Protein AF-A0A9D2D900-F1 (afdb_monomer_lite)

InterPro domains:
  IPR008928 Six-hairpin glycosidase superfamily [SSF48208] (5-429)
  IPR012341 Six-hairpin glycosidase-like superfamily [G3DSA:1.50.10.10] (3-357)
  IPR013780 Glycosyl hydrolase, all-beta [G3DSA:2.60.40.1180] (358-476)
  IPR054363 Glycosyl hydrolase family 95, catalytic domain [PF22124] (8-306)

Structure (mmCIF, N/CA/C/O backbone):
data_AF-A0A9D2D900-F1
#
_entry.id   AF-A0A9D2D900-F1
#
loop_
_atom_site.group_PDB
_atom_site.id
_atom_site.type_symbol
_atom_site.label_atom_id
_atom_site.label_alt_id
_atom_site.label_comp_id
_atom_site.label_asym_id
_atom_site.label_entity_id
_atom_site.label_seq_id
_atom_site.pdbx_PDB_ins_code
_atom_site.Cartn_x
_atom_site.Cartn_y
_atom_site.Cartn_z
_atom_site.occupancy
_atom_site.B_iso_or_equiv
_atom_site.auth_seq_id
_atom_site.auth_comp_id
_atom_site.auth_asym_id
_atom_site.auth_atom_id
_atom_site.pdbx_PDB_model_num
ATOM 1 N N . MET A 1 1 ? -2.590 21.779 -14.505 1.00 50.97 1 MET A N 1
ATOM 2 C CA . MET A 1 1 ? -3.085 20.646 -13.700 1.00 50.97 1 MET A CA 1
ATOM 3 C C . MET A 1 1 ? -4.489 20.231 -14.116 1.00 50.97 1 MET A C 1
ATOM 5 O O . MET A 1 1 ? -4.588 19.201 -14.757 1.00 50.97 1 MET A O 1
ATOM 9 N N . SER A 1 2 ? -5.545 21.044 -13.936 1.00 55.53 2 SER A N 1
ATOM 10 C CA . SER A 1 2 ? -6.909 20.687 -14.411 1.00 55.53 2 SER A CA 1
ATOM 11 C C . SER A 1 2 ? -6.995 20.332 -15.904 1.00 55.53 2 SER A C 1
ATOM 13 O O . SER A 1 2 ? -7.808 19.512 -16.313 1.00 55.53 2 SER A O 1
ATOM 15 N N . ARG A 1 3 ? -6.115 20.914 -16.729 1.00 77.56 3 ARG A N 1
ATOM 16 C CA . ARG A 1 3 ? -6.037 20.600 -18.160 1.00 77.56 3 ARG A CA 1
ATOM 17 C C . ARG A 1 3 ? -5.421 19.231 -18.456 1.00 77.56 3 ARG A C 1
ATOM 19 O O . ARG A 1 3 ? -5.837 18.629 -19.427 1.00 77.56 3 ARG A O 1
ATOM 26 N N . THR A 1 4 ? -4.504 18.721 -17.635 1.00 85.62 4 THR A N 1
ATOM 27 C CA . THR A 1 4 ? -3.904 17.387 -17.811 1.00 85.62 4 THR A CA 1
ATOM 28 C C . THR A 1 4 ? -4.962 16.292 -17.747 1.00 85.62 4 THR A C 1
ATOM 30 O O . THR A 1 4 ? -5.099 15.518 -18.686 1.00 85.62 4 THR A O 1
ATOM 33 N N . LEU A 1 5 ? -5.757 16.285 -16.673 1.00 89.56 5 LEU A N 1
ATOM 34 C CA . LEU A 1 5 ? -6.830 15.306 -16.493 1.00 89.56 5 LEU A CA 1
ATOM 35 C C . LEU A 1 5 ? -7.890 15.431 -17.595 1.00 89.56 5 LEU A C 1
ATOM 37 O O . LEU A 1 5 ? -8.428 14.432 -18.056 1.00 89.56 5 LEU A O 1
ATOM 41 N N . TYR A 1 6 ? -8.142 16.653 -18.076 1.00 89.56 6 TYR A N 1
ATOM 42 C CA . TYR A 1 6 ? -8.977 16.880 -19.255 1.00 89.56 6 TYR A CA 1
ATOM 43 C C . TYR A 1 6 ? -8.375 16.276 -20.534 1.00 89.56 6 TYR A C 1
ATOM 45 O O . TYR A 1 6 ? -9.103 15.639 -21.291 1.00 89.56 6 TYR A O 1
ATOM 53 N N . TYR A 1 7 ? -7.069 16.453 -20.773 1.00 87.31 7 TYR A N 1
ATOM 54 C CA . TYR A 1 7 ? -6.368 15.866 -21.918 1.00 87.31 7 TYR A CA 1
ATOM 55 C C . TYR A 1 7 ? -6.464 14.336 -21.880 1.00 87.31 7 TYR A C 1
ATOM 57 O O . TYR A 1 7 ? -6.939 13.746 -22.846 1.00 87.31 7 TYR A O 1
ATOM 65 N N . ILE A 1 8 ? -6.113 13.695 -20.761 1.00 90.50 8 ILE A N 1
ATOM 66 C CA . ILE A 1 8 ? -6.198 12.230 -20.662 1.00 90.50 8 ILE A CA 1
ATOM 67 C C . ILE A 1 8 ? -7.644 11.741 -20.752 1.00 90.50 8 ILE A C 1
ATOM 69 O O . ILE A 1 8 ? -7.915 10.857 -21.552 1.00 90.50 8 ILE A O 1
ATOM 73 N N . GLY A 1 9 ? -8.609 12.368 -20.072 1.00 90.62 9 GLY A N 1
ATOM 74 C CA . GLY A 1 9 ? -10.021 11.957 -20.157 1.00 90.62 9 GLY A CA 1
ATOM 75 C C . GLY A 1 9 ? -10.670 12.130 -21.544 1.00 90.62 9 GLY A C 1
ATOM 76 O O . GLY A 1 9 ? -11.750 11.587 -21.810 1.00 90.62 9 GLY A O 1
ATOM 77 N N . CYS A 1 10 ? -10.040 12.897 -22.442 1.00 90.75 10 CYS A N 1
ATOM 78 C CA . CYS A 1 10 ? -10.414 12.948 -23.857 1.00 90.75 10 CYS A CA 1
ATOM 79 C C . CYS A 1 10 ? -9.782 11.822 -24.685 1.00 90.75 10 CYS A C 1
ATOM 81 O O . CYS A 1 10 ? -10.347 11.475 -25.717 1.00 90.75 10 CYS A O 1
ATOM 83 N N . ALA A 1 11 ? -8.620 11.311 -24.278 1.00 91.12 11 ALA A N 1
ATOM 84 C CA . ALA A 1 11 ? -7.796 10.410 -25.077 1.00 91.12 11 ALA A CA 1
ATOM 85 C C . ALA A 1 11 ? -7.824 8.948 -24.598 1.00 91.12 11 ALA A C 1
ATOM 87 O O . ALA A 1 11 ? -7.556 8.074 -25.409 1.00 91.12 11 ALA A O 1
ATOM 88 N N . ALA A 1 12 ? -8.156 8.691 -23.331 1.00 92.69 12 ALA A N 1
ATOM 89 C CA . ALA A 1 12 ? -8.199 7.366 -22.718 1.00 92.69 12 ALA A CA 1
ATOM 90 C C . ALA A 1 12 ? -9.452 7.211 -21.842 1.00 92.69 12 ALA A C 1
ATOM 92 O O . ALA A 1 12 ? -9.817 8.131 -21.097 1.00 92.69 12 ALA A O 1
ATOM 93 N N . ARG A 1 13 ? -10.127 6.062 -21.955 1.00 91.88 13 ARG A N 1
ATOM 94 C CA . ARG A 1 13 ? -11.338 5.697 -21.205 1.00 91.88 13 ARG A CA 1
ATOM 95 C C . ARG A 1 13 ? -11.405 4.189 -21.031 1.00 91.88 13 ARG A C 1
ATOM 97 O O . ARG A 1 13 ? -10.969 3.466 -21.914 1.00 91.88 13 ARG A O 1
ATOM 104 N N . GLU A 1 14 ? -11.997 3.752 -19.929 1.00 92.56 14 GLU A N 1
ATOM 105 C CA . GLU A 1 14 ? -12.312 2.344 -19.686 1.00 92.56 14 GLU A CA 1
ATOM 106 C C . GLU A 1 14 ? -13.053 1.714 -20.878 1.00 92.56 14 GLU A C 1
ATOM 108 O O . GLU A 1 14 ? -13.964 2.331 -21.443 1.00 92.56 14 GLU A O 1
ATOM 113 N N . GLY A 1 15 ? -12.632 0.509 -21.273 1.00 88.81 15 GLY A N 1
ATOM 114 C CA . GLY A 1 15 ? -13.196 -0.242 -22.400 1.00 88.81 15 GLY A CA 1
ATOM 115 C C . GLY A 1 15 ? -12.862 0.306 -23.794 1.00 88.81 15 GLY A C 1
ATOM 116 O O . GLY A 1 15 ? -13.363 -0.216 -24.789 1.00 88.81 15 GLY A O 1
ATOM 117 N N . GLU A 1 16 ? -12.037 1.349 -23.888 1.00 91.50 16 GLU A N 1
ATOM 118 C CA . GLU A 1 16 ? -11.553 1.919 -25.146 1.00 91.50 16 GLU A CA 1
ATOM 119 C C . GLU A 1 16 ? -10.040 1.703 -25.285 1.00 91.50 16 GLU A C 1
ATOM 121 O O . GLU A 1 16 ? -9.327 1.465 -24.316 1.00 91.50 16 GLU A O 1
ATOM 126 N N . MET A 1 17 ? -9.521 1.832 -26.503 1.00 89.81 17 MET A N 1
ATOM 127 C CA . MET A 1 17 ? -8.088 1.704 -26.773 1.00 89.81 17 MET A CA 1
ATOM 128 C C . MET A 1 17 ? -7.299 2.911 -26.244 1.00 89.81 17 MET A C 1
ATOM 130 O O . MET A 1 17 ? -7.613 4.055 -26.588 1.00 89.81 17 MET A O 1
ATOM 134 N N . ALA A 1 18 ? -6.237 2.665 -25.468 1.00 92.19 18 ALA A N 1
ATOM 135 C CA . ALA A 1 18 ? -5.299 3.715 -25.078 1.00 92.19 18 ALA A CA 1
ATOM 136 C C . ALA A 1 18 ? -4.610 4.348 -26.302 1.00 92.19 18 ALA A C 1
ATOM 138 O O . ALA A 1 18 ? -4.308 3.669 -27.287 1.00 92.19 18 ALA A O 1
ATOM 139 N N . PRO A 1 19 ? -4.322 5.659 -26.263 1.00 90.81 19 PRO A N 1
ATOM 140 C CA . PRO A 1 19 ? -3.661 6.325 -27.367 1.00 90.81 19 PRO A CA 1
ATOM 141 C C . PRO A 1 19 ? -2.148 6.065 -27.345 1.00 90.81 19 PRO A C 1
ATOM 143 O O . PRO A 1 19 ? -1.542 5.967 -26.281 1.00 90.81 19 PRO A O 1
ATOM 146 N N . GLY A 1 20 ? -1.517 6.059 -28.520 1.00 91.44 20 GLY A N 1
ATOM 147 C CA . GLY A 1 20 ? -0.056 6.056 -28.624 1.00 91.44 20 GLY A CA 1
ATOM 148 C C . GLY A 1 20 ? 0.588 7.395 -28.249 1.00 91.44 20 GLY A C 1
ATOM 149 O O . GLY A 1 20 ? -0.061 8.305 -27.720 1.00 91.44 20 GLY A O 1
ATOM 150 N N . LEU A 1 21 ? 1.875 7.548 -28.576 1.00 90.81 21 LEU A N 1
ATOM 151 C CA . LEU A 1 21 ? 2.741 8.668 -28.156 1.00 90.81 21 LEU A CA 1
ATOM 152 C C . LEU A 1 21 ? 2.130 10.079 -28.255 1.00 90.81 21 LEU A C 1
ATOM 154 O O . LEU A 1 21 ? 2.454 10.951 -27.447 1.00 90.81 21 LEU A O 1
ATOM 158 N N . TYR A 1 22 ? 1.269 10.335 -29.242 1.00 90.00 22 TYR A N 1
ATOM 159 C CA . TYR A 1 22 ? 0.714 11.664 -29.534 1.00 90.00 22 TYR A CA 1
ATOM 160 C C . TYR A 1 22 ? -0.764 11.833 -29.169 1.00 90.00 22 TYR A C 1
ATOM 162 O O . TYR A 1 22 ? -1.408 12.796 -29.604 1.00 90.00 22 TYR A O 1
ATOM 170 N N . GLY A 1 23 ? -1.317 10.943 -28.345 1.00 89.38 23 GLY A N 1
ATOM 171 C CA . GLY A 1 23 ? -2.736 11.006 -28.021 1.00 89.38 23 GLY A CA 1
ATOM 172 C C . GLY A 1 23 ? -3.601 10.687 -29.247 1.00 89.38 23 GLY A C 1
ATOM 173 O O . GLY A 1 23 ? -3.177 10.029 -30.193 1.00 89.38 23 GLY A O 1
ATOM 174 N N . ILE A 1 24 ? -4.803 11.258 -29.271 1.00 89.00 24 ILE A N 1
ATOM 175 C CA . ILE A 1 24 ? -5.716 11.208 -30.425 1.00 89.00 24 ILE A CA 1
ATOM 176 C C . ILE A 1 24 ? -5.530 12.397 -31.392 1.00 89.00 24 ILE A C 1
ATOM 178 O O . ILE A 1 24 ? -6.358 12.626 -32.272 1.00 89.00 24 ILE A O 1
ATOM 182 N N . TRP A 1 25 ? -4.465 13.194 -31.225 1.00 87.19 25 TRP A N 1
ATOM 183 C CA . TRP A 1 25 ? -4.247 14.462 -31.942 1.00 87.19 25 TRP A CA 1
ATOM 184 C C . TRP A 1 25 ? -3.069 14.394 -32.916 1.00 87.19 25 TRP A C 1
ATOM 186 O O . TRP A 1 25 ? -2.145 15.207 -32.876 1.00 87.19 25 TRP A O 1
ATOM 196 N N . ILE A 1 26 ? -3.119 13.428 -33.828 1.00 85.62 26 ILE A N 1
ATOM 197 C CA . ILE A 1 26 ? -2.096 13.229 -34.856 1.00 85.62 26 ILE A CA 1
ATOM 198 C C . ILE A 1 26 ? -2.466 14.052 -36.098 1.00 85.62 26 ILE A C 1
ATOM 200 O O . ILE A 1 26 ? -3.552 13.909 -36.654 1.00 85.62 26 ILE A O 1
ATOM 204 N N . THR A 1 27 ? -1.569 14.942 -36.536 1.00 86.44 27 THR A N 1
ATOM 205 C CA . THR A 1 27 ? -1.783 15.832 -37.703 1.00 86.44 27 THR A CA 1
ATOM 206 C C . THR A 1 27 ? -0.830 15.547 -38.869 1.00 86.44 27 THR A C 1
ATOM 208 O O . THR A 1 27 ? -0.759 16.319 -39.824 1.00 86.44 27 THR A O 1
ATOM 211 N N . THR A 1 28 ? -0.091 14.439 -38.791 1.00 86.81 28 THR A N 1
ATOM 212 C CA . THR A 1 28 ? 0.903 13.999 -39.775 1.00 86.81 28 THR A CA 1
ATOM 213 C C . THR A 1 28 ? 0.739 12.508 -40.055 1.00 86.81 28 THR A C 1
ATOM 215 O O . THR A 1 28 ? 0.440 11.746 -39.142 1.00 86.81 28 THR A O 1
ATOM 218 N N . ASP A 1 29 ? 0.997 12.087 -41.294 1.00 89.25 29 ASP A N 1
ATOM 219 C CA . ASP A 1 29 ? 1.008 10.666 -41.678 1.00 89.25 29 ASP A CA 1
ATOM 220 C C . ASP A 1 29 ? 2.283 9.938 -41.213 1.00 89.25 29 ASP A C 1
ATOM 222 O O . ASP A 1 29 ? 2.368 8.718 -41.292 1.00 89.25 29 ASP A O 1
ATOM 226 N N . ASN A 1 30 ? 3.298 10.684 -40.760 1.00 89.06 30 ASN A N 1
ATOM 227 C CA . ASN A 1 30 ? 4.584 10.146 -40.312 1.00 89.06 30 ASN A CA 1
ATOM 228 C C . ASN A 1 30 ? 4.927 10.703 -38.921 1.00 89.06 30 ASN A C 1
ATOM 230 O O . ASN A 1 30 ? 5.813 11.559 -38.812 1.00 89.06 30 ASN A O 1
ATOM 234 N N . PRO A 1 31 ? 4.188 10.315 -37.867 1.00 89.31 31 PRO A N 1
ATOM 235 C CA . PRO A 1 31 ? 4.575 10.650 -36.500 1.00 89.31 31 PRO A CA 1
ATOM 236 C C . PRO A 1 31 ? 5.936 10.017 -36.168 1.00 89.31 31 PRO A C 1
ATOM 238 O O . PRO A 1 31 ? 6.263 8.937 -36.671 1.00 89.31 31 PRO A O 1
ATOM 241 N N . SER A 1 32 ? 6.742 10.675 -35.328 1.00 89.38 32 SER A N 1
ATOM 242 C CA . SER A 1 32 ? 8.001 10.079 -34.861 1.00 89.38 32 SER A CA 1
ATOM 243 C C . SER A 1 32 ? 7.708 8.775 -34.112 1.00 89.38 32 SER A C 1
ATOM 245 O O . SER A 1 32 ? 6.677 8.664 -33.448 1.00 89.38 32 SER A O 1
ATOM 247 N N . TRP A 1 33 ? 8.592 7.782 -34.264 1.00 9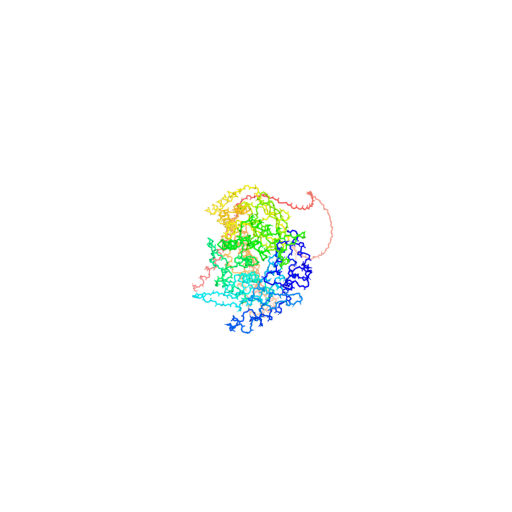0.19 33 TRP A N 1
ATOM 248 C CA . TRP A 1 33 ? 8.421 6.433 -33.697 1.00 90.19 33 TRP A CA 1
ATOM 249 C C . TRP A 1 33 ? 7.066 5.795 -34.022 1.00 90.19 33 TRP A C 1
ATOM 251 O O . TRP A 1 33 ? 6.466 5.123 -33.201 1.00 90.19 33 TRP A O 1
ATOM 261 N N . CYS A 1 34 ? 6.539 6.054 -35.221 1.00 90.62 34 CYS A N 1
ATOM 262 C CA . CYS A 1 34 ? 5.266 5.494 -35.684 1.00 90.62 34 CYS A CA 1
ATOM 263 C C . CYS A 1 34 ? 4.038 5.907 -34.844 1.00 90.62 34 CYS A C 1
ATOM 265 O O . CYS A 1 34 ? 2.943 5.424 -35.118 1.00 90.62 34 CYS A O 1
ATOM 267 N N . GLY A 1 35 ? 4.183 6.828 -33.880 1.00 91.12 35 GLY A N 1
ATOM 268 C CA . GLY A 1 35 ? 3.117 7.154 -32.929 1.00 91.12 35 GLY A CA 1
ATOM 269 C C . GLY A 1 35 ? 2.677 5.944 -32.101 1.00 91.12 35 GLY A C 1
ATOM 270 O O . GLY A 1 35 ? 1.500 5.848 -31.764 1.00 91.12 35 GLY A O 1
ATOM 271 N N . ASP A 1 36 ? 3.607 5.025 -31.852 1.00 93.69 36 ASP A N 1
ATOM 272 C CA . ASP A 1 36 ? 3.381 3.703 -31.283 1.00 93.69 36 ASP A CA 1
ATOM 273 C C . ASP A 1 36 ? 3.078 3.724 -29.771 1.00 93.69 36 ASP A C 1
ATOM 275 O O . ASP A 1 36 ? 2.941 4.779 -29.135 1.00 93.69 36 ASP A O 1
ATOM 279 N N . PHE A 1 37 ? 2.927 2.531 -29.203 1.00 95.25 37 PHE A N 1
ATOM 280 C CA . PHE A 1 37 ? 3.002 2.279 -27.771 1.00 95.25 37 PHE A CA 1
ATOM 281 C C . PHE A 1 37 ? 4.476 2.053 -27.423 1.00 95.25 37 PHE A C 1
ATOM 283 O O . PHE A 1 37 ? 4.971 0.926 -27.452 1.00 95.25 37 PHE A O 1
ATOM 290 N N . HIS A 1 38 ? 5.196 3.147 -27.165 1.00 94.81 38 HIS A N 1
ATOM 291 C CA . HIS A 1 38 ? 6.620 3.090 -26.843 1.00 94.81 38 HIS A CA 1
ATOM 292 C C . HIS A 1 38 ? 6.834 2.611 -25.399 1.00 94.81 38 HIS A C 1
ATOM 294 O O . HIS A 1 38 ? 6.501 3.310 -24.433 1.00 94.81 38 HIS A O 1
ATOM 300 N N . MET A 1 39 ? 7.358 1.396 -25.260 1.00 94.56 39 MET A N 1
ATOM 301 C CA . MET A 1 39 ? 7.247 0.569 -24.054 1.00 94.56 39 MET A CA 1
ATOM 302 C C . MET A 1 39 ? 8.282 0.854 -22.969 1.00 94.56 39 MET A C 1
ATOM 304 O O . MET A 1 39 ? 8.099 0.444 -21.827 1.00 94.56 39 MET A O 1
ATOM 308 N N . ASN A 1 40 ? 9.331 1.606 -23.283 1.00 90.44 40 ASN A N 1
ATOM 309 C CA . ASN A 1 40 ? 10.424 1.858 -22.346 1.00 90.44 40 ASN A CA 1
ATOM 310 C C . ASN A 1 40 ? 10.208 3.083 -21.432 1.00 90.44 40 ASN A C 1
ATOM 312 O O . ASN A 1 40 ? 11.130 3.479 -20.727 1.00 90.44 40 ASN A O 1
ATOM 316 N N . TYR A 1 41 ? 9.024 3.711 -21.489 1.00 92.50 41 TYR A N 1
ATOM 317 C CA . TYR A 1 41 ? 8.324 4.448 -20.415 1.00 92.50 41 TYR A CA 1
ATOM 318 C C . TYR A 1 41 ? 7.163 5.279 -20.987 1.00 92.50 41 TYR A C 1
ATOM 320 O O . TYR A 1 41 ? 6.196 5.568 -20.276 1.00 92.50 41 TYR A O 1
ATOM 328 N N . ASN A 1 42 ? 7.275 5.735 -22.243 1.00 93.06 42 ASN A N 1
ATOM 329 C CA . ASN A 1 42 ? 6.428 6.810 -22.769 1.00 93.06 42 ASN A CA 1
ATOM 330 C C . ASN A 1 42 ? 4.960 6.408 -22.899 1.00 93.06 42 ASN A C 1
ATOM 332 O O . ASN A 1 42 ? 4.102 7.284 -22.850 1.00 93.06 42 ASN A O 1
ATOM 336 N N . PHE A 1 43 ? 4.656 5.124 -23.097 1.00 94.62 43 PHE A N 1
ATOM 337 C CA . PHE A 1 43 ? 3.275 4.658 -23.171 1.00 94.62 43 PHE A CA 1
ATOM 338 C C . PHE A 1 43 ? 2.577 4.708 -21.803 1.00 94.62 43 PHE A C 1
ATOM 340 O O . PHE A 1 43 ? 1.419 5.109 -21.716 1.00 94.62 43 PHE A O 1
ATOM 347 N N . MET A 1 44 ? 3.307 4.414 -20.722 1.00 95.06 44 MET A N 1
ATOM 348 C CA . MET A 1 44 ? 2.806 4.459 -19.343 1.00 95.06 44 MET A CA 1
ATOM 349 C C . MET A 1 44 ? 2.774 5.888 -18.795 1.00 95.06 44 MET A C 1
ATOM 351 O O . MET A 1 44 ? 1.841 6.272 -18.092 1.00 95.06 44 MET A O 1
ATOM 355 N N . ALA A 1 45 ? 3.759 6.715 -19.156 1.00 94.12 45 ALA A N 1
ATOM 356 C CA . ALA A 1 45 ? 3.932 8.053 -18.598 1.00 94.12 45 ALA A CA 1
ATOM 357 C C . ALA A 1 45 ? 2.700 8.981 -18.631 1.00 94.12 45 ALA A C 1
ATOM 359 O O . ALA A 1 45 ? 2.469 9.663 -17.633 1.00 94.12 45 ALA A O 1
ATOM 360 N N . PRO A 1 46 ? 1.873 9.031 -19.694 1.00 93.19 46 PRO A N 1
ATOM 361 C CA . PRO A 1 46 ? 0.651 9.832 -19.723 1.00 93.19 46 PRO A CA 1
ATOM 362 C C . PRO A 1 46 ? -0.332 9.496 -18.599 1.00 93.19 46 PRO A C 1
ATOM 364 O O . PRO A 1 46 ? -1.100 10.363 -18.184 1.00 93.19 46 PRO A O 1
ATOM 367 N N . PHE A 1 47 ? -0.304 8.251 -18.127 1.00 94.50 47 PHE A N 1
ATOM 368 C CA . PHE A 1 47 ? -1.196 7.726 -17.104 1.00 94.50 47 PHE A CA 1
ATOM 369 C C . PHE A 1 47 ? -0.633 7.874 -15.688 1.00 94.50 47 PHE A C 1
ATOM 371 O O . PHE A 1 47 ? -1.345 7.587 -14.722 1.00 94.50 47 PHE A O 1
ATOM 378 N N . TYR A 1 48 ? 0.601 8.370 -15.533 1.00 93.50 48 TYR A N 1
ATOM 379 C CA . TYR A 1 48 ? 1.125 8.702 -14.212 1.00 93.50 48 TYR A CA 1
ATOM 380 C C . TYR A 1 48 ? 0.207 9.716 -13.531 1.00 93.50 48 TYR A C 1
ATOM 382 O O . TYR A 1 48 ? -0.115 10.781 -14.065 1.00 93.50 48 TYR A O 1
ATOM 390 N N . GLY A 1 49 ? -0.246 9.341 -12.341 1.00 92.06 49 GLY A N 1
ATOM 391 C CA . GLY A 1 49 ? -1.167 10.119 -11.530 1.00 92.06 49 GLY A CA 1
ATOM 392 C C . GLY A 1 49 ? -2.626 10.078 -11.942 1.00 92.06 49 GLY A C 1
ATOM 393 O O . GLY A 1 49 ? -3.422 10.818 -11.367 1.00 92.06 49 GLY A O 1
ATOM 394 N N . MET A 1 50 ? -3.022 9.192 -12.859 1.00 94.75 50 MET A N 1
ATOM 395 C CA . MET A 1 50 ? -4.440 8.862 -13.037 1.00 94.75 50 MET A CA 1
ATOM 396 C C . MET A 1 50 ? -5.001 8.157 -11.799 1.00 94.75 50 MET A C 1
ATOM 398 O O . MET A 1 50 ? -6.110 8.482 -11.382 1.00 94.75 50 MET A O 1
ATOM 402 N N . TYR A 1 51 ? -4.215 7.295 -11.145 1.00 95.38 51 TYR A N 1
ATOM 403 C CA . TYR A 1 51 ? -4.608 6.685 -9.873 1.00 95.38 51 TYR A CA 1
ATOM 404 C C . TYR A 1 51 ? -4.762 7.727 -8.775 1.00 95.38 51 TYR A C 1
ATOM 406 O O . TYR A 1 51 ? -5.867 7.913 -8.280 1.00 95.38 51 TYR A O 1
ATOM 414 N N . SER A 1 52 ? -3.693 8.468 -8.466 1.00 96.19 52 SER A N 1
ATOM 415 C CA . SER A 1 52 ? -3.668 9.457 -7.382 1.00 96.19 52 SER A CA 1
ATOM 416 C C . SER A 1 52 ? -4.666 10.606 -7.592 1.00 96.19 52 SER A C 1
ATOM 418 O O . SER A 1 52 ? -5.201 11.155 -6.633 1.00 96.19 52 SER A O 1
ATOM 420 N N . SER A 1 53 ? -5.017 10.918 -8.847 1.00 96.69 53 SER A N 1
ATOM 421 C CA . SER A 1 53 ? -6.089 11.870 -9.193 1.00 96.69 53 SER A CA 1
ATOM 422 C C . SER A 1 53 ? -7.505 11.280 -9.126 1.00 96.69 53 SER A C 1
ATOM 424 O O . SER A 1 53 ? -8.453 11.935 -9.570 1.00 96.69 53 SER A O 1
ATOM 426 N N . ASN A 1 54 ? -7.655 10.056 -8.617 1.00 96.25 54 ASN A N 1
ATOM 427 C CA . ASN A 1 54 ? -8.915 9.326 -8.508 1.00 96.25 54 ASN A CA 1
ATOM 428 C C . ASN A 1 54 ? -9.620 9.135 -9.867 1.00 96.25 54 ASN A C 1
ATOM 430 O O . ASN A 1 54 ? -10.781 9.502 -10.046 1.00 96.25 54 ASN A O 1
ATOM 434 N N . ARG A 1 55 ? -8.874 8.660 -10.870 1.00 95.12 55 ARG A N 1
ATOM 435 C CA . ARG A 1 55 ? -9.323 8.362 -12.247 1.00 95.12 55 ARG A CA 1
ATOM 436 C C . ARG A 1 55 ? -8.698 7.055 -12.757 1.00 95.12 55 ARG A C 1
ATOM 438 O O . ARG A 1 55 ? -8.291 6.968 -13.917 1.00 95.12 55 ARG A O 1
ATOM 445 N N . TYR A 1 56 ? -8.526 6.088 -11.860 1.00 94.31 56 TYR A N 1
ATOM 446 C CA . TYR A 1 56 ? -7.789 4.851 -12.115 1.00 94.31 56 TYR A CA 1
ATOM 447 C C . TYR A 1 56 ? -8.475 3.961 -13.159 1.00 94.31 56 TYR A C 1
ATOM 449 O O . TYR A 1 56 ? -7.789 3.243 -13.872 1.00 94.31 56 TYR A O 1
ATOM 457 N N . GLU A 1 57 ? -9.789 4.071 -13.341 1.00 93.62 57 GLU A N 1
ATOM 458 C CA . GLU A 1 57 ? -10.566 3.280 -14.300 1.00 93.62 57 GLU A CA 1
ATOM 459 C C . GLU A 1 57 ? -10.080 3.500 -15.738 1.00 93.62 57 GLU A C 1
ATOM 461 O O . GLU A 1 57 ? -10.028 2.573 -16.536 1.00 93.62 57 GLU A O 1
ATOM 466 N N . ALA A 1 58 ? -9.632 4.718 -16.073 1.00 93.06 58 ALA A N 1
ATOM 467 C CA . ALA A 1 58 ? -9.112 5.031 -17.405 1.00 93.06 58 ALA A CA 1
ATOM 468 C C . ALA A 1 58 ? -7.807 4.288 -17.739 1.00 93.06 58 ALA A C 1
ATOM 470 O O . ALA A 1 58 ? -7.453 4.189 -18.913 1.00 93.06 58 ALA A O 1
ATOM 471 N N . VAL A 1 59 ? -7.088 3.779 -16.737 1.00 95.56 59 VAL A N 1
ATOM 472 C CA . VAL A 1 59 ? -5.850 3.013 -16.930 1.00 95.56 59 VAL A CA 1
ATOM 473 C C . VAL A 1 59 ? -6.117 1.661 -17.578 1.00 95.56 59 VAL A C 1
ATOM 475 O O . VAL A 1 59 ? -5.244 1.180 -18.296 1.00 95.56 59 VAL A O 1
ATOM 478 N N . THR A 1 60 ? -7.308 1.084 -17.392 1.00 95.75 60 THR A N 1
ATOM 479 C CA . THR A 1 60 ? -7.671 -0.204 -18.011 1.00 95.75 60 THR A CA 1
ATOM 480 C C . THR A 1 60 ? -7.465 -0.179 -19.526 1.00 95.75 60 THR A C 1
ATOM 482 O O . THR A 1 60 ? -6.910 -1.110 -20.091 1.00 95.75 60 THR A O 1
ATOM 485 N N . SER A 1 61 ? -7.720 0.968 -20.170 1.00 94.75 61 SER A N 1
ATOM 486 C CA . SER A 1 61 ? -7.431 1.179 -21.597 1.00 94.75 61 SER A CA 1
ATOM 487 C C . SER A 1 61 ? -5.989 0.881 -22.014 1.00 94.75 61 SER A C 1
ATOM 489 O O . SER A 1 61 ? -5.753 0.557 -23.176 1.00 94.75 61 SER A O 1
ATOM 491 N N . LEU A 1 62 ? -5.019 1.029 -21.105 1.00 95.69 62 LEU A N 1
ATOM 492 C CA . LEU A 1 62 ? -3.612 0.699 -21.315 1.00 95.69 62 LEU A CA 1
ATOM 493 C C . LEU A 1 62 ? -3.336 -0.761 -20.957 1.00 95.69 62 LEU A C 1
ATOM 495 O O . LEU A 1 62 ? -2.677 -1.452 -21.735 1.00 95.69 62 LEU A O 1
ATOM 499 N N . THR A 1 63 ? -3.810 -1.237 -19.802 1.00 96.94 63 THR A N 1
ATOM 500 C CA . THR A 1 63 ? -3.552 -2.618 -19.361 1.00 96.94 63 THR A CA 1
ATOM 501 C C . THR A 1 63 ? -4.183 -3.628 -20.312 1.00 96.94 63 THR A C 1
ATOM 503 O O . THR A 1 63 ? -3.518 -4.596 -20.665 1.00 96.94 63 THR A O 1
ATOM 506 N N . ASP A 1 64 ? -5.366 -3.345 -20.856 1.00 95.56 64 ASP A N 1
ATOM 507 C CA . ASP A 1 64 ? -6.026 -4.156 -21.886 1.00 95.56 64 ASP A CA 1
ATOM 508 C C . ASP A 1 64 ? -5.138 -4.342 -23.121 1.00 95.56 64 ASP A C 1
ATOM 510 O O . ASP A 1 64 ? -5.043 -5.438 -23.671 1.00 95.56 64 ASP A O 1
ATOM 514 N N . GLN A 1 65 ? -4.429 -3.287 -23.544 1.00 94.31 65 GLN A N 1
ATOM 515 C CA . GLN A 1 65 ? -3.491 -3.374 -24.668 1.00 94.31 65 GLN A CA 1
ATOM 516 C C . GLN A 1 65 ? -2.290 -4.247 -24.314 1.00 94.31 65 GLN A C 1
ATOM 518 O O . GLN A 1 65 ? -1.782 -4.969 -25.168 1.00 94.31 65 GLN A O 1
ATOM 523 N N . MET A 1 66 ? -1.831 -4.213 -23.064 1.00 95.94 66 MET A N 1
ATOM 524 C CA . MET A 1 66 ? -0.764 -5.103 -22.613 1.00 95.94 66 MET A CA 1
ATOM 525 C C . MET A 1 66 ? -1.240 -6.549 -22.573 1.00 95.94 66 MET A C 1
ATOM 527 O O . MET A 1 66 ? -0.497 -7.420 -23.006 1.00 95.94 66 MET A O 1
ATOM 531 N N . LEU A 1 67 ? -2.470 -6.814 -22.140 1.00 96.00 67 LEU A N 1
ATOM 532 C CA . LEU A 1 67 ? -3.046 -8.159 -22.150 1.00 96.00 67 LEU A CA 1
ATOM 533 C C . LEU A 1 67 ? -3.242 -8.689 -23.581 1.00 96.00 67 LEU A C 1
ATOM 535 O O . LEU A 1 67 ? -2.920 -9.845 -23.853 1.00 96.00 67 LEU A O 1
ATOM 539 N N . GLU A 1 68 ? -3.671 -7.844 -24.526 1.00 95.31 68 GLU A N 1
ATOM 540 C CA . GLU A 1 68 ? -3.839 -8.210 -25.946 1.00 95.31 68 GLU A CA 1
ATOM 541 C C . GLU A 1 68 ? -2.528 -8.705 -26.589 1.00 95.31 68 GLU A C 1
ATOM 543 O O . GLU A 1 68 ? -2.549 -9.576 -27.459 1.00 95.31 68 GLU A O 1
ATOM 548 N N . HIS A 1 69 ? -1.377 -8.202 -26.135 1.00 96.62 69 HIS A N 1
ATOM 549 C CA . HIS A 1 69 ? -0.062 -8.591 -26.652 1.00 96.62 69 HIS A CA 1
ATOM 550 C C . HIS A 1 69 ? 0.578 -9.775 -25.915 1.00 96.62 69 HIS A C 1
ATOM 552 O O . HIS A 1 69 ? 1.674 -10.191 -26.304 1.00 96.62 69 HIS A O 1
ATOM 558 N N . MET A 1 70 ? -0.069 -10.347 -24.891 1.00 96.62 70 MET A N 1
ATOM 559 C CA . MET A 1 70 ? 0.551 -11.385 -24.056 1.00 96.62 70 MET A CA 1
ATOM 560 C C . MET A 1 70 ? 0.996 -12.606 -24.855 1.00 96.62 70 MET A C 1
ATOM 562 O O . MET A 1 70 ? 2.143 -13.021 -24.716 1.00 96.62 70 MET A O 1
ATOM 566 N N . GLU A 1 71 ? 0.152 -13.132 -25.748 1.00 96.38 71 GLU A N 1
ATOM 567 C CA . GLU A 1 71 ? 0.502 -14.302 -26.568 1.00 96.38 71 GLU A CA 1
ATOM 568 C C . GLU A 1 71 ? 1.754 -14.035 -27.424 1.00 96.38 71 GLU A C 1
ATOM 570 O O . GLU A 1 71 ? 2.663 -14.865 -27.505 1.00 96.38 71 GLU A O 1
ATOM 575 N N . GLN A 1 72 ? 1.851 -12.838 -28.011 1.00 96.62 72 GLN A N 1
ATOM 576 C CA . GLN A 1 72 ? 3.027 -12.429 -28.778 1.00 96.62 72 GLN A CA 1
ATOM 577 C C . GLN A 1 72 ? 4.255 -12.243 -27.877 1.00 96.62 72 GLN A C 1
ATOM 579 O O . GLN A 1 72 ? 5.366 -12.598 -28.274 1.00 96.62 72 GLN A O 1
ATOM 584 N N . GLY A 1 73 ? 4.082 -11.708 -26.668 1.00 97.69 73 GLY A N 1
ATOM 585 C CA . GLY A 1 73 ? 5.153 -11.567 -25.684 1.00 97.69 73 GLY A CA 1
ATOM 586 C C . GLY A 1 73 ? 5.697 -12.902 -25.184 1.00 97.69 73 GLY A C 1
ATOM 587 O O . GLY A 1 73 ? 6.908 -13.040 -25.014 1.00 97.69 73 GLY A O 1
ATOM 588 N N . GLU A 1 74 ? 4.835 -13.898 -25.006 1.00 98.50 74 GLU A N 1
ATOM 589 C CA . GLU A 1 74 ? 5.233 -15.270 -24.680 1.00 98.50 74 GLU A CA 1
ATOM 590 C C . GLU A 1 74 ? 5.998 -15.910 -25.831 1.00 98.50 74 GLU A C 1
ATOM 592 O O . GLU A 1 74 ? 7.080 -16.476 -25.646 1.00 98.50 74 GLU A O 1
ATOM 597 N N . TRP A 1 75 ? 5.486 -15.752 -27.053 1.00 97.75 75 TRP A N 1
ATOM 598 C CA . TRP A 1 75 ? 6.193 -16.211 -28.239 1.00 97.75 75 TRP A CA 1
ATOM 599 C C . TRP A 1 75 ? 7.573 -15.551 -28.354 1.00 97.75 75 TRP A C 1
ATOM 601 O O . TRP A 1 75 ? 8.556 -16.222 -28.669 1.00 97.75 75 TRP A O 1
ATOM 611 N N . ASN A 1 76 ? 7.684 -14.260 -28.046 1.00 97.94 76 ASN A N 1
ATOM 612 C CA . ASN A 1 76 ? 8.952 -13.541 -28.041 1.00 97.94 76 ASN A CA 1
ATOM 613 C C . ASN A 1 76 ? 9.919 -14.054 -26.965 1.00 97.94 76 ASN A C 1
ATOM 615 O O . ASN A 1 76 ? 11.098 -14.235 -27.263 1.00 97.94 76 ASN A O 1
ATOM 619 N N . ALA A 1 77 ? 9.455 -14.320 -25.742 1.00 98.50 77 ALA A N 1
ATOM 620 C CA . ALA A 1 77 ? 10.301 -14.884 -24.686 1.00 98.50 77 ALA A CA 1
ATOM 621 C C . ALA A 1 77 ? 10.859 -16.257 -25.091 1.00 98.50 77 ALA A C 1
ATOM 623 O O . ALA A 1 77 ? 12.021 -16.574 -24.827 1.00 98.50 77 ALA A O 1
ATOM 624 N N . LYS A 1 78 ? 10.062 -17.037 -25.828 1.00 98.31 78 LYS A N 1
ATOM 625 C CA . LYS A 1 78 ? 10.477 -18.337 -26.353 1.00 98.31 78 LYS A CA 1
ATOM 626 C C . LYS A 1 78 ? 11.413 -18.250 -27.564 1.00 98.31 78 LYS A C 1
ATOM 628 O O . LYS A 1 78 ? 12.273 -19.106 -27.722 1.00 98.31 78 LYS A O 1
ATOM 633 N N . ASN A 1 79 ? 11.257 -17.257 -28.441 1.00 97.38 79 ASN A N 1
ATOM 634 C CA . ASN A 1 79 ? 11.892 -17.287 -29.770 1.00 97.38 79 ASN A CA 1
ATOM 635 C C . ASN A 1 79 ? 12.871 -16.135 -30.053 1.00 97.38 79 ASN A C 1
ATOM 637 O O . ASN A 1 79 ? 13.695 -16.255 -30.959 1.00 97.38 79 ASN A O 1
ATOM 641 N N . ASN A 1 80 ? 12.814 -15.031 -29.304 1.00 96.69 80 ASN A N 1
ATOM 642 C CA . ASN A 1 80 ? 13.477 -13.771 -29.660 1.00 96.69 80 ASN A CA 1
ATOM 643 C C . ASN A 1 80 ? 14.548 -13.293 -28.669 1.00 96.69 80 ASN A C 1
ATOM 645 O O . ASN A 1 80 ? 15.075 -12.194 -28.847 1.00 96.69 80 ASN A O 1
ATOM 649 N N . LEU A 1 81 ? 14.960 -14.101 -27.685 1.00 97.69 81 LEU A N 1
ATOM 650 C CA . LEU A 1 81 ? 16.013 -13.703 -26.734 1.00 97.69 81 LEU A CA 1
ATOM 651 C C . LEU A 1 81 ? 17.296 -13.234 -27.445 1.00 97.69 81 LEU A C 1
ATOM 653 O O . LEU A 1 81 ? 17.886 -12.214 -27.090 1.00 97.69 81 LEU A O 1
ATOM 657 N N . SER A 1 82 ? 17.717 -13.924 -28.513 1.00 96.19 82 SER A N 1
ATOM 658 C CA . SER A 1 82 ? 18.919 -13.546 -29.271 1.00 96.19 82 SER A CA 1
ATOM 659 C C . SER A 1 82 ? 18.787 -12.215 -30.023 1.00 96.19 82 SER A C 1
ATOM 661 O O . SER A 1 82 ? 19.800 -11.642 -30.424 1.00 96.19 82 SER A O 1
ATOM 663 N N . VAL A 1 83 ? 17.560 -11.725 -30.239 1.00 95.69 83 VAL A N 1
ATOM 664 C CA . VAL A 1 83 ? 17.291 -10.405 -30.834 1.00 95.69 83 VAL A CA 1
ATOM 665 C C . VAL A 1 83 ? 17.544 -9.293 -29.813 1.00 95.69 83 VAL A C 1
ATOM 667 O O . VAL A 1 83 ? 17.959 -8.204 -30.208 1.00 95.69 83 VAL A O 1
ATOM 670 N N . VAL A 1 84 ? 17.365 -9.574 -28.516 1.00 96.38 84 VAL A N 1
ATOM 671 C CA . VAL A 1 84 ? 17.758 -8.669 -27.424 1.00 96.38 84 VAL A CA 1
ATOM 672 C C . VAL A 1 84 ? 19.275 -8.515 -27.412 1.00 96.38 84 VAL A C 1
ATOM 674 O O . VAL A 1 84 ? 19.785 -7.412 -27.596 1.00 96.38 84 VAL A O 1
ATOM 677 N N . LYS A 1 85 ? 20.007 -9.624 -27.234 1.00 96.31 85 LYS A N 1
ATOM 678 C CA . LYS A 1 85 ? 21.473 -9.607 -27.132 1.00 96.31 85 LYS A CA 1
ATOM 679 C C . LYS A 1 85 ? 22.097 -10.937 -27.568 1.00 96.31 85 LYS A C 1
ATOM 681 O O . LYS A 1 85 ? 22.339 -11.832 -26.763 1.00 96.31 85 LYS A O 1
ATOM 686 N N . SER A 1 86 ? 22.378 -11.061 -28.865 1.00 95.94 86 SER A N 1
ATOM 687 C CA . SER A 1 86 ? 22.821 -12.325 -29.485 1.00 95.94 86 SER A CA 1
ATOM 688 C C . SER A 1 86 ? 24.055 -12.982 -28.850 1.00 95.94 86 SER A C 1
ATOM 690 O O . SER A 1 86 ? 24.080 -14.195 -28.686 1.00 95.94 86 SER A O 1
ATOM 692 N N . ASP A 1 87 ? 25.071 -12.205 -28.484 1.00 96.50 87 ASP A N 1
ATOM 693 C CA . ASP A 1 87 ? 26.319 -12.667 -27.870 1.00 96.50 87 ASP A CA 1
ATOM 694 C C . ASP A 1 87 ? 26.138 -13.095 -26.413 1.00 96.50 87 ASP A C 1
ATOM 696 O O . ASP A 1 87 ? 26.767 -14.062 -25.993 1.00 96.50 87 ASP A O 1
ATOM 700 N N . TYR A 1 88 ? 25.262 -12.418 -25.667 1.00 96.31 88 TYR A N 1
ATOM 701 C CA . TYR A 1 88 ? 24.913 -12.826 -24.307 1.00 96.31 88 TYR A CA 1
ATOM 702 C C . TYR A 1 88 ? 24.163 -14.157 -24.318 1.00 96.31 88 TYR A C 1
ATOM 704 O O . TYR A 1 88 ? 24.587 -15.114 -23.675 1.00 96.31 88 TYR A O 1
ATOM 712 N N . VAL A 1 89 ? 23.116 -14.252 -25.142 1.00 97.31 89 VAL A N 1
ATOM 713 C CA . VAL A 1 89 ? 22.319 -15.478 -25.265 1.00 97.31 89 VAL A CA 1
ATOM 714 C C . VAL A 1 89 ? 23.163 -16.626 -25.805 1.00 97.31 89 VAL A C 1
ATOM 716 O O . VAL A 1 89 ? 23.085 -17.722 -25.274 1.00 97.31 89 VAL A O 1
ATOM 719 N N . ALA A 1 90 ? 24.045 -16.403 -26.785 1.00 97.31 90 ALA A N 1
ATOM 720 C CA . ALA A 1 90 ? 24.954 -17.445 -27.275 1.00 97.31 90 ALA A CA 1
ATOM 721 C C . ALA A 1 90 ? 25.913 -17.990 -26.196 1.00 97.31 90 ALA A C 1
ATOM 723 O O . ALA A 1 90 ? 26.413 -19.105 -26.338 1.00 97.31 90 ALA A O 1
ATOM 724 N N . GLY A 1 91 ? 26.187 -17.214 -25.141 1.00 96.56 91 GLY A N 1
ATOM 725 C CA . GLY A 1 91 ? 26.989 -17.634 -23.990 1.00 96.56 91 GLY A CA 1
ATOM 726 C C . GLY A 1 91 ? 26.208 -18.380 -22.901 1.00 96.56 91 GLY A C 1
ATOM 727 O O . GLY A 1 91 ? 26.834 -18.924 -21.995 1.00 96.56 91 GLY A O 1
ATOM 728 N N . ARG A 1 92 ? 24.873 -18.421 -22.985 1.00 96.44 92 ARG A N 1
ATOM 729 C CA . ARG A 1 92 ? 23.965 -18.986 -21.977 1.00 96.44 92 ARG A CA 1
ATOM 730 C C . ARG A 1 92 ? 23.309 -20.263 -22.500 1.00 96.44 92 ARG A C 1
ATOM 732 O O . ARG A 1 92 ? 22.337 -20.211 -23.253 1.00 96.44 92 ARG A O 1
ATOM 739 N N . GLU A 1 93 ? 23.870 -21.421 -22.144 1.00 95.94 93 GLU A N 1
ATOM 740 C CA . GLU A 1 93 ? 23.362 -22.734 -22.587 1.00 95.94 93 GLU A CA 1
ATOM 741 C C . GLU A 1 93 ? 21.908 -22.967 -22.147 1.00 95.94 93 GLU A C 1
ATOM 743 O O . GLU A 1 93 ? 21.100 -23.503 -22.900 1.00 95.94 93 GLU A O 1
ATOM 748 N N . ASP A 1 94 ? 21.563 -22.485 -20.960 1.00 95.69 94 ASP A N 1
ATOM 749 C CA . ASP A 1 94 ? 20.238 -22.552 -20.353 1.00 95.69 94 ASP A CA 1
ATOM 750 C C . ASP A 1 94 ? 19.172 -21.701 -21.065 1.00 95.69 94 ASP A C 1
ATOM 752 O O . ASP A 1 94 ? 17.986 -21.950 -20.885 1.00 95.69 94 ASP A O 1
ATOM 756 N N . LEU A 1 95 ? 19.570 -20.756 -21.926 1.00 97.31 95 LEU A N 1
ATOM 757 C CA . LEU A 1 95 ? 18.651 -19.900 -22.689 1.00 97.31 95 LEU A CA 1
ATOM 758 C C . LEU A 1 95 ? 18.498 -20.311 -24.165 1.00 97.31 95 LEU A C 1
ATOM 760 O O . LEU A 1 95 ? 17.768 -19.649 -24.906 1.00 97.31 95 LEU A O 1
ATOM 764 N N . GLN A 1 96 ? 19.176 -21.372 -24.629 1.00 95.69 96 GLN A N 1
ATOM 765 C CA . GLN A 1 96 ? 19.185 -21.735 -26.060 1.00 95.69 96 GLN A CA 1
ATOM 766 C C . GLN A 1 96 ? 17.810 -22.142 -26.598 1.00 95.69 96 GLN A C 1
ATOM 768 O O . GLN A 1 96 ? 17.511 -21.884 -27.764 1.00 95.69 96 GLN A O 1
ATOM 773 N N . ASP A 1 97 ? 16.976 -22.744 -25.752 1.00 96.00 97 ASP A N 1
ATOM 774 C CA . ASP A 1 97 ? 15.613 -23.149 -26.103 1.00 96.00 97 ASP A CA 1
ATOM 775 C C . ASP A 1 97 ? 14.577 -22.047 -25.813 1.00 96.00 97 ASP A C 1
ATOM 777 O O . ASP A 1 97 ? 13.375 -22.292 -25.932 1.00 96.00 97 ASP A O 1
ATOM 781 N N . GLY A 1 98 ? 15.025 -20.843 -25.442 1.00 97.81 98 GLY A N 1
ATOM 782 C CA . GLY A 1 98 ? 14.170 -19.743 -25.003 1.00 97.81 98 GLY A CA 1
ATOM 783 C C . GLY A 1 98 ? 13.548 -19.963 -23.625 1.00 97.81 98 GLY A C 1
ATOM 784 O O . GLY A 1 98 ? 13.761 -20.990 -22.987 1.00 97.81 98 GLY A O 1
ATOM 785 N N . ILE A 1 99 ? 12.751 -18.993 -23.181 1.00 98.44 99 ILE A N 1
ATOM 786 C CA . ILE A 1 99 ? 12.085 -19.022 -21.874 1.00 98.44 99 ILE A CA 1
ATOM 787 C C . ILE A 1 99 ? 10.620 -19.416 -22.068 1.00 98.44 99 ILE A C 1
ATOM 789 O O . ILE A 1 99 ? 9.849 -18.701 -22.714 1.00 98.44 99 ILE A O 1
ATOM 793 N N . ASP A 1 100 ? 10.230 -20.557 -21.502 1.00 96.50 100 ASP A N 1
ATOM 794 C CA . ASP A 1 100 ? 8.838 -21.011 -21.489 1.00 96.50 100 ASP A CA 1
ATOM 795 C C . ASP A 1 100 ? 8.028 -20.272 -20.424 1.00 96.50 100 ASP A C 1
ATOM 797 O O . ASP A 1 100 ? 8.515 -20.049 -19.316 1.00 96.50 100 ASP A O 1
ATOM 801 N N . ASN A 1 101 ? 6.776 -19.927 -20.753 1.00 95.88 101 ASN A N 1
ATOM 802 C CA . ASN A 1 101 ? 5.845 -19.206 -19.874 1.00 95.88 101 ASN A CA 1
ATOM 803 C C . ASN A 1 101 ? 6.416 -17.875 -19.323 1.00 95.88 101 ASN A C 1
ATOM 805 O O . ASN A 1 101 ? 5.996 -17.405 -18.269 1.00 95.88 101 ASN A O 1
ATOM 809 N N . GLY A 1 102 ? 7.407 -17.291 -20.000 1.00 98.31 102 GLY A N 1
ATOM 810 C CA . GLY A 1 102 ? 7.905 -15.943 -19.735 1.00 98.31 102 GLY A CA 1
ATOM 811 C C . GLY A 1 102 ? 7.250 -14.927 -20.664 1.00 98.31 102 GLY A C 1
ATOM 812 O O . GLY A 1 102 ? 6.572 -15.309 -21.615 1.00 98.31 102 GLY A O 1
ATOM 813 N N . ILE A 1 103 ? 7.476 -13.634 -20.435 1.00 98.44 103 ILE A N 1
ATOM 814 C CA . ILE A 1 103 ? 6.975 -12.577 -21.320 1.00 98.44 103 ILE A CA 1
ATOM 815 C C . ILE A 1 103 ? 8.064 -11.570 -21.678 1.00 98.44 103 ILE A C 1
ATOM 817 O O . ILE A 1 103 ? 8.810 -11.110 -20.818 1.00 98.44 103 ILE A O 1
ATOM 821 N N . LEU A 1 104 ? 8.155 -11.238 -22.967 1.00 98.25 104 LEU A N 1
ATOM 822 C CA . LEU A 1 104 ? 9.155 -10.322 -23.507 1.00 98.25 104 LEU A CA 1
ATOM 823 C C . LEU A 1 104 ? 8.528 -9.398 -24.562 1.00 98.25 104 LEU A C 1
ATOM 825 O O . LEU A 1 104 ? 8.179 -9.822 -25.670 1.00 98.25 104 LEU A O 1
ATOM 829 N N . TYR A 1 105 ? 8.414 -8.111 -24.237 1.00 97.81 105 TYR A N 1
ATOM 830 C CA . TYR A 1 105 ? 7.894 -7.090 -25.149 1.00 97.81 105 TYR A CA 1
ATOM 831 C C . TYR A 1 105 ? 9.011 -6.330 -25.858 1.00 97.81 105 TYR A C 1
ATOM 833 O O . TYR A 1 105 ? 10.040 -6.072 -25.241 1.00 97.81 105 TYR A O 1
ATOM 841 N N . PRO A 1 106 ? 8.853 -6.034 -27.163 1.00 96.25 106 PRO A N 1
ATOM 842 C CA . PRO A 1 106 ? 9.754 -5.143 -27.870 1.00 96.25 106 PRO A CA 1
ATOM 843 C C . PRO A 1 106 ? 9.425 -3.680 -27.544 1.00 96.25 106 PRO A C 1
ATOM 845 O O . PRO A 1 106 ? 8.358 -3.363 -27.018 1.00 96.25 106 PRO A O 1
ATOM 848 N N . CYS A 1 107 ? 10.307 -2.779 -27.970 1.00 94.62 107 CYS A N 1
ATOM 849 C CA . CYS A 1 107 ? 10.248 -1.365 -27.616 1.00 94.62 107 CYS A CA 1
ATOM 850 C C . CYS A 1 107 ? 9.016 -0.630 -28.185 1.00 94.62 107 CYS A C 1
ATOM 852 O O . CYS A 1 107 ? 8.578 0.360 -27.605 1.00 94.62 107 CYS A O 1
ATOM 854 N N . GLY A 1 108 ? 8.438 -1.096 -29.301 1.00 95.00 108 GLY A N 1
ATOM 855 C CA . GLY A 1 108 ? 7.277 -0.454 -29.929 1.00 95.00 108 GLY A CA 1
ATOM 856 C C . GLY A 1 108 ? 6.145 -1.425 -30.237 1.00 95.00 108 GLY A C 1
ATOM 857 O O . GLY A 1 108 ? 6.190 -2.143 -31.243 1.00 95.00 108 GLY A O 1
ATOM 858 N N . LEU A 1 109 ? 5.106 -1.401 -29.406 1.00 95.94 109 LEU A N 1
ATOM 859 C CA . LEU A 1 109 ? 3.832 -2.078 -29.660 1.00 95.94 109 LEU A CA 1
ATOM 860 C C . LEU A 1 109 ? 2.861 -1.145 -30.393 1.00 95.94 109 LEU A C 1
ATOM 862 O O . LEU A 1 109 ? 3.097 0.053 -30.518 1.00 95.94 109 LEU A O 1
ATOM 866 N N . GLY A 1 110 ? 1.771 -1.677 -30.921 1.00 93.69 110 GLY A N 1
ATOM 867 C CA . GLY A 1 110 ? 0.790 -0.918 -31.681 1.00 93.69 110 GLY A CA 1
ATOM 868 C C . GLY A 1 110 ? -0.639 -1.361 -31.388 1.00 93.69 110 GLY A C 1
ATOM 869 O O . GLY A 1 110 ? -0.873 -2.355 -30.707 1.00 93.69 110 GLY A O 1
ATOM 870 N N . PRO A 1 111 ? -1.629 -0.627 -31.910 1.00 90.94 111 PRO A N 1
ATOM 871 C CA . PRO A 1 111 ? -3.033 -0.950 -31.696 1.00 90.94 111 PRO A CA 1
ATOM 872 C C . PRO A 1 111 ? -3.415 -2.289 -32.344 1.00 90.94 111 PRO A C 1
ATOM 874 O O . PRO A 1 111 ? -2.824 -2.683 -33.355 1.00 90.94 111 PRO A O 1
ATOM 877 N N . TRP A 1 112 ? -4.451 -2.944 -31.810 1.00 89.38 112 TRP A N 1
ATOM 878 C CA . TRP A 1 112 ? -5.042 -4.177 -32.358 1.00 89.38 112 TRP A CA 1
ATOM 879 C C . TRP A 1 112 ? -4.046 -5.346 -32.454 1.00 89.38 112 TRP A C 1
ATOM 881 O O . TRP A 1 112 ? -3.967 -6.020 -33.488 1.00 89.38 112 TRP A O 1
ATOM 891 N N . GLY A 1 113 ? -3.223 -5.524 -31.417 1.00 88.94 113 GLY A N 1
ATOM 892 C CA . GLY A 1 113 ? -2.220 -6.592 -31.344 1.00 88.94 113 GLY A CA 1
ATOM 893 C C . GLY A 1 113 ? -1.050 -6.444 -32.327 1.00 88.94 113 GLY A C 1
ATOM 894 O O . GLY A 1 113 ? -0.367 -7.425 -32.625 1.00 88.94 113 GLY A O 1
ATOM 895 N N . SER A 1 114 ? -0.841 -5.255 -32.905 1.00 91.94 114 SER A N 1
ATOM 896 C CA . SER A 1 114 ? 0.232 -5.026 -33.879 1.00 91.94 114 SER A CA 1
ATOM 897 C C . SER A 1 114 ? 1.566 -4.690 -33.212 1.00 91.94 114 SER A C 1
ATOM 899 O O . SER A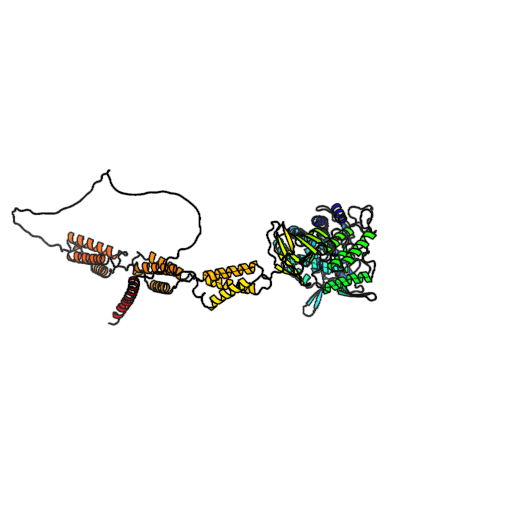 1 114 ? 1.621 -4.127 -32.129 1.00 91.94 114 SER A O 1
ATOM 901 N N . VAL A 1 115 ? 2.678 -4.989 -33.886 1.00 93.00 115 VAL A N 1
ATOM 902 C CA . VAL A 1 115 ? 4.021 -4.579 -33.447 1.00 93.00 115 VAL A CA 1
ATOM 903 C C . VAL A 1 115 ? 4.531 -3.498 -34.393 1.00 93.00 115 VAL A C 1
ATOM 905 O O . VAL A 1 115 ? 4.615 -3.713 -35.603 1.00 93.00 115 VAL A O 1
ATOM 908 N N . ALA A 1 116 ? 4.854 -2.324 -33.852 1.00 91.19 116 ALA A N 1
ATOM 909 C CA . ALA A 1 116 ? 5.337 -1.186 -34.632 1.00 91.19 116 ALA A CA 1
ATOM 910 C C . ALA A 1 116 ? 6.860 -1.224 -34.817 1.00 91.19 116 ALA A C 1
ATOM 912 O O . ALA A 1 116 ? 7.374 -0.875 -35.885 1.00 91.19 116 ALA A O 1
ATOM 913 N N . ILE A 1 117 ? 7.586 -1.654 -33.781 1.00 89.56 117 ILE A N 1
ATOM 914 C CA . ILE A 1 117 ? 9.046 -1.739 -33.758 1.00 89.56 117 ILE A CA 1
ATOM 915 C C . ILE A 1 117 ? 9.448 -3.078 -33.132 1.00 89.56 117 ILE A C 1
ATOM 917 O O . ILE A 1 117 ? 9.422 -3.235 -31.921 1.00 89.56 117 ILE A O 1
ATOM 921 N N . GLU A 1 118 ? 9.918 -4.024 -33.949 1.00 86.00 118 GLU A N 1
ATOM 922 C CA . GLU A 1 118 ? 10.382 -5.358 -33.508 1.00 86.00 118 GLU A CA 1
ATOM 923 C C . GLU A 1 118 ? 11.780 -5.349 -32.842 1.00 86.00 118 GLU A C 1
ATOM 925 O O . GLU A 1 118 ? 12.447 -6.378 -32.736 1.00 86.00 118 GLU A O 1
ATOM 930 N N . LYS A 1 119 ? 12.283 -4.180 -32.430 1.00 90.56 119 LYS A N 1
ATOM 931 C CA . LYS A 1 119 ? 13.599 -4.043 -31.790 1.00 90.56 119 LYS A CA 1
ATOM 932 C C . LYS A 1 119 ? 13.446 -3.973 -30.278 1.00 90.56 119 LYS A C 1
ATOM 934 O O . LYS A 1 119 ? 12.616 -3.225 -29.782 1.00 90.56 119 LYS A O 1
ATOM 939 N N . TYR A 1 120 ? 14.341 -4.660 -29.581 1.00 94.50 120 TYR A N 1
ATOM 940 C CA . TYR A 1 120 ? 14.443 -4.628 -28.120 1.00 94.50 120 TYR A CA 1
ATOM 941 C C . TYR A 1 120 ? 15.436 -3.590 -27.605 1.00 94.50 120 TYR A C 1
ATOM 943 O O . TYR A 1 120 ? 15.442 -3.278 -26.432 1.00 94.50 120 TYR A O 1
ATOM 951 N N . MET A 1 121 ? 16.325 -3.073 -28.461 1.00 93.38 121 MET A N 1
ATOM 952 C CA . MET A 1 121 ? 17.356 -2.097 -28.069 1.00 93.38 121 MET A CA 1
ATOM 953 C C . MET A 1 121 ? 18.241 -2.553 -26.890 1.00 93.38 121 MET A C 1
ATOM 955 O O . MET A 1 121 ? 18.707 -1.723 -26.114 1.00 93.38 121 MET A O 1
ATOM 959 N N . ASN A 1 122 ? 18.511 -3.863 -26.813 1.00 95.50 122 ASN A N 1
ATOM 960 C CA . ASN A 1 122 ? 19.169 -4.561 -25.702 1.00 95.50 122 ASN A CA 1
ATOM 961 C C . ASN A 1 122 ? 18.378 -4.583 -24.378 1.00 95.50 122 ASN A C 1
ATOM 963 O O . ASN A 1 122 ? 18.987 -4.814 -23.340 1.00 95.50 122 ASN A O 1
ATOM 967 N N . GLN A 1 123 ? 17.067 -4.341 -24.400 1.00 95.94 123 GLN A N 1
ATOM 968 C CA . GLN A 1 123 ? 16.232 -4.223 -23.206 1.00 95.94 123 GLN A CA 1
ATOM 969 C C . GLN A 1 123 ? 15.331 -5.453 -23.012 1.00 95.94 123 GLN A C 1
ATOM 971 O O . GLN A 1 123 ? 14.728 -5.954 -23.964 1.00 95.94 123 GLN A O 1
ATOM 976 N N . THR A 1 124 ? 15.210 -5.910 -21.768 1.00 97.12 124 THR A N 1
ATOM 977 C CA . THR A 1 124 ? 14.190 -6.858 -21.285 1.00 97.12 124 THR A CA 1
ATOM 978 C C . THR A 1 124 ? 13.200 -6.197 -20.321 1.00 97.12 124 THR A C 1
ATOM 980 O O . THR A 1 124 ? 12.253 -6.836 -19.858 1.00 97.12 124 THR A O 1
ATOM 983 N N . LEU A 1 125 ? 13.406 -4.915 -20.004 1.00 95.88 125 LEU A N 1
ATOM 984 C CA . LEU A 1 125 ? 12.628 -4.158 -19.021 1.00 95.88 125 LEU A CA 1
ATOM 985 C C . LEU A 1 125 ? 11.260 -3.666 -19.507 1.00 95.88 125 LEU A C 1
ATOM 987 O O . LEU A 1 125 ? 10.460 -3.267 -18.670 1.00 95.88 125 LEU A O 1
ATOM 991 N N . ASP A 1 126 ? 10.952 -3.723 -20.804 1.00 97.31 126 ASP A N 1
ATOM 992 C CA . ASP A 1 126 ? 9.711 -3.169 -21.374 1.00 97.31 126 ASP A CA 1
ATOM 993 C C . ASP A 1 126 ? 8.432 -3.767 -20.741 1.00 97.31 126 ASP A C 1
ATOM 995 O O . ASP A 1 126 ? 7.494 -3.042 -20.404 1.00 97.31 126 ASP A O 1
ATOM 999 N N . ALA A 1 127 ? 8.402 -5.085 -20.498 1.00 97.88 127 ALA A N 1
ATOM 1000 C CA . ALA A 1 127 ? 7.288 -5.737 -19.797 1.00 97.88 127 ALA A CA 1
ATOM 1001 C C . ALA A 1 127 ? 7.257 -5.418 -18.280 1.00 97.88 127 ALA A C 1
ATOM 1003 O O . ALA A 1 127 ? 6.195 -5.023 -17.788 1.00 97.88 127 ALA A O 1
ATOM 1004 N N . PRO A 1 128 ? 8.379 -5.493 -17.528 1.00 97.88 128 PRO A N 1
ATOM 1005 C CA . PRO A 1 128 ? 8.462 -4.958 -16.162 1.00 97.88 128 PRO A CA 1
ATOM 1006 C C . PRO A 1 128 ? 8.050 -3.492 -16.018 1.00 97.88 128 PRO A C 1
ATOM 1008 O O . PRO A 1 128 ? 7.514 -3.099 -14.990 1.00 97.88 128 PRO A O 1
ATOM 1011 N N . PHE A 1 129 ? 8.279 -2.663 -17.030 1.00 96.50 129 PHE A N 1
ATOM 1012 C CA . PHE A 1 129 ? 7.885 -1.262 -16.978 1.00 96.50 129 PHE A CA 1
ATOM 1013 C C . PHE A 1 129 ? 6.363 -1.128 -17.084 1.00 96.50 129 PHE A C 1
ATOM 1015 O O . PHE A 1 129 ? 5.743 -0.414 -16.292 1.00 96.50 129 PHE A O 1
ATOM 1022 N N . ALA A 1 130 ? 5.741 -1.872 -18.002 1.00 97.44 130 ALA A N 1
ATOM 1023 C CA . ALA A 1 130 ? 4.287 -1.934 -18.138 1.00 97.44 130 ALA A CA 1
ATOM 1024 C C . ALA A 1 130 ? 3.593 -2.490 -16.881 1.00 97.44 130 ALA A C 1
ATOM 1026 O O . ALA A 1 130 ? 2.487 -2.060 -16.547 1.00 97.44 130 ALA A O 1
ATOM 1027 N N . SER A 1 131 ? 4.246 -3.403 -16.151 1.00 98.25 131 SER A N 1
ATOM 1028 C CA . SER A 1 131 ? 3.691 -4.025 -14.939 1.00 98.25 131 SER A CA 1
ATOM 1029 C C . SER A 1 131 ? 3.383 -3.020 -13.833 1.00 98.25 131 SER A C 1
ATOM 1031 O O . SER A 1 131 ? 2.429 -3.219 -13.081 1.00 98.25 131 SER A O 1
ATOM 1033 N N . THR A 1 132 ? 4.110 -1.898 -13.788 1.00 97.50 132 THR A N 1
ATOM 1034 C CA . THR A 1 132 ? 3.845 -0.813 -12.834 1.00 97.50 132 THR A CA 1
ATOM 1035 C C . THR A 1 132 ? 2.405 -0.314 -12.926 1.00 97.50 132 THR A C 1
ATOM 1037 O O . THR A 1 132 ? 1.801 -0.010 -11.902 1.00 97.50 132 THR A O 1
ATOM 1040 N N . MET A 1 133 ? 1.802 -0.339 -14.119 1.00 97.44 133 MET A N 1
ATOM 1041 C CA . MET A 1 133 ? 0.418 0.083 -14.313 1.00 97.44 133 MET A CA 1
ATOM 1042 C C . MET A 1 133 ? -0.595 -0.918 -13.734 1.00 97.44 133 MET A C 1
ATOM 1044 O O . MET A 1 133 ? -1.615 -0.522 -13.169 1.00 97.44 133 MET A O 1
ATOM 1048 N N . PHE A 1 134 ? -0.305 -2.216 -13.811 1.00 98.50 134 PHE A N 1
ATOM 1049 C CA . PHE A 1 134 ? -1.132 -3.252 -13.186 1.00 98.50 134 PHE A CA 1
ATOM 1050 C C . PHE A 1 134 ? -1.026 -3.186 -11.661 1.00 98.50 134 PHE A C 1
ATOM 1052 O O . PHE A 1 134 ? -2.036 -3.160 -10.957 1.00 98.50 134 PHE A O 1
ATOM 1059 N N . ILE A 1 135 ? 0.205 -3.091 -11.155 1.00 98.44 135 ILE A N 1
ATOM 1060 C CA . ILE A 1 135 ? 0.495 -3.025 -9.720 1.00 98.44 135 ILE A CA 1
ATOM 1061 C C . ILE A 1 135 ? -0.151 -1.779 -9.105 1.00 98.44 135 ILE A C 1
ATOM 1063 O O . ILE A 1 135 ? -0.843 -1.872 -8.092 1.00 98.44 135 ILE A O 1
ATOM 1067 N N . SER A 1 136 ? 0.012 -0.607 -9.727 1.00 97.62 136 SER A N 1
ATOM 1068 C CA . SER A 1 136 ? -0.626 0.624 -9.257 1.00 97.62 136 SER A CA 1
ATOM 1069 C C . SER A 1 136 ? -2.150 0.564 -9.348 1.00 97.62 136 SER A C 1
ATOM 1071 O O . SER A 1 136 ? -2.806 1.059 -8.435 1.00 97.62 136 SER A O 1
ATOM 1073 N N . TYR A 1 137 ? -2.732 -0.060 -10.380 1.00 98.00 137 TYR A N 1
ATOM 1074 C CA . TYR A 1 137 ? -4.188 -0.213 -10.448 1.00 98.00 137 TYR A CA 1
ATOM 1075 C C . TYR A 1 137 ? -4.714 -0.954 -9.225 1.00 98.00 137 TYR A C 1
ATOM 1077 O O . TYR A 1 137 ? -5.567 -0.419 -8.515 1.00 98.00 137 TYR A O 1
ATOM 1085 N N . TYR A 1 138 ? -4.159 -2.130 -8.926 1.00 98.19 138 TYR A N 1
ATOM 1086 C CA . TYR A 1 138 ? -4.562 -2.900 -7.755 1.00 98.19 138 TYR A CA 1
ATOM 1087 C C . TYR A 1 138 ? -4.303 -2.133 -6.454 1.00 98.19 138 TYR A C 1
ATOM 1089 O O . TYR A 1 138 ? -5.224 -1.938 -5.665 1.00 98.19 138 TYR A O 1
ATOM 1097 N N . ASN A 1 139 ? -3.087 -1.618 -6.254 1.00 97.44 139 ASN A N 1
ATOM 1098 C CA . ASN A 1 139 ? -2.718 -0.968 -4.997 1.00 97.44 139 ASN A CA 1
ATOM 1099 C C . ASN A 1 139 ? -3.623 0.228 -4.660 1.00 97.44 139 ASN A C 1
ATOM 1101 O O . ASN A 1 139 ? -3.924 0.446 -3.490 1.00 97.44 139 ASN A O 1
ATOM 1105 N N . TYR A 1 140 ? -4.069 0.998 -5.658 1.00 98.12 140 TYR A N 1
ATOM 1106 C CA . TYR A 1 140 ? -4.935 2.164 -5.449 1.00 98.12 140 TYR A CA 1
ATOM 1107 C C . TYR A 1 140 ? -6.440 1.839 -5.437 1.00 98.12 140 TYR A C 1
ATOM 1109 O O . TYR A 1 140 ? -7.208 2.633 -4.893 1.00 98.12 140 TYR A O 1
ATOM 1117 N N . SER A 1 141 ? -6.884 0.727 -6.029 1.00 97.50 141 SER A N 1
ATOM 1118 C CA . SER A 1 141 ? -8.311 0.347 -6.103 1.00 97.50 141 SER A CA 1
ATOM 1119 C C . SER A 1 141 ? -8.730 -0.707 -5.073 1.00 97.50 141 SER A C 1
ATOM 1121 O O . SER A 1 141 ? -9.897 -0.761 -4.685 1.00 97.50 141 SER A O 1
ATOM 1123 N N . GLY A 1 142 ? -7.796 -1.559 -4.641 1.00 96.69 142 GLY A N 1
ATOM 1124 C CA . GLY A 1 142 ? -8.092 -2.777 -3.890 1.00 96.69 142 GLY A CA 1
ATOM 1125 C C . GLY A 1 142 ? -8.968 -3.768 -4.668 1.00 96.69 142 GLY A C 1
ATOM 1126 O O . GLY A 1 142 ? -9.716 -4.530 -4.058 1.00 96.69 142 GLY A O 1
ATOM 1127 N N . ASP A 1 143 ? -8.946 -3.718 -6.002 1.00 97.81 143 ASP A N 1
ATOM 1128 C CA . ASP A 1 143 ? -9.727 -4.601 -6.869 1.00 97.81 143 ASP A CA 1
ATOM 1129 C C . ASP A 1 143 ? -9.081 -5.992 -6.962 1.00 97.81 143 ASP A C 1
ATOM 1131 O O . ASP A 1 143 ? -8.145 -6.233 -7.731 1.00 97.81 143 ASP A O 1
ATOM 1135 N N . THR A 1 144 ? -9.573 -6.914 -6.135 1.00 97.88 144 THR A N 1
ATOM 1136 C CA . THR A 1 144 ? -9.074 -8.290 -6.084 1.00 97.88 144 THR A CA 1
ATOM 1137 C C . THR A 1 144 ? -9.435 -9.097 -7.329 1.00 97.88 144 THR A C 1
ATOM 1139 O O . THR A 1 144 ? -8.689 -10.008 -7.683 1.00 97.88 144 THR A O 1
ATOM 1142 N N . GLU A 1 145 ? -10.523 -8.761 -8.030 1.00 97.94 145 GLU A N 1
ATOM 1143 C CA . GLU A 1 145 ? -10.899 -9.437 -9.273 1.00 97.94 145 GLU A CA 1
ATOM 1144 C C . GLU A 1 145 ? -9.892 -9.097 -10.374 1.00 97.94 145 GLU A C 1
ATOM 1146 O O . GLU A 1 145 ? -9.347 -10.005 -11.009 1.00 97.94 145 GLU A O 1
ATOM 1151 N N . PHE A 1 146 ? -9.559 -7.812 -10.523 1.00 98.25 146 PHE A N 1
ATOM 1152 C CA . PHE A 1 146 ? -8.492 -7.364 -11.418 1.00 98.25 146 PHE A CA 1
ATOM 1153 C C . PHE A 1 146 ? -7.143 -7.997 -11.053 1.00 98.25 146 PHE A C 1
ATOM 1155 O O . PHE A 1 146 ? -6.433 -8.500 -11.926 1.00 98.25 146 PHE A O 1
ATOM 1162 N N . LEU A 1 147 ? -6.784 -8.026 -9.762 1.00 98.75 147 LEU A N 1
ATOM 1163 C CA . LEU A 1 147 ? -5.540 -8.655 -9.309 1.00 98.75 147 LEU A CA 1
ATOM 1164 C C . LEU A 1 147 ? -5.444 -10.116 -9.772 1.00 98.75 147 LEU A C 1
ATOM 1166 O O . LEU A 1 147 ? -4.420 -10.521 -10.321 1.00 98.75 147 LEU A O 1
ATOM 1170 N N . VAL A 1 148 ? -6.491 -10.906 -9.535 1.00 98.81 148 VAL A N 1
ATOM 1171 C CA . VAL A 1 148 ? -6.499 -12.358 -9.771 1.00 98.81 148 VAL A CA 1
ATOM 1172 C C . VAL A 1 148 ? -6.589 -12.700 -11.260 1.00 98.81 148 VAL A C 1
ATOM 1174 O O . VAL A 1 148 ? -5.925 -13.637 -11.726 1.00 98.81 148 VAL A O 1
ATOM 1177 N N . ASN A 1 149 ? -7.415 -11.968 -12.009 1.00 98.00 149 ASN A N 1
ATOM 1178 C CA . ASN A 1 149 ? -7.778 -12.330 -13.379 1.00 98.00 149 ASN A CA 1
ATOM 1179 C C . ASN A 1 149 ? -6.950 -11.612 -14.444 1.00 98.00 149 ASN A C 1
ATOM 1181 O O . ASN A 1 149 ? -6.767 -12.169 -15.526 1.00 98.00 149 ASN A O 1
ATOM 1185 N N . GLU A 1 150 ? -6.424 -10.424 -14.146 1.00 97.38 150 GLU A N 1
ATOM 1186 C CA . GLU A 1 150 ? -5.744 -9.576 -15.129 1.00 97.38 150 GLU A CA 1
ATOM 1187 C C . GLU A 1 150 ? -4.288 -9.305 -14.749 1.00 97.38 150 GLU A C 1
ATOM 1189 O O . GLU A 1 150 ? -3.382 -9.614 -15.526 1.00 97.38 150 GLU A O 1
ATOM 1194 N N . ALA A 1 151 ? -4.028 -8.795 -13.541 1.00 98.56 151 ALA A N 1
ATOM 1195 C CA . ALA A 1 151 ? -2.665 -8.481 -13.117 1.00 98.56 151 ALA A CA 1
ATOM 1196 C C . ALA A 1 151 ? -1.817 -9.745 -12.940 1.00 98.56 151 ALA A C 1
ATOM 1198 O O . ALA A 1 151 ? -0.737 -9.845 -13.521 1.00 98.56 151 ALA A O 1
ATOM 1199 N N . TYR A 1 152 ? -2.295 -10.728 -12.173 1.00 98.81 152 TYR A N 1
ATOM 1200 C CA . TYR A 1 152 ? -1.519 -11.922 -11.840 1.00 98.81 152 TYR A CA 1
ATOM 1201 C C . TYR A 1 152 ? -1.002 -12.686 -13.070 1.00 98.81 152 TYR A C 1
ATOM 1203 O O . TYR A 1 152 ? 0.202 -12.935 -13.113 1.00 98.81 152 TYR A O 1
ATOM 1211 N N . PRO A 1 153 ? -1.816 -13.011 -14.097 1.00 98.44 153 PRO A N 1
ATOM 1212 C CA . PRO A 1 153 ? -1.314 -13.713 -15.281 1.00 98.44 153 PRO A CA 1
ATOM 1213 C C . PRO A 1 153 ? -0.174 -12.987 -16.002 1.00 98.44 153 PRO A C 1
ATOM 1215 O O . PRO A 1 153 ? 0.699 -13.637 -16.578 1.00 98.44 153 PRO A O 1
ATOM 1218 N N . PHE A 1 154 ? -0.171 -11.653 -15.978 1.00 98.75 154 PHE A N 1
ATOM 1219 C CA . PHE A 1 154 ? 0.900 -10.847 -16.554 1.00 98.75 154 PHE A CA 1
ATOM 1220 C C . PHE A 1 154 ? 2.140 -10.825 -15.646 1.00 98.75 154 PHE A C 1
ATOM 1222 O O . PHE A 1 154 ? 3.252 -11.088 -16.107 1.00 98.75 154 PHE A O 1
ATOM 1229 N N . LEU A 1 155 ? 1.951 -10.584 -14.344 1.00 98.88 155 LEU A N 1
ATOM 1230 C CA . LEU A 1 155 ? 3.025 -10.537 -13.344 1.00 98.88 155 LEU A CA 1
ATOM 1231 C C . LEU A 1 155 ? 3.754 -11.881 -13.192 1.00 98.88 155 LEU A C 1
ATOM 1233 O O . LEU A 1 155 ? 4.981 -11.896 -13.126 1.00 98.88 155 LEU A O 1
ATOM 1237 N N . ASP A 1 156 ? 3.029 -13.002 -13.197 1.00 98.75 156 ASP A N 1
ATOM 1238 C CA . ASP A 1 156 ? 3.585 -14.361 -13.096 1.00 98.75 156 ASP A CA 1
ATOM 1239 C C . ASP A 1 156 ? 4.544 -14.670 -14.255 1.00 98.75 156 ASP A C 1
ATOM 1241 O O . ASP A 1 156 ? 5.616 -15.236 -14.049 1.00 98.75 156 ASP A O 1
ATOM 1245 N N . LYS A 1 157 ? 4.210 -14.230 -15.475 1.00 98.88 157 LYS A N 1
ATOM 1246 C CA . LYS A 1 157 ? 5.079 -14.414 -16.647 1.00 98.88 157 LYS A CA 1
ATOM 1247 C C . LYS A 1 157 ? 6.314 -13.522 -16.605 1.00 98.88 157 LYS A C 1
ATOM 1249 O O . LYS A 1 157 ? 7.366 -13.921 -17.104 1.00 98.88 157 LYS A O 1
ATOM 1254 N N . ILE A 1 158 ? 6.214 -12.329 -16.018 1.00 98.88 158 ILE A N 1
ATOM 1255 C CA . ILE A 1 158 ? 7.391 -11.483 -15.782 1.00 98.88 158 ILE A CA 1
ATOM 1256 C C . ILE A 1 158 ? 8.299 -12.148 -14.746 1.00 98.88 158 ILE A C 1
ATOM 1258 O O . ILE A 1 158 ? 9.490 -12.294 -15.007 1.00 98.88 158 ILE A O 1
ATOM 1262 N N . ALA A 1 159 ? 7.749 -12.596 -13.614 1.00 98.88 159 ALA A N 1
ATOM 1263 C CA . ALA A 1 159 ? 8.497 -13.313 -12.583 1.00 98.88 159 ALA A CA 1
ATOM 1264 C C . ALA A 1 159 ? 9.244 -14.518 -13.178 1.00 98.88 159 ALA A C 1
ATOM 1266 O O . ALA A 1 159 ? 10.471 -14.561 -13.153 1.00 98.88 159 ALA A O 1
ATOM 1267 N N . ASN A 1 160 ? 8.529 -15.412 -13.862 1.00 98.69 160 ASN A N 1
ATOM 1268 C CA . ASN A 1 160 ? 9.121 -16.596 -14.482 1.00 98.69 160 ASN A CA 1
ATOM 1269 C C . ASN A 1 160 ? 10.156 -16.266 -15.581 1.00 98.69 160 ASN A C 1
ATOM 1271 O O . ASN A 1 160 ? 11.123 -17.006 -15.765 1.00 98.69 160 ASN A O 1
ATOM 1275 N N . PHE A 1 161 ? 10.011 -15.141 -16.297 1.00 98.88 161 PHE A N 1
ATOM 1276 C CA . PHE A 1 161 ? 11.066 -14.682 -17.204 1.00 98.88 161 PHE A CA 1
ATOM 1277 C C . PHE A 1 161 ? 12.362 -14.386 -16.447 1.00 98.88 161 PHE A C 1
ATOM 1279 O O . PHE A 1 161 ? 13.425 -14.858 -16.848 1.00 98.88 161 PHE A O 1
ATOM 1286 N N . TYR A 1 162 ? 12.289 -13.639 -15.345 1.00 98.75 162 TYR A N 1
ATOM 1287 C CA . TYR A 1 162 ? 13.478 -13.253 -14.583 1.00 98.75 162 TYR A CA 1
ATOM 1288 C C . TYR A 1 162 ? 14.053 -14.386 -13.726 1.00 98.75 162 TYR A C 1
ATOM 1290 O O . TYR A 1 162 ? 15.262 -14.397 -13.514 1.00 98.75 162 TYR A O 1
ATOM 1298 N N . GLU A 1 163 ? 13.252 -15.367 -13.310 1.00 98.06 163 GLU A N 1
ATOM 1299 C CA . GLU A 1 163 ? 13.741 -16.616 -12.697 1.00 98.06 163 GLU A CA 1
ATOM 1300 C C . GLU A 1 163 ? 14.739 -17.355 -13.607 1.00 98.06 163 GLU A C 1
ATOM 1302 O O . GLU A 1 163 ? 15.718 -17.921 -13.125 1.00 98.06 163 GLU A O 1
ATOM 1307 N N . GLN A 1 164 ? 14.519 -17.319 -14.926 1.00 97.88 164 GLN A N 1
ATOM 1308 C CA . GLN A 1 164 ? 15.374 -17.984 -15.918 1.00 97.88 164 GLN A CA 1
ATOM 1309 C C . GLN A 1 164 ? 16.435 -17.045 -16.516 1.00 97.88 164 GLN A C 1
ATOM 1311 O O . GLN A 1 164 ? 17.547 -17.466 -16.837 1.00 97.88 164 GLN A O 1
ATOM 1316 N N . TRP A 1 165 ? 16.116 -15.760 -16.682 1.00 98.31 165 TRP A N 1
ATOM 1317 C CA . TRP A 1 165 ? 17.038 -14.777 -17.253 1.00 98.31 165 TRP A CA 1
ATOM 1318 C C . TRP A 1 165 ? 18.202 -14.453 -16.313 1.00 98.31 165 TRP A C 1
ATOM 1320 O O . TRP A 1 165 ? 19.349 -14.369 -16.765 1.00 98.31 165 TRP A O 1
ATOM 1330 N N . CYS A 1 166 ? 17.923 -14.294 -15.015 1.00 98.31 166 CYS A N 1
ATOM 1331 C CA . CYS A 1 166 ? 18.938 -13.987 -14.014 1.00 98.31 166 CYS A CA 1
ATOM 1332 C C . CYS A 1 166 ? 19.972 -15.112 -13.877 1.00 98.31 166 CYS A C 1
ATOM 1334 O O . CYS A 1 166 ? 19.684 -16.296 -14.032 1.00 98.31 166 CYS A O 1
ATOM 1336 N N . GLU A 1 167 ? 21.196 -14.731 -13.529 1.00 97.19 167 GLU A N 1
ATOM 1337 C CA . GLU A 1 167 ? 22.275 -15.649 -13.186 1.00 97.19 167 GLU A CA 1
ATOM 1338 C C . GLU A 1 167 ? 22.436 -15.695 -11.669 1.00 97.19 167 GLU A C 1
ATOM 1340 O O . GLU A 1 167 ? 22.407 -14.666 -10.993 1.00 97.19 167 GLU A O 1
ATOM 1345 N N . LYS A 1 168 ? 22.639 -16.892 -11.121 1.00 96.62 168 LYS A N 1
ATOM 1346 C CA . LYS A 1 168 ? 22.924 -17.074 -9.698 1.00 96.62 168 LYS A CA 1
ATOM 1347 C C . LYS A 1 168 ? 24.426 -16.919 -9.459 1.00 96.62 168 LYS A C 1
ATOM 1349 O O . LYS A 1 168 ? 25.208 -17.804 -9.803 1.00 96.62 168 LYS A O 1
ATOM 1354 N N . GLU A 1 169 ? 24.828 -15.793 -8.883 1.00 97.19 169 GLU A N 1
ATOM 1355 C CA . GLU A 1 169 ? 26.212 -15.504 -8.513 1.00 97.19 169 GLU A CA 1
ATOM 1356 C C . GLU A 1 169 ? 26.494 -16.012 -7.093 1.00 97.19 169 GLU A C 1
ATOM 1358 O O . GLU A 1 169 ? 25.873 -15.565 -6.130 1.00 97.19 169 GLU A O 1
ATOM 1363 N N . ASP A 1 170 ? 27.436 -16.950 -6.965 1.00 96.69 170 ASP A N 1
ATOM 1364 C CA . ASP A 1 170 ? 27.924 -17.452 -5.676 1.00 96.69 170 ASP A CA 1
ATOM 1365 C C . ASP A 1 170 ? 28.852 -16.414 -5.027 1.00 96.69 170 ASP A C 1
ATOM 1367 O O . ASP A 1 170 ? 29.883 -16.038 -5.592 1.00 96.69 170 ASP A O 1
ATOM 1371 N N . LEU A 1 171 ? 28.480 -15.951 -3.834 1.00 95.69 171 LEU A N 1
ATOM 1372 C CA . LEU A 1 171 ? 29.237 -14.977 -3.045 1.00 95.69 171 LEU A CA 1
ATOM 1373 C C . LEU A 1 171 ? 30.171 -15.654 -2.026 1.00 95.69 171 LEU A C 1
ATOM 1375 O O . LEU A 1 171 ? 30.909 -14.969 -1.315 1.00 95.69 171 LEU A O 1
ATOM 1379 N N . GLY A 1 172 ? 30.174 -16.987 -1.969 1.00 94.94 172 GLY A N 1
ATOM 1380 C CA . GLY A 1 172 ? 30.915 -17.783 -1.001 1.00 94.94 172 GLY A CA 1
ATOM 1381 C C . GLY A 1 172 ? 30.145 -18.015 0.300 1.00 94.94 172 GLY A C 1
ATOM 1382 O O . GLY A 1 172 ? 29.149 -17.362 0.604 1.00 94.94 172 GLY A O 1
ATOM 1383 N N . ASP A 1 173 ? 30.615 -18.990 1.083 1.00 91.06 173 ASP A N 1
ATOM 1384 C CA . ASP A 1 173 ? 30.063 -19.356 2.399 1.00 91.06 173 ASP A CA 1
ATOM 1385 C C . ASP A 1 173 ? 28.555 -19.692 2.403 1.00 91.06 173 ASP A C 1
ATOM 1387 O O . ASP A 1 173 ? 27.886 -19.596 3.430 1.00 91.06 173 ASP A O 1
ATOM 1391 N N . GLY A 1 174 ? 28.029 -20.142 1.258 1.00 89.75 174 GLY A N 1
ATOM 1392 C CA . GLY A 1 174 ? 26.617 -20.489 1.082 1.00 89.75 174 GLY A CA 1
ATOM 1393 C C . GLY A 1 174 ? 25.708 -19.304 0.743 1.00 89.75 174 GLY A C 1
ATOM 1394 O O . GLY A 1 174 ? 24.508 -19.515 0.588 1.00 89.75 174 GLY A O 1
ATOM 1395 N N . ASN A 1 175 ? 26.259 -18.096 0.593 1.00 94.62 175 ASN A N 1
ATOM 1396 C CA . ASN A 1 175 ? 25.524 -16.913 0.155 1.00 94.62 175 ASN A CA 1
ATOM 1397 C C . ASN A 1 175 ? 25.554 -16.785 -1.368 1.00 94.62 175 ASN A C 1
ATOM 1399 O O . ASN A 1 175 ? 26.547 -17.109 -2.019 1.00 94.62 175 ASN A O 1
ATOM 1403 N N . TYR A 1 176 ? 24.484 -16.251 -1.938 1.00 97.94 176 TYR A N 1
ATOM 1404 C CA . TYR A 1 176 ? 24.391 -15.953 -3.360 1.00 97.94 176 TYR A CA 1
ATOM 1405 C C . TYR A 1 176 ? 23.528 -14.723 -3.586 1.00 97.94 176 TYR A C 1
ATOM 1407 O O . TYR A 1 176 ? 22.809 -14.280 -2.691 1.00 97.94 176 TYR A O 1
ATOM 1415 N N . ARG A 1 177 ? 23.577 -14.214 -4.812 1.00 98.06 177 ARG A N 1
ATOM 1416 C CA . ARG A 1 177 ? 22.601 -13.253 -5.316 1.00 98.06 177 ARG A CA 1
ATOM 1417 C C . ARG A 1 177 ? 22.225 -13.560 -6.757 1.00 98.06 177 ARG A C 1
ATOM 1419 O O . ARG A 1 177 ? 23.010 -14.158 -7.493 1.00 98.06 177 ARG A O 1
ATOM 1426 N N . TYR A 1 178 ? 21.045 -13.126 -7.166 1.00 98.62 178 TYR A N 1
ATOM 1427 C CA . TYR A 1 178 ? 20.633 -13.101 -8.559 1.00 98.62 178 TYR A CA 1
ATOM 1428 C C . TYR A 1 178 ? 21.142 -11.817 -9.208 1.00 98.62 178 TYR A C 1
ATOM 1430 O O . TYR A 1 178 ? 20.858 -10.708 -8.747 1.00 98.62 178 TYR A O 1
ATOM 1438 N N . VAL A 1 179 ? 21.934 -11.968 -10.265 1.00 98.31 179 VAL A N 1
ATOM 1439 C CA . VAL A 1 179 ? 22.419 -10.867 -11.097 1.00 98.31 179 VAL A CA 1
ATOM 1440 C C . VAL A 1 179 ? 21.699 -10.915 -12.438 1.00 98.31 179 VAL A C 1
ATOM 1442 O O . VAL A 1 179 ? 21.407 -11.994 -12.947 1.00 98.31 179 VAL A O 1
ATOM 1445 N N . LEU A 1 180 ? 21.426 -9.762 -13.038 1.00 96.56 180 LEU A N 1
ATOM 1446 C CA . LEU A 1 180 ? 20.824 -9.692 -14.374 1.00 96.56 180 LEU A CA 1
ATOM 1447 C C . LEU A 1 180 ? 21.697 -8.874 -15.315 1.00 96.56 180 LEU A C 1
ATOM 1449 O O . LEU A 1 180 ? 22.405 -7.973 -14.874 1.00 96.56 180 LEU A O 1
ATOM 1453 N N . TYR A 1 181 ? 21.636 -9.152 -16.612 1.00 96.50 181 TYR A N 1
ATOM 1454 C CA . TYR A 1 181 ? 22.197 -8.267 -17.628 1.00 96.50 181 TYR A CA 1
ATOM 1455 C C . TYR A 1 181 ? 21.071 -7.694 -18.472 1.00 96.50 181 TYR A C 1
ATOM 1457 O O . TYR A 1 181 ? 20.214 -8.433 -18.955 1.00 96.50 181 TYR A O 1
ATOM 1465 N N . ASP A 1 182 ? 21.072 -6.373 -18.621 1.00 96.25 182 ASP A N 1
ATOM 1466 C CA . ASP A 1 182 ? 20.030 -5.664 -19.352 1.00 96.25 182 ASP A CA 1
ATOM 1467 C C . ASP A 1 182 ? 20.541 -4.307 -19.867 1.00 96.25 182 ASP A C 1
ATOM 1469 O O . ASP A 1 182 ? 21.619 -3.826 -19.487 1.00 96.25 182 ASP A O 1
ATOM 1473 N N . GLY A 1 183 ? 19.778 -3.693 -20.763 1.00 94.31 183 GLY A N 1
ATOM 1474 C CA . GLY A 1 183 ? 19.962 -2.334 -21.246 1.00 94.31 183 GLY A CA 1
ATOM 1475 C C . GLY A 1 183 ? 19.193 -1.330 -20.383 1.00 94.31 183 GLY A C 1
ATOM 1476 O O . GLY A 1 183 ? 18.018 -1.095 -20.659 1.00 94.31 183 GLY A O 1
ATOM 1477 N N . PRO A 1 184 ? 19.826 -0.635 -19.411 1.00 91.81 184 PRO A N 1
ATOM 1478 C CA . PRO A 1 184 ? 19.153 0.393 -18.592 1.00 91.81 184 PRO A CA 1
ATOM 1479 C C . PRO A 1 184 ? 18.659 1.603 -19.411 1.00 91.81 184 PRO A C 1
ATOM 1481 O O . PRO A 1 184 ? 18.002 2.499 -18.893 1.00 91.81 184 PRO A O 1
ATOM 1484 N N . HIS A 1 185 ? 19.051 1.669 -20.681 1.00 91.69 185 HIS A N 1
ATOM 1485 C CA . HIS A 1 185 ? 18.612 2.611 -21.697 1.00 91.69 185 HIS A CA 1
ATOM 1486 C C . HIS A 1 185 ? 18.823 1.957 -23.070 1.00 91.69 185 HIS A C 1
ATOM 1488 O O . HIS A 1 185 ? 19.658 1.057 -23.210 1.00 91.69 185 HIS A O 1
ATOM 1494 N N . GLU A 1 186 ? 18.139 2.453 -24.095 1.00 90.12 186 GLU A N 1
ATOM 1495 C CA . GLU A 1 186 ? 18.263 2.007 -25.478 1.00 90.12 186 GLU A CA 1
ATOM 1496 C C . GLU A 1 186 ? 19.729 1.946 -25.923 1.00 90.12 186 GLU A C 1
ATOM 1498 O O . GLU A 1 186 ? 20.459 2.935 -25.797 1.00 90.12 186 GLU A O 1
ATOM 1503 N N . GLU A 1 187 ? 20.130 0.795 -26.471 1.00 88.62 187 GLU A N 1
ATOM 1504 C CA . GLU A 1 187 ? 21.474 0.467 -26.979 1.00 88.62 187 GLU A CA 1
ATOM 1505 C C . GLU A 1 187 ? 22.563 0.296 -25.904 1.00 88.62 187 GLU A C 1
ATOM 1507 O O . GLU A 1 187 ? 23.722 0.030 -26.234 1.00 88.62 187 GLU A O 1
ATOM 1512 N N . TRP A 1 188 ? 22.214 0.389 -24.620 1.00 91.94 188 TRP A N 1
ATOM 1513 C CA . TRP A 1 188 ? 23.135 0.124 -23.513 1.00 91.94 188 TRP A CA 1
ATOM 1514 C C . TRP A 1 188 ? 23.105 -1.352 -23.129 1.00 91.94 188 TRP A C 1
ATOM 1516 O O . TRP A 1 188 ? 22.252 -2.109 -23.578 1.00 91.94 188 TRP A O 1
ATOM 1526 N N . TRP A 1 189 ? 24.085 -1.784 -22.342 1.00 93.94 189 TRP A N 1
ATOM 1527 C CA . TRP A 1 189 ? 24.146 -3.144 -21.822 1.00 93.94 189 TRP A CA 1
ATOM 1528 C C . TRP A 1 189 ? 25.068 -3.191 -20.612 1.00 93.94 189 TRP A C 1
ATOM 1530 O O . TRP A 1 189 ? 26.208 -2.720 -20.698 1.00 93.94 189 TRP A O 1
ATOM 1540 N N . GLY A 1 190 ? 24.620 -3.779 -19.510 1.00 95.06 190 GLY A N 1
ATOM 1541 C CA . GLY A 1 190 ? 25.503 -4.027 -18.378 1.00 95.06 190 GLY A CA 1
ATOM 1542 C C . GLY A 1 190 ? 24.869 -4.845 -17.267 1.00 95.06 190 GLY A C 1
ATOM 1543 O O . GLY A 1 190 ? 23.671 -5.119 -17.269 1.00 95.06 190 GLY A O 1
ATOM 1544 N N . LYS A 1 191 ? 25.728 -5.252 -16.331 1.00 96.81 191 LYS A N 1
ATOM 1545 C CA . LYS A 1 191 ? 25.351 -6.050 -15.168 1.00 96.81 191 LYS A CA 1
ATOM 1546 C C . LYS A 1 191 ? 24.536 -5.211 -14.190 1.00 96.81 191 LYS A C 1
ATOM 1548 O O . LYS A 1 191 ? 24.919 -4.081 -13.875 1.00 96.81 191 LYS A O 1
ATOM 1553 N N . ASN A 1 192 ? 23.473 -5.806 -13.669 1.00 97.25 192 ASN A N 1
ATOM 1554 C CA . ASN A 1 192 ? 22.600 -5.275 -12.638 1.00 97.25 192 ASN A CA 1
ATOM 1555 C C . ASN A 1 192 ? 22.058 -3.897 -13.011 1.00 97.25 192 ASN A C 1
ATOM 1557 O O . ASN A 1 192 ? 22.350 -2.907 -12.352 1.00 97.25 192 ASN A O 1
ATOM 1561 N N . ALA A 1 193 ? 21.299 -3.823 -14.107 1.00 96.50 193 ALA A N 1
ATOM 1562 C CA . ALA A 1 193 ? 20.608 -2.597 -14.486 1.00 96.50 193 ALA A CA 1
ATOM 1563 C C . ALA A 1 193 ? 19.634 -2.171 -13.370 1.00 96.50 193 ALA A C 1
ATOM 1565 O O . ALA A 1 193 ? 18.660 -2.872 -13.094 1.00 96.50 193 ALA A O 1
ATOM 1566 N N . GLY A 1 194 ? 19.896 -1.028 -12.724 1.00 95.25 194 GLY A N 1
ATOM 1567 C CA . GLY A 1 194 ? 19.179 -0.617 -11.507 1.00 95.25 194 GLY A CA 1
ATOM 1568 C C . GLY A 1 194 ? 17.676 -0.409 -11.712 1.00 95.25 194 GLY A C 1
ATOM 1569 O O . GLY A 1 194 ? 16.874 -0.806 -10.868 1.00 95.25 194 GLY A O 1
ATOM 1570 N N . VAL A 1 195 ? 17.288 0.149 -12.865 1.00 95.19 195 VAL A N 1
ATOM 1571 C CA . VAL A 1 195 ? 15.877 0.291 -13.261 1.00 95.19 195 VAL A CA 1
ATOM 1572 C C . VAL A 1 195 ? 15.180 -1.069 -13.340 1.00 95.19 195 VAL A C 1
ATOM 1574 O O . VAL A 1 195 ? 14.126 -1.250 -12.737 1.00 95.19 195 VAL A O 1
ATOM 1577 N N . THR A 1 196 ? 15.794 -2.046 -14.009 1.00 97.44 196 THR A N 1
ATOM 1578 C CA . THR A 1 196 ? 15.231 -3.387 -14.193 1.00 97.44 196 THR A CA 1
ATOM 1579 C C . THR A 1 196 ? 15.098 -4.114 -12.860 1.00 97.44 196 THR A C 1
ATOM 1581 O O . THR A 1 196 ? 14.034 -4.657 -12.575 1.00 97.44 196 THR A O 1
ATOM 1584 N N . ILE A 1 197 ? 16.129 -4.055 -12.007 1.00 98.00 197 ILE A N 1
ATOM 1585 C CA . ILE A 1 197 ? 16.092 -4.621 -10.649 1.00 98.00 197 ILE A CA 1
ATOM 1586 C C . ILE A 1 197 ? 14.895 -4.070 -9.873 1.00 98.00 197 ILE A C 1
ATOM 1588 O O . ILE A 1 197 ? 14.096 -4.844 -9.353 1.00 98.00 197 ILE A O 1
ATOM 1592 N N . GLY A 1 198 ? 14.733 -2.745 -9.835 1.00 97.44 198 GLY A N 1
ATOM 1593 C CA . GLY A 1 198 ? 13.649 -2.115 -9.086 1.00 97.44 198 GLY A CA 1
ATOM 1594 C C . GLY A 1 198 ? 12.255 -2.497 -9.587 1.00 97.44 198 GLY A C 1
ATOM 1595 O O . GLY A 1 198 ? 11.373 -2.791 -8.783 1.00 97.44 198 GLY A O 1
ATOM 1596 N N . LEU A 1 199 ? 12.056 -2.536 -10.908 1.00 98.19 199 LEU A N 1
ATOM 1597 C CA . LEU A 1 199 ? 10.778 -2.930 -11.511 1.00 98.19 199 LEU A CA 1
ATOM 1598 C C . LEU A 1 199 ? 10.449 -4.403 -11.235 1.00 98.19 199 LEU A C 1
ATOM 1600 O O . LEU A 1 199 ? 9.318 -4.729 -10.884 1.00 98.19 199 LEU A O 1
ATOM 1604 N N . VAL A 1 200 ? 11.436 -5.292 -11.346 1.00 98.56 200 VAL A N 1
ATOM 1605 C CA . VAL A 1 200 ? 11.261 -6.730 -11.095 1.00 98.56 200 VAL A CA 1
ATOM 1606 C C . VAL A 1 200 ? 11.043 -7.015 -9.605 1.00 98.56 200 VAL A C 1
ATOM 1608 O O . VAL A 1 200 ? 10.191 -7.830 -9.260 1.00 98.56 200 VAL A O 1
ATOM 1611 N N . GLN A 1 201 ? 11.732 -6.307 -8.706 1.00 98.19 201 GLN A N 1
ATOM 1612 C CA . GLN A 1 201 ? 11.457 -6.387 -7.268 1.00 98.19 201 GLN A CA 1
ATOM 1613 C C . GLN A 1 201 ? 10.016 -5.983 -6.940 1.00 98.19 201 GLN A C 1
ATOM 1615 O O . GLN A 1 201 ? 9.382 -6.653 -6.133 1.00 98.19 201 GLN A O 1
ATOM 1620 N N . ASN A 1 202 ? 9.479 -4.946 -7.593 1.00 98.06 202 ASN A N 1
ATOM 1621 C CA . ASN A 1 202 ? 8.085 -4.529 -7.409 1.00 98.06 202 ASN A CA 1
ATOM 1622 C C . ASN A 1 202 ? 7.088 -5.627 -7.847 1.00 98.06 202 ASN A C 1
ATOM 1624 O O . ASN A 1 202 ? 6.063 -5.843 -7.197 1.00 98.06 202 ASN A O 1
ATOM 1628 N N . VAL A 1 203 ? 7.410 -6.376 -8.912 1.00 98.88 203 VAL A N 1
ATOM 1629 C CA . VAL A 1 203 ? 6.626 -7.548 -9.344 1.00 98.88 203 VAL A CA 1
ATOM 1630 C C . VAL A 1 203 ? 6.625 -8.633 -8.265 1.00 98.88 203 VAL A C 1
ATOM 1632 O O . VAL A 1 203 ? 5.550 -9.056 -7.841 1.00 98.88 203 VAL A O 1
ATOM 1635 N N . TYR A 1 204 ? 7.799 -9.059 -7.787 1.00 98.81 204 TYR A N 1
ATOM 1636 C CA . TYR A 1 204 ? 7.881 -10.101 -6.758 1.00 98.81 204 TYR A CA 1
ATOM 1637 C C . TYR A 1 204 ? 7.227 -9.675 -5.444 1.00 98.81 204 TYR A C 1
ATOM 1639 O O . TYR A 1 204 ? 6.459 -10.447 -4.877 1.00 98.81 204 TYR A O 1
ATOM 1647 N N . GLU A 1 205 ? 7.459 -8.444 -4.986 1.00 98.38 205 GLU A N 1
ATOM 1648 C CA . GLU A 1 205 ? 6.827 -7.901 -3.779 1.00 98.38 205 GLU A CA 1
ATOM 1649 C C . GLU A 1 205 ? 5.299 -7.937 -3.886 1.00 98.38 205 GLU A C 1
ATOM 1651 O O . GLU A 1 205 ? 4.622 -8.370 -2.955 1.00 98.38 205 GLU A O 1
ATOM 1656 N N . THR A 1 206 ? 4.744 -7.567 -5.045 1.00 98.62 206 THR A N 1
ATOM 1657 C CA . THR A 1 206 ? 3.295 -7.627 -5.280 1.00 98.62 206 THR A CA 1
ATOM 1658 C C . THR A 1 206 ? 2.771 -9.062 -5.225 1.00 98.62 206 THR A C 1
ATOM 1660 O O . THR A 1 206 ? 1.745 -9.311 -4.589 1.00 98.62 206 THR A O 1
ATOM 1663 N N . LEU A 1 207 ? 3.462 -10.015 -5.857 1.00 98.88 207 LEU A N 1
ATOM 1664 C CA . LEU A 1 207 ? 3.076 -11.431 -5.840 1.00 98.88 207 LEU A CA 1
ATOM 1665 C C . LEU A 1 207 ? 3.148 -12.031 -4.426 1.00 98.88 207 LEU A C 1
ATOM 1667 O O . LEU A 1 207 ? 2.251 -12.770 -4.025 1.00 98.88 207 LEU A O 1
ATOM 1671 N N . ILE A 1 208 ? 4.180 -11.681 -3.654 1.00 98.88 208 ILE A N 1
ATOM 1672 C CA . ILE A 1 208 ? 4.380 -12.147 -2.275 1.00 98.88 208 ILE A CA 1
ATOM 1673 C C . ILE A 1 208 ? 3.311 -11.568 -1.347 1.00 98.88 208 ILE A C 1
ATOM 1675 O O . ILE A 1 208 ? 2.649 -12.325 -0.637 1.00 98.88 208 ILE A O 1
ATOM 1679 N N . ASN A 1 209 ? 3.115 -10.247 -1.370 1.00 98.00 209 ASN A N 1
ATOM 1680 C CA . ASN A 1 209 ? 2.194 -9.557 -0.462 1.00 98.00 209 ASN A CA 1
ATOM 1681 C C . ASN A 1 209 ? 0.731 -9.952 -0.686 1.00 98.00 209 ASN A C 1
ATOM 1683 O O . ASN A 1 209 ? -0.085 -9.810 0.218 1.00 98.00 209 ASN A O 1
ATOM 1687 N N . ASN A 1 210 ? 0.401 -10.464 -1.874 1.00 98.56 210 ASN A N 1
ATOM 1688 C CA . ASN A 1 210 ? -0.952 -10.882 -2.224 1.00 98.56 210 ASN A CA 1
ATOM 1689 C C . ASN A 1 210 ? -1.091 -12.397 -2.412 1.00 98.56 210 ASN A C 1
ATOM 1691 O O . ASN A 1 210 ? -2.108 -12.853 -2.938 1.00 98.56 210 ASN A O 1
ATOM 1695 N N . TYR A 1 211 ? -0.102 -13.186 -1.978 1.00 98.81 211 TYR A N 1
ATOM 1696 C CA . TYR A 1 211 ? -0.105 -14.638 -2.154 1.00 98.81 211 TYR A CA 1
ATOM 1697 C C . TYR A 1 211 ? -1.385 -15.291 -1.632 1.00 98.81 211 TYR A C 1
ATOM 1699 O O . TYR A 1 211 ? -1.947 -16.125 -2.330 1.00 98.81 211 TYR A O 1
ATOM 1707 N N . ASP A 1 212 ? -1.874 -14.903 -0.453 1.00 98.56 212 ASP A N 1
ATOM 1708 C CA . ASP A 1 212 ? -3.052 -15.540 0.147 1.00 98.56 212 ASP A CA 1
ATOM 1709 C C . ASP A 1 212 ? -4.327 -15.296 -0.676 1.00 98.56 212 ASP A C 1
ATOM 1711 O O . ASP A 1 212 ? -5.110 -16.224 -0.887 1.00 98.56 212 ASP A O 1
ATOM 1715 N N . ILE A 1 213 ? -4.500 -14.081 -1.213 1.00 98.31 213 ILE A N 1
ATOM 1716 C CA . ILE A 1 213 ? -5.615 -13.735 -2.112 1.00 98.31 213 ILE A CA 1
ATOM 1717 C C . ILE A 1 213 ? -5.514 -14.562 -3.396 1.00 98.31 213 ILE A C 1
ATOM 1719 O O . ILE A 1 213 ? -6.474 -15.204 -3.817 1.00 98.31 213 ILE A O 1
ATOM 1723 N N . LEU A 1 214 ? -4.325 -14.581 -4.000 1.00 98.75 214 LEU A N 1
ATOM 1724 C CA . LEU A 1 214 ? -4.067 -15.307 -5.238 1.00 98.75 214 LEU A CA 1
ATOM 1725 C C . LEU A 1 214 ? -4.267 -16.816 -5.053 1.00 98.75 214 LEU A C 1
ATOM 1727 O O . LEU A 1 214 ? -4.904 -17.463 -5.880 1.00 98.75 214 LEU A O 1
ATOM 1731 N N . LYS A 1 215 ? -3.767 -17.380 -3.952 1.00 98.44 215 LYS A N 1
ATOM 1732 C CA . LYS A 1 215 ? -3.829 -18.811 -3.652 1.00 98.44 215 LYS A CA 1
ATOM 1733 C C . LYS A 1 215 ? -5.251 -19.296 -3.386 1.00 98.44 215 LYS A C 1
ATOM 1735 O O . LYS A 1 215 ? -5.552 -20.449 -3.695 1.00 98.44 215 LYS A O 1
ATOM 1740 N N . ALA A 1 216 ? -6.100 -18.447 -2.809 1.00 98.25 216 ALA A N 1
ATOM 1741 C CA . ALA A 1 216 ? -7.498 -18.774 -2.552 1.00 98.25 216 ALA A CA 1
ATOM 1742 C C . ALA A 1 216 ? -8.303 -18.964 -3.849 1.00 98.25 216 ALA A C 1
ATOM 1744 O O . ALA A 1 216 ? -9.166 -19.838 -3.904 1.00 98.25 216 ALA A O 1
ATOM 1745 N N . GLU A 1 217 ? -7.987 -18.192 -4.890 1.00 98.31 217 GLU A N 1
ATOM 1746 C CA . GLU A 1 217 ? -8.755 -18.160 -6.143 1.00 98.31 217 GLU A CA 1
ATOM 1747 C C . GLU A 1 217 ? -8.085 -18.923 -7.300 1.00 98.31 217 GLU A C 1
ATOM 1749 O O . GLU A 1 217 ? -8.712 -19.160 -8.336 1.00 98.31 217 GLU A O 1
ATOM 1754 N N . ARG A 1 218 ? -6.809 -19.319 -7.159 1.00 97.12 218 ARG A N 1
ATOM 1755 C CA . ARG A 1 218 ? -6.016 -19.912 -8.245 1.00 97.12 218 ARG A CA 1
ATOM 1756 C C . ARG A 1 218 ? -5.207 -21.143 -7.838 1.00 97.12 218 ARG A C 1
ATOM 1758 O O . ARG A 1 218 ? -4.334 -21.099 -6.971 1.00 97.12 218 ARG A O 1
ATOM 1765 N N . ASP A 1 219 ? -5.421 -22.239 -8.564 1.00 96.69 219 ASP A N 1
ATOM 1766 C CA . ASP A 1 219 ? -4.701 -23.504 -8.360 1.00 96.69 219 ASP A CA 1
ATOM 1767 C C . ASP A 1 219 ? -3.245 -23.463 -8.857 1.00 96.69 219 ASP A C 1
ATOM 1769 O O . ASP A 1 219 ? -2.395 -24.190 -8.336 1.00 96.69 219 ASP A O 1
ATOM 1773 N N . ASP A 1 220 ? -2.946 -22.618 -9.850 1.00 96.62 220 ASP A N 1
ATOM 1774 C CA . ASP A 1 220 ? -1.610 -22.436 -10.436 1.00 96.62 220 ASP A CA 1
ATOM 1775 C C . ASP A 1 220 ? -0.672 -21.569 -9.578 1.00 96.62 220 ASP A C 1
ATOM 1777 O O . ASP A 1 220 ? 0.522 -21.469 -9.874 1.00 96.62 220 ASP A O 1
ATOM 1781 N N . VAL A 1 221 ? -1.184 -20.997 -8.486 1.00 98.38 221 VAL A N 1
ATOM 1782 C CA . VAL A 1 221 ? -0.401 -20.347 -7.430 1.00 98.38 221 VAL A CA 1
ATOM 1783 C C . VAL A 1 221 ? -0.044 -21.411 -6.395 1.00 98.38 221 VAL A C 1
ATOM 1785 O O . VAL A 1 221 ? -0.919 -22.029 -5.787 1.00 98.38 221 VAL A O 1
ATOM 1788 N N . THR A 1 222 ? 1.245 -21.680 -6.194 1.00 98.50 222 THR A N 1
ATOM 1789 C CA . THR A 1 222 ? 1.718 -22.781 -5.338 1.00 98.50 222 THR A CA 1
ATOM 1790 C C . THR A 1 222 ? 2.698 -22.289 -4.278 1.00 98.50 222 THR A C 1
ATOM 1792 O O . THR A 1 222 ? 3.316 -21.237 -4.426 1.00 98.50 222 THR A O 1
ATOM 1795 N N . GLU A 1 223 ? 2.882 -23.074 -3.215 1.00 98.44 223 GLU A N 1
ATOM 1796 C CA . GLU A 1 223 ? 3.913 -22.798 -2.203 1.00 98.44 223 GLU A CA 1
ATOM 1797 C C . GLU A 1 223 ? 5.329 -22.810 -2.804 1.00 98.44 223 GLU A C 1
ATOM 1799 O O . GLU A 1 223 ? 6.201 -22.086 -2.336 1.00 98.44 223 GLU A O 1
ATOM 1804 N N . GLU A 1 224 ? 5.551 -23.593 -3.866 1.00 98.50 224 GLU A N 1
ATOM 1805 C CA . GLU A 1 224 ? 6.811 -23.611 -4.619 1.00 98.50 224 GLU A CA 1
ATOM 1806 C C . GLU A 1 224 ? 7.047 -22.282 -5.344 1.00 98.50 224 GLU A C 1
ATOM 1808 O O . GLU A 1 224 ? 8.137 -21.722 -5.234 1.00 98.50 224 GLU A O 1
ATOM 1813 N N . LYS A 1 225 ? 6.015 -21.731 -6.002 1.00 98.44 225 LYS A N 1
ATOM 1814 C CA . LYS A 1 225 ? 6.089 -20.387 -6.589 1.00 98.44 225 LYS A CA 1
ATOM 1815 C C . LYS A 1 225 ? 6.363 -19.337 -5.520 1.00 98.44 225 LYS A C 1
ATOM 1817 O O . LYS A 1 225 ? 7.269 -18.536 -5.692 1.00 98.44 225 LYS A O 1
ATOM 1822 N N . LEU A 1 226 ? 5.658 -19.378 -4.387 1.00 98.81 226 LEU A N 1
ATOM 1823 C CA . LEU A 1 226 ? 5.916 -18.445 -3.286 1.00 98.81 226 LEU A CA 1
ATOM 1824 C C . LEU A 1 226 ? 7.358 -18.539 -2.775 1.00 98.81 226 LEU A C 1
ATOM 1826 O O . LEU A 1 226 ? 7.977 -17.511 -2.505 1.00 98.81 226 LEU A O 1
ATOM 1830 N N . ALA A 1 227 ? 7.888 -19.754 -2.624 1.00 98.81 227 ALA A N 1
ATOM 1831 C CA . ALA A 1 227 ? 9.265 -19.967 -2.200 1.00 98.81 227 ALA A CA 1
ATOM 1832 C C . ALA A 1 227 ? 10.258 -19.387 -3.215 1.00 98.81 227 ALA A C 1
ATOM 1834 O O . ALA A 1 227 ? 11.202 -18.718 -2.806 1.00 98.81 227 ALA A O 1
ATOM 1835 N N . MET A 1 228 ? 10.016 -19.583 -4.514 1.00 98.69 228 MET A N 1
ATOM 1836 C CA . MET A 1 228 ? 10.836 -18.997 -5.574 1.00 98.69 228 MET A CA 1
ATOM 1837 C C . MET A 1 228 ? 10.732 -17.469 -5.603 1.00 98.69 228 MET A C 1
ATOM 1839 O O . MET A 1 228 ? 11.754 -16.796 -5.637 1.00 98.69 228 MET A O 1
ATOM 1843 N N . TRP A 1 229 ? 9.529 -16.898 -5.511 1.00 98.81 229 TRP A N 1
ATOM 1844 C CA . TRP A 1 229 ? 9.335 -15.446 -5.485 1.00 98.81 229 TRP A CA 1
ATOM 1845 C C . TRP A 1 229 ? 10.065 -14.798 -4.312 1.00 98.81 229 TRP A C 1
ATOM 1847 O O . TRP A 1 229 ? 10.735 -13.785 -4.498 1.00 98.81 229 TRP A O 1
ATOM 1857 N N . LYS A 1 230 ? 9.978 -15.397 -3.117 1.00 98.88 230 LYS A N 1
ATOM 1858 C CA . LYS A 1 230 ? 10.729 -14.946 -1.937 1.00 98.88 230 LYS A CA 1
ATOM 1859 C C . LYS A 1 230 ? 12.232 -15.081 -2.147 1.00 98.88 230 LYS A C 1
ATOM 1861 O O . LYS A 1 230 ? 12.952 -14.126 -1.895 1.00 98.88 230 LYS A O 1
ATOM 1866 N N . ASP A 1 231 ? 12.697 -16.217 -2.669 1.00 98.69 231 ASP A N 1
ATOM 1867 C CA . ASP A 1 231 ? 14.120 -16.428 -2.945 1.00 98.69 231 ASP A CA 1
ATOM 1868 C C . ASP A 1 231 ? 14.676 -15.395 -3.932 1.00 98.69 231 ASP A C 1
ATOM 1870 O O . ASP A 1 231 ? 15.741 -14.824 -3.694 1.00 98.69 231 ASP A O 1
ATOM 1874 N N . MET A 1 232 ? 13.933 -15.125 -5.007 1.00 98.69 232 MET A N 1
ATOM 1875 C CA . MET A 1 232 ? 14.266 -14.111 -6.000 1.00 98.69 232 MET A CA 1
ATOM 1876 C C . MET A 1 232 ? 14.251 -12.708 -5.401 1.00 98.69 232 MET A C 1
ATOM 1878 O O . MET A 1 232 ? 15.169 -11.947 -5.678 1.00 98.69 232 MET A O 1
ATOM 1882 N N . TYR A 1 233 ? 13.248 -12.352 -4.592 1.00 98.56 233 TYR A N 1
ATOM 1883 C CA . TYR A 1 233 ? 13.152 -11.032 -3.963 1.00 98.56 233 TYR A CA 1
ATOM 1884 C C . TYR A 1 233 ? 14.283 -10.791 -2.954 1.00 98.56 233 TYR A C 1
ATOM 1886 O O . TYR A 1 233 ? 14.973 -9.775 -3.050 1.00 98.56 233 TYR A O 1
ATOM 1894 N N . ASP A 1 234 ? 14.504 -11.741 -2.042 1.00 98.19 234 ASP A N 1
ATOM 1895 C CA . ASP A 1 234 ? 15.463 -11.631 -0.936 1.00 98.19 234 ASP A CA 1
ATOM 1896 C C . ASP A 1 234 ? 16.922 -11.680 -1.414 1.00 98.19 234 ASP A C 1
ATOM 1898 O O . ASP A 1 234 ? 17.794 -11.069 -0.797 1.00 98.19 234 ASP A O 1
ATOM 1902 N N . HIS A 1 235 ? 17.198 -12.391 -2.514 1.00 98.12 235 HIS A N 1
ATOM 1903 C CA . HIS A 1 235 ? 18.547 -12.530 -3.069 1.00 98.12 235 HIS A CA 1
ATOM 1904 C C . HIS A 1 235 ? 18.754 -11.759 -4.379 1.00 98.12 235 HIS A C 1
ATOM 1906 O O . HIS A 1 235 ? 19.797 -11.929 -5.011 1.00 98.12 235 HIS A O 1
ATOM 1912 N N . MET A 1 236 ? 17.811 -10.929 -4.838 1.00 98.12 236 MET A N 1
ATOM 1913 C CA . MET A 1 236 ? 18.063 -10.048 -5.985 1.00 98.12 236 MET A CA 1
ATOM 1914 C C . MET A 1 236 ? 19.223 -9.106 -5.657 1.00 98.12 236 MET A C 1
ATOM 1916 O O . MET A 1 236 ? 19.308 -8.582 -4.550 1.00 98.12 236 MET A O 1
ATOM 1920 N N . SER A 1 237 ? 20.111 -8.860 -6.621 1.00 97.75 237 SER A N 1
ATOM 1921 C CA . SER A 1 237 ? 21.150 -7.841 -6.453 1.00 97.75 237 SER A CA 1
ATOM 1922 C C . SER A 1 237 ? 20.560 -6.489 -6.057 1.00 97.75 237 SER A C 1
ATOM 1924 O O . SER A 1 237 ? 19.520 -6.078 -6.570 1.00 97.75 237 SER A O 1
ATOM 1926 N N . ASP A 1 238 ? 21.283 -5.773 -5.202 1.00 96.25 238 ASP A N 1
ATOM 1927 C CA . ASP A 1 238 ? 20.946 -4.400 -4.854 1.00 96.25 238 ASP A CA 1
ATOM 1928 C C . ASP A 1 238 ? 20.960 -3.485 -6.081 1.00 96.25 238 ASP A C 1
ATOM 1930 O O . ASP A 1 238 ? 21.678 -3.702 -7.066 1.00 96.25 238 ASP A O 1
ATOM 1934 N N . ILE A 1 239 ? 20.202 -2.396 -5.982 1.00 97.12 239 ILE A N 1
ATOM 1935 C CA . ILE A 1 239 ? 20.279 -1.299 -6.942 1.00 97.12 239 ILE A CA 1
ATOM 1936 C C . ILE A 1 239 ? 21.700 -0.717 -6.883 1.00 97.12 239 ILE A C 1
ATOM 1938 O O . ILE A 1 239 ? 22.143 -0.316 -5.804 1.00 97.12 239 ILE A O 1
ATOM 1942 N N . PRO A 1 240 ? 22.430 -0.639 -8.010 1.00 97.06 240 PRO A N 1
ATOM 1943 C CA . PRO A 1 240 ? 23.828 -0.237 -7.995 1.00 97.06 240 PRO A CA 1
ATOM 1944 C C . PRO A 1 240 ? 24.064 1.142 -7.384 1.00 97.06 240 PRO A C 1
ATOM 1946 O O . PRO A 1 240 ? 23.483 2.137 -7.821 1.00 97.06 240 PRO A O 1
ATOM 1949 N N . VAL A 1 241 ? 25.016 1.217 -6.456 1.00 97.75 241 VAL A N 1
ATOM 1950 C CA . VAL A 1 241 ? 25.543 2.470 -5.906 1.00 97.75 241 VAL A CA 1
ATOM 1951 C C . VAL A 1 241 ? 27.012 2.593 -6.279 1.00 97.75 241 VAL A C 1
ATOM 1953 O O . VAL A 1 241 ? 27.804 1.669 -6.086 1.00 97.75 241 VAL A O 1
ATOM 1956 N N . ARG A 1 242 ? 27.393 3.732 -6.862 1.00 97.25 242 ARG A N 1
ATOM 1957 C CA . ARG A 1 242 ? 28.779 4.011 -7.267 1.00 97.25 242 ARG A CA 1
ATOM 1958 C C . ARG A 1 242 ? 29.119 5.473 -7.006 1.00 97.25 242 ARG A C 1
ATOM 1960 O O . ARG A 1 242 ? 28.259 6.346 -7.058 1.00 97.25 242 ARG A O 1
ATOM 1967 N N . THR A 1 243 ? 30.396 5.770 -6.778 1.00 97.00 243 THR A N 1
ATOM 1968 C CA . THR A 1 243 ? 30.864 7.159 -6.687 1.00 97.00 243 THR A CA 1
ATOM 1969 C C . THR A 1 243 ? 30.848 7.828 -8.063 1.00 97.00 243 THR A C 1
ATOM 1971 O O . THR A 1 243 ? 31.449 7.318 -9.013 1.00 97.00 243 THR A O 1
ATOM 1974 N N . TYR A 1 244 ? 30.219 9.000 -8.162 1.00 95.75 244 TYR A N 1
ATOM 1975 C CA . TYR A 1 244 ? 30.280 9.869 -9.337 1.00 95.75 244 TYR A CA 1
ATOM 1976 C C . TYR A 1 244 ? 31.075 11.135 -9.033 1.00 95.75 244 TYR A C 1
ATOM 1978 O O . TYR A 1 244 ? 30.848 11.788 -8.014 1.00 95.75 244 TYR A O 1
ATOM 1986 N N . THR A 1 245 ? 31.978 11.502 -9.945 1.00 94.69 245 THR A N 1
ATOM 1987 C CA . THR A 1 245 ? 32.813 12.699 -9.825 1.00 94.69 245 THR A CA 1
ATOM 1988 C C . THR A 1 245 ? 32.654 13.597 -11.049 1.00 94.69 245 THR A C 1
ATOM 1990 O O . THR A 1 245 ? 32.855 13.148 -12.179 1.00 94.69 245 THR A O 1
ATOM 1993 N N . ASN A 1 246 ? 32.344 14.878 -10.832 1.00 93.44 246 ASN A N 1
ATOM 1994 C CA . ASN A 1 246 ? 32.303 15.907 -11.872 1.00 93.44 246 ASN A CA 1
ATOM 1995 C C . ASN A 1 246 ? 32.719 17.270 -11.298 1.00 93.44 246 ASN A C 1
ATOM 1997 O O . ASN A 1 246 ? 32.004 17.866 -10.494 1.00 93.44 246 ASN A O 1
ATOM 2001 N N . GLY A 1 247 ? 33.896 17.759 -11.697 1.00 92.50 247 GLY A N 1
ATOM 2002 C CA . GLY A 1 247 ? 34.491 18.942 -11.075 1.00 92.50 247 GLY A CA 1
ATOM 2003 C C . GLY A 1 247 ? 34.718 18.713 -9.579 1.00 92.50 247 GLY A C 1
ATOM 2004 O O . GLY A 1 247 ? 35.370 17.742 -9.202 1.00 92.50 247 GLY A O 1
ATOM 2005 N N . ASP A 1 248 ? 34.159 19.593 -8.748 1.00 95.06 248 ASP A N 1
ATOM 2006 C CA . ASP A 1 248 ? 34.243 19.505 -7.284 1.00 95.06 248 ASP A CA 1
ATOM 2007 C C . ASP A 1 248 ? 33.172 18.581 -6.668 1.00 95.06 248 ASP A C 1
ATOM 2009 O O . ASP A 1 248 ? 33.232 18.275 -5.476 1.00 95.06 248 ASP A O 1
ATOM 2013 N N . PHE A 1 249 ? 32.193 18.114 -7.453 1.00 96.19 249 PHE A N 1
ATOM 2014 C CA . PHE A 1 249 ? 31.203 17.142 -6.991 1.00 96.19 249 PHE A CA 1
ATOM 2015 C C . PHE A 1 249 ? 31.833 15.748 -6.929 1.00 96.19 249 PHE A C 1
ATOM 2017 O O . PHE A 1 249 ? 32.368 15.273 -7.930 1.00 96.19 249 PHE A O 1
ATOM 2024 N N . SER A 1 250 ? 31.744 15.080 -5.776 1.00 97.44 250 SER A N 1
ATOM 2025 C CA . SER A 1 250 ? 32.159 13.685 -5.596 1.00 97.44 250 SER A CA 1
ATOM 2026 C C . SER A 1 250 ? 31.343 13.028 -4.485 1.00 97.44 250 SER A C 1
ATOM 2028 O O . SER A 1 250 ? 31.655 13.208 -3.308 1.00 97.44 250 SER A O 1
ATOM 2030 N N . LYS A 1 251 ? 30.300 12.280 -4.851 1.00 98.00 251 LYS A N 1
ATOM 2031 C CA . LYS A 1 251 ? 29.390 11.605 -3.911 1.00 98.00 251 LYS A CA 1
ATOM 2032 C C . LYS A 1 251 ? 28.942 10.249 -4.458 1.00 98.00 251 LYS A C 1
ATOM 2034 O O . LYS A 1 251 ? 29.100 9.974 -5.649 1.00 98.00 251 LYS A O 1
ATOM 2039 N N . GLU A 1 252 ? 28.395 9.411 -3.587 1.00 98.19 252 GLU A N 1
ATOM 2040 C CA . GLU A 1 252 ? 27.704 8.186 -3.990 1.00 98.19 252 GLU A CA 1
ATOM 2041 C C . GLU A 1 252 ? 26.342 8.511 -4.599 1.00 98.19 252 GLU A C 1
ATOM 2043 O O . GLU A 1 252 ? 25.617 9.379 -4.106 1.00 98.19 252 GLU A O 1
ATOM 2048 N N . VAL A 1 253 ? 26.038 7.835 -5.704 1.00 97.69 253 VAL A N 1
ATOM 2049 C CA . VAL A 1 253 ? 24.813 7.996 -6.490 1.00 97.69 253 VAL A CA 1
ATOM 2050 C C . VAL A 1 253 ? 24.299 6.628 -6.920 1.00 97.69 253 VAL A C 1
ATOM 2052 O O . VAL A 1 253 ? 25.079 5.675 -7.032 1.00 97.69 253 VAL A O 1
ATOM 2055 N N . PHE A 1 254 ? 23.007 6.548 -7.228 1.00 97.50 254 PHE A N 1
ATOM 2056 C CA . PHE A 1 254 ? 22.462 5.404 -7.941 1.00 97.50 254 PHE A CA 1
ATOM 2057 C C . PHE A 1 254 ? 23.023 5.384 -9.357 1.00 97.50 254 PHE A C 1
ATOM 2059 O O . PHE A 1 254 ? 23.005 6.386 -10.081 1.00 97.50 254 PHE A O 1
ATOM 2066 N N . ALA A 1 255 ? 23.574 4.238 -9.725 1.00 95.88 255 ALA A N 1
ATOM 2067 C CA . ALA A 1 255 ? 24.211 4.022 -11.003 1.00 95.88 255 ALA A CA 1
ATOM 2068 C C . ALA A 1 255 ? 23.305 3.228 -11.943 1.00 95.88 255 ALA A C 1
ATOM 2070 O O . ALA A 1 255 ? 22.436 2.469 -11.522 1.00 95.88 255 ALA A O 1
ATOM 2071 N N . LEU A 1 256 ? 23.552 3.374 -13.242 1.00 94.19 256 LEU A N 1
ATOM 2072 C CA . LEU A 1 256 ? 22.859 2.613 -14.281 1.00 94.19 256 LEU A CA 1
ATOM 2073 C C . LEU A 1 256 ? 23.055 1.111 -14.103 1.00 94.19 256 LEU A C 1
ATOM 2075 O O . LEU A 1 256 ? 22.109 0.346 -14.245 1.00 94.19 256 LEU A O 1
ATOM 2079 N N . THR A 1 257 ? 24.303 0.722 -13.843 1.00 96.00 257 THR A N 1
ATOM 2080 C CA . THR A 1 257 ? 24.791 -0.656 -13.777 1.00 96.00 257 THR A CA 1
ATOM 2081 C C . THR A 1 257 ? 25.891 -0.762 -12.725 1.00 96.00 257 THR A C 1
ATOM 2083 O O . THR A 1 257 ? 26.613 0.210 -12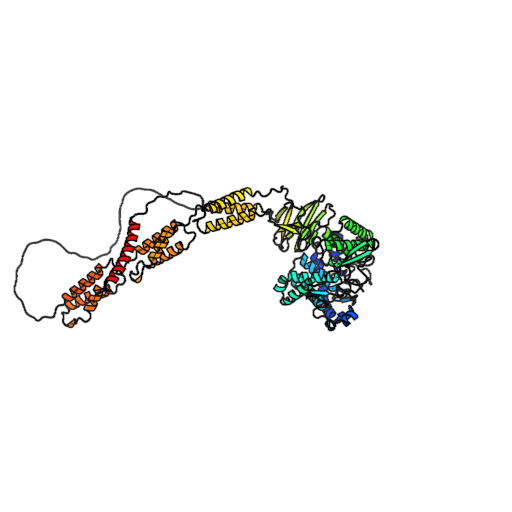.454 1.00 96.00 257 THR A O 1
ATOM 2086 N N . GLU A 1 258 ? 26.054 -1.961 -12.166 1.00 96.06 258 GLU A N 1
ATOM 2087 C CA . GLU A 1 258 ? 27.075 -2.282 -11.153 1.00 96.06 258 GLU A CA 1
ATOM 2088 C C . GLU A 1 258 ? 28.496 -2.013 -11.661 1.00 96.06 258 GLU A C 1
ATOM 2090 O O . GLU A 1 258 ? 29.349 -1.497 -10.940 1.00 96.06 258 GLU A O 1
ATOM 2095 N N . GLU A 1 259 ? 28.739 -2.292 -12.938 1.00 91.81 259 GLU A N 1
ATOM 2096 C CA . GLU A 1 259 ? 30.039 -2.122 -13.577 1.00 91.81 259 GLU A CA 1
ATOM 2097 C C . GLU A 1 259 ? 29.938 -1.375 -14.913 1.00 91.81 259 GLU A C 1
ATOM 2099 O O . GLU A 1 259 ? 28.854 -1.047 -15.396 1.00 91.81 259 GLU A O 1
ATOM 2104 N N . GLY A 1 260 ? 31.093 -1.080 -15.512 1.00 86.94 260 GLY A N 1
ATOM 2105 C CA . GLY A 1 260 ? 31.201 -0.360 -16.782 1.00 86.94 260 GLY A CA 1
ATOM 2106 C C . GLY A 1 260 ? 31.706 1.075 -16.632 1.00 86.94 260 GLY A C 1
ATOM 2107 O O . GLY A 1 260 ? 31.908 1.593 -15.534 1.00 86.94 260 GLY A O 1
ATOM 2108 N N . THR A 1 261 ? 31.967 1.735 -17.759 1.00 79.50 261 THR A N 1
ATOM 2109 C CA . THR A 1 261 ? 32.624 3.055 -17.781 1.00 79.50 261 THR A CA 1
ATOM 2110 C C . THR A 1 261 ? 31.706 4.207 -17.389 1.00 79.50 261 THR A C 1
ATOM 2112 O O . THR A 1 261 ? 32.183 5.231 -16.909 1.00 79.50 261 THR A O 1
ATOM 2115 N N . SER A 1 262 ? 30.402 4.048 -17.589 1.00 87.12 262 SER A N 1
ATOM 2116 C CA . SER A 1 262 ? 29.399 5.055 -17.259 1.00 87.12 262 SER A CA 1
ATOM 2117 C C . SER A 1 262 ? 28.797 4.738 -15.895 1.00 87.12 262 SER A C 1
ATOM 2119 O O . SER A 1 262 ? 28.361 3.613 -15.664 1.00 87.12 262 SER A O 1
ATOM 2121 N N . VAL A 1 263 ? 28.799 5.715 -14.989 1.00 91.19 263 VAL A N 1
ATOM 2122 C CA . VAL A 1 263 ? 28.124 5.597 -13.686 1.00 91.19 263 VAL A CA 1
ATOM 2123 C C . VAL A 1 263 ? 26.644 5.933 -13.843 1.00 91.19 263 VAL A C 1
ATOM 2125 O O . VAL A 1 263 ? 25.787 5.138 -13.492 1.00 91.19 263 VAL A O 1
ATOM 2128 N N . LEU A 1 264 ? 26.357 7.084 -14.444 1.00 89.38 264 LEU A N 1
ATOM 2129 C CA . LEU A 1 264 ? 25.014 7.564 -14.757 1.00 89.38 264 LEU A CA 1
ATOM 2130 C C . LEU A 1 264 ? 24.999 8.180 -16.170 1.00 89.38 264 LEU A C 1
ATOM 2132 O O . LEU A 1 264 ? 26.038 8.203 -16.841 1.00 89.38 264 LEU A O 1
ATOM 2136 N N . ARG A 1 265 ? 23.847 8.678 -16.628 1.00 89.12 265 ARG A N 1
ATOM 2137 C CA . ARG A 1 265 ? 23.614 9.469 -17.848 1.00 89.12 265 ARG A CA 1
ATOM 2138 C C . ARG A 1 265 ? 23.487 10.954 -17.493 1.00 89.12 265 ARG A C 1
ATOM 2140 O O . ARG A 1 265 ? 22.376 11.493 -17.503 1.00 89.12 265 ARG A O 1
ATOM 2147 N N . PRO A 1 266 ? 24.589 11.631 -17.132 1.00 75.38 266 PRO A N 1
ATOM 2148 C CA . PRO A 1 266 ? 24.546 12.935 -16.478 1.00 75.38 266 PRO A CA 1
ATOM 2149 C C . PRO A 1 266 ? 23.738 13.986 -17.229 1.00 75.38 266 PRO A C 1
ATOM 2151 O O . PRO A 1 266 ? 22.942 14.703 -16.632 1.00 75.38 266 PRO A O 1
ATOM 2154 N N . GLU A 1 267 ? 23.881 14.022 -18.546 1.00 79.19 267 GLU A N 1
ATOM 2155 C CA . GLU A 1 267 ? 23.282 15.030 -19.410 1.00 79.19 267 GLU A CA 1
ATOM 2156 C C . GLU A 1 267 ? 21.874 14.699 -19.934 1.00 79.19 267 GLU A C 1
ATOM 2158 O O . GLU A 1 267 ? 21.296 15.520 -20.652 1.00 79.19 267 GLU A O 1
ATOM 2163 N N . SER A 1 268 ? 21.309 13.532 -19.598 1.00 86.69 268 SER A N 1
ATOM 2164 C CA . SER A 1 268 ? 20.084 13.003 -20.223 1.00 86.69 268 SER A CA 1
ATOM 2165 C C . SER A 1 268 ? 19.027 12.540 -19.205 1.00 86.69 268 SER A C 1
ATOM 2167 O O . SER A 1 268 ? 19.055 12.947 -18.044 1.00 86.69 268 SER A O 1
ATOM 2169 N N . ALA A 1 269 ? 18.068 11.725 -19.656 1.00 84.75 269 ALA A N 1
ATOM 2170 C CA . ALA A 1 269 ? 16.955 11.187 -18.874 1.00 84.75 269 ALA A CA 1
ATOM 2171 C C . ALA A 1 269 ? 17.392 10.614 -17.509 1.00 84.75 269 ALA A C 1
ATOM 2173 O O . ALA A 1 269 ? 18.486 10.059 -17.393 1.00 84.75 269 ALA A O 1
ATOM 2174 N N . SER A 1 270 ? 16.537 10.729 -16.493 1.00 90.69 270 SER A N 1
ATOM 2175 C CA . SER A 1 270 ? 16.718 10.194 -15.135 1.00 90.69 270 SER A CA 1
ATOM 2176 C C . SER A 1 270 ? 16.362 8.709 -15.016 1.00 90.69 270 SER A C 1
ATOM 2178 O O . SER A 1 270 ? 15.60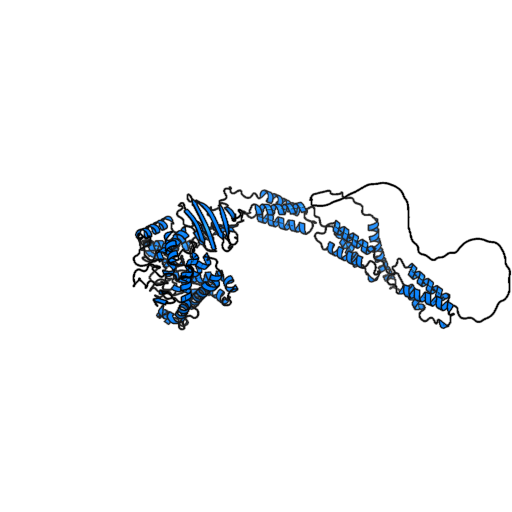9 8.309 -14.130 1.00 90.69 270 SER A O 1
ATOM 2180 N N . VAL A 1 271 ? 16.909 7.890 -15.918 1.00 91.88 271 VAL A N 1
ATOM 2181 C CA . VAL A 1 271 ? 16.660 6.435 -15.951 1.00 91.88 271 VAL A CA 1
ATOM 2182 C C . VAL A 1 271 ? 17.167 5.735 -14.689 1.00 91.88 271 VAL A C 1
ATOM 2184 O O . VAL A 1 271 ? 16.574 4.769 -14.229 1.00 91.88 271 VAL A O 1
ATOM 2187 N N . GLU A 1 272 ? 18.207 6.281 -14.052 1.00 93.06 272 GLU A N 1
ATOM 2188 C CA . GLU A 1 272 ? 18.752 5.755 -12.797 1.00 93.06 272 GLU A CA 1
ATOM 2189 C C . GLU A 1 272 ? 17.751 5.838 -11.649 1.00 93.06 272 GLU A C 1
ATOM 2191 O O . GLU A 1 272 ? 17.940 5.170 -10.648 1.00 93.06 272 GLU A O 1
ATOM 2196 N N . LEU A 1 273 ? 16.709 6.664 -11.768 1.00 95.94 273 LEU A N 1
ATOM 2197 C CA . LEU A 1 273 ? 15.729 6.921 -10.716 1.00 95.94 273 LEU A CA 1
ATOM 2198 C C . LEU A 1 273 ? 14.349 6.331 -11.039 1.00 95.94 273 LEU A C 1
ATOM 2200 O O . LEU A 1 273 ? 13.399 6.548 -10.290 1.00 95.94 273 LEU A O 1
ATOM 2204 N N . GLU A 1 274 ? 14.198 5.582 -12.132 1.00 95.38 274 GLU A N 1
ATOM 2205 C CA . GLU A 1 274 ? 12.906 4.988 -12.517 1.00 95.38 274 GLU A CA 1
ATOM 2206 C C . GLU A 1 274 ? 12.433 3.904 -11.544 1.00 95.38 274 GLU A C 1
ATOM 2208 O O . GLU A 1 274 ? 11.232 3.687 -11.404 1.00 95.38 274 GLU A O 1
ATOM 2213 N N . PHE A 1 275 ? 13.348 3.326 -10.764 1.00 96.38 275 PHE A N 1
ATOM 2214 C CA . PHE A 1 275 ? 12.998 2.459 -9.644 1.00 96.38 275 PHE A CA 1
ATOM 2215 C C . PHE A 1 275 ? 12.333 3.215 -8.470 1.00 96.38 275 PHE A C 1
ATOM 2217 O O . PHE A 1 275 ? 11.640 2.603 -7.664 1.00 96.38 275 PHE A O 1
ATOM 2224 N N . VAL A 1 276 ? 12.522 4.538 -8.353 1.00 97.19 276 VAL A N 1
ATOM 2225 C CA . VAL A 1 276 ? 11.848 5.376 -7.339 1.00 97.19 276 VAL A CA 1
ATOM 2226 C C . VAL A 1 276 ? 10.396 5.600 -7.743 1.00 97.19 276 VAL A C 1
ATOM 2228 O O . VAL A 1 276 ? 9.478 5.380 -6.960 1.00 97.19 276 VAL A O 1
ATOM 2231 N N . HIS A 1 277 ? 10.199 6.025 -8.989 1.00 95.62 277 HIS A N 1
ATOM 2232 C CA . HIS A 1 277 ? 8.899 6.125 -9.632 1.00 95.62 277 HIS A CA 1
ATOM 2233 C C . HIS A 1 277 ? 9.087 5.921 -11.146 1.00 95.62 277 HIS A C 1
ATOM 2235 O O . HIS A 1 277 ? 9.898 6.644 -11.747 1.00 95.62 277 HIS A O 1
ATOM 2241 N N . PRO A 1 278 ? 8.329 5.006 -11.777 1.00 94.31 278 PRO A N 1
ATOM 2242 C CA . PRO A 1 278 ? 7.185 4.261 -11.224 1.00 94.31 278 PRO A CA 1
ATOM 2243 C C . PRO A 1 278 ? 7.534 2.947 -10.490 1.00 94.31 278 PRO A C 1
ATOM 2245 O O . PRO A 1 278 ? 6.634 2.188 -10.155 1.00 94.31 278 PRO A O 1
ATOM 2248 N N . GLY A 1 279 ? 8.812 2.642 -10.236 1.00 94.62 279 GLY A N 1
ATOM 2249 C CA . GLY A 1 279 ? 9.208 1.399 -9.551 1.00 94.62 279 GLY A CA 1
ATOM 2250 C C . GLY A 1 279 ? 8.892 1.330 -8.049 1.00 94.62 279 GLY A C 1
ATOM 2251 O O . GLY A 1 279 ? 9.032 0.266 -7.458 1.00 94.62 279 GLY A O 1
ATOM 2252 N N . GLU A 1 280 ? 8.458 2.437 -7.437 1.00 94.12 280 GLU A N 1
ATOM 2253 C CA . GLU A 1 280 ? 7.932 2.524 -6.065 1.00 94.12 280 GLU A CA 1
ATOM 2254 C C . GLU A 1 280 ? 8.872 2.075 -4.925 1.00 94.12 280 GLU A C 1
ATOM 2256 O O . GLU A 1 280 ? 8.422 1.962 -3.787 1.00 94.12 280 GLU A O 1
ATOM 2261 N N . ARG A 1 281 ? 10.177 1.881 -5.163 1.00 94.38 281 ARG A N 1
ATOM 2262 C CA . ARG A 1 281 ? 11.094 1.352 -4.128 1.00 94.38 281 ARG A CA 1
ATOM 2263 C C . ARG A 1 281 ? 11.500 2.371 -3.064 1.00 94.38 281 ARG A C 1
ATOM 2265 O O . ARG A 1 281 ? 11.878 1.977 -1.966 1.00 94.38 281 ARG A O 1
ATOM 2272 N N . LEU A 1 282 ? 11.469 3.669 -3.388 1.00 95.62 282 LEU A N 1
ATOM 2273 C CA . LEU A 1 282 ? 11.823 4.742 -2.452 1.00 95.62 282 LEU A CA 1
ATOM 2274 C C . LEU A 1 282 ? 10.688 5.762 -2.293 1.00 95.62 282 LEU A C 1
ATOM 2276 O O . LEU A 1 282 ? 10.036 6.174 -3.261 1.00 95.62 282 LEU A O 1
ATOM 2280 N N . SER A 1 283 ? 10.467 6.168 -1.046 1.00 93.94 283 SER A N 1
ATOM 2281 C CA . SER A 1 283 ? 9.501 7.182 -0.617 1.00 93.94 283 SER A CA 1
ATOM 2282 C C . SER A 1 283 ? 9.949 7.787 0.723 1.00 93.94 283 SER A C 1
ATOM 2284 O O . SER A 1 283 ? 10.995 7.421 1.260 1.00 93.94 283 SER A O 1
ATOM 2286 N N . PHE A 1 284 ? 9.167 8.702 1.295 1.00 93.50 284 PHE A N 1
ATOM 2287 C CA . PHE A 1 284 ? 9.535 9.453 2.503 1.00 93.50 284 PHE A CA 1
ATOM 2288 C C . PHE A 1 284 ? 9.886 8.582 3.726 1.00 93.50 284 PHE A C 1
ATOM 2290 O O . PHE A 1 284 ? 10.595 9.052 4.612 1.00 93.50 284 PHE A O 1
ATOM 2297 N N . GLY A 1 285 ? 9.385 7.343 3.798 1.00 92.94 285 GLY A N 1
ATOM 2298 C CA . GLY A 1 285 ? 9.646 6.408 4.897 1.00 92.94 285 GLY A CA 1
ATOM 2299 C C . GLY A 1 285 ? 10.820 5.451 4.660 1.00 92.94 285 GLY A C 1
ATOM 2300 O O . GLY A 1 285 ? 11.063 4.586 5.501 1.00 92.94 285 GLY A O 1
ATOM 2301 N N . SER A 1 286 ? 11.524 5.556 3.529 1.00 95.19 286 SER A N 1
ATOM 2302 C CA . SER A 1 286 ? 12.659 4.691 3.179 1.00 95.19 286 SER A CA 1
ATOM 2303 C C . SER A 1 286 ? 13.925 5.001 3.991 1.00 95.19 286 SER A C 1
ATOM 2305 O O . SER A 1 286 ? 13.973 5.967 4.752 1.00 95.19 286 SER A O 1
ATOM 2307 N N . ASP A 1 287 ? 14.952 4.160 3.831 1.00 96.00 287 ASP A N 1
ATOM 2308 C CA . ASP A 1 287 ? 16.250 4.323 4.492 1.00 96.00 287 ASP A CA 1
ATOM 2309 C C . ASP A 1 287 ? 16.847 5.727 4.215 1.00 96.00 287 ASP A C 1
ATOM 2311 O O . ASP A 1 287 ? 16.990 6.108 3.045 1.00 96.00 287 ASP A O 1
ATOM 2315 N N . PRO A 1 288 ? 17.205 6.513 5.253 1.00 96.12 288 PRO A N 1
ATOM 2316 C CA . PRO A 1 288 ? 17.756 7.856 5.087 1.00 96.12 288 PRO A CA 1
ATOM 2317 C C . PRO A 1 288 ? 19.040 7.925 4.248 1.00 96.12 288 PRO A C 1
ATOM 2319 O O . PRO A 1 288 ? 19.247 8.927 3.556 1.00 96.12 288 PRO A O 1
ATOM 2322 N N . GLU A 1 289 ? 19.888 6.894 4.289 1.00 97.44 289 GLU A N 1
ATOM 2323 C CA . GLU A 1 289 ? 21.117 6.797 3.493 1.00 97.44 289 GLU A CA 1
ATOM 2324 C C . GLU A 1 289 ? 20.786 6.604 2.009 1.00 97.44 289 GLU A C 1
ATOM 2326 O O . GLU A 1 289 ? 21.296 7.339 1.160 1.00 97.44 289 GLU A O 1
ATOM 2331 N N . LEU A 1 290 ? 19.841 5.715 1.687 1.00 97.50 290 LEU A N 1
ATOM 2332 C CA . LEU A 1 290 ? 19.363 5.529 0.311 1.00 97.50 290 LEU A CA 1
ATOM 2333 C C . LEU A 1 290 ? 18.657 6.780 -0.226 1.00 97.50 290 LEU A C 1
ATOM 2335 O O . LEU A 1 290 ? 18.840 7.148 -1.390 1.00 97.50 290 LEU A O 1
ATOM 2339 N N . LEU A 1 291 ? 17.885 7.473 0.614 1.00 97.50 291 LEU A N 1
ATOM 2340 C CA . LEU A 1 291 ? 17.274 8.750 0.245 1.00 97.50 291 LEU A CA 1
ATOM 2341 C C . LEU A 1 291 ? 18.338 9.819 -0.043 1.00 97.50 291 LEU A C 1
ATOM 2343 O O . LEU A 1 291 ? 18.188 10.586 -0.996 1.00 97.50 291 LEU A O 1
ATOM 2347 N N . GLU A 1 292 ? 19.431 9.858 0.724 1.00 98.19 292 GLU A N 1
ATOM 2348 C CA . GLU A 1 292 ? 20.555 10.765 0.465 1.00 98.19 292 GLU A CA 1
ATOM 2349 C C . GLU A 1 292 ? 21.285 10.424 -0.836 1.00 98.19 292 GLU A C 1
ATOM 2351 O O . GLU A 1 292 ? 21.559 11.325 -1.627 1.00 98.19 292 GLU A O 1
ATOM 2356 N N . ILE A 1 293 ? 21.532 9.144 -1.124 1.00 98.31 293 ILE A N 1
ATOM 2357 C CA . ILE A 1 293 ? 22.098 8.696 -2.409 1.00 98.31 293 ILE A CA 1
ATOM 2358 C C . ILE A 1 293 ? 21.181 9.103 -3.572 1.00 98.31 293 ILE A C 1
ATOM 2360 O O . ILE A 1 293 ? 21.650 9.590 -4.608 1.00 98.31 293 ILE A O 1
ATOM 2364 N N . GLY A 1 294 ? 19.863 8.992 -3.402 1.00 97.38 294 GLY A N 1
ATOM 2365 C CA . GLY A 1 294 ? 18.890 9.467 -4.384 1.00 97.38 294 GLY A CA 1
ATOM 2366 C C . GLY A 1 294 ? 18.977 10.974 -4.609 1.00 97.38 294 GLY A C 1
ATOM 2367 O O . GLY A 1 294 ? 19.049 11.421 -5.758 1.00 97.38 294 GLY A O 1
ATOM 2368 N N . ARG A 1 295 ? 19.049 11.772 -3.537 1.00 97.50 295 ARG A N 1
ATOM 2369 C CA . ARG A 1 295 ? 19.251 13.225 -3.647 1.00 97.50 295 ARG A CA 1
ATOM 2370 C C . ARG A 1 295 ? 20.580 13.556 -4.331 1.00 97.50 295 ARG A C 1
ATOM 2372 O O . ARG A 1 295 ? 20.609 14.350 -5.269 1.00 97.50 295 ARG A O 1
ATOM 2379 N N . ASN A 1 296 ? 21.661 12.879 -3.961 1.00 97.56 296 ASN A N 1
ATOM 2380 C CA . ASN A 1 296 ? 22.960 13.029 -4.615 1.00 97.56 296 ASN A CA 1
ATOM 2381 C C . ASN A 1 296 ? 22.891 12.694 -6.111 1.00 97.56 296 ASN A C 1
ATOM 2383 O O . ASN A 1 296 ? 23.573 13.332 -6.908 1.00 97.56 296 ASN A O 1
ATOM 2387 N N . THR A 1 297 ? 22.055 11.735 -6.512 1.00 96.94 297 THR A N 1
ATOM 2388 C CA . THR A 1 297 ? 21.847 11.377 -7.923 1.00 96.94 297 THR A CA 1
ATOM 2389 C C . THR A 1 297 ? 21.172 12.514 -8.692 1.00 96.94 297 THR A C 1
ATOM 2391 O O . THR A 1 297 ? 21.614 12.860 -9.788 1.00 96.94 297 THR A O 1
ATOM 2394 N N . VAL A 1 298 ? 20.147 13.151 -8.120 1.00 95.62 298 VAL A N 1
ATOM 2395 C CA . VAL A 1 298 ? 19.513 14.345 -8.711 1.00 95.62 298 VAL A CA 1
ATOM 2396 C C . VAL A 1 298 ? 20.519 15.502 -8.813 1.00 95.62 298 VAL A C 1
ATOM 2398 O O . VAL A 1 298 ? 20.652 16.099 -9.884 1.00 95.62 298 VAL A O 1
ATOM 2401 N N . GLU A 1 299 ? 21.285 15.769 -7.749 1.00 95.44 299 GLU A N 1
ATOM 2402 C CA . GLU A 1 299 ? 22.327 16.807 -7.726 1.00 95.44 299 GLU A CA 1
ATOM 2403 C C . GLU A 1 299 ? 23.409 16.549 -8.784 1.00 95.44 299 GLU A C 1
ATOM 2405 O O . GLU A 1 299 ? 23.774 17.452 -9.535 1.00 95.44 299 GLU A O 1
ATOM 2410 N N . ALA A 1 300 ? 23.882 15.305 -8.901 1.00 95.31 300 ALA A N 1
ATOM 2411 C CA . ALA A 1 300 ? 24.887 14.903 -9.881 1.00 95.31 300 ALA A CA 1
ATOM 2412 C C . ALA A 1 300 ? 24.447 15.212 -11.317 1.00 95.31 300 ALA A C 1
ATOM 2414 O O . ALA A 1 300 ? 25.250 15.680 -12.131 1.00 95.31 300 ALA A O 1
ATOM 2415 N N . LYS A 1 301 ? 23.167 14.982 -11.633 1.00 93.50 301 LYS A N 1
ATOM 2416 C CA . LYS A 1 301 ? 22.604 15.288 -12.954 1.00 93.50 301 LYS A CA 1
ATOM 2417 C C . LYS A 1 301 ? 22.508 16.793 -13.197 1.00 93.50 301 LYS A C 1
ATOM 2419 O O . LYS A 1 301 ? 22.792 17.243 -14.305 1.00 93.50 301 LYS A O 1
ATOM 2424 N N . GLU A 1 302 ? 22.177 17.581 -12.178 1.00 92.75 302 GLU A N 1
ATOM 2425 C CA . GLU A 1 302 ? 22.162 19.044 -12.280 1.00 92.75 302 GLU A CA 1
ATOM 2426 C C . GLU A 1 302 ? 23.569 19.633 -12.460 1.00 92.75 302 GLU A C 1
ATOM 2428 O O . GLU A 1 302 ? 23.781 20.464 -13.346 1.00 92.75 302 GLU A O 1
ATOM 2433 N N . VAL A 1 303 ? 24.548 19.156 -11.685 1.00 93.38 303 VAL A N 1
ATOM 2434 C CA . VAL A 1 303 ? 25.960 19.553 -11.814 1.00 93.38 303 VAL A CA 1
ATOM 2435 C C . VAL A 1 303 ? 26.479 19.256 -13.217 1.00 93.38 303 VAL A C 1
ATOM 2437 O O . VAL A 1 303 ? 27.209 20.059 -13.800 1.00 93.38 303 VAL A O 1
ATOM 2440 N N . ALA A 1 304 ? 26.098 18.112 -13.781 1.00 92.12 304 ALA A N 1
ATOM 2441 C CA . ALA A 1 304 ? 26.565 17.721 -15.097 1.00 92.12 304 ALA A CA 1
ATOM 2442 C C . ALA A 1 304 ? 25.819 18.400 -16.256 1.00 92.12 304 ALA A C 1
ATOM 2444 O O . ALA A 1 304 ? 26.401 18.600 -17.324 1.00 92.12 304 ALA A O 1
ATOM 2445 N N . ASN A 1 305 ? 24.557 18.783 -16.056 1.00 91.25 305 ASN A N 1
ATOM 2446 C CA . ASN A 1 305 ? 23.763 19.527 -17.023 1.00 91.25 305 ASN A CA 1
ATOM 2447 C C . ASN A 1 305 ? 22.827 20.517 -16.315 1.00 91.25 305 ASN A C 1
ATOM 2449 O O . ASN A 1 305 ? 21.734 20.163 -15.881 1.00 91.25 305 ASN A O 1
ATOM 2453 N N . GLY A 1 306 ? 23.195 21.802 -16.318 1.00 87.44 306 GLY A N 1
ATOM 2454 C CA . GLY A 1 306 ? 22.383 22.865 -15.708 1.00 87.44 306 GLY A CA 1
ATOM 2455 C C . GLY A 1 306 ? 20.990 23.070 -16.328 1.00 87.44 306 GLY A C 1
ATOM 2456 O O . GLY A 1 306 ? 20.198 23.842 -15.797 1.00 87.44 306 GLY A O 1
ATOM 2457 N N . ASN A 1 307 ? 20.665 22.400 -17.441 1.00 88.94 307 ASN A N 1
ATOM 2458 C CA . ASN A 1 307 ? 19.325 22.366 -18.037 1.00 88.94 307 ASN A CA 1
ATOM 2459 C C . ASN A 1 307 ? 18.622 21.003 -17.844 1.00 88.94 307 ASN A C 1
ATOM 2461 O O . ASN A 1 307 ? 17.715 20.663 -18.606 1.00 88.94 307 ASN A O 1
ATOM 2465 N N . ILE A 1 308 ? 19.019 20.198 -16.852 1.00 91.62 308 ILE A N 1
ATOM 2466 C CA . ILE A 1 308 ? 18.459 18.855 -16.633 1.00 91.62 308 ILE A CA 1
ATOM 2467 C C . ILE A 1 308 ? 16.934 18.862 -16.438 1.00 91.62 308 ILE A C 1
ATOM 2469 O O . ILE A 1 308 ? 16.234 18.015 -16.994 1.00 91.62 308 ILE A O 1
ATOM 2473 N N . TRP A 1 309 ? 16.403 19.866 -15.738 1.00 91.19 309 TRP A N 1
ATOM 2474 C CA . TRP A 1 309 ? 14.966 20.057 -15.503 1.00 91.19 309 TRP A CA 1
ATOM 2475 C C . TRP A 1 309 ? 14.188 20.394 -16.786 1.00 91.19 309 TRP A C 1
ATOM 2477 O O . TRP A 1 309 ? 12.997 20.108 -16.917 1.00 91.19 309 TRP A O 1
ATOM 2487 N N . GLY A 1 310 ? 14.872 21.005 -17.755 1.00 88.50 310 GLY A N 1
ATOM 2488 C CA . GLY A 1 310 ? 14.367 21.315 -19.088 1.00 88.50 310 GLY A CA 1
ATOM 2489 C C . GLY A 1 310 ? 14.601 20.199 -20.108 1.00 88.50 310 GLY A C 1
ATOM 2490 O O . GLY A 1 310 ? 14.204 20.358 -21.265 1.00 88.50 310 GLY A O 1
ATOM 2491 N N . GLN A 1 311 ? 15.231 19.086 -19.734 1.00 88.62 311 GLN A N 1
ATOM 2492 C CA . GLN A 1 311 ? 15.487 17.973 -20.644 1.00 88.62 311 GLN A CA 1
ATOM 2493 C C . GLN A 1 311 ? 14.161 17.279 -21.019 1.00 88.62 311 GLN A C 1
ATOM 2495 O O . GLN A 1 311 ? 13.249 17.142 -20.205 1.00 88.62 311 GLN A O 1
ATOM 2500 N N . ILE A 1 312 ? 14.024 16.918 -22.296 1.00 86.38 312 ILE A N 1
ATOM 2501 C CA . ILE A 1 312 ? 12.745 16.523 -22.909 1.00 86.38 312 ILE A CA 1
ATOM 2502 C C . ILE A 1 312 ? 12.162 15.196 -22.388 1.00 86.38 312 ILE A C 1
ATOM 2504 O O . ILE A 1 312 ? 10.948 15.098 -22.260 1.00 86.38 312 ILE A O 1
ATOM 2508 N N . ASN A 1 313 ? 13.012 14.246 -21.999 1.00 86.50 313 ASN A N 1
ATOM 2509 C CA . ASN A 1 313 ? 12.652 12.932 -21.449 1.00 86.50 313 ASN A CA 1
ATOM 2510 C C . ASN A 1 313 ? 12.475 12.955 -19.921 1.00 86.50 313 ASN A C 1
ATOM 2512 O O . ASN A 1 313 ? 12.040 11.971 -19.334 1.00 86.50 313 ASN A O 1
ATOM 2516 N N . ASN A 1 314 ? 12.840 14.051 -19.249 1.00 86.88 314 ASN A N 1
ATOM 2517 C CA . ASN A 1 314 ? 12.703 14.185 -17.795 1.00 86.88 314 ASN A CA 1
ATOM 2518 C C . ASN A 1 314 ? 11.327 14.693 -17.366 1.00 86.88 314 ASN A C 1
ATOM 2520 O O . ASN A 1 314 ? 10.975 14.577 -16.196 1.00 86.88 314 ASN A O 1
ATOM 2524 N N . THR A 1 315 ? 10.537 15.244 -18.288 1.00 86.44 315 THR A N 1
ATOM 2525 C CA . THR A 1 315 ? 9.137 15.588 -18.015 1.00 86.44 315 THR A CA 1
ATOM 2526 C C . THR A 1 315 ? 8.256 14.436 -18.504 1.00 86.44 315 THR A C 1
ATOM 2528 O O . THR A 1 315 ? 8.186 14.250 -19.717 1.00 86.44 315 THR A O 1
ATOM 2531 N N . PRO A 1 316 ? 7.577 13.678 -17.619 1.00 87.00 316 PRO A N 1
ATOM 2532 C CA . PRO A 1 316 ? 7.222 14.044 -16.237 1.00 87.00 316 PRO A CA 1
ATOM 2533 C C . PRO A 1 316 ? 8.090 13.450 -15.103 1.00 87.00 316 PRO A C 1
ATOM 2535 O O . PRO A 1 316 ? 7.897 13.825 -13.951 1.00 87.00 316 PRO A O 1
ATOM 2538 N N . LYS A 1 317 ? 9.026 12.545 -15.405 1.00 91.44 317 LYS A N 1
ATOM 2539 C CA . LYS A 1 317 ? 9.704 11.648 -14.446 1.00 91.44 317 LYS A CA 1
ATOM 2540 C C . LYS A 1 317 ? 10.447 12.323 -13.283 1.00 91.44 317 LYS A C 1
ATOM 2542 O O . LYS A 1 317 ? 10.157 12.035 -12.122 1.00 91.44 317 LYS A O 1
ATOM 2547 N N . ILE A 1 318 ? 11.406 13.206 -13.579 1.00 93.69 318 ILE A N 1
ATOM 2548 C CA . ILE A 1 318 ? 12.412 13.638 -12.589 1.00 93.69 318 ILE A CA 1
ATOM 2549 C C . ILE A 1 318 ? 11.806 14.411 -11.412 1.00 93.69 318 ILE A C 1
ATOM 2551 O O . ILE A 1 318 ? 12.335 14.373 -10.307 1.00 93.69 318 ILE A O 1
ATOM 2555 N N . PHE A 1 319 ? 10.684 15.100 -11.630 1.00 95.44 319 PHE A N 1
ATOM 2556 C CA . PHE A 1 319 ? 10.039 15.918 -10.604 1.00 95.44 319 PHE A CA 1
ATOM 2557 C C . PHE A 1 319 ? 9.398 15.055 -9.514 1.00 95.44 319 PHE A C 1
ATOM 2559 O O . PHE A 1 319 ? 9.614 15.304 -8.329 1.00 95.44 319 PHE A O 1
ATOM 2566 N N . THR A 1 320 ? 8.670 14.005 -9.910 1.00 95.94 320 THR A N 1
ATOM 2567 C CA . THR A 1 320 ? 8.105 13.023 -8.974 1.00 95.94 320 THR A CA 1
ATOM 2568 C C . THR A 1 320 ? 9.214 12.258 -8.256 1.00 95.94 320 THR A C 1
ATOM 2570 O O . THR A 1 320 ? 9.162 12.091 -7.042 1.00 95.94 320 THR A O 1
ATOM 2573 N N . GLN A 1 321 ? 10.257 11.845 -8.980 1.00 96.88 321 GLN A N 1
ATOM 2574 C CA . GLN A 1 321 ? 11.405 11.152 -8.386 1.00 96.88 321 GLN A CA 1
ATOM 2575 C C . GLN A 1 321 ? 12.089 12.025 -7.323 1.00 96.88 321 GLN A C 1
ATOM 2577 O O . GLN A 1 321 ? 12.291 11.578 -6.199 1.00 96.88 321 GLN A O 1
ATOM 2582 N N . ALA A 1 322 ? 12.380 13.292 -7.635 1.00 96.75 322 ALA A N 1
ATOM 2583 C CA . ALA A 1 322 ? 13.017 14.214 -6.698 1.00 96.75 322 ALA A CA 1
ATOM 2584 C C . ALA A 1 322 ? 12.165 14.443 -5.440 1.00 96.75 322 ALA A C 1
ATOM 2586 O O . ALA A 1 322 ? 12.693 14.390 -4.329 1.00 96.75 322 ALA A O 1
ATOM 2587 N N . ILE A 1 323 ? 10.853 14.660 -5.584 1.00 96.38 323 ILE A N 1
ATOM 2588 C CA . ILE A 1 323 ? 10.018 14.953 -4.417 1.00 96.38 323 ILE A CA 1
ATOM 2589 C C . ILE A 1 323 ? 9.883 13.751 -3.473 1.00 96.38 323 ILE A C 1
ATOM 2591 O O . ILE A 1 323 ? 9.962 13.925 -2.260 1.00 96.38 323 ILE A O 1
ATOM 2595 N N . ARG A 1 324 ? 9.788 12.531 -4.014 1.00 96.56 324 ARG A N 1
ATOM 2596 C CA . ARG A 1 324 ? 9.765 11.290 -3.218 1.00 96.56 324 ARG A CA 1
ATOM 2597 C C . ARG A 1 324 ? 11.076 11.029 -2.477 1.00 96.56 324 ARG A C 1
ATOM 2599 O O . ARG A 1 324 ? 11.074 10.400 -1.427 1.00 96.56 324 ARG A O 1
ATOM 2606 N N . LEU A 1 325 ? 12.187 11.551 -2.999 1.00 96.81 325 LEU A N 1
ATOM 2607 C CA . LEU A 1 325 ? 13.505 11.521 -2.356 1.00 96.81 325 LEU A CA 1
ATOM 2608 C C . LEU A 1 325 ? 13.686 12.624 -1.296 1.00 96.81 325 LEU A C 1
ATOM 2610 O O . LEU A 1 325 ? 14.758 12.739 -0.694 1.00 96.81 325 LEU A O 1
ATOM 2614 N N . GLY A 1 326 ? 12.670 13.460 -1.067 1.00 94.38 326 GLY A N 1
ATOM 2615 C CA . GLY A 1 326 ? 12.722 14.544 -0.090 1.00 94.38 326 GLY A CA 1
ATOM 2616 C C . GLY A 1 326 ? 13.570 15.740 -0.525 1.00 94.38 326 GLY A C 1
ATOM 2617 O O . GLY A 1 326 ? 14.143 16.418 0.326 1.00 94.38 326 GLY A O 1
ATOM 2618 N N . TYR A 1 327 ? 13.693 16.000 -1.832 1.00 94.44 327 TYR A N 1
ATOM 2619 C CA . TYR A 1 327 ? 14.324 17.232 -2.319 1.00 94.44 327 TYR A CA 1
ATOM 2620 C C . TYR A 1 327 ? 13.555 18.484 -1.872 1.00 94.44 327 TYR A C 1
ATOM 2622 O O . TYR A 1 327 ? 12.361 18.415 -1.577 1.00 94.44 327 TYR A O 1
ATOM 2630 N N . ASP A 1 328 ? 14.229 19.641 -1.881 1.00 95.62 328 ASP A N 1
ATOM 2631 C CA . ASP A 1 328 ? 13.612 20.916 -1.498 1.00 95.62 328 ASP A CA 1
ATOM 2632 C C . ASP A 1 328 ? 12.337 21.196 -2.328 1.00 95.62 328 ASP A C 1
ATOM 2634 O O . ASP A 1 328 ? 12.415 21.366 -3.552 1.00 95.62 328 ASP A O 1
ATOM 2638 N N . PRO A 1 329 ? 11.149 21.242 -1.695 1.00 96.00 329 PRO A N 1
ATOM 2639 C CA . PRO A 1 329 ? 9.884 21.254 -2.422 1.00 96.00 329 PRO A CA 1
ATOM 2640 C C . PRO A 1 329 ? 9.661 22.557 -3.191 1.00 96.00 329 PRO A C 1
ATOM 2642 O O . PRO A 1 329 ? 9.057 22.549 -4.267 1.00 96.00 329 PRO A O 1
ATOM 2645 N N . GLN A 1 330 ? 10.163 23.681 -2.672 1.00 96.62 330 GLN A N 1
ATOM 2646 C CA . GLN A 1 330 ? 10.030 24.978 -3.329 1.00 96.62 330 GLN A CA 1
ATOM 2647 C C . GLN A 1 330 ? 10.900 25.042 -4.587 1.00 96.62 330 GLN A C 1
ATOM 2649 O O . GLN A 1 330 ? 10.422 25.445 -5.649 1.00 96.62 330 GLN A O 1
ATOM 2654 N N . TYR A 1 331 ? 12.141 24.573 -4.496 1.00 96.44 331 TYR A N 1
ATOM 2655 C CA . TYR A 1 331 ? 13.070 24.493 -5.611 1.00 96.44 331 TYR A CA 1
ATOM 2656 C C . TYR A 1 331 ? 12.517 23.632 -6.747 1.00 96.44 331 TYR A C 1
ATOM 2658 O O . TYR A 1 331 ? 12.457 24.086 -7.892 1.00 96.44 331 TYR A O 1
ATOM 2666 N N . ILE A 1 332 ? 12.044 22.418 -6.445 1.00 95.62 332 ILE A N 1
ATOM 2667 C CA . ILE A 1 332 ? 11.489 21.519 -7.467 1.00 95.62 332 ILE A CA 1
ATOM 2668 C C . ILE A 1 332 ? 10.217 22.106 -8.091 1.00 95.62 332 ILE A C 1
ATOM 2670 O O . ILE A 1 332 ? 10.055 22.041 -9.312 1.00 95.62 332 ILE A O 1
ATOM 2674 N N . MET A 1 333 ? 9.344 22.742 -7.300 1.00 95.56 333 MET A N 1
ATOM 2675 C CA . MET A 1 333 ? 8.165 23.442 -7.824 1.00 95.56 333 MET A CA 1
ATOM 2676 C C . MET A 1 333 ? 8.551 24.565 -8.800 1.00 95.56 333 MET A C 1
ATOM 2678 O O . MET A 1 333 ? 7.935 24.707 -9.864 1.00 95.56 333 MET A O 1
ATOM 2682 N N . ASP A 1 334 ? 9.586 25.343 -8.482 1.00 95.75 334 ASP A N 1
ATOM 2683 C CA . ASP A 1 334 ? 10.077 26.413 -9.350 1.00 95.75 334 ASP A CA 1
ATOM 2684 C C . ASP A 1 334 ? 10.684 25.862 -10.648 1.00 95.75 334 ASP A C 1
ATOM 2686 O O . ASP A 1 334 ? 10.386 26.380 -11.733 1.00 95.75 334 ASP A O 1
ATOM 2690 N N . GLN A 1 335 ? 11.449 24.766 -10.576 1.00 94.75 335 GLN A N 1
ATOM 2691 C CA . GLN A 1 335 ? 11.979 24.073 -11.757 1.00 94.75 335 GLN A CA 1
ATOM 2692 C C . GLN A 1 335 ? 10.861 23.496 -12.632 1.00 94.75 335 GLN A C 1
ATOM 2694 O O . GLN A 1 335 ? 10.859 23.698 -13.852 1.00 94.75 335 GLN A O 1
ATOM 2699 N N . PHE A 1 336 ? 9.864 22.847 -12.025 1.00 93.25 336 PHE A N 1
ATOM 2700 C CA . PHE A 1 336 ? 8.700 22.306 -12.729 1.00 93.25 336 PHE A CA 1
ATOM 2701 C C . PHE A 1 336 ? 7.934 23.411 -13.453 1.00 93.25 336 PHE A C 1
ATOM 2703 O O . PHE A 1 336 ? 7.627 23.299 -14.646 1.00 93.25 336 PHE A O 1
ATOM 2710 N N . ARG A 1 337 ? 7.659 24.519 -12.758 1.00 92.56 337 ARG A N 1
ATOM 2711 C CA . ARG A 1 337 ? 6.963 25.673 -13.328 1.00 92.56 337 ARG A CA 1
ATOM 2712 C C . ARG A 1 337 ? 7.761 26.302 -14.466 1.00 92.56 337 ARG A C 1
ATOM 2714 O O . ARG A 1 337 ? 7.184 26.576 -15.519 1.00 92.56 337 ARG A O 1
ATOM 2721 N N . SER A 1 338 ? 9.057 26.532 -14.268 1.00 92.69 338 SER A N 1
ATOM 2722 C CA . SER A 1 338 ? 9.943 27.137 -15.267 1.00 92.69 338 SER A CA 1
ATOM 2723 C C . SER A 1 338 ? 10.019 26.287 -16.541 1.00 92.69 338 SER A C 1
ATOM 2725 O O . SER A 1 338 ? 9.734 26.780 -17.638 1.00 92.69 338 SER A O 1
ATOM 2727 N N . SER A 1 339 ? 10.297 24.986 -16.390 1.00 90.19 339 SER A N 1
ATOM 2728 C CA . SER A 1 339 ? 10.416 24.031 -17.499 1.00 90.19 339 SER A CA 1
ATOM 2729 C C . SER A 1 339 ? 9.130 23.963 -18.324 1.00 90.19 339 SER A C 1
ATOM 2731 O O . SER A 1 339 ? 9.167 24.141 -19.545 1.00 90.19 339 SER A O 1
ATOM 2733 N N . ASN A 1 340 ? 7.975 23.823 -17.666 1.00 88.81 340 ASN A N 1
ATOM 2734 C CA . ASN A 1 340 ? 6.691 23.727 -18.357 1.00 88.81 340 ASN A CA 1
ATOM 2735 C C . ASN A 1 340 ? 6.274 25.047 -19.016 1.00 88.81 340 ASN A C 1
ATOM 2737 O O . ASN A 1 340 ? 5.908 25.046 -20.188 1.00 88.81 340 ASN A O 1
ATOM 2741 N N . LEU A 1 341 ? 6.345 26.186 -18.313 1.00 90.25 341 LEU A N 1
ATOM 2742 C CA . LEU A 1 341 ? 5.920 27.476 -18.878 1.00 90.25 341 LEU A CA 1
ATOM 2743 C C . LEU A 1 341 ? 6.765 27.899 -20.083 1.00 90.25 341 LEU A C 1
ATOM 2745 O O . LEU A 1 341 ? 6.235 28.535 -20.991 1.00 90.25 341 LEU A O 1
ATOM 2749 N N . SER A 1 342 ? 8.048 27.527 -20.120 1.00 90.12 342 SER A N 1
ATOM 2750 C CA . SER A 1 342 ? 8.933 27.846 -21.248 1.00 90.12 342 SER A CA 1
ATOM 2751 C C . SER A 1 342 ? 8.558 27.136 -22.559 1.00 90.12 342 SER A C 1
ATOM 2753 O O . SER A 1 342 ? 8.902 27.625 -23.634 1.00 90.12 342 SER A O 1
ATOM 2755 N N . LYS A 1 343 ? 7.831 26.013 -22.474 1.00 89.69 343 LYS A N 1
ATOM 2756 C CA . LYS A 1 343 ? 7.444 25.139 -23.598 1.00 89.69 343 LYS A CA 1
ATOM 2757 C C . LYS A 1 343 ? 5.932 25.079 -23.829 1.00 89.69 343 LYS A C 1
ATOM 2759 O O . LYS A 1 343 ? 5.456 24.316 -24.668 1.00 89.69 343 LYS A O 1
ATOM 2764 N N . MET A 1 344 ? 5.163 25.822 -23.036 1.00 90.88 344 MET A N 1
ATOM 2765 C CA . MET A 1 344 ? 3.710 25.750 -23.052 1.00 90.88 344 MET A CA 1
ATOM 2766 C C . MET A 1 344 ? 3.137 26.533 -24.229 1.00 90.88 344 MET A C 1
ATOM 2768 O O . MET A 1 344 ? 3.340 27.739 -24.364 1.00 90.88 344 MET A O 1
ATOM 2772 N N . GLU A 1 345 ? 2.360 25.845 -25.052 1.00 90.19 345 GLU A N 1
ATOM 2773 C CA . GLU A 1 345 ? 1.657 26.431 -26.186 1.00 90.19 345 GLU A CA 1
ATOM 2774 C C . GLU A 1 345 ? 0.339 27.101 -25.753 1.00 90.19 345 GLU A C 1
ATOM 2776 O O . GLU A 1 345 ? -0.152 26.932 -24.634 1.00 90.19 345 GLU A O 1
ATOM 2781 N N . LYS A 1 346 ? -0.301 27.858 -26.657 1.00 90.88 346 LYS A N 1
ATOM 2782 C CA . LYS A 1 346 ? -1.562 28.588 -26.369 1.00 90.88 346 LYS A CA 1
ATOM 2783 C C . LYS A 1 346 ? -2.731 27.684 -25.950 1.00 90.88 346 LYS A C 1
ATOM 2785 O O . LYS A 1 346 ? -3.663 28.141 -25.290 1.00 90.88 346 LYS A O 1
ATOM 2790 N N . ASN A 1 347 ? -2.707 26.424 -26.371 1.00 86.38 347 ASN A N 1
ATOM 2791 C CA . ASN A 1 347 ? -3.658 25.368 -26.005 1.00 86.38 347 ASN A CA 1
ATOM 2792 C C . ASN A 1 347 ? -3.236 24.602 -24.731 1.00 86.38 347 ASN A C 1
ATOM 2794 O O . ASN A 1 347 ? -3.927 23.661 -24.337 1.00 86.38 347 ASN A O 1
ATOM 2798 N N . PHE A 1 348 ? -2.174 25.046 -24.051 1.00 87.44 348 PHE A N 1
ATOM 2799 C CA . PHE A 1 348 ? -1.626 24.488 -22.814 1.00 87.44 348 PHE A CA 1
ATOM 2800 C C . PHE A 1 348 ? -0.999 23.094 -22.961 1.00 87.44 348 PHE A C 1
ATOM 2802 O O . PHE A 1 348 ? -0.736 22.448 -21.949 1.00 87.44 348 PHE A O 1
ATOM 2809 N N . THR A 1 349 ? -0.737 22.631 -24.189 1.00 86.12 349 THR A N 1
ATOM 2810 C CA . THR A 1 349 ? 0.156 21.484 -24.406 1.00 86.12 349 THR A CA 1
ATOM 2811 C C . THR A 1 349 ? 1.603 21.906 -24.196 1.00 86.12 349 THR A C 1
ATOM 2813 O O . THR A 1 349 ? 1.958 23.063 -24.428 1.00 86.12 349 THR A O 1
ATOM 2816 N N . ILE A 1 350 ? 2.445 20.961 -23.793 1.00 88.00 350 ILE A N 1
ATOM 2817 C CA . ILE A 1 350 ? 3.891 21.160 -23.713 1.00 88.00 350 ILE A CA 1
ATOM 2818 C C . ILE A 1 350 ? 4.502 20.703 -25.033 1.00 88.00 350 ILE A C 1
ATOM 2820 O O . ILE A 1 350 ? 4.350 19.544 -25.407 1.00 88.00 350 ILE A O 1
ATOM 2824 N N . ASN A 1 351 ? 5.166 21.613 -25.739 1.00 86.31 351 ASN A N 1
ATOM 2825 C CA . ASN A 1 351 ? 5.824 21.322 -27.003 1.00 86.31 351 ASN A CA 1
ATOM 2826 C C . ASN A 1 351 ? 7.337 21.200 -26.794 1.00 86.31 351 ASN A C 1
ATOM 2828 O O . ASN A 1 351 ? 8.026 22.182 -26.517 1.00 86.31 351 ASN A O 1
ATOM 2832 N N . ASP A 1 352 ? 7.857 19.986 -26.944 1.00 84.81 352 ASP A N 1
ATOM 2833 C CA . ASP A 1 352 ? 9.294 19.709 -26.957 1.00 84.81 352 ASP A CA 1
ATOM 2834 C C . ASP A 1 352 ? 9.815 19.324 -28.358 1.00 84.81 352 ASP A C 1
ATOM 2836 O O . ASP A 1 352 ? 10.951 18.868 -28.500 1.00 84.81 352 ASP A O 1
ATOM 2840 N N . ASN A 1 353 ? 8.987 19.531 -29.391 1.00 82.25 353 ASN A N 1
ATOM 2841 C CA . ASN A 1 353 ? 9.178 19.172 -30.802 1.00 82.25 353 ASN A CA 1
ATOM 2842 C C . ASN A 1 353 ? 9.391 17.682 -31.089 1.00 82.25 353 ASN A C 1
ATOM 2844 O O . ASN A 1 353 ? 9.668 17.332 -32.238 1.00 82.25 353 ASN A O 1
ATOM 2848 N N . THR A 1 354 ? 9.293 16.819 -30.080 1.00 81.88 354 THR A N 1
ATOM 2849 C CA . THR A 1 354 ? 9.759 15.441 -30.197 1.00 81.88 354 THR A CA 1
ATOM 2850 C C . THR A 1 354 ? 8.689 14.459 -29.749 1.00 81.88 354 THR A C 1
ATOM 2852 O O . THR A 1 354 ? 8.267 13.646 -30.562 1.00 81.88 354 THR A O 1
ATOM 2855 N N . HIS A 1 355 ? 8.175 14.564 -28.529 1.00 84.50 355 HIS A N 1
ATOM 2856 C CA . HIS A 1 355 ? 7.194 13.626 -27.981 1.00 84.50 355 HIS A CA 1
ATOM 2857 C C . HIS A 1 355 ? 5.827 14.290 -27.783 1.00 84.50 355 HIS A C 1
ATOM 2859 O O . HIS A 1 355 ? 5.674 15.505 -27.923 1.00 84.50 355 HIS A O 1
ATOM 2865 N N . GLY A 1 356 ? 4.815 13.484 -27.461 1.00 85.31 356 GLY A N 1
ATOM 2866 C CA . GLY A 1 356 ? 3.435 13.942 -27.343 1.00 85.31 356 GLY A CA 1
ATOM 2867 C C . GLY A 1 356 ? 2.905 13.978 -25.911 1.00 85.31 356 GLY A C 1
ATOM 2868 O O . GLY A 1 356 ? 3.278 14.834 -25.107 1.00 85.31 356 GLY A O 1
ATOM 2869 N N . ILE A 1 357 ? 1.958 13.090 -25.618 1.00 90.12 357 ILE A N 1
ATOM 2870 C CA . ILE A 1 357 ? 1.039 13.201 -24.478 1.00 90.12 357 ILE A CA 1
ATOM 2871 C C . ILE A 1 357 ? 1.667 12.838 -23.122 1.00 90.12 357 ILE A C 1
ATOM 2873 O O . ILE A 1 357 ? 1.091 13.169 -22.092 1.00 90.12 357 ILE A O 1
ATOM 2877 N N . GLU A 1 358 ? 2.877 12.275 -23.081 1.00 89.56 358 GLU A N 1
ATOM 2878 C CA . GLU A 1 358 ? 3.555 11.847 -21.839 1.00 89.56 358 GLU A CA 1
ATOM 2879 C C . GLU A 1 358 ? 3.684 12.935 -20.764 1.00 89.56 358 GLU A C 1
ATOM 2881 O O . GLU A 1 358 ? 3.700 12.646 -19.571 1.00 89.56 358 GLU A O 1
ATOM 2886 N N . LYS A 1 359 ? 3.683 14.212 -21.160 1.00 89.25 359 LYS A N 1
ATOM 2887 C CA . LYS A 1 359 ? 3.744 15.355 -20.238 1.00 89.25 359 LYS A CA 1
ATOM 2888 C C . LYS A 1 359 ? 2.518 15.437 -19.337 1.00 89.25 359 LYS A C 1
ATOM 2890 O O . LYS A 1 359 ? 2.575 16.075 -18.285 1.00 89.25 359 LYS A O 1
ATOM 2895 N N . ALA A 1 360 ? 1.426 14.784 -19.727 1.00 90.50 360 ALA A N 1
ATOM 2896 C CA . ALA A 1 360 ? 0.265 14.605 -18.882 1.00 90.50 360 ALA A CA 1
ATOM 2897 C C . ALA A 1 360 ? 0.623 13.917 -17.555 1.00 90.50 360 ALA A C 1
ATOM 2899 O O . ALA A 1 360 ? 0.116 14.337 -16.523 1.00 90.50 360 ALA A O 1
ATOM 2900 N N . GLY A 1 361 ? 1.594 13.004 -17.523 1.00 92.31 361 GLY A N 1
ATOM 2901 C CA . GLY A 1 361 ? 2.020 12.373 -16.272 1.00 92.31 361 GLY A CA 1
ATOM 2902 C C . GLY A 1 361 ? 2.558 13.335 -15.210 1.00 92.31 361 GLY A C 1
ATOM 2903 O O . GLY A 1 361 ? 2.710 12.968 -14.052 1.00 92.31 361 GLY A O 1
ATOM 2904 N N . GLY A 1 362 ? 2.826 14.598 -15.563 1.00 91.81 362 GLY A N 1
ATOM 2905 C CA . GLY A 1 362 ? 3.325 15.610 -14.632 1.00 91.81 362 GLY A CA 1
ATOM 2906 C C . GLY A 1 362 ? 2.329 16.000 -13.536 1.00 91.81 362 GLY A C 1
ATOM 2907 O O . GLY A 1 362 ? 2.707 16.733 -12.627 1.00 91.81 362 GLY A O 1
ATOM 2908 N N . ILE A 1 363 ? 1.067 15.551 -13.603 1.00 93.31 363 ILE A N 1
ATOM 2909 C CA . ILE A 1 363 ? 0.128 15.703 -12.481 1.00 93.31 363 ILE A CA 1
ATOM 2910 C C . ILE A 1 363 ? 0.564 14.885 -11.264 1.00 93.31 363 ILE A C 1
ATOM 2912 O O . ILE A 1 363 ? 0.377 15.346 -10.140 1.00 93.31 363 ILE A O 1
ATOM 2916 N N . GLU A 1 364 ? 1.218 13.743 -11.483 1.00 95.31 364 GLU A N 1
ATOM 2917 C CA . GLU A 1 364 ? 1.667 12.859 -10.410 1.00 95.31 364 GLU A CA 1
ATOM 2918 C C . GLU A 1 364 ? 2.646 13.545 -9.461 1.00 95.31 364 GLU A C 1
ATOM 2920 O O . GLU A 1 364 ? 2.556 13.373 -8.250 1.00 95.31 364 GLU A O 1
ATOM 2925 N N . PHE A 1 365 ? 3.525 14.394 -9.999 1.00 95.69 365 PHE A N 1
ATOM 2926 C CA . PHE A 1 365 ? 4.429 15.217 -9.199 1.00 95.69 365 PHE A CA 1
ATOM 2927 C C . PHE A 1 365 ? 3.659 16.055 -8.172 1.00 95.69 365 PHE A C 1
ATOM 2929 O O . PHE A 1 365 ? 4.002 16.059 -6.994 1.00 95.69 365 PHE A O 1
ATOM 2936 N N . ILE A 1 366 ? 2.596 16.737 -8.603 1.00 95.12 366 ILE A N 1
ATOM 2937 C CA . ILE A 1 366 ? 1.815 17.599 -7.713 1.00 95.12 366 ILE A CA 1
ATOM 2938 C C . ILE A 1 366 ? 1.046 16.770 -6.695 1.00 95.12 366 ILE A C 1
ATOM 2940 O O . ILE A 1 366 ? 1.016 17.140 -5.523 1.00 95.12 366 ILE A O 1
ATOM 2944 N N . ASN A 1 367 ? 0.458 15.655 -7.127 1.00 96.81 367 ASN A N 1
ATOM 2945 C CA . ASN A 1 367 ? -0.251 14.764 -6.220 1.00 96.81 367 ASN A CA 1
ATOM 2946 C C . ASN A 1 367 ? 0.702 14.235 -5.140 1.00 96.81 367 ASN A C 1
ATOM 2948 O O . ASN A 1 367 ? 0.372 14.366 -3.970 1.00 96.81 367 ASN A O 1
ATOM 2952 N N . ASN A 1 368 ? 1.927 13.823 -5.494 1.00 96.94 368 ASN A N 1
ATOM 2953 C CA . ASN A 1 368 ? 2.950 13.407 -4.524 1.00 96.94 368 ASN A CA 1
ATOM 2954 C C . ASN A 1 368 ? 3.401 14.557 -3.606 1.00 96.94 368 ASN A C 1
ATOM 2956 O O . ASN A 1 368 ? 3.783 14.322 -2.467 1.00 96.94 368 ASN A O 1
ATOM 2960 N N . MET A 1 369 ? 3.355 15.825 -4.021 1.00 97.44 369 MET A N 1
ATOM 2961 C CA . MET A 1 369 ? 3.615 16.914 -3.066 1.00 97.44 369 MET A CA 1
ATOM 2962 C C . MET A 1 369 ? 2.497 17.056 -2.015 1.00 97.44 369 MET A C 1
ATOM 2964 O O . MET A 1 369 ? 2.757 17.540 -0.912 1.00 97.44 369 MET A O 1
ATOM 2968 N N . LEU A 1 370 ? 1.263 16.668 -2.354 1.00 98.06 370 LEU A N 1
ATOM 2969 C CA . LEU A 1 370 ? 0.057 16.842 -1.535 1.00 98.06 370 LEU A CA 1
ATOM 2970 C C . LEU A 1 370 ? -0.306 15.604 -0.701 1.00 98.06 370 LEU A C 1
ATOM 2972 O O . LEU A 1 370 ? -0.870 15.757 0.383 1.00 98.06 370 LEU A O 1
ATOM 2976 N N . LEU A 1 371 ? -0.009 14.405 -1.196 1.00 98.38 371 LEU A N 1
ATOM 2977 C CA . LEU A 1 371 ? -0.368 13.121 -0.602 1.00 98.38 371 LEU A CA 1
ATOM 2978 C C . LEU A 1 371 ? 0.594 12.038 -1.111 1.00 98.38 371 LEU A C 1
ATOM 2980 O O . LEU A 1 371 ? 0.818 11.933 -2.315 1.00 98.38 371 LEU A O 1
ATOM 2984 N N . GLN A 1 372 ? 1.180 11.266 -0.199 1.00 96.81 372 GLN A N 1
ATOM 2985 C CA . GLN A 1 372 ? 1.957 10.066 -0.527 1.00 96.81 372 GLN A CA 1
ATOM 2986 C C . GLN A 1 372 ? 1.643 8.959 0.472 1.00 96.81 372 GLN A C 1
ATOM 2988 O O . GLN A 1 372 ? 1.276 9.231 1.619 1.00 96.81 372 GLN A O 1
ATOM 2993 N N . SER A 1 373 ? 1.940 7.722 0.085 1.00 95.31 373 SER A N 1
ATOM 2994 C CA . SER A 1 373 ? 2.135 6.618 1.017 1.00 95.31 373 SER A CA 1
ATOM 2995 C C . SER A 1 373 ? 3.533 6.002 0.910 1.00 95.31 373 SER A C 1
ATOM 2997 O O . SER A 1 373 ? 4.180 6.011 -0.143 1.00 95.31 373 SER A O 1
ATOM 2999 N N . SER A 1 374 ? 4.011 5.457 2.025 1.00 94.38 374 SER A N 1
ATOM 3000 C CA . SER A 1 374 ? 5.253 4.688 2.122 1.00 94.38 374 SER A CA 1
ATOM 3001 C C . SER A 1 374 ? 5.000 3.479 3.015 1.00 94.38 374 SER A C 1
ATOM 3003 O O . SER A 1 374 ? 4.659 3.654 4.181 1.00 94.38 374 SER A O 1
ATOM 3005 N N . ASN A 1 375 ? 5.156 2.262 2.484 1.00 89.56 375 ASN A N 1
ATOM 3006 C CA . ASN A 1 375 ? 4.919 1.000 3.207 1.00 89.56 375 ASN A CA 1
ATOM 3007 C C . ASN A 1 375 ? 3.568 0.963 3.951 1.00 89.56 375 ASN A C 1
ATOM 3009 O O . ASN A 1 375 ? 3.504 0.619 5.127 1.00 89.56 375 ASN A O 1
ATOM 3013 N N . GLY A 1 376 ? 2.493 1.386 3.276 1.00 93.62 376 GLY A N 1
ATOM 3014 C CA . GLY A 1 376 ? 1.139 1.437 3.843 1.00 93.62 376 GLY A CA 1
ATOM 3015 C C . GLY A 1 376 ? 0.857 2.631 4.765 1.00 93.62 376 GLY A C 1
ATOM 3016 O O . GLY A 1 376 ? -0.282 2.806 5.181 1.00 93.62 376 GLY A O 1
ATOM 3017 N N . ILE A 1 377 ? 1.848 3.480 5.057 1.00 97.81 377 ILE A N 1
ATOM 3018 C CA . ILE A 1 377 ? 1.666 4.680 5.883 1.00 97.81 377 ILE A CA 1
ATOM 3019 C C . ILE A 1 377 ? 1.384 5.880 4.982 1.00 97.81 377 ILE A C 1
ATOM 3021 O O . ILE A 1 377 ? 2.216 6.240 4.152 1.00 97.81 377 ILE A O 1
ATOM 3025 N N . ILE A 1 378 ? 0.231 6.516 5.163 1.00 98.50 378 ILE A N 1
ATOM 3026 C CA . ILE A 1 378 ? -0.216 7.717 4.451 1.00 98.50 378 ILE A CA 1
ATOM 3027 C C . ILE A 1 378 ? 0.400 8.959 5.098 1.00 98.50 378 ILE A C 1
ATOM 3029 O O . ILE A 1 378 ? 0.470 9.070 6.322 1.00 98.50 378 ILE A O 1
ATOM 3033 N N . LYS A 1 379 ? 0.801 9.938 4.288 1.00 98.19 379 LYS A N 1
ATOM 3034 C CA . LYS A 1 379 ? 1.255 11.252 4.748 1.00 98.19 379 LYS A CA 1
ATOM 3035 C C . LYS A 1 379 ? 0.644 12.348 3.885 1.00 98.19 379 LYS A C 1
ATOM 3037 O O . LYS A 1 379 ? 0.817 12.366 2.667 1.00 98.19 379 LYS A O 1
ATOM 3042 N N . VAL A 1 380 ? -0.062 13.278 4.529 1.00 98.62 380 VAL A N 1
ATOM 3043 C CA . VAL A 1 380 ? -0.599 14.481 3.880 1.00 98.62 380 VAL A CA 1
ATOM 3044 C C . VAL A 1 380 ? 0.471 15.569 3.828 1.00 98.62 380 VAL A C 1
ATOM 3046 O O . VAL A 1 380 ? 1.218 15.765 4.784 1.00 98.62 380 VAL A O 1
ATOM 3049 N N . PHE A 1 381 ? 0.543 16.280 2.706 1.00 98.00 381 PHE A N 1
ATOM 3050 C CA . PHE A 1 381 ? 1.523 17.334 2.428 1.00 98.00 381 PHE A CA 1
ATOM 3051 C C . PHE A 1 381 ? 2.985 16.946 2.747 1.00 98.00 381 PHE A C 1
ATOM 3053 O O . PHE A 1 381 ? 3.709 17.755 3.332 1.00 98.00 381 PHE A O 1
ATOM 3060 N N . PRO A 1 382 ? 3.453 15.738 2.365 1.00 95.56 382 PRO A N 1
ATOM 3061 C CA . PRO A 1 382 ? 4.756 15.207 2.783 1.00 95.56 382 PRO A CA 1
ATOM 3062 C C . PRO A 1 382 ? 5.923 16.098 2.344 1.00 95.56 382 PRO A C 1
ATOM 3064 O O . PRO A 1 382 ? 6.931 16.199 3.040 1.00 95.56 382 PRO A O 1
ATOM 3067 N N . ASN A 1 383 ? 5.764 16.770 1.200 1.00 92.81 383 ASN A N 1
ATOM 3068 C CA . ASN A 1 383 ? 6.754 17.649 0.594 1.00 92.81 383 ASN A CA 1
ATOM 3069 C C . ASN A 1 383 ? 6.058 18.844 -0.080 1.00 92.81 383 ASN A C 1
ATOM 3071 O O . ASN A 1 383 ? 6.297 19.152 -1.249 1.00 92.81 383 ASN A O 1
ATOM 3075 N N . TRP A 1 384 ? 5.150 19.504 0.641 1.00 96.06 384 TRP A N 1
ATOM 3076 C CA . TRP A 1 384 ? 4.499 20.726 0.169 1.00 96.06 384 TRP A CA 1
ATOM 3077 C C . TRP A 1 384 ? 5.315 21.975 0.535 1.00 96.06 384 TRP A C 1
ATOM 3079 O O . TRP A 1 384 ? 6.103 21.970 1.475 1.00 96.06 384 TRP A O 1
ATOM 3089 N N . THR A 1 385 ? 5.118 23.080 -0.185 1.00 94.81 385 THR A N 1
ATOM 3090 C CA . THR A 1 385 ? 5.880 24.328 0.028 1.00 94.81 385 THR A CA 1
ATOM 3091 C C . THR A 1 385 ? 5.470 25.107 1.285 1.00 94.81 385 THR A C 1
ATOM 3093 O O . THR A 1 385 ? 6.053 26.146 1.585 1.00 94.81 385 THR A O 1
ATOM 3096 N N . GLY A 1 386 ? 4.437 24.647 1.998 1.00 92.88 386 GLY A N 1
ATOM 3097 C CA . GLY A 1 386 ? 3.814 25.357 3.120 1.00 92.88 386 GLY A CA 1
ATOM 3098 C C . GLY A 1 386 ? 2.797 26.428 2.703 1.00 92.88 386 GLY A C 1
ATOM 3099 O O . GLY A 1 386 ? 2.211 27.084 3.562 1.00 92.88 386 GLY A O 1
ATOM 3100 N N . ALA A 1 387 ? 2.575 26.622 1.398 1.00 95.81 387 ALA A N 1
ATOM 3101 C CA . ALA A 1 387 ? 1.553 27.535 0.894 1.00 95.81 387 ALA A CA 1
ATOM 3102 C C . ALA A 1 387 ? 0.133 27.020 1.181 1.00 95.81 387 ALA A C 1
ATOM 3104 O O . ALA A 1 387 ? -0.087 25.810 1.236 1.00 95.81 387 ALA A O 1
ATOM 3105 N N . ASP A 1 388 ? -0.839 27.931 1.274 1.00 98.38 388 ASP A N 1
ATOM 3106 C CA . ASP A 1 388 ? -2.253 27.561 1.379 1.00 98.38 388 ASP A CA 1
ATOM 3107 C C . ASP A 1 388 ? -2.653 26.623 0.234 1.00 98.38 388 ASP A C 1
ATOM 3109 O O . ASP A 1 388 ? -2.444 26.923 -0.949 1.00 98.38 388 ASP A O 1
ATOM 3113 N N . ALA A 1 389 ? -3.233 25.482 0.589 1.00 97.75 389 ALA A N 1
ATOM 3114 C CA . ALA A 1 389 ? -3.599 24.443 -0.357 1.00 97.75 389 ALA A CA 1
ATOM 3115 C C . ALA A 1 389 ? -4.778 23.628 0.160 1.00 97.75 389 ALA A C 1
ATOM 3117 O O . ALA A 1 389 ? -4.942 23.419 1.355 1.00 97.75 389 ALA A O 1
ATOM 3118 N N . SER A 1 390 ? -5.593 23.131 -0.760 1.00 98.06 390 SER A N 1
ATOM 3119 C CA . SER A 1 390 ? -6.601 22.120 -0.461 1.00 98.06 390 SER A CA 1
ATOM 3120 C C . SER A 1 390 ? -6.735 21.170 -1.635 1.00 98.06 390 SER A C 1
ATOM 3122 O O . SER A 1 390 ? -6.523 21.551 -2.792 1.00 98.06 390 SER A O 1
ATOM 3124 N N . TYR A 1 391 ? -7.095 19.934 -1.328 1.00 97.94 391 TYR A N 1
ATOM 3125 C CA . TYR A 1 391 ? -7.472 18.930 -2.309 1.00 97.94 391 TYR A CA 1
ATOM 3126 C C . TYR A 1 391 ? -8.645 18.116 -1.778 1.00 97.94 391 TYR A C 1
ATOM 3128 O O . TYR A 1 391 ? -8.891 18.058 -0.574 1.00 97.94 391 TYR A O 1
ATOM 3136 N N . ASN A 1 392 ? -9.391 17.521 -2.701 1.00 97.50 392 ASN A N 1
ATOM 3137 C CA . ASN A 1 392 ? -10.580 16.747 -2.390 1.00 97.50 392 ASN A CA 1
ATOM 3138 C C . ASN A 1 392 ? -10.507 15.416 -3.137 1.00 97.50 392 ASN A C 1
ATOM 3140 O O . ASN A 1 392 ? -10.342 15.415 -4.362 1.00 97.50 392 ASN A O 1
ATOM 3144 N N . THR A 1 393 ? -10.639 14.310 -2.409 1.00 97.19 393 THR A N 1
ATOM 3145 C CA . THR A 1 393 ? -10.668 12.937 -2.937 1.00 97.19 393 THR A CA 1
ATOM 3146 C C . THR A 1 393 ? -9.461 12.569 -3.805 1.00 97.19 393 THR A C 1
ATOM 3148 O O . THR A 1 393 ? -9.623 11.906 -4.830 1.00 97.19 393 THR A O 1
ATOM 3151 N N . LEU A 1 394 ? -8.249 12.998 -3.431 1.00 98.50 394 LEU A N 1
ATOM 3152 C CA . LEU A 1 394 ? -7.059 12.346 -3.988 1.00 98.50 394 LEU A CA 1
ATOM 3153 C C . LEU A 1 394 ? -7.042 10.903 -3.495 1.00 98.50 394 LEU A C 1
ATOM 3155 O O . LEU A 1 394 ? -7.427 10.635 -2.361 1.00 98.50 394 LEU A O 1
ATOM 3159 N N . ARG A 1 395 ? -6.646 9.973 -4.353 1.00 98.31 395 ARG A N 1
ATOM 3160 C CA . ARG A 1 395 ? -6.648 8.551 -4.017 1.00 98.31 395 ARG A CA 1
ATOM 3161 C C . ARG A 1 395 ? -5.260 8.129 -3.570 1.00 98.31 395 ARG A C 1
ATOM 3163 O O . ARG A 1 395 ? -4.277 8.565 -4.159 1.00 98.31 395 ARG A O 1
ATOM 3170 N N . GLU A 1 396 ? -5.194 7.248 -2.588 1.00 97.50 396 GLU A N 1
ATOM 3171 C CA . GLU A 1 396 ? -3.953 6.660 -2.094 1.00 97.50 396 GLU A CA 1
ATOM 3172 C C . GLU A 1 396 ? -4.068 5.133 -2.025 1.00 97.50 396 GLU A C 1
ATOM 3174 O O . GLU A 1 396 ? -5.175 4.575 -2.023 1.00 97.50 396 GLU A O 1
ATOM 3179 N N . LYS A 1 397 ? -2.913 4.457 -2.015 1.00 97.00 397 LYS A N 1
ATOM 3180 C CA . LYS A 1 397 ? -2.828 2.996 -1.916 1.00 97.00 397 LYS A CA 1
ATOM 3181 C C . LYS A 1 397 ? -3.595 2.479 -0.695 1.00 97.00 397 LYS A C 1
ATOM 3183 O O . LYS A 1 397 ? -3.607 3.132 0.342 1.00 97.00 397 LYS A O 1
ATOM 3188 N N . GLY A 1 398 ? -4.206 1.303 -0.816 1.00 96.75 398 GLY A N 1
ATOM 3189 C CA . GLY A 1 398 ? -5.145 0.765 0.175 1.00 96.75 398 GLY A CA 1
ATOM 3190 C C . GLY A 1 398 ? -6.604 1.163 -0.078 1.00 96.75 398 GLY A C 1
ATOM 3191 O O . GLY A 1 398 ? -7.451 0.913 0.774 1.00 96.75 398 GLY A O 1
ATOM 3192 N N . ALA A 1 399 ? -6.907 1.734 -1.252 1.00 97.75 399 ALA A N 1
ATOM 3193 C CA . ALA A 1 399 ? -8.243 2.189 -1.648 1.00 97.75 399 ALA A CA 1
ATOM 3194 C C . ALA A 1 399 ? -8.812 3.289 -0.734 1.00 97.75 399 ALA A C 1
ATOM 3196 O O . ALA A 1 399 ? -9.967 3.245 -0.303 1.00 97.75 399 ALA A O 1
ATOM 3197 N N . PHE A 1 400 ? -7.981 4.295 -0.445 1.00 98.69 400 PHE A N 1
ATOM 3198 C CA . PHE A 1 400 ? -8.373 5.449 0.358 1.00 98.69 400 PHE A CA 1
ATOM 3199 C C . PHE A 1 400 ? -8.585 6.683 -0.511 1.00 98.69 400 PHE A C 1
ATOM 3201 O O . PHE A 1 400 ? -7.737 7.024 -1.334 1.00 98.69 400 PHE A O 1
ATOM 3208 N N . LEU A 1 401 ? -9.686 7.398 -0.286 1.00 98.81 401 LEU A N 1
ATOM 3209 C CA . LEU A 1 401 ? -9.894 8.748 -0.807 1.00 98.81 401 LEU A CA 1
ATOM 3210 C C . LEU A 1 401 ? -9.621 9.754 0.301 1.00 98.81 401 LEU A C 1
ATOM 3212 O O . LEU A 1 401 ? -10.304 9.749 1.320 1.00 98.81 401 LEU A O 1
ATOM 3216 N N . VAL A 1 402 ? -8.654 10.634 0.090 1.00 98.88 402 VAL A N 1
ATOM 3217 C CA . VAL A 1 402 ? -8.181 11.594 1.081 1.00 98.88 402 VAL A CA 1
ATOM 3218 C C . VAL A 1 402 ? -8.465 13.016 0.608 1.00 98.88 402 VAL A C 1
ATOM 3220 O O . VAL A 1 402 ? -8.172 13.402 -0.529 1.00 98.88 402 VAL A O 1
ATOM 3223 N N . SER A 1 403 ? -9.018 13.815 1.510 1.00 98.88 403 SER A N 1
ATOM 3224 C CA . SER A 1 403 ? -9.192 15.257 1.377 1.00 98.88 403 SER A CA 1
ATOM 3225 C C . SER A 1 403 ? -8.487 15.941 2.543 1.00 98.88 403 SER A C 1
ATOM 3227 O O . SER A 1 403 ? -8.526 15.472 3.681 1.00 98.88 403 SER A O 1
ATOM 3229 N N . SER A 1 404 ? -7.834 17.066 2.281 1.00 98.81 404 SER A N 1
ATOM 3230 C CA . SER A 1 404 ? -7.171 17.833 3.333 1.00 98.81 404 SER A CA 1
ATOM 3231 C C . SER A 1 404 ? -6.985 19.286 2.914 1.00 98.81 404 SER A C 1
ATOM 3233 O O . SER A 1 404 ? -7.022 19.641 1.731 1.00 98.81 404 SER A O 1
ATOM 3235 N N . GLU A 1 405 ? -6.779 20.143 3.907 1.00 98.69 405 GLU A N 1
ATOM 3236 C CA . GLU A 1 405 ? -6.500 21.559 3.730 1.00 98.69 405 GLU A CA 1
ATOM 3237 C C . GLU A 1 405 ? -5.306 21.966 4.593 1.00 98.69 405 GLU A C 1
ATOM 3239 O O . GLU A 1 405 ? -5.227 21.618 5.771 1.00 98.69 405 GLU A O 1
ATOM 3244 N N . MET A 1 406 ? -4.407 22.753 4.009 1.00 98.38 406 MET A N 1
ATOM 3245 C CA . MET A 1 406 ? -3.352 23.482 4.695 1.00 98.38 406 MET A CA 1
ATOM 3246 C C . MET A 1 406 ? -3.644 24.982 4.608 1.00 98.38 406 MET A C 1
ATOM 3248 O O . MET A 1 406 ? -3.882 25.512 3.520 1.00 98.38 406 MET A O 1
ATOM 3252 N N . LYS A 1 407 ? -3.596 25.667 5.753 1.00 97.94 407 LYS A N 1
ATOM 3253 C CA . LYS A 1 407 ? -3.700 27.128 5.870 1.00 97.94 407 LYS A CA 1
ATOM 3254 C C . LYS A 1 407 ? -2.567 27.652 6.729 1.00 97.94 407 LYS A C 1
ATOM 3256 O O . LYS A 1 407 ? -2.318 27.108 7.802 1.00 97.94 407 LYS A O 1
ATOM 3261 N N . GLU A 1 408 ? -1.891 28.693 6.254 1.00 95.56 408 GLU A N 1
ATOM 3262 C CA . GLU A 1 408 ? -0.772 29.335 6.956 1.00 95.56 408 GLU A CA 1
ATOM 3263 C C . GLU A 1 408 ? 0.305 28.320 7.407 1.00 95.56 408 GLU A C 1
ATOM 3265 O O . GLU A 1 408 ? 0.884 28.432 8.485 1.00 95.56 408 GLU A O 1
ATOM 3270 N N . GLY A 1 409 ? 0.558 27.297 6.579 1.00 94.06 409 GLY A N 1
ATOM 3271 C CA . GLY A 1 409 ? 1.528 26.229 6.849 1.00 94.06 409 GLY A CA 1
ATOM 3272 C C . GLY A 1 409 ? 1.056 25.118 7.796 1.00 94.06 409 GLY A C 1
ATOM 3273 O O . GLY A 1 409 ? 1.826 24.199 8.058 1.00 94.06 409 GLY A O 1
ATOM 3274 N N . ALA A 1 410 ? -0.184 25.157 8.297 1.00 95.81 410 ALA A N 1
ATOM 3275 C CA . ALA A 1 410 ? -0.736 24.141 9.193 1.00 95.81 410 ALA A CA 1
ATOM 3276 C C . ALA A 1 410 ? -1.848 23.324 8.523 1.00 95.81 410 ALA A C 1
ATOM 3278 O O . ALA A 1 410 ? -2.769 23.886 7.922 1.00 95.81 410 ALA A O 1
ATOM 3279 N N . VAL A 1 411 ? -1.802 21.998 8.678 1.00 98.31 411 VAL A N 1
ATOM 3280 C CA . VAL A 1 411 ? -2.902 21.106 8.281 1.00 98.31 411 VAL A CA 1
ATOM 3281 C C . VAL A 1 411 ? -4.112 21.367 9.174 1.00 98.31 411 VAL A C 1
ATOM 3283 O O . VAL A 1 411 ? -3.984 21.464 10.393 1.00 98.31 411 VAL A O 1
ATOM 3286 N N . GLN A 1 412 ? -5.284 21.513 8.565 1.00 98.06 412 GLN A N 1
ATOM 3287 C CA . GLN A 1 412 ? -6.531 21.844 9.256 1.00 98.06 412 GLN A CA 1
ATOM 3288 C C . GLN A 1 412 ? -7.317 20.590 9.644 1.00 98.06 412 GLN A C 1
ATOM 3290 O O . GLN A 1 412 ? -7.858 20.509 10.742 1.00 98.06 412 GLN A O 1
ATOM 3295 N N . TYR A 1 413 ? -7.360 19.606 8.749 1.00 98.50 413 TYR A N 1
ATOM 3296 C CA . TYR A 1 413 ? -8.024 18.321 8.946 1.00 98.50 413 TYR A CA 1
ATOM 3297 C C . TYR A 1 413 ? -7.466 17.297 7.959 1.00 98.50 413 TYR A C 1
ATOM 3299 O O . TYR A 1 413 ? -6.890 17.670 6.934 1.00 98.50 413 TYR A O 1
ATOM 3307 N N . VAL A 1 414 ? -7.687 16.017 8.233 1.00 98.81 414 VAL A N 1
ATOM 3308 C CA . VAL A 1 414 ? -7.587 14.945 7.240 1.00 98.81 414 VAL A CA 1
ATOM 3309 C C . VAL A 1 414 ? -8.940 14.252 7.202 1.00 98.81 414 VAL A C 1
ATOM 3311 O O . VAL A 1 414 ? -9.415 13.766 8.221 1.00 98.81 414 VAL A O 1
ATOM 3314 N N . GLU A 1 415 ? -9.583 14.250 6.043 1.00 98.81 415 GLU A N 1
ATOM 3315 C CA . GLU A 1 415 ? -10.801 13.487 5.787 1.00 98.81 415 GLU A CA 1
ATOM 3316 C C . GLU A 1 415 ? -10.421 12.302 4.903 1.00 98.81 415 GLU A C 1
ATOM 3318 O O . GLU A 1 415 ? -9.781 12.485 3.868 1.00 98.81 415 GLU A O 1
ATOM 3323 N N . LEU A 1 416 ? -10.783 11.094 5.315 1.00 98.50 416 LEU A N 1
ATOM 3324 C CA . LEU A 1 416 ? -10.404 9.856 4.647 1.00 98.50 416 LEU A CA 1
ATOM 3325 C C . LEU A 1 416 ? -11.633 8.972 4.473 1.00 98.50 416 LEU A C 1
ATOM 3327 O O . LEU A 1 416 ? -12.297 8.642 5.445 1.00 98.50 416 LEU A O 1
ATOM 3331 N N . THR A 1 417 ? -11.934 8.564 3.245 1.00 98.69 417 THR A N 1
ATOM 3332 C CA . THR A 1 417 ? -12.940 7.534 2.955 1.00 98.69 417 THR A CA 1
ATOM 3333 C C . THR A 1 417 ? -12.235 6.229 2.628 1.00 98.69 417 THR A C 1
ATOM 3335 O O . THR A 1 417 ? -11.393 6.206 1.731 1.00 98.69 417 THR A O 1
ATOM 3338 N N . SER A 1 418 ? -12.573 5.166 3.353 1.00 98.50 418 SER A N 1
ATOM 3339 C CA . SER A 1 418 ? -12.073 3.814 3.098 1.00 98.50 418 SER A CA 1
ATOM 3340 C C . SER A 1 418 ? -13.029 3.094 2.164 1.00 98.50 418 SER A C 1
ATOM 3342 O O . SER A 1 418 ? -14.167 2.854 2.540 1.00 98.50 418 SER A O 1
ATOM 3344 N N . GLU A 1 419 ? -12.618 2.752 0.947 1.00 98.19 419 GLU A N 1
ATOM 3345 C CA . GLU A 1 419 ? -13.499 2.048 -0.001 1.00 98.19 419 GLU A CA 1
ATOM 3346 C C . GLU A 1 419 ? -13.466 0.528 0.165 1.00 98.19 419 GLU A C 1
ATOM 3348 O O . GLU A 1 419 ? -14.288 -0.162 -0.428 1.00 98.19 419 GLU A O 1
ATOM 3353 N N . LYS A 1 420 ? -12.512 0.001 0.943 1.00 97.56 420 LYS A N 1
ATOM 3354 C CA . LYS A 1 420 ? -12.300 -1.446 1.128 1.00 97.56 420 LYS A CA 1
ATOM 3355 C C . LYS A 1 420 ? -12.225 -1.893 2.590 1.00 97.56 420 LYS A C 1
ATOM 3357 O O . LYS A 1 420 ? -12.053 -3.078 2.837 1.00 97.56 420 LYS A O 1
ATOM 3362 N N . GLY A 1 421 ? -12.367 -0.978 3.553 1.00 97.38 421 GLY A N 1
ATOM 3363 C CA . GLY A 1 421 ? -12.299 -1.310 4.982 1.00 97.38 421 GLY A CA 1
ATOM 3364 C C . GLY A 1 421 ? -10.892 -1.679 5.467 1.00 97.38 421 GLY A C 1
ATOM 3365 O O . GLY A 1 421 ? -10.754 -2.372 6.465 1.00 97.38 421 GLY A O 1
ATOM 3366 N N . ASN A 1 422 ? -9.843 -1.258 4.753 1.00 95.75 422 ASN A N 1
ATOM 3367 C CA . ASN A 1 422 ? -8.461 -1.535 5.148 1.00 95.75 422 ASN A CA 1
ATOM 3368 C C . ASN A 1 422 ? -8.060 -0.717 6.388 1.00 95.75 422 ASN A C 1
ATOM 3370 O O . ASN A 1 422 ? -8.524 0.411 6.571 1.00 95.75 422 ASN A O 1
ATOM 3374 N N . GLU A 1 423 ? -7.152 -1.248 7.207 1.00 97.12 423 GLU A N 1
ATOM 3375 C CA . GLU A 1 423 ? -6.534 -0.508 8.314 1.00 97.12 423 GLU A CA 1
ATOM 3376 C C . GLU A 1 423 ? -5.878 0.786 7.795 1.00 97.12 423 GLU A C 1
ATOM 3378 O O . GLU A 1 423 ? -5.174 0.784 6.778 1.00 97.12 423 GLU A O 1
ATOM 3383 N N . VAL A 1 424 ? -6.089 1.902 8.496 1.00 98.25 424 VAL A N 1
ATOM 3384 C CA . VAL A 1 424 ? -5.434 3.179 8.187 1.00 98.25 424 VAL A CA 1
ATOM 3385 C C . VAL A 1 424 ? -4.213 3.354 9.071 1.00 98.25 424 VAL A C 1
ATOM 3387 O O . VAL A 1 424 ? -4.322 3.300 10.292 1.00 98.25 424 VAL A O 1
ATOM 3390 N N . LYS A 1 425 ? -3.074 3.692 8.454 1.00 98.19 425 LYS A N 1
ATOM 3391 C CA . LYS A 1 425 ? -1.889 4.235 9.134 1.00 98.19 425 LYS A CA 1
ATOM 3392 C C . LYS A 1 425 ? -1.574 5.598 8.553 1.00 98.19 425 LYS A C 1
ATOM 3394 O O . LYS A 1 425 ? -1.242 5.709 7.376 1.00 98.19 425 LYS A O 1
ATOM 3399 N N . LEU A 1 426 ? -1.696 6.646 9.358 1.00 98.56 426 LEU A N 1
ATOM 3400 C CA . LEU A 1 426 ? -1.541 8.033 8.920 1.00 98.56 426 LEU A CA 1
ATOM 3401 C C . LEU A 1 426 ? -0.467 8.724 9.756 1.00 98.56 426 LEU A C 1
ATOM 3403 O O . LEU A 1 426 ? -0.590 8.773 10.975 1.00 98.56 426 LEU A O 1
ATOM 3407 N N . VAL A 1 427 ? 0.548 9.321 9.129 1.00 98.56 427 VAL A N 1
ATOM 3408 C CA . VAL A 1 427 ? 1.466 10.236 9.828 1.00 98.56 427 VAL A CA 1
ATOM 3409 C C . VAL A 1 427 ? 0.658 11.384 10.421 1.00 98.56 427 VAL A C 1
ATOM 3411 O O . VAL A 1 427 ? -0.050 12.080 9.693 1.00 98.56 427 VAL A O 1
ATOM 3414 N N . ASN A 1 428 ? 0.786 11.598 11.730 1.00 97.81 428 ASN A N 1
ATOM 3415 C CA . ASN A 1 428 ? 0.110 12.673 12.439 1.00 97.81 428 ASN A CA 1
ATOM 3416 C C . ASN A 1 428 ? 0.661 14.030 11.964 1.00 97.81 428 ASN A C 1
ATOM 3418 O O . ASN A 1 428 ? 1.787 14.393 12.324 1.00 97.81 428 ASN A O 1
ATOM 3422 N N . PRO A 1 429 ? -0.111 14.833 11.204 1.00 97.25 429 PRO A N 1
ATOM 3423 C CA . PRO A 1 429 ? 0.395 16.093 10.667 1.00 97.25 429 PRO A CA 1
ATOM 3424 C C . PRO A 1 429 ? 0.588 17.167 11.752 1.00 97.25 429 PRO A C 1
ATOM 3426 O O . PRO A 1 429 ? 1.115 18.243 11.467 1.00 97.25 429 PRO A O 1
ATOM 3429 N N . TRP A 1 430 ? 0.169 16.893 12.992 1.00 96.00 430 TRP A N 1
ATOM 3430 C CA . TRP A 1 430 ? 0.320 17.771 14.151 1.00 96.00 430 TRP A CA 1
ATOM 3431 C C . TRP A 1 430 ? 1.386 17.287 15.149 1.00 96.00 430 TRP A C 1
ATOM 3433 O O . TRP A 1 430 ? 1.446 17.806 16.266 1.00 96.00 430 TRP A O 1
ATOM 3443 N N . GLY A 1 431 ? 2.244 16.338 14.757 1.00 92.00 431 GLY A N 1
ATOM 3444 C CA . GLY A 1 431 ? 3.373 15.865 15.564 1.00 92.00 431 GLY A CA 1
ATOM 3445 C C . GLY A 1 431 ? 2.932 15.027 16.764 1.00 92.00 431 GLY A C 1
ATOM 3446 O O . GLY A 1 431 ? 2.300 13.987 16.600 1.00 92.00 431 GLY A O 1
ATOM 3447 N N . ASP A 1 432 ? 3.277 15.463 17.976 1.00 89.50 432 ASP A N 1
ATOM 3448 C CA . ASP A 1 432 ? 2.929 14.767 19.228 1.00 89.50 432 ASP A CA 1
ATOM 3449 C C . ASP A 1 432 ? 1.490 15.032 19.695 1.00 89.50 432 ASP A C 1
ATOM 3451 O O . ASP A 1 432 ? 0.990 14.356 20.596 1.00 89.50 432 ASP A O 1
ATOM 3455 N N . ALA A 1 433 ? 0.805 16.004 19.083 1.00 90.06 433 ALA A N 1
ATOM 3456 C CA . ALA A 1 433 ? -0.528 16.405 19.507 1.00 90.06 433 ALA A CA 1
ATOM 3457 C C . ALA A 1 433 ? -1.540 15.259 19.367 1.00 90.06 433 ALA A C 1
ATOM 3459 O O . ALA A 1 433 ? -1.590 14.571 18.346 1.00 90.06 433 ALA A O 1
ATOM 3460 N N . ASN A 1 434 ? -2.412 15.113 20.365 1.00 89.12 434 ASN A N 1
ATOM 3461 C CA . ASN A 1 434 ? -3.541 14.193 20.275 1.00 89.12 434 ASN A CA 1
ATOM 3462 C C . ASN A 1 434 ? -4.500 14.605 19.154 1.00 89.12 434 ASN A C 1
ATOM 3464 O O . ASN A 1 434 ? -4.698 15.793 18.873 1.00 89.12 434 ASN A O 1
ATOM 3468 N N . VAL A 1 435 ? -5.149 13.611 18.557 1.00 94.88 435 VAL A N 1
ATOM 3469 C CA . VAL A 1 435 ? -6.170 13.812 17.527 1.00 94.88 435 VAL A CA 1
ATOM 3470 C C . VAL A 1 435 ? -7.545 13.367 18.009 1.00 94.88 435 VAL A C 1
ATOM 3472 O O . VAL A 1 435 ? -7.687 12.641 18.995 1.00 94.88 435 VAL A O 1
ATOM 3475 N N . ILE A 1 436 ? -8.565 13.818 17.292 1.00 94.44 436 ILE A N 1
ATOM 3476 C CA . ILE A 1 436 ? -9.928 13.307 17.367 1.00 94.44 436 ILE A CA 1
ATOM 3477 C C . ILE A 1 436 ? -10.209 12.631 16.029 1.00 94.44 436 ILE A C 1
ATOM 3479 O O . ILE A 1 436 ? -10.102 13.284 14.993 1.00 94.44 436 ILE A O 1
ATOM 3483 N N . VAL A 1 437 ? -10.578 11.350 16.068 1.00 97.31 437 VAL A N 1
ATOM 3484 C CA . VAL A 1 437 ? -11.076 10.603 14.908 1.00 97.31 437 VAL A CA 1
ATOM 3485 C C . VAL A 1 437 ? -12.579 10.412 15.080 1.00 97.31 437 VAL A C 1
ATOM 3487 O O . VAL A 1 437 ? -13.038 9.979 16.141 1.00 97.31 437 VAL A O 1
ATOM 3490 N N . THR A 1 438 ? -13.353 10.759 14.056 1.00 95.56 438 THR A N 1
ATOM 3491 C CA . THR A 1 438 ? -14.806 10.541 14.027 1.00 95.56 438 THR A CA 1
ATOM 3492 C C . THR A 1 438 ? -15.243 9.894 12.727 1.00 95.56 438 THR A C 1
ATOM 3494 O O . THR A 1 438 ? -14.702 10.234 11.680 1.00 95.56 438 THR A O 1
ATOM 3497 N N . ASP A 1 439 ? -16.215 8.989 12.791 1.00 95.88 439 ASP A N 1
ATOM 3498 C CA . ASP A 1 439 ? -16.865 8.427 11.607 1.00 95.88 439 ASP A CA 1
ATOM 3499 C C . ASP A 1 439 ? -17.868 9.422 10.983 1.00 95.88 439 ASP A C 1
ATOM 3501 O O . ASP A 1 439 ? -18.161 10.494 11.524 1.00 95.88 439 ASP A O 1
ATOM 3505 N N . SER A 1 440 ? -18.451 9.038 9.848 1.00 94.50 440 SER A N 1
ATOM 3506 C CA . SER A 1 440 ? -19.466 9.830 9.136 1.00 94.50 440 SER A CA 1
ATOM 3507 C C . SER A 1 440 ? -20.754 10.103 9.935 1.00 94.50 440 SER A C 1
ATOM 3509 O O . SER A 1 440 ? -21.508 11.016 9.587 1.00 94.50 440 SER A O 1
ATOM 3511 N N . ASN A 1 441 ? -21.002 9.366 11.023 1.00 91.81 441 ASN A N 1
ATOM 3512 C CA . ASN A 1 441 ? -22.123 9.580 11.942 1.00 91.81 441 ASN A CA 1
ATOM 3513 C C . ASN A 1 441 ? -21.758 10.517 13.110 1.00 91.81 441 ASN A C 1
ATOM 3515 O O . ASN A 1 441 ? -22.626 10.872 13.912 1.00 91.81 441 ASN A O 1
ATOM 3519 N N . GLY A 1 442 ? -20.492 10.932 13.211 1.00 86.38 442 GLY A N 1
ATOM 3520 C CA . GLY A 1 442 ? -19.957 11.734 14.307 1.00 86.38 442 GLY A CA 1
ATOM 3521 C C . GLY A 1 442 ? -19.605 10.922 15.557 1.00 86.38 442 GLY A C 1
ATOM 3522 O O . GLY A 1 442 ? -19.341 11.518 16.606 1.00 86.38 442 GLY A O 1
ATOM 3523 N N . ASN A 1 443 ? -19.598 9.588 15.480 1.00 87.81 443 ASN A N 1
ATOM 3524 C CA . ASN A 1 443 ? -19.125 8.744 16.572 1.00 87.81 443 ASN A CA 1
ATOM 3525 C C . ASN A 1 443 ? -17.605 8.830 16.649 1.00 87.81 443 ASN A C 1
ATOM 3527 O O . ASN A 1 443 ? -16.924 8.836 15.626 1.00 87.81 443 ASN A O 1
ATOM 3531 N N . LYS A 1 444 ? -17.062 8.872 17.867 1.00 89.94 444 LYS A N 1
ATOM 3532 C CA . LYS A 1 444 ? -15.613 8.804 18.062 1.00 89.94 444 LYS A CA 1
ATOM 3533 C C . LYS A 1 444 ? -15.107 7.404 17.738 1.00 89.94 444 LYS A C 1
ATOM 3535 O O . LYS A 1 444 ? -15.702 6.426 18.181 1.00 89.94 444 LYS A O 1
ATOM 3540 N N . VAL A 1 445 ? -13.989 7.348 17.031 1.00 90.38 445 VAL A N 1
ATOM 3541 C CA . VAL A 1 445 ? -13.275 6.116 16.697 1.00 90.38 445 VAL A CA 1
ATOM 3542 C C . VAL A 1 445 ? -11.997 6.088 17.526 1.00 90.38 445 VAL A C 1
ATOM 3544 O O . VAL A 1 445 ? -11.289 7.095 17.620 1.00 90.38 445 VAL A O 1
ATOM 3547 N N . ALA A 1 446 ? -11.742 4.963 18.189 1.00 87.25 446 ALA A N 1
ATOM 3548 C CA . ALA A 1 446 ? -10.494 4.763 18.911 1.00 87.25 446 ALA A CA 1
ATOM 3549 C C . ALA A 1 446 ? -9.333 4.650 17.915 1.00 87.25 446 ALA A C 1
ATOM 3551 O O . ALA A 1 446 ? -9.501 4.122 16.819 1.00 87.25 446 ALA A O 1
ATOM 3552 N N . TYR A 1 447 ? -8.163 5.145 18.305 1.00 92.44 447 TYR A N 1
ATOM 3553 C CA . TYR A 1 447 ? -6.940 5.022 17.523 1.00 92.44 447 TYR A CA 1
ATOM 3554 C C . TYR A 1 447 ? -5.778 4.669 18.443 1.00 92.44 447 TYR A C 1
ATOM 3556 O O . TYR A 1 447 ? -5.797 4.998 19.633 1.00 92.44 447 TYR A O 1
ATOM 3564 N N . THR A 1 448 ? -4.756 4.043 17.880 1.00 91.62 448 THR A N 1
ATOM 3565 C CA . THR A 1 448 ? -3.472 3.811 18.537 1.00 91.62 448 THR A CA 1
ATOM 3566 C C . THR A 1 448 ? -2.419 4.755 17.963 1.00 91.62 448 THR A C 1
ATOM 3568 O O . THR A 1 448 ? -2.531 5.249 16.835 1.00 91.62 448 THR A O 1
ATOM 3571 N N . LYS A 1 449 ? -1.402 5.063 18.774 1.00 92.56 449 LYS A N 1
ATOM 3572 C CA . LYS A 1 449 ? -0.221 5.797 18.318 1.00 92.56 449 LYS A CA 1
ATOM 3573 C C . LYS A 1 449 ? 0.840 4.794 17.886 1.00 92.56 449 LYS A C 1
ATOM 3575 O O . LYS A 1 449 ? 1.165 3.885 18.647 1.00 92.56 449 LYS A O 1
ATOM 3580 N N . GLY A 1 450 ? 1.395 4.997 16.704 1.00 93.88 450 GLY A N 1
ATOM 3581 C CA . GLY A 1 450 ? 2.569 4.277 16.227 1.00 93.88 450 GLY A CA 1
ATOM 3582 C C . GLY A 1 450 ? 3.674 5.248 15.828 1.00 93.88 450 GLY A C 1
ATOM 3583 O O . GLY A 1 450 ? 3.650 6.434 16.173 1.00 93.88 450 GLY A O 1
ATOM 3584 N N . SER A 1 451 ? 4.643 4.749 15.068 1.00 94.12 451 SER A N 1
ATOM 3585 C CA . SER A 1 451 ? 5.684 5.583 14.479 1.00 94.12 451 SER A CA 1
ATOM 3586 C C . SER A 1 451 ? 6.182 5.003 13.166 1.00 94.12 451 SER A C 1
ATOM 3588 O O . SER A 1 451 ? 6.317 3.787 13.023 1.00 94.12 451 SER A O 1
ATOM 3590 N N . THR A 1 452 ? 6.562 5.868 12.234 1.00 93.94 452 THR A N 1
ATOM 3591 C CA . THR A 1 452 ? 7.322 5.463 11.046 1.00 93.94 452 THR A CA 1
ATOM 3592 C C . THR A 1 452 ? 8.672 4.860 11.450 1.00 93.94 452 THR A C 1
ATOM 3594 O O . THR A 1 452 ? 9.351 5.414 12.314 1.00 93.94 452 THR A O 1
ATOM 3597 N N . VAL A 1 453 ? 9.103 3.791 10.776 1.00 90.88 453 VAL A N 1
ATOM 3598 C CA . VAL A 1 453 ? 10.324 3.044 11.139 1.00 90.88 453 VAL A CA 1
ATOM 3599 C C . VAL A 1 453 ? 11.599 3.896 11.080 1.00 90.88 453 VAL A C 1
ATOM 3601 O O . VAL A 1 453 ? 12.394 3.861 12.012 1.00 90.88 453 VAL A O 1
ATOM 3604 N N . ASN A 1 454 ? 11.794 4.668 10.006 1.00 92.44 454 ASN A N 1
ATOM 3605 C CA . ASN A 1 454 ? 13.060 5.370 9.759 1.00 92.44 454 ASN A CA 1
ATOM 3606 C C . ASN A 1 454 ? 13.074 6.827 10.242 1.00 92.44 454 ASN A C 1
ATOM 3608 O O . ASN A 1 454 ? 14.086 7.278 10.775 1.00 92.44 454 ASN A O 1
ATOM 3612 N N . SER A 1 455 ? 11.981 7.580 10.060 1.00 89.69 455 SER A N 1
ATOM 3613 C CA . SER A 1 455 ? 11.920 8.995 10.464 1.00 89.69 455 SER A CA 1
ATOM 3614 C C . SER A 1 455 ? 11.454 9.206 11.908 1.00 89.69 455 SER A C 1
ATOM 3616 O O . SER A 1 455 ? 11.658 10.293 12.446 1.00 89.69 455 SER A O 1
ATOM 3618 N N . GLY A 1 456 ? 10.862 8.191 12.551 1.00 92.75 456 GLY A N 1
ATOM 3619 C CA . GLY A 1 456 ? 10.317 8.295 13.910 1.00 92.75 456 GLY A CA 1
ATOM 3620 C C . GLY A 1 456 ? 9.123 9.248 14.046 1.00 92.75 456 GLY A C 1
ATOM 3621 O O . GLY A 1 456 ? 8.803 9.665 15.153 1.00 92.75 456 GLY A O 1
ATOM 3622 N N . GLU A 1 457 ? 8.473 9.626 12.943 1.00 95.12 457 GLU A N 1
ATOM 3623 C CA . GLU A 1 457 ? 7.267 10.451 12.964 1.00 95.12 457 GLU A CA 1
ATOM 3624 C C . GLU A 1 457 ? 6.088 9.661 13.533 1.00 95.12 457 GLU A C 1
ATOM 3626 O O . GLU A 1 457 ? 5.865 8.514 13.142 1.00 95.12 457 GLU A O 1
ATOM 3631 N N . ASN A 1 458 ? 5.313 10.283 14.422 1.00 96.31 458 ASN A N 1
ATOM 3632 C CA . ASN A 1 458 ? 4.156 9.639 15.037 1.00 96.31 458 ASN A CA 1
ATOM 3633 C C . ASN A 1 458 ? 3.070 9.330 14.006 1.00 96.31 458 ASN A C 1
ATOM 3635 O O . ASN A 1 458 ? 2.771 10.155 13.136 1.00 96.31 458 ASN A O 1
ATOM 3639 N N . THR A 1 459 ? 2.420 8.183 14.165 1.00 97.62 459 THR A N 1
ATOM 3640 C CA . THR A 1 459 ? 1.267 7.772 13.360 1.00 97.62 459 THR A CA 1
ATOM 3641 C C . THR A 1 459 ? -0.001 7.676 14.205 1.00 97.62 459 THR A C 1
ATOM 3643 O O . THR A 1 459 ? 0.046 7.479 15.419 1.00 97.62 459 THR A O 1
ATOM 3646 N N . VAL A 1 460 ? -1.140 7.855 13.543 1.00 97.38 460 VAL A N 1
ATOM 3647 C CA . VAL A 1 460 ? -2.492 7.575 14.029 1.00 97.38 460 VAL A CA 1
ATOM 3648 C C . VAL A 1 460 ? -2.975 6.352 13.261 1.00 97.38 460 VAL A C 1
ATOM 3650 O O . VAL A 1 460 ? -3.038 6.397 12.028 1.00 97.38 460 VAL A O 1
ATOM 3653 N N . GLU A 1 461 ? -3.286 5.277 13.981 1.00 97.88 461 GLU A N 1
ATOM 3654 C CA . GLU A 1 461 ? -3.649 3.982 13.397 1.00 97.88 461 GLU A CA 1
ATOM 3655 C C . GLU A 1 461 ? -5.020 3.533 13.906 1.00 97.88 461 GLU A C 1
ATOM 3657 O O . GLU A 1 461 ? -5.305 3.628 15.103 1.00 97.88 461 GLU A O 1
ATOM 3662 N N . PHE A 1 462 ? -5.908 3.126 12.998 1.00 97.25 462 PHE A N 1
ATOM 3663 C CA . PHE A 1 462 ? -7.257 2.678 13.345 1.00 97.25 462 PHE A CA 1
ATOM 3664 C C . PHE A 1 462 ? -7.879 1.818 12.241 1.00 97.25 462 PHE A C 1
ATOM 3666 O O . PHE A 1 462 ? -7.595 1.984 11.051 1.00 97.25 462 PHE A O 1
ATOM 3673 N N . GLU A 1 463 ? -8.774 0.925 12.656 1.00 97.44 463 GLU A N 1
ATOM 3674 C CA . GLU A 1 463 ? -9.566 0.093 11.754 1.00 97.44 463 GLU A CA 1
ATOM 3675 C C . GLU A 1 463 ? -10.656 0.905 11.059 1.00 97.44 463 GLU A C 1
ATOM 3677 O O . GLU A 1 463 ? -11.239 1.828 11.641 1.00 97.44 463 GLU A O 1
ATOM 3682 N N . THR A 1 464 ? -10.963 0.534 9.816 1.00 98.31 464 THR A N 1
ATOM 3683 C CA . THR A 1 464 ? -12.019 1.185 9.043 1.00 98.31 464 THR A CA 1
ATOM 3684 C C . THR A 1 464 ? -13.075 0.209 8.553 1.00 98.31 464 THR A C 1
ATOM 3686 O O . THR A 1 464 ? -12.862 -0.993 8.462 1.00 98.31 464 THR A O 1
ATOM 3689 N N . GLU A 1 465 ? -14.240 0.749 8.221 1.00 98.06 465 GLU A N 1
ATOM 3690 C CA . GLU A 1 465 ? -15.324 0.034 7.569 1.00 98.06 465 GLU A CA 1
ATOM 3691 C C . GLU A 1 465 ? -15.425 0.463 6.102 1.00 98.06 465 GLU A C 1
ATOM 3693 O O . GLU A 1 465 ? -15.122 1.603 5.733 1.00 98.06 465 GLU A O 1
ATOM 3698 N N . GLU A 1 466 ? -15.870 -0.465 5.256 1.00 98.06 466 GLU A N 1
ATOM 3699 C CA . GLU A 1 466 ? -16.037 -0.230 3.827 1.00 98.06 466 GLU A CA 1
ATOM 3700 C C . GLU A 1 466 ? -17.034 0.907 3.554 1.00 98.06 466 GLU A C 1
ATOM 3702 O O . GLU A 1 466 ? -18.154 0.932 4.065 1.00 98.06 466 GLU A O 1
ATOM 3707 N N . ASN A 1 467 ? -16.636 1.832 2.687 1.00 97.69 467 ASN A N 1
ATOM 3708 C CA . ASN A 1 467 ? -17.372 3.023 2.274 1.00 97.69 467 ASN A CA 1
ATOM 3709 C C . ASN A 1 467 ? -17.713 4.000 3.415 1.00 97.69 467 ASN A C 1
ATOM 3711 O O . ASN A 1 467 ? -18.628 4.818 3.271 1.00 97.69 467 ASN A O 1
ATOM 3715 N N . VAL A 1 468 ? -16.974 3.962 4.529 1.00 98.56 468 VAL A N 1
ATOM 3716 C CA . VAL A 1 468 ? -17.114 4.928 5.627 1.00 98.56 468 VAL A CA 1
ATOM 3717 C C . VAL A 1 468 ? -16.063 6.033 5.513 1.00 98.56 468 VAL A C 1
ATOM 3719 O O . VAL A 1 468 ? -14.887 5.792 5.230 1.00 98.56 468 VAL A O 1
ATOM 3722 N N . THR A 1 469 ? -16.505 7.272 5.737 1.00 98.75 469 THR A N 1
ATOM 3723 C CA . THR A 1 469 ? -15.641 8.455 5.827 1.00 98.75 469 THR A CA 1
ATOM 3724 C C . THR A 1 469 ? -15.294 8.757 7.280 1.00 98.75 469 THR A C 1
ATOM 3726 O O . THR A 1 469 ? -16.168 8.762 8.147 1.00 98.75 469 THR A O 1
ATOM 3729 N N . TYR A 1 470 ? -14.026 9.069 7.515 1.00 98.75 470 TYR A N 1
ATOM 3730 C CA . TYR A 1 470 ? -13.437 9.419 8.794 1.00 98.75 470 TYR A CA 1
ATOM 3731 C C . TYR A 1 470 ? -12.889 10.838 8.735 1.00 98.75 470 TYR A C 1
ATOM 3733 O O . TYR A 1 470 ? -12.210 11.218 7.782 1.00 98.75 470 TYR A O 1
ATOM 3741 N N . MET A 1 471 ? -13.168 11.618 9.771 1.00 98.62 471 MET A N 1
ATOM 3742 C CA . MET A 1 471 ? -12.618 12.951 9.969 1.00 98.62 471 MET A CA 1
ATOM 3743 C C . MET A 1 471 ? -11.606 12.905 11.108 1.00 98.62 471 MET A C 1
ATOM 3745 O O . MET A 1 471 ? -11.956 12.541 12.233 1.00 98.62 471 MET A O 1
ATOM 3749 N N . ILE A 1 472 ? -10.371 13.296 10.806 1.00 98.50 472 ILE A N 1
ATOM 3750 C CA . ILE A 1 472 ? -9.263 13.411 11.744 1.00 98.50 472 ILE A CA 1
ATOM 3751 C C . ILE A 1 472 ? -8.932 14.893 11.908 1.00 98.50 472 ILE A C 1
ATOM 3753 O O . ILE A 1 472 ? -8.599 15.588 10.944 1.00 98.50 472 ILE A O 1
ATOM 3757 N N . THR A 1 473 ? -8.991 15.385 13.141 1.00 97.12 473 THR A N 1
ATOM 3758 C CA . THR A 1 473 ? -8.635 16.768 13.487 1.00 97.12 473 THR A CA 1
ATOM 3759 C C . THR A 1 473 ? -7.709 16.800 14.688 1.00 97.12 473 THR A C 1
ATOM 3761 O O . THR A 1 473 ? -7.794 15.940 15.568 1.00 97.12 473 THR A O 1
ATOM 3764 N N . LYS A 1 474 ? -6.877 17.838 14.783 1.00 94.94 474 LYS A N 1
ATOM 3765 C CA . LYS A 1 474 ? -6.137 18.132 16.012 1.00 94.94 474 LYS A CA 1
ATOM 3766 C C . LYS A 1 474 ? -7.107 18.280 17.191 1.00 94.94 474 LYS A C 1
ATOM 3768 O O . LYS A 1 474 ? -8.149 18.920 17.060 1.00 94.94 474 LYS A O 1
ATOM 3773 N N . SER A 1 475 ? -6.771 17.702 18.339 1.00 88.25 475 SER A N 1
ATOM 3774 C CA . SER A 1 475 ? -7.467 17.987 19.593 1.00 88.25 475 SER A CA 1
ATOM 3775 C C . SER A 1 475 ? -7.015 19.350 20.127 1.00 88.25 475 SER A C 1
ATOM 3777 O O . SER A 1 475 ? -5.822 19.571 20.320 1.00 88.25 475 SER A O 1
ATOM 3779 N N . ASP A 1 476 ? -7.958 20.260 20.385 1.00 71.69 476 ASP A N 1
ATOM 3780 C CA . ASP A 1 476 ? -7.689 21.572 21.004 1.00 71.69 476 ASP A CA 1
ATOM 3781 C C . ASP A 1 476 ? -7.488 21.495 22.533 1.00 71.69 476 ASP A C 1
ATOM 3783 O O . ASP A 1 476 ? -7.230 22.510 23.182 1.00 71.69 476 ASP A O 1
ATOM 3787 N N . GLY A 1 477 ? -7.639 20.309 23.130 1.00 54.75 477 GLY A N 1
ATOM 3788 C CA . GLY A 1 477 ? -7.320 20.090 24.540 1.00 54.75 477 GLY A CA 1
ATOM 3789 C C . GLY A 1 477 ? -5.809 20.060 24.758 1.00 54.75 477 GLY A C 1
ATOM 3790 O O . GLY A 1 477 ? -5.097 19.430 23.977 1.00 54.75 477 GLY A O 1
ATOM 3791 N N . GLU A 1 478 ? -5.327 20.712 25.823 1.00 43.03 478 GLU A N 1
ATOM 3792 C CA . GLU A 1 478 ? -3.998 20.412 26.369 1.00 43.03 478 GLU A CA 1
ATOM 3793 C C . GLU A 1 478 ? -3.882 18.896 26.597 1.00 43.03 478 GLU A C 1
ATOM 3795 O O . GLU A 1 478 ? -4.897 18.227 26.821 1.00 43.03 478 GLU A O 1
ATOM 3800 N N . ASP A 1 479 ? -2.658 18.365 26.522 1.00 44.16 479 ASP A N 1
ATOM 3801 C CA . ASP A 1 479 ? -2.312 17.037 27.027 1.00 44.16 479 ASP A CA 1
ATOM 3802 C C . ASP A 1 479 ? -2.680 16.963 28.517 1.00 44.16 479 ASP A C 1
ATOM 3804 O O . ASP A 1 479 ? -1.843 17.128 29.404 1.00 44.16 479 ASP A O 1
ATOM 3808 N N . GLU A 1 480 ? -3.960 16.765 28.826 1.00 42.81 480 GLU A N 1
ATOM 3809 C CA . GLU A 1 480 ? -4.362 16.310 30.139 1.00 42.81 480 GLU A CA 1
ATOM 3810 C C . GLU A 1 480 ? -3.917 14.859 30.207 1.00 42.81 480 GLU A C 1
ATOM 3812 O O . GLU A 1 480 ? -4.608 13.950 29.741 1.00 42.81 480 GLU A O 1
ATOM 3817 N N . GLU A 1 481 ? -2.716 14.674 30.754 1.00 47.50 481 GLU A N 1
ATOM 3818 C CA . GLU A 1 481 ? -2.241 13.407 31.283 1.00 47.50 481 GLU A CA 1
ATOM 3819 C C . GLU A 1 481 ? -3.434 12.708 31.946 1.00 47.50 481 GLU A C 1
ATOM 3821 O O . GLU A 1 481 ? -4.052 13.237 32.881 1.00 47.50 481 GLU A O 1
ATOM 3826 N N . VAL A 1 482 ? -3.837 11.563 31.390 1.00 57.25 482 VAL A N 1
ATOM 3827 C CA . VAL A 1 482 ? -5.007 10.835 31.873 1.00 57.25 482 VAL A CA 1
ATOM 3828 C C . VAL A 1 482 ? -4.730 10.471 33.326 1.00 57.25 482 VAL A C 1
ATOM 3830 O O . VAL A 1 482 ? -3.899 9.617 33.623 1.00 57.25 482 VAL A O 1
ATOM 3833 N N . SER A 1 483 ? -5.407 11.151 34.255 1.00 66.50 483 SER A N 1
ATOM 3834 C CA . SER A 1 483 ? -5.145 10.976 35.680 1.00 66.50 483 SER A CA 1
ATOM 3835 C C . SER A 1 483 ? -5.435 9.536 36.106 1.00 66.50 483 SER A C 1
ATOM 3837 O O . SER A 1 483 ? -6.592 9.130 36.226 1.00 66.50 483 SER A O 1
ATOM 3839 N N . LYS A 1 484 ? -4.378 8.774 36.404 1.00 78.19 484 LYS A N 1
ATOM 3840 C CA . LYS A 1 484 ? -4.472 7.394 36.910 1.00 78.19 484 LYS A CA 1
ATOM 3841 C C . LYS A 1 484 ? -4.711 7.311 38.415 1.00 78.19 484 LYS A C 1
ATOM 3843 O O . LYS A 1 484 ? -4.782 6.225 38.970 1.00 78.19 484 LYS A O 1
ATOM 3848 N N . THR A 1 485 ? -4.880 8.449 39.086 1.00 74.31 485 THR A N 1
ATOM 3849 C CA . THR A 1 485 ? -5.020 8.535 40.550 1.00 74.31 485 THR A CA 1
ATOM 3850 C C . THR A 1 485 ? -6.150 7.666 41.107 1.00 74.31 485 THR A C 1
ATOM 3852 O O . THR A 1 485 ? -6.015 7.073 42.175 1.00 74.31 485 THR A O 1
ATOM 3855 N N . THR A 1 486 ? -7.267 7.557 40.382 1.00 68.06 486 THR A N 1
ATOM 3856 C CA . THR A 1 486 ? -8.401 6.719 40.808 1.00 68.06 486 THR A CA 1
ATOM 3857 C C . THR A 1 486 ? -8.105 5.233 40.598 1.00 68.06 486 THR A C 1
ATOM 3859 O O . THR A 1 486 ? -8.393 4.428 41.482 1.00 68.06 486 THR A O 1
ATOM 3862 N N . LEU A 1 487 ? -7.472 4.877 39.475 1.00 79.75 487 LEU A N 1
ATOM 3863 C CA . LEU A 1 487 ? -7.016 3.514 39.207 1.00 79.75 487 LEU A CA 1
ATOM 3864 C C . LEU A 1 487 ? -6.001 3.061 40.260 1.00 79.75 487 LEU A C 1
ATOM 3866 O O . LEU A 1 487 ? -6.164 1.997 40.847 1.00 79.75 487 LEU A O 1
ATOM 3870 N N . GLU A 1 488 ? -5.005 3.896 40.555 1.00 84.19 488 GLU A N 1
ATOM 3871 C CA . GLU A 1 488 ? -3.992 3.639 41.578 1.00 84.19 488 GLU A CA 1
ATOM 3872 C C . GLU A 1 488 ? -4.629 3.395 42.953 1.00 84.19 488 GLU A C 1
ATOM 3874 O O . GLU A 1 488 ? -4.259 2.447 43.647 1.00 84.19 488 GLU A O 1
ATOM 3879 N N . TYR A 1 489 ? -5.624 4.203 43.336 1.00 83.00 489 TYR A N 1
ATOM 3880 C CA . TYR A 1 489 ? -6.352 4.020 44.592 1.00 83.00 489 TYR A CA 1
ATOM 3881 C C . TYR A 1 489 ? -7.034 2.647 44.675 1.00 83.00 489 TYR A C 1
ATOM 3883 O O . TYR A 1 489 ? -6.818 1.913 45.642 1.00 83.00 489 TYR A O 1
ATOM 3891 N N . PHE A 1 490 ? -7.831 2.275 43.669 1.00 82.81 490 PHE A N 1
ATOM 3892 C CA . PHE A 1 490 ? -8.552 0.999 43.686 1.00 82.81 490 PHE A CA 1
ATOM 3893 C C . PHE A 1 490 ? -7.630 -0.206 43.491 1.00 82.81 490 PHE A C 1
ATOM 3895 O O . PHE A 1 490 ? -7.879 -1.251 44.085 1.00 82.81 490 PHE A O 1
ATOM 3902 N N . LEU A 1 491 ? -6.539 -0.063 42.736 1.00 90.31 491 LEU A N 1
ATOM 3903 C CA . LEU A 1 491 ? -5.531 -1.109 42.579 1.00 90.31 491 LEU A CA 1
ATOM 3904 C C . LEU A 1 491 ? -4.830 -1.389 43.909 1.00 90.31 491 LEU A C 1
ATOM 3906 O O . LEU A 1 491 ? -4.700 -2.545 44.309 1.00 90.31 491 LEU A O 1
ATOM 3910 N N . ASN A 1 492 ? -4.423 -0.337 44.621 1.00 88.94 492 ASN A N 1
ATOM 3911 C CA . ASN A 1 492 ? -3.823 -0.469 45.945 1.00 88.94 492 ASN A CA 1
ATOM 3912 C C . ASN A 1 492 ? -4.815 -1.064 46.949 1.00 88.94 492 ASN A C 1
ATOM 3914 O O . ASN A 1 492 ? -4.443 -1.969 47.689 1.00 88.94 492 ASN A O 1
ATOM 3918 N N . SER A 1 493 ? -6.077 -0.626 46.931 1.00 85.88 493 SER A N 1
ATOM 3919 C CA . SER A 1 493 ? -7.127 -1.191 47.787 1.00 85.88 493 SER A CA 1
ATOM 3920 C C . SER A 1 493 ? -7.367 -2.676 47.498 1.00 85.88 493 SER A C 1
ATOM 3922 O O . SER A 1 493 ? -7.454 -3.466 48.432 1.00 85.88 493 SER A O 1
ATOM 3924 N N . ALA A 1 494 ? -7.438 -3.084 46.227 1.00 86.81 494 ALA A N 1
ATOM 3925 C CA . ALA A 1 494 ? -7.620 -4.486 45.858 1.00 86.81 494 ALA A CA 1
ATOM 3926 C C . ALA A 1 494 ? -6.423 -5.348 46.291 1.00 86.81 494 ALA A C 1
ATOM 3928 O O . ALA A 1 494 ? -6.611 -6.415 46.871 1.00 86.81 494 ALA A O 1
ATOM 3929 N N . LYS A 1 495 ? -5.191 -4.862 46.084 1.00 92.94 495 LYS A N 1
ATOM 3930 C CA . LYS A 1 495 ? -3.967 -5.525 46.563 1.00 92.94 495 LYS A CA 1
ATOM 3931 C C . LYS A 1 495 ? -3.910 -5.625 48.084 1.00 92.94 495 LYS A C 1
ATOM 3933 O O . LYS A 1 495 ? -3.435 -6.631 48.599 1.00 92.94 495 LYS A O 1
ATOM 3938 N N . GLU A 1 496 ? -4.376 -4.604 48.798 1.00 93.50 496 GLU A N 1
ATOM 3939 C CA . GLU A 1 496 ? -4.457 -4.614 50.260 1.00 93.50 496 GLU A CA 1
ATOM 3940 C C . GLU A 1 496 ? -5.454 -5.670 50.751 1.00 93.50 496 GLU A C 1
ATOM 3942 O O . GLU A 1 496 ? -5.111 -6.443 51.642 1.00 93.50 496 GLU A O 1
ATOM 3947 N N . HIS A 1 497 ? -6.629 -5.781 50.124 1.00 89.75 497 HIS A N 1
ATOM 3948 C CA . HIS A 1 497 ? -7.589 -6.850 50.424 1.00 89.75 497 HIS A CA 1
ATOM 3949 C C . HIS A 1 497 ? -6.993 -8.245 50.199 1.00 89.75 497 HIS A C 1
ATOM 3951 O O . HIS A 1 497 ? -7.110 -9.108 51.068 1.00 89.75 497 HIS A O 1
ATOM 3957 N N . VAL A 1 498 ? -6.279 -8.455 49.088 1.00 90.44 498 VAL A N 1
ATOM 3958 C CA . VAL A 1 498 ? -5.564 -9.719 48.836 1.00 90.44 498 VAL A CA 1
ATOM 3959 C C . VAL A 1 498 ? -4.488 -9.969 49.900 1.00 90.44 498 VAL A C 1
ATOM 3961 O O . VAL A 1 498 ? -4.415 -11.056 50.464 1.00 90.44 498 VAL A O 1
ATOM 3964 N N . ALA A 1 499 ? -3.667 -8.967 50.226 1.00 88.94 499 ALA A N 1
ATOM 3965 C CA . ALA A 1 499 ? -2.583 -9.098 51.202 1.00 88.94 499 ALA A CA 1
ATOM 3966 C C . ALA A 1 499 ? -3.078 -9.347 52.638 1.00 88.94 499 ALA A C 1
ATOM 3968 O O . ALA A 1 499 ? -2.389 -10.006 53.419 1.00 88.94 499 ALA A O 1
ATOM 3969 N N . ASN A 1 500 ? -4.258 -8.830 52.984 1.00 88.12 500 ASN A N 1
ATOM 3970 C CA . ASN A 1 500 ? -4.909 -9.052 54.274 1.00 88.12 500 ASN A CA 1
ATOM 3971 C C . ASN A 1 500 ? -5.633 -10.406 54.360 1.00 88.12 500 ASN A C 1
ATOM 3973 O O . ASN A 1 500 ? -6.111 -10.760 55.437 1.00 88.12 500 ASN A O 1
ATOM 3977 N N . GLY A 1 501 ? -5.701 -11.158 53.256 1.00 85.12 501 GLY A N 1
ATOM 3978 C CA . GLY A 1 501 ? -6.442 -12.414 53.171 1.00 85.12 501 GLY A CA 1
ATOM 3979 C C . GLY A 1 501 ? -7.957 -12.225 53.055 1.00 85.12 501 GLY A C 1
ATOM 3980 O O . GLY A 1 501 ? -8.697 -13.188 53.216 1.00 85.12 501 GLY A O 1
ATOM 3981 N N . ASP A 1 502 ? -8.450 -11.017 52.755 1.00 85.31 502 ASP A N 1
ATOM 3982 C CA . ASP A 1 502 ? -9.892 -10.748 52.613 1.00 85.31 502 ASP A CA 1
ATOM 3983 C C . ASP A 1 502 ? -10.502 -11.472 51.400 1.00 85.31 502 ASP A C 1
ATOM 3985 O O . ASP A 1 502 ? -11.716 -11.662 51.328 1.00 85.31 502 ASP A O 1
ATOM 3989 N N . THR A 1 503 ? -9.661 -11.884 50.446 1.00 87.31 503 THR A N 1
ATOM 3990 C CA . THR A 1 503 ? -10.055 -12.694 49.287 1.00 87.31 503 THR A CA 1
ATOM 3991 C C . THR A 1 503 ? -10.054 -14.197 49.570 1.00 87.31 503 THR A C 1
ATOM 3993 O O . THR A 1 503 ? -10.593 -14.965 48.773 1.00 87.31 503 THR A O 1
ATOM 3996 N N . GLU A 1 504 ? -9.475 -14.636 50.694 1.00 83.38 504 GLU A N 1
ATOM 3997 C CA . GLU A 1 504 ? -9.470 -16.042 51.097 1.00 83.38 504 GLU A CA 1
ATOM 3998 C C . GLU A 1 504 ? -10.879 -16.454 51.554 1.00 83.38 504 GLU A C 1
ATOM 4000 O O . GLU A 1 504 ? -11.452 -15.888 52.486 1.00 83.38 504 GLU A O 1
ATOM 4005 N N . GLY A 1 505 ? -11.463 -17.449 50.882 1.00 80.94 505 GLY A N 1
ATOM 4006 C CA . GLY A 1 505 ? -12.810 -17.941 51.193 1.00 80.94 505 GLY A CA 1
ATOM 4007 C C . GLY A 1 505 ? -13.952 -17.177 50.515 1.00 80.94 505 GLY A C 1
ATOM 4008 O O . GLY A 1 505 ? -15.117 -17.436 50.819 1.00 80.94 505 GLY A O 1
ATOM 4009 N N . LEU A 1 506 ? -13.655 -16.264 49.584 1.00 88.25 506 LEU A N 1
ATOM 4010 C CA . LEU A 1 506 ? -14.655 -15.798 48.617 1.00 88.25 506 LEU A CA 1
ATOM 4011 C C . LEU A 1 506 ? -15.006 -16.913 47.629 1.00 88.25 506 LEU A C 1
ATOM 4013 O O . LEU A 1 506 ? -14.233 -17.855 47.460 1.00 88.25 506 LEU A O 1
ATOM 4017 N N . VAL A 1 507 ? -16.151 -16.787 46.968 1.00 87.62 507 VAL A N 1
ATOM 4018 C CA . VAL A 1 507 ? -16.526 -17.656 45.844 1.00 87.62 507 VAL A CA 1
ATOM 4019 C C . VAL A 1 507 ? -15.474 -17.602 44.722 1.00 87.62 507 VAL A C 1
ATOM 4021 O O . VAL A 1 507 ? -14.843 -16.560 44.504 1.00 87.62 507 VAL A O 1
ATOM 4024 N N . GLU A 1 508 ? -15.255 -18.718 44.026 1.00 86.50 508 GLU A N 1
ATOM 4025 C CA . GLU A 1 508 ? -14.176 -18.885 43.034 1.00 86.50 508 GLU A CA 1
ATOM 4026 C C . GLU A 1 508 ? -14.209 -17.807 41.937 1.00 86.50 508 GLU A C 1
ATOM 4028 O O . GLU A 1 508 ? -13.182 -17.209 41.598 1.00 86.50 508 GLU A O 1
ATOM 4033 N N . SER A 1 509 ? -15.400 -17.483 41.435 1.00 83.50 509 SER A N 1
ATOM 4034 C CA . SER A 1 509 ? -15.613 -16.435 40.431 1.00 83.50 509 SER A CA 1
ATOM 4035 C C . SER A 1 509 ? -15.151 -15.049 40.895 1.00 83.50 509 SER A C 1
ATOM 4037 O O . SER A 1 509 ? -14.622 -14.270 40.096 1.00 83.50 509 SER A O 1
ATOM 4039 N N . VAL A 1 510 ? -15.296 -14.737 42.185 1.00 87.75 510 VAL A N 1
ATOM 4040 C CA . VAL A 1 510 ? -14.872 -13.456 42.767 1.00 87.75 510 VAL A CA 1
ATOM 4041 C C . VAL A 1 510 ? -13.366 -13.436 43.014 1.00 87.75 510 VAL A C 1
ATOM 4043 O O . VAL A 1 510 ? -12.734 -12.415 42.742 1.00 87.75 510 VAL A O 1
ATOM 4046 N N . GLN A 1 511 ? -12.766 -14.549 43.447 1.00 88.31 511 GLN A N 1
ATOM 4047 C CA . GLN A 1 511 ? -11.305 -14.659 43.557 1.00 88.31 511 GLN A CA 1
ATOM 4048 C C . GLN A 1 511 ? -10.636 -14.412 42.196 1.00 88.31 511 GLN A C 1
ATOM 4050 O O . GLN A 1 511 ? -9.749 -13.564 42.080 1.00 88.31 511 GLN A O 1
ATOM 4055 N N . LYS A 1 512 ? -11.145 -15.056 41.140 1.00 88.69 512 LYS A N 1
ATOM 4056 C CA . LYS A 1 512 ? -10.674 -14.850 39.765 1.00 88.69 512 LYS A CA 1
ATOM 4057 C C . LYS A 1 512 ? -10.871 -13.408 39.286 1.00 88.69 512 LYS A C 1
ATOM 4059 O O . LYS A 1 512 ? -9.986 -12.846 38.643 1.00 88.69 512 LYS A O 1
ATOM 4064 N N . LEU A 1 513 ? -12.001 -12.780 39.626 1.00 86.56 513 LEU A N 1
ATOM 4065 C CA . LEU A 1 513 ? -12.250 -11.373 39.301 1.00 86.56 513 LEU A CA 1
ATOM 4066 C C . LEU A 1 513 ? -11.204 -10.445 39.941 1.00 86.56 513 LEU A C 1
ATOM 4068 O O . LEU A 1 513 ? -10.774 -9.495 39.288 1.00 86.56 513 LEU A O 1
ATOM 4072 N N . PHE A 1 514 ? -10.775 -10.714 41.180 1.00 93.00 514 PHE A N 1
ATOM 4073 C CA . PHE A 1 514 ? -9.692 -9.971 41.835 1.00 93.00 514 PHE A CA 1
ATOM 4074 C C . PHE A 1 514 ? -8.355 -10.129 41.105 1.00 93.00 514 PHE A C 1
ATOM 4076 O O . PHE A 1 514 ? -7.696 -9.124 40.836 1.00 93.00 514 PHE A O 1
ATOM 4083 N N . GLU A 1 515 ? -7.969 -11.358 40.756 1.00 91.88 515 GLU A N 1
ATOM 4084 C CA . GLU A 1 515 ? -6.719 -11.635 40.035 1.00 91.88 515 GLU A CA 1
ATOM 4085 C C . GLU A 1 515 ? -6.673 -10.911 38.683 1.00 91.88 515 GLU A C 1
ATOM 4087 O O . GLU A 1 515 ? -5.717 -10.188 38.389 1.00 91.88 515 GLU A O 1
ATOM 4092 N N . GLU A 1 516 ? -7.735 -11.039 37.885 1.00 88.12 516 GLU A N 1
ATOM 4093 C CA . GLU A 1 516 ? -7.833 -10.387 36.579 1.00 88.12 516 GLU A CA 1
ATOM 4094 C C . GLU A 1 516 ? -7.860 -8.857 36.693 1.00 88.12 516 GLU A C 1
ATOM 4096 O O . GLU A 1 516 ? -7.199 -8.171 35.914 1.00 88.12 516 GLU A O 1
ATOM 4101 N N . ALA A 1 517 ? -8.619 -8.307 37.650 1.00 86.38 517 ALA A N 1
ATOM 4102 C CA . ALA A 1 517 ? -8.729 -6.862 37.838 1.00 86.38 517 ALA A CA 1
ATOM 4103 C C . ALA A 1 517 ? -7.401 -6.232 38.280 1.00 86.38 517 ALA A C 1
ATOM 4105 O O . ALA A 1 517 ? -7.064 -5.137 37.827 1.00 86.38 517 ALA A O 1
ATOM 4106 N N . ILE A 1 518 ? -6.640 -6.912 39.145 1.00 94.31 518 ILE A N 1
ATOM 4107 C CA . ILE A 1 518 ? -5.320 -6.449 39.586 1.00 94.31 518 ILE A CA 1
ATOM 4108 C C . ILE A 1 518 ? -4.325 -6.495 38.426 1.00 94.31 518 ILE A C 1
ATOM 4110 O O . ILE A 1 518 ? -3.650 -5.494 38.195 1.00 94.31 518 ILE A O 1
ATOM 4114 N N . ALA A 1 519 ? -4.260 -7.598 37.674 1.00 92.88 519 ALA A N 1
ATOM 4115 C CA . ALA A 1 519 ? -3.340 -7.729 36.542 1.00 92.88 519 ALA A CA 1
ATOM 4116 C C . ALA A 1 519 ? -3.603 -6.671 35.453 1.00 92.88 519 ALA A C 1
ATOM 4118 O O . ALA A 1 519 ? -2.674 -6.021 34.970 1.00 92.88 519 ALA A O 1
ATOM 4119 N N . GLU A 1 520 ? -4.873 -6.449 35.105 1.00 85.38 520 GLU A N 1
ATOM 4120 C CA . GLU A 1 520 ? -5.284 -5.418 34.146 1.00 85.38 520 GLU A CA 1
ATOM 4121 C C . GLU A 1 520 ? -4.971 -4.008 34.670 1.00 85.38 520 GLU A C 1
ATOM 4123 O O . GLU A 1 520 ? -4.409 -3.183 33.950 1.00 85.38 520 GLU A O 1
ATOM 4128 N N . GLY A 1 521 ? -5.250 -3.741 35.950 1.00 89.44 521 GLY A N 1
ATOM 4129 C CA . GLY A 1 521 ? -4.914 -2.468 36.584 1.00 89.44 521 GLY A CA 1
ATOM 4130 C C . GLY A 1 521 ? -3.410 -2.186 36.624 1.00 89.44 521 GLY A C 1
ATOM 4131 O O . GLY A 1 521 ? -3.001 -1.051 36.389 1.00 89.44 521 GLY A O 1
ATOM 4132 N N . GLU A 1 522 ? -2.571 -3.194 36.876 1.00 93.69 522 GLU A N 1
ATOM 4133 C CA . GLU A 1 522 ? -1.108 -3.065 36.819 1.00 93.69 522 GLU A CA 1
ATOM 4134 C C . GLU A 1 522 ? -0.604 -2.768 35.404 1.00 93.69 522 GLU A C 1
ATOM 4136 O O . GLU A 1 522 ? 0.248 -1.892 35.240 1.00 93.69 522 GLU A O 1
ATOM 4141 N N . ALA A 1 523 ? -1.148 -3.447 34.390 1.00 90.25 523 ALA A N 1
ATOM 4142 C CA . ALA A 1 523 ? -0.793 -3.211 32.993 1.00 90.25 523 ALA A CA 1
ATOM 4143 C C . ALA A 1 523 ? -1.130 -1.773 32.564 1.00 90.25 523 ALA A C 1
ATOM 4145 O O . ALA A 1 523 ? -0.266 -1.063 32.049 1.00 90.25 523 ALA A O 1
ATOM 4146 N N . VAL A 1 524 ? -2.345 -1.303 32.873 1.00 86.31 524 VAL A N 1
ATOM 4147 C CA . VAL A 1 524 ? -2.779 0.072 32.572 1.00 86.31 524 VAL A CA 1
ATOM 4148 C C . VAL A 1 524 ? -1.975 1.107 33.373 1.00 86.31 524 VAL A C 1
ATOM 4150 O O . VAL A 1 524 ? -1.684 2.195 32.872 1.00 86.31 524 VAL A O 1
ATOM 4153 N N . MET A 1 525 ? -1.557 0.798 34.606 1.00 87.06 525 MET A N 1
ATOM 4154 C CA . MET A 1 525 ? -0.662 1.676 35.374 1.00 87.06 525 MET A CA 1
ATOM 4155 C C . MET A 1 525 ? 0.720 1.813 34.722 1.00 87.06 525 MET A C 1
ATOM 4157 O O . MET A 1 525 ? 1.254 2.924 34.709 1.00 87.06 525 MET A O 1
ATOM 4161 N N . ALA A 1 526 ? 1.264 0.732 34.159 1.00 88.56 526 ALA A N 1
ATOM 4162 C CA . ALA A 1 526 ? 2.578 0.708 33.514 1.00 88.56 526 ALA A CA 1
ATOM 4163 C C . ALA A 1 526 ? 2.613 1.365 32.119 1.00 88.56 526 ALA A C 1
ATOM 4165 O O . ALA A 1 526 ? 3.682 1.784 31.684 1.00 88.56 526 ALA A O 1
ATOM 4166 N N . ASP A 1 527 ? 1.475 1.472 31.431 1.00 80.00 527 ASP A N 1
ATOM 4167 C CA . ASP A 1 527 ? 1.391 2.064 30.091 1.00 80.00 527 ASP A CA 1
ATOM 4168 C C . ASP A 1 527 ? 1.316 3.603 30.126 1.00 80.00 527 ASP A C 1
ATOM 4170 O O . ASP A 1 527 ? 0.275 4.176 30.443 1.00 80.00 527 ASP A O 1
ATOM 4174 N N . GLU A 1 528 ? 2.402 4.300 29.787 1.00 78.38 528 GLU A N 1
ATOM 4175 C CA . GLU A 1 528 ? 2.463 5.775 29.744 1.00 78.38 528 GLU A CA 1
ATOM 4176 C C . GLU A 1 528 ? 1.448 6.413 28.776 1.00 78.38 528 GLU A C 1
ATOM 4178 O O . GLU A 1 528 ? 1.093 7.578 28.955 1.00 78.38 528 GLU A O 1
ATOM 4183 N N . ASN A 1 529 ? 0.931 5.652 27.806 1.00 71.88 529 ASN A N 1
ATOM 4184 C CA . ASN A 1 529 ? -0.018 6.120 26.796 1.00 71.88 529 ASN A CA 1
ATOM 4185 C C . ASN A 1 529 ? -1.463 5.655 27.040 1.00 71.88 529 ASN A C 1
ATOM 4187 O O . ASN A 1 529 ? -2.317 5.879 26.180 1.00 71.88 529 ASN A O 1
ATOM 4191 N N . ALA A 1 530 ? -1.746 5.053 28.202 1.00 70.12 530 ALA A N 1
ATOM 4192 C CA . ALA A 1 530 ? -3.070 4.539 28.535 1.00 70.12 530 ALA A CA 1
ATOM 4193 C C . ALA A 1 530 ? -4.173 5.593 28.341 1.00 70.12 530 ALA A C 1
ATOM 4195 O O . ALA A 1 530 ? -4.119 6.718 28.856 1.00 70.12 530 ALA A O 1
ATOM 4196 N N . THR A 1 531 ? -5.227 5.206 27.635 1.00 65.19 531 THR A N 1
ATOM 4197 C CA . THR A 1 531 ? -6.377 6.053 27.336 1.00 65.19 531 THR A CA 1
ATOM 4198 C C . THR A 1 531 ? -7.281 6.242 28.559 1.00 65.19 531 THR A C 1
ATOM 4200 O O . THR A 1 531 ? -7.310 5.451 29.505 1.00 65.19 531 THR A O 1
ATOM 4203 N N . LYS A 1 532 ? -8.118 7.288 28.534 1.00 62.72 532 LYS A N 1
ATOM 4204 C CA . LYS A 1 532 ? -9.134 7.521 29.578 1.00 62.72 532 LYS A CA 1
ATOM 4205 C C . LYS A 1 532 ? -10.120 6.361 29.717 1.00 62.72 532 LYS A C 1
ATOM 4207 O O . LYS A 1 532 ? -10.616 6.118 30.817 1.00 62.72 532 LYS A O 1
ATOM 4212 N N . GLU A 1 533 ? -10.424 5.677 28.621 1.00 57.97 533 GLU A N 1
ATOM 4213 C CA . GLU A 1 533 ? -11.327 4.530 28.619 1.00 57.97 533 GLU A CA 1
ATOM 4214 C C . GLU A 1 533 ? -10.686 3.316 29.296 1.00 57.97 533 GLU A C 1
ATOM 4216 O O . GLU A 1 533 ? -11.303 2.749 30.195 1.00 57.97 533 GLU A O 1
ATOM 4221 N N . GLU A 1 534 ? -9.430 2.992 28.978 1.00 65.12 534 GLU A N 1
ATOM 4222 C CA . GLU A 1 534 ? -8.676 1.909 29.631 1.00 65.12 534 GLU A CA 1
ATOM 4223 C C . GLU A 1 534 ? -8.535 2.147 31.137 1.00 65.12 534 GLU A C 1
ATOM 4225 O O . GLU A 1 534 ? -8.860 1.272 31.942 1.00 65.12 534 GLU A O 1
ATOM 4230 N N . VAL A 1 535 ? -8.162 3.369 31.538 1.00 69.50 535 VAL A N 1
ATOM 4231 C CA . VAL A 1 535 ? -8.088 3.757 32.956 1.00 69.50 535 VAL A CA 1
ATOM 4232 C C . VAL A 1 535 ? -9.452 3.618 33.640 1.00 69.50 535 VAL A C 1
ATOM 4234 O O . VAL A 1 535 ? -9.528 3.130 34.770 1.00 69.50 535 VAL A O 1
ATOM 4237 N N . THR A 1 536 ? -10.545 3.997 32.971 1.00 66.75 536 THR A N 1
ATOM 4238 C CA . THR A 1 536 ? -11.906 3.899 33.527 1.00 66.75 536 THR A CA 1
ATOM 4239 C C . THR A 1 536 ? -12.375 2.447 33.645 1.00 66.75 536 THR A C 1
ATOM 4241 O O . THR A 1 536 ? -12.926 2.071 34.681 1.00 66.75 536 THR A O 1
ATOM 4244 N N . ASN A 1 537 ? -12.145 1.618 32.628 1.00 66.00 537 ASN A N 1
ATOM 4245 C CA . ASN A 1 537 ? -12.571 0.219 32.603 1.00 66.00 537 ASN A CA 1
ATOM 4246 C C . ASN A 1 537 ? -11.836 -0.610 33.661 1.00 66.00 537 ASN A C 1
ATOM 4248 O O . ASN A 1 537 ? -12.495 -1.278 34.466 1.00 66.00 537 ASN A O 1
ATOM 4252 N N . ALA A 1 538 ? -10.509 -0.472 33.747 1.00 71.31 538 ALA A N 1
ATOM 4253 C CA . ALA A 1 538 ? -9.708 -1.117 34.785 1.00 71.31 538 ALA A CA 1
ATOM 4254 C C . ALA A 1 538 ? -10.160 -0.676 36.190 1.00 71.31 538 ALA A C 1
ATOM 4256 O O . ALA A 1 538 ? -10.358 -1.504 37.082 1.00 71.31 538 ALA A O 1
ATOM 4257 N N . THR A 1 539 ? -10.439 0.623 36.368 1.00 69.31 539 THR A N 1
ATOM 4258 C CA . THR A 1 539 ? -10.985 1.168 37.622 1.00 69.31 539 THR A CA 1
ATOM 4259 C C . THR A 1 539 ? -12.328 0.526 37.986 1.00 69.31 539 THR A C 1
ATOM 4261 O O . THR A 1 539 ? -12.510 0.074 39.116 1.00 69.31 539 THR A O 1
ATOM 4264 N N . ILE A 1 540 ? -13.278 0.445 37.048 1.00 70.56 540 ILE A N 1
ATOM 4265 C CA . ILE A 1 540 ? -14.601 -0.157 37.286 1.00 70.56 540 ILE A CA 1
ATOM 4266 C C . ILE A 1 540 ? -14.475 -1.645 37.624 1.00 70.56 540 ILE A C 1
ATOM 4268 O O . ILE A 1 540 ? -15.212 -2.141 38.479 1.00 70.56 540 ILE A O 1
ATOM 4272 N N . LYS A 1 541 ? -13.566 -2.371 36.968 1.00 78.44 541 LYS A N 1
ATOM 4273 C CA . LYS A 1 541 ? -13.346 -3.799 37.223 1.00 78.44 541 LYS A CA 1
ATOM 4274 C C . LYS A 1 541 ? -12.819 -4.036 38.641 1.00 78.44 541 LYS A C 1
ATOM 4276 O O . LYS A 1 541 ? -13.372 -4.873 39.352 1.00 78.44 541 LYS A O 1
ATOM 4281 N N . LEU A 1 542 ? -11.863 -3.222 39.095 1.00 81.56 542 LEU A N 1
ATOM 4282 C CA . LEU A 1 542 ? -11.380 -3.227 40.482 1.00 81.56 542 LEU A CA 1
ATOM 4283 C C . LEU A 1 542 ? -12.481 -2.849 41.482 1.00 81.56 542 LEU A C 1
ATOM 4285 O O . LEU A 1 542 ? -12.631 -3.509 42.508 1.00 81.56 542 LEU A O 1
ATOM 4289 N N . MET A 1 543 ? -13.301 -1.837 41.172 1.00 80.25 543 MET A N 1
ATOM 4290 C CA . MET A 1 543 ? -14.456 -1.478 42.002 1.00 80.25 543 MET A CA 1
ATOM 4291 C C . MET A 1 543 ? -15.425 -2.651 42.154 1.00 80.25 543 MET A C 1
ATOM 4293 O O . MET A 1 543 ? -15.858 -2.923 43.268 1.00 80.25 543 MET A O 1
ATOM 4297 N N . LYS A 1 544 ? -15.750 -3.355 41.061 1.00 74.69 544 LYS A N 1
ATOM 4298 C CA . LYS A 1 544 ? -16.631 -4.533 41.086 1.00 74.69 544 LYS A CA 1
ATOM 4299 C C . LYS A 1 544 ? -16.044 -5.665 41.925 1.00 74.69 544 LYS A C 1
ATOM 4301 O O . LYS A 1 544 ? -16.787 -6.257 42.700 1.00 74.69 544 LYS A O 1
ATOM 4306 N N . ALA A 1 545 ? -14.741 -5.926 41.801 1.00 78.56 545 ALA A N 1
ATOM 4307 C CA . ALA A 1 545 ? -14.046 -6.917 42.620 1.00 78.56 545 ALA A CA 1
ATOM 4308 C C . ALA A 1 545 ? -14.175 -6.577 44.115 1.00 78.56 545 ALA A C 1
ATOM 4310 O O . ALA A 1 545 ? -14.695 -7.373 44.890 1.00 78.56 545 ALA A O 1
ATOM 4311 N N . ILE A 1 546 ? -13.828 -5.345 44.502 1.00 83.06 546 ILE A N 1
ATOM 4312 C CA . ILE A 1 546 ? -13.928 -4.868 45.893 1.00 83.06 546 ILE A CA 1
ATOM 4313 C C . ILE A 1 546 ? -15.375 -4.906 46.402 1.00 83.06 546 ILE A C 1
ATOM 4315 O O . ILE A 1 546 ? -15.628 -5.271 47.547 1.00 83.06 546 ILE A O 1
ATOM 4319 N N . GLN A 1 547 ? -16.354 -4.572 45.563 1.00 77.88 547 GLN A N 1
ATOM 4320 C CA . GLN A 1 547 ? -17.765 -4.627 45.948 1.00 77.88 547 GLN A CA 1
ATOM 4321 C C . GLN A 1 547 ? -18.274 -6.062 46.156 1.00 77.88 547 GLN A C 1
ATOM 4323 O O . GLN A 1 547 ? -19.292 -6.251 46.818 1.00 77.88 547 GLN A O 1
ATOM 4328 N N . ALA A 1 548 ? -17.579 -7.060 45.605 1.00 83.06 548 ALA A N 1
ATOM 4329 C CA . ALA A 1 548 ? -17.927 -8.469 45.714 1.00 83.06 548 ALA A CA 1
ATOM 4330 C C . ALA A 1 548 ? -17.300 -9.178 46.936 1.00 83.06 548 ALA A C 1
ATOM 4332 O O . ALA A 1 548 ? -17.487 -10.380 47.103 1.00 83.06 548 ALA A O 1
ATOM 4333 N N . LEU A 1 549 ? -16.618 -8.452 47.832 1.00 84.44 549 LEU A N 1
ATOM 4334 C CA . LEU A 1 549 ? -16.003 -9.004 49.055 1.00 84.44 549 LEU A CA 1
ATOM 4335 C C . LEU A 1 549 ? -16.995 -9.674 50.029 1.00 84.44 549 LEU A C 1
ATOM 4337 O O . LEU A 1 549 ? -16.587 -10.436 50.901 1.00 84.44 549 LEU A O 1
ATOM 4341 N N . ASP A 1 550 ? -18.297 -9.410 49.899 1.00 80.12 550 ASP A N 1
ATOM 4342 C CA . ASP A 1 550 ? -19.321 -10.037 50.743 1.00 80.12 550 ASP A CA 1
ATOM 4343 C C . ASP A 1 550 ? -19.752 -11.436 50.245 1.00 80.12 550 ASP A C 1
ATOM 4345 O O . ASP A 1 550 ? -20.446 -12.158 50.968 1.00 80.12 550 ASP A O 1
ATOM 4349 N N . PHE A 1 551 ? -19.340 -11.856 49.042 1.00 81.62 551 PHE A N 1
ATOM 4350 C CA . PHE A 1 551 ? -19.707 -13.153 48.457 1.00 81.62 551 PHE A CA 1
ATOM 4351 C C . PHE A 1 551 ? -18.750 -14.258 48.915 1.00 81.62 551 PHE A C 1
ATOM 4353 O O . PHE A 1 551 ? -17.814 -14.647 48.215 1.00 81.62 551 PHE A O 1
ATOM 4360 N N . LYS A 1 552 ? -18.990 -14.756 50.129 1.00 83.56 552 LYS A N 1
ATOM 4361 C CA . LYS A 1 552 ? -18.228 -15.856 50.732 1.00 83.56 552 LYS A CA 1
ATOM 4362 C C . LYS A 1 552 ? -18.725 -17.217 50.255 1.00 83.56 552 LYS A C 1
ATOM 4364 O O . LYS A 1 552 ? -19.935 -17.445 50.210 1.00 83.56 552 LYS A O 1
ATOM 4369 N N . ALA A 1 553 ? -17.789 -18.117 49.969 1.00 83.25 553 ALA A N 1
ATOM 4370 C CA . ALA A 1 553 ? -18.088 -19.523 49.737 1.00 83.25 553 ALA A CA 1
ATOM 4371 C C . ALA A 1 553 ? -18.628 -20.165 51.028 1.00 83.25 553 ALA A C 1
ATOM 4373 O O . ALA A 1 553 ? -18.225 -19.799 52.137 1.00 83.25 553 ALA A O 1
ATOM 4374 N N . GLY A 1 554 ? -19.559 -21.109 50.892 1.00 81.44 554 GLY A N 1
ATOM 4375 C CA . GLY A 1 554 ? -20.080 -21.878 52.020 1.00 81.44 554 GLY A CA 1
ATOM 4376 C C . GLY A 1 554 ? -19.036 -22.838 52.598 1.00 81.44 554 GLY A C 1
ATOM 4377 O O . GLY A 1 554 ? -18.251 -23.431 51.860 1.00 81.44 554 GLY A O 1
ATOM 4378 N N . ASP A 1 555 ? -19.043 -23.026 53.918 1.00 84.12 555 ASP A N 1
ATOM 4379 C CA . ASP A 1 555 ? -18.261 -24.062 54.597 1.00 84.12 555 ASP A CA 1
ATOM 4380 C C . ASP A 1 555 ? -18.879 -25.435 54.323 1.00 84.12 555 ASP A C 1
ATOM 4382 O O . ASP A 1 555 ? -19.986 -25.739 54.775 1.00 84.12 555 ASP A O 1
ATOM 4386 N N . LYS A 1 556 ? -18.148 -26.261 53.573 1.00 87.50 556 LYS A N 1
ATOM 4387 C CA . LYS A 1 556 ? -18.598 -27.573 53.099 1.00 87.50 556 LYS A CA 1
ATOM 4388 C C . LYS A 1 556 ? -18.220 -28.729 54.019 1.00 87.50 556 LYS A C 1
ATOM 4390 O O . LYS A 1 556 ? -18.546 -29.866 53.695 1.00 87.50 556 LYS A O 1
ATOM 4395 N N . THR A 1 557 ? -17.582 -28.463 55.158 1.00 82.12 557 THR A N 1
ATOM 4396 C CA . THR A 1 557 ? -17.082 -29.510 56.066 1.00 82.12 557 THR A CA 1
ATOM 4397 C C . THR A 1 557 ? -18.191 -30.483 56.483 1.00 82.12 557 THR A C 1
ATOM 4399 O O . THR A 1 557 ? -18.025 -31.699 56.404 1.00 82.12 557 THR A O 1
ATOM 4402 N N . ASP A 1 558 ? -19.360 -29.967 56.870 1.00 77.06 558 ASP A N 1
ATOM 4403 C CA . ASP A 1 558 ? -20.484 -30.809 57.300 1.00 77.06 558 ASP A CA 1
ATOM 4404 C C . ASP A 1 558 ? -21.117 -31.586 56.129 1.00 77.06 558 ASP A C 1
ATOM 4406 O O . ASP A 1 558 ? -21.576 -32.719 56.311 1.00 77.06 558 ASP A O 1
ATOM 4410 N N . LEU A 1 559 ? -21.121 -31.005 54.921 1.00 87.50 559 LEU A N 1
ATOM 4411 C CA . LEU A 1 559 ? -21.605 -31.644 53.691 1.00 87.50 559 LEU A CA 1
ATOM 4412 C C . LEU A 1 559 ? -20.684 -32.783 53.243 1.00 87.50 559 LEU A C 1
ATOM 4414 O O . LEU A 1 559 ? -21.176 -33.856 52.897 1.00 87.50 559 LEU A O 1
ATOM 4418 N N . GLU A 1 560 ? -19.370 -32.578 53.322 1.00 87.12 560 GLU A N 1
ATOM 4419 C CA . GLU A 1 560 ? -18.357 -33.607 53.075 1.00 87.12 560 GLU A CA 1
ATOM 4420 C C . GLU A 1 560 ? -18.553 -34.793 54.028 1.00 87.12 560 GLU A C 1
ATOM 4422 O O . GLU A 1 560 ? -18.690 -35.933 53.586 1.00 87.12 560 GLU A O 1
ATOM 4427 N N . MET A 1 561 ? -18.711 -34.527 55.330 1.00 76.06 561 MET A N 1
ATOM 4428 C CA . MET A 1 561 ? -18.989 -35.582 56.312 1.00 76.06 561 MET A CA 1
ATOM 4429 C C . MET A 1 561 ? -20.302 -36.332 56.032 1.00 76.06 561 MET A C 1
ATOM 4431 O O . MET A 1 561 ? -20.384 -37.542 56.260 1.00 76.06 561 MET A O 1
ATOM 4435 N N . ALA A 1 562 ? -21.346 -35.644 55.559 1.00 76.25 562 ALA A N 1
ATOM 4436 C CA . ALA A 1 562 ? -22.612 -36.280 55.194 1.00 76.25 562 ALA A CA 1
ATOM 4437 C C . ALA A 1 562 ? -22.473 -37.177 53.951 1.00 76.25 562 ALA A C 1
ATOM 4439 O O . ALA A 1 562 ? -23.033 -38.276 53.931 1.00 76.25 562 ALA A O 1
ATOM 4440 N N . LEU A 1 563 ? -21.699 -36.753 52.948 1.00 86.00 563 LEU A N 1
ATOM 4441 C CA . LEU A 1 563 ? -21.393 -37.544 51.752 1.00 86.00 563 LEU A CA 1
ATOM 4442 C C . LEU A 1 563 ? -20.555 -38.786 52.076 1.00 86.00 563 LEU A C 1
ATOM 4444 O O . LEU A 1 563 ? -20.883 -39.875 51.597 1.00 86.00 563 LEU A O 1
ATOM 4448 N N . ASP A 1 564 ? -19.559 -38.656 52.952 1.00 82.56 564 ASP A N 1
ATOM 4449 C CA . ASP A 1 564 ? -18.770 -39.787 53.454 1.00 82.56 564 ASP A CA 1
ATOM 4450 C C . ASP A 1 564 ? -19.663 -40.829 54.145 1.00 82.56 564 ASP A C 1
ATOM 4452 O O . ASP A 1 564 ? -19.535 -42.037 53.925 1.00 82.56 564 ASP A O 1
ATOM 4456 N N . LEU A 1 565 ? -20.609 -40.379 54.979 1.00 73.19 565 LEU A N 1
ATOM 4457 C CA . LEU A 1 565 ? -21.572 -41.268 55.635 1.00 73.19 565 LEU A CA 1
ATOM 4458 C C . LEU A 1 565 ? -22.529 -41.917 54.630 1.00 73.19 565 LEU A C 1
ATOM 4460 O O . LEU A 1 565 ? -22.841 -43.102 54.764 1.00 73.19 565 LEU A O 1
ATOM 4464 N N . ALA A 1 566 ? -22.982 -41.163 53.629 1.00 80.81 566 ALA A N 1
ATOM 4465 C CA . ALA A 1 566 ? -23.818 -41.664 52.547 1.00 80.81 566 ALA A CA 1
ATOM 4466 C C . ALA A 1 566 ? -23.096 -42.772 51.750 1.00 80.81 566 ALA A C 1
ATOM 4468 O O . ALA A 1 566 ? -23.678 -43.805 51.410 1.00 80.81 566 ALA A O 1
ATOM 4469 N N . GLU A 1 567 ? -21.796 -42.636 51.499 1.00 83.94 567 GLU A N 1
ATOM 4470 C CA . GLU A 1 567 ? -21.019 -43.664 50.797 1.00 83.94 567 GLU A CA 1
ATOM 4471 C C . GLU A 1 567 ? -20.946 -45.004 51.554 1.00 83.94 567 GLU A C 1
ATOM 4473 O O . GLU A 1 567 ? -20.838 -46.064 50.936 1.00 83.94 567 GLU A O 1
ATOM 4478 N N . MET A 1 568 ? -21.097 -44.992 52.881 1.00 79.50 568 MET A N 1
ATOM 4479 C CA . MET A 1 568 ? -21.098 -46.210 53.699 1.00 79.50 568 MET A CA 1
ATOM 4480 C C . MET A 1 568 ? -22.435 -46.976 53.693 1.00 79.50 568 MET A C 1
ATOM 4482 O O . MET A 1 568 ? -22.496 -48.086 54.232 1.00 79.50 568 MET A O 1
ATOM 4486 N N . ILE A 1 569 ? -23.509 -46.417 53.123 1.00 78.25 569 ILE A N 1
ATOM 4487 C CA . ILE A 1 569 ? -24.842 -47.038 53.118 1.00 78.25 569 ILE A CA 1
ATOM 4488 C C . ILE A 1 569 ? -24.952 -48.093 52.006 1.00 78.25 569 ILE A C 1
ATOM 4490 O O . ILE A 1 569 ? -24.904 -47.787 50.818 1.00 78.25 569 ILE A O 1
ATOM 4494 N N . ASP A 1 570 ? -25.197 -49.347 52.398 1.00 83.69 570 ASP A N 1
ATOM 4495 C CA . ASP A 1 570 ? -25.550 -50.443 51.488 1.00 83.69 570 ASP A CA 1
ATOM 4496 C C . ASP A 1 570 ? -27.077 -50.542 51.326 1.00 83.69 570 ASP A C 1
ATOM 4498 O O . ASP A 1 570 ? -27.775 -51.109 52.178 1.00 83.69 570 ASP A O 1
ATOM 4502 N N . LEU A 1 571 ? -27.581 -49.997 50.211 1.00 86.31 571 LEU A N 1
ATOM 4503 C CA . LEU A 1 571 ? -29.009 -49.920 49.878 1.00 86.31 571 LEU A CA 1
ATOM 4504 C C . LEU A 1 571 ? -29.701 -51.286 49.765 1.00 86.31 571 LEU A C 1
ATOM 4506 O O . LEU A 1 571 ? -30.921 -51.357 49.896 1.00 86.31 571 LEU A O 1
ATOM 4510 N N . THR A 1 572 ? -28.966 -52.391 49.598 1.00 86.38 572 THR A N 1
ATOM 4511 C CA . THR A 1 572 ? -29.581 -53.730 49.495 1.00 86.38 572 THR A CA 1
ATOM 4512 C C . THR A 1 572 ? -30.303 -54.166 50.778 1.00 86.38 572 THR A C 1
ATOM 4514 O O . THR A 1 572 ? -31.234 -54.980 50.725 1.00 86.38 572 THR A O 1
ATOM 4517 N N . ASN A 1 573 ? -29.923 -53.581 51.920 1.00 79.56 573 ASN A N 1
ATOM 4518 C CA . ASN A 1 573 ? -30.527 -53.822 53.234 1.00 79.56 573 ASN A CA 1
ATOM 4519 C C . ASN A 1 573 ? -31.830 -53.034 53.468 1.00 79.56 573 ASN A C 1
ATOM 4521 O O . ASN A 1 573 ? -32.508 -53.252 54.476 1.00 79.56 573 ASN A O 1
ATOM 4525 N N . TYR A 1 574 ? -32.181 -52.124 52.560 1.00 83.25 574 TYR A N 1
ATOM 4526 C CA . TYR A 1 574 ? -33.329 -51.230 52.663 1.00 83.25 574 TYR A CA 1
ATOM 4527 C C . TYR A 1 574 ? -34.411 -51.617 51.647 1.00 83.25 574 TYR A C 1
ATOM 4529 O O . TYR A 1 574 ? -34.115 -52.214 50.611 1.00 83.25 574 TYR A O 1
ATOM 4537 N N . VAL A 1 575 ? -35.677 -51.321 51.950 1.00 81.75 575 VAL A N 1
ATOM 4538 C CA . VAL A 1 575 ? -36.781 -51.462 50.979 1.00 81.75 575 VAL A CA 1
ATOM 4539 C C . VAL A 1 575 ? -36.622 -50.431 49.856 1.00 81.75 575 VAL A C 1
ATOM 4541 O O . VAL A 1 575 ? -35.885 -49.462 50.017 1.00 81.75 575 VAL A O 1
ATOM 4544 N N . GLU A 1 576 ? -37.273 -50.644 48.712 1.00 86.69 576 GLU A N 1
ATOM 4545 C CA . GLU 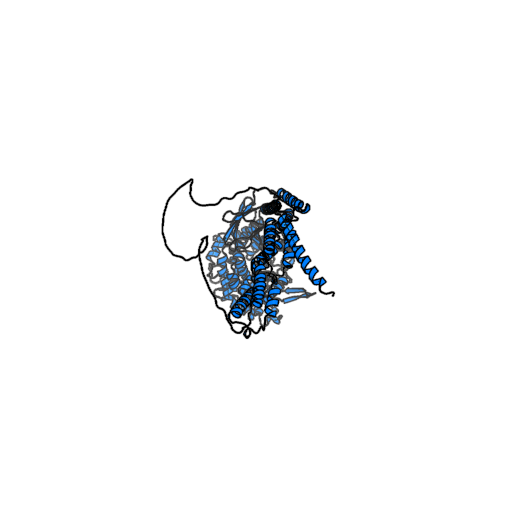A 1 576 ? -37.145 -49.769 47.530 1.00 86.69 576 GLU A CA 1
ATOM 4546 C C . GLU A 1 576 ? -37.674 -48.342 47.781 1.00 86.69 576 GLU A C 1
ATOM 4548 O O . GLU A 1 576 ? -37.136 -47.368 47.254 1.00 86.69 576 GLU A O 1
ATOM 4553 N N . GLU A 1 577 ? -38.692 -48.209 48.636 1.00 82.75 577 GLU A N 1
ATOM 4554 C CA . GLU A 1 577 ? -39.271 -46.923 49.030 1.00 82.75 577 GLU A CA 1
ATOM 4555 C C . GLU A 1 577 ? -38.222 -46.023 49.717 1.00 82.75 577 GLU A C 1
ATOM 4557 O O . GLU A 1 577 ? -37.619 -46.401 50.724 1.00 82.75 577 GLU A O 1
ATOM 4562 N N . GLY A 1 578 ? -37.997 -44.826 49.162 1.00 82.88 578 GLY A N 1
ATOM 4563 C CA . GLY A 1 578 ? -37.037 -43.834 49.662 1.00 82.88 578 GLY A CA 1
ATOM 4564 C C . GLY A 1 578 ? -35.623 -43.918 49.068 1.00 82.88 578 GLY A C 1
ATOM 4565 O O . GLY A 1 578 ? -34.818 -43.014 49.299 1.00 82.88 578 GLY A O 1
ATOM 4566 N N . GLN A 1 579 ? -35.283 -44.966 48.301 1.00 90.81 579 GLN A N 1
ATOM 4567 C CA . GLN A 1 579 ? -33.938 -45.099 47.714 1.00 90.81 579 GLN A CA 1
ATOM 4568 C C . GLN A 1 579 ? -33.678 -44.093 46.588 1.00 90.81 579 GLN A C 1
ATOM 4570 O O . GLN A 1 579 ? -32.564 -43.582 46.464 1.00 90.81 579 GLN A O 1
ATOM 4575 N N . ALA A 1 580 ? -34.693 -43.802 45.771 1.00 91.31 580 ALA A N 1
ATOM 4576 C CA . ALA A 1 580 ? -34.571 -42.862 44.661 1.00 91.31 580 ALA A CA 1
ATOM 4577 C C . ALA A 1 580 ? -34.327 -41.432 45.168 1.00 91.31 580 ALA A C 1
ATOM 4579 O O . ALA A 1 580 ? -33.439 -40.740 44.668 1.00 91.31 580 ALA A O 1
ATOM 4580 N N . GLU A 1 581 ? -35.063 -41.017 46.200 1.00 89.00 581 GLU A N 1
ATOM 4581 C CA . GLU A 1 581 ? -34.911 -39.724 46.865 1.00 89.00 581 GLU A CA 1
ATOM 4582 C C . GLU A 1 581 ? -33.526 -39.583 47.508 1.00 89.00 581 GLU A C 1
ATOM 4584 O O . GLU A 1 581 ? -32.903 -38.530 47.399 1.00 89.00 581 GLU A O 1
ATOM 4589 N N . TYR A 1 582 ? -33.011 -40.656 48.114 1.00 90.12 582 TYR A N 1
ATOM 4590 C CA . TYR A 1 582 ? -31.658 -40.698 48.666 1.00 90.12 582 TYR A CA 1
ATOM 4591 C C . TYR A 1 582 ? -30.564 -40.534 47.604 1.00 90.12 582 TYR A C 1
ATOM 4593 O O . TYR A 1 582 ? -29.669 -39.706 47.778 1.00 90.12 582 TYR A O 1
ATOM 4601 N N . LEU A 1 583 ? -30.637 -41.273 46.493 1.00 92.62 583 LEU A N 1
ATOM 4602 C CA . LEU A 1 583 ? -29.652 -41.155 45.412 1.00 92.62 583 LEU A CA 1
ATOM 4603 C C . LEU A 1 583 ? -29.670 -39.756 44.782 1.00 92.62 583 LEU A C 1
ATOM 4605 O O . LEU A 1 583 ? -28.608 -39.179 44.556 1.00 92.62 583 LEU A O 1
ATOM 4609 N N . ALA A 1 584 ? -30.859 -39.186 44.568 1.00 91.25 584 ALA A N 1
ATOM 4610 C CA . ALA A 1 584 ? -31.006 -37.831 44.042 1.00 91.25 584 ALA A CA 1
ATOM 4611 C C . ALA A 1 584 ? -30.444 -36.769 45.005 1.00 91.25 584 ALA A C 1
ATOM 4613 O O . ALA A 1 584 ? -29.769 -35.835 44.569 1.00 91.25 584 ALA A O 1
ATOM 4614 N N . ALA A 1 585 ? -30.686 -36.918 46.312 1.00 90.25 585 ALA A N 1
ATOM 4615 C CA . ALA A 1 585 ? -30.135 -36.022 47.325 1.00 90.25 585 ALA A CA 1
ATOM 4616 C C . ALA A 1 585 ? -28.604 -36.133 47.420 1.00 90.25 585 ALA A C 1
ATOM 4618 O O . ALA A 1 585 ? -27.928 -35.112 47.542 1.00 90.25 585 ALA A O 1
ATOM 4619 N N . LYS A 1 586 ? -28.046 -37.346 47.295 1.00 91.94 586 LYS A N 1
ATOM 4620 C CA . LYS A 1 586 ? -26.593 -37.571 47.258 1.00 91.94 586 LYS A CA 1
ATOM 4621 C C . LYS A 1 586 ? -25.948 -36.898 46.046 1.00 91.94 586 LYS A C 1
ATOM 4623 O O . LYS A 1 586 ? -24.988 -36.157 46.210 1.00 91.94 586 LYS A O 1
ATOM 4628 N N . GLU A 1 587 ? -26.507 -37.084 44.854 1.00 93.75 587 GLU A N 1
ATOM 4629 C CA . GLU A 1 587 ? -26.005 -36.435 43.635 1.00 93.75 587 GLU A CA 1
ATOM 4630 C C . GLU A 1 587 ? -26.095 -34.900 43.726 1.00 93.75 587 GLU A C 1
ATOM 4632 O O . GLU A 1 587 ? -25.189 -34.184 43.298 1.00 93.75 587 GLU A O 1
ATOM 4637 N N . ALA A 1 588 ? -27.177 -34.362 44.301 1.00 89.75 588 ALA A N 1
ATOM 4638 C CA . ALA A 1 588 ? -27.304 -32.925 44.538 1.00 89.75 588 ALA A CA 1
ATOM 4639 C C . ALA A 1 588 ? -26.233 -32.397 45.506 1.00 89.75 588 ALA A C 1
ATOM 4641 O O . ALA A 1 588 ? -25.628 -31.361 45.232 1.00 89.75 588 ALA A O 1
ATOM 4642 N N . ALA A 1 589 ? -25.957 -33.132 46.584 1.00 90.50 589 ALA A N 1
ATOM 4643 C CA . ALA A 1 589 ? -24.887 -32.818 47.522 1.00 90.50 589 ALA A CA 1
ATOM 4644 C C . ALA A 1 589 ? -23.492 -32.878 46.878 1.00 90.50 589 ALA A C 1
ATOM 4646 O O . ALA A 1 589 ? -22.697 -31.969 47.096 1.00 90.50 589 ALA A O 1
ATOM 4647 N N . GLU A 1 590 ? -23.203 -33.869 46.030 1.00 92.81 590 GLU A N 1
ATOM 4648 C CA . GLU A 1 590 ? -21.934 -33.961 45.286 1.00 92.81 590 GLU A CA 1
ATOM 4649 C C . GLU A 1 590 ? -21.741 -32.775 44.325 1.00 92.81 590 GLU A C 1
ATOM 4651 O O . GLU A 1 590 ? -20.641 -32.228 44.225 1.00 92.81 590 GLU A O 1
ATOM 4656 N N . ARG A 1 591 ? -22.813 -32.321 43.658 1.00 93.50 591 ARG A N 1
ATOM 4657 C CA . ARG A 1 591 ? -22.766 -31.127 42.795 1.00 93.50 591 ARG A CA 1
ATOM 4658 C C . ARG A 1 591 ? -22.442 -29.861 43.584 1.00 93.50 591 ARG A C 1
ATOM 4660 O O . ARG A 1 591 ? -21.550 -29.123 43.183 1.00 93.50 591 ARG A O 1
ATOM 4667 N N . VAL A 1 592 ? -23.116 -29.639 44.714 1.00 92.56 592 VAL A N 1
ATOM 4668 C CA . VAL A 1 592 ? -22.828 -28.495 45.599 1.00 92.56 592 VAL A CA 1
ATOM 4669 C C . VAL A 1 592 ? -21.422 -28.604 46.195 1.00 92.56 592 VAL A C 1
ATOM 4671 O O . VAL A 1 592 ? -20.735 -27.595 46.342 1.00 92.56 592 VAL A O 1
ATOM 4674 N N . MET A 1 593 ? -20.930 -29.818 46.462 1.00 89.19 593 MET A N 1
ATOM 4675 C CA . MET A 1 593 ? -19.559 -30.040 46.926 1.00 89.19 593 MET A CA 1
ATOM 4676 C C . MET A 1 593 ? -18.517 -29.575 45.896 1.00 89.19 593 MET A C 1
ATOM 4678 O O . MET A 1 593 ? -17.533 -28.931 46.266 1.00 89.19 593 MET A O 1
ATOM 4682 N N . ALA A 1 594 ? -18.765 -29.829 44.610 1.00 89.06 594 ALA A N 1
ATOM 4683 C CA . ALA A 1 594 ? -17.875 -29.456 43.510 1.00 89.06 594 ALA A CA 1
ATOM 4684 C C . ALA A 1 594 ? -17.976 -27.981 43.068 1.00 89.06 594 ALA A C 1
ATOM 4686 O O . ALA A 1 594 ? -17.075 -27.499 42.389 1.00 89.06 594 ALA A O 1
ATOM 4687 N N . ASP A 1 595 ? -19.042 -27.267 43.433 1.00 89.38 595 ASP A N 1
ATOM 4688 C CA . ASP A 1 595 ? -19.287 -25.890 42.989 1.00 89.38 595 ASP A CA 1
ATOM 4689 C C . ASP A 1 595 ? -18.487 -24.855 43.805 1.00 89.38 595 ASP A C 1
ATOM 4691 O O . ASP A 1 595 ? -18.805 -24.586 44.965 1.00 89.38 595 ASP A O 1
ATOM 4695 N N . GLY A 1 596 ? -17.439 -24.274 43.215 1.00 84.38 596 GLY A N 1
ATOM 4696 C CA . GLY A 1 596 ? -16.598 -23.247 43.844 1.00 84.38 596 GLY A CA 1
ATOM 4697 C C . GLY A 1 596 ? -17.320 -21.936 44.182 1.00 84.38 596 GLY A C 1
ATOM 4698 O O . GLY A 1 596 ? -16.792 -21.143 44.966 1.00 84.38 596 GLY A O 1
ATOM 4699 N N . ASP A 1 597 ? -18.528 -21.723 43.649 1.00 87.69 597 ASP A N 1
ATOM 4700 C CA . ASP A 1 597 ? -19.363 -20.551 43.916 1.00 87.69 597 ASP A CA 1
ATOM 4701 C C . ASP A 1 597 ? -20.511 -20.815 44.910 1.00 87.69 597 ASP A C 1
ATOM 4703 O O . ASP A 1 597 ? -21.219 -19.876 45.283 1.00 87.69 597 ASP A O 1
ATOM 4707 N N . ALA A 1 598 ? -20.673 -22.055 45.392 1.00 87.94 598 ALA A N 1
ATOM 4708 C CA . ALA A 1 598 ? -21.753 -22.413 46.310 1.00 87.94 598 ALA A CA 1
ATOM 4709 C C . ALA A 1 598 ? -21.703 -21.598 47.612 1.00 87.94 598 ALA A C 1
ATOM 4711 O O . ALA A 1 598 ? -20.720 -21.635 48.363 1.00 87.94 598 ALA A O 1
ATOM 4712 N N . MET A 1 599 ? -22.798 -20.906 47.920 1.00 88.81 599 MET A N 1
ATOM 4713 C CA . MET A 1 599 ? -22.959 -20.128 49.147 1.00 88.81 599 MET A CA 1
ATOM 4714 C C . MET A 1 599 ? -23.436 -21.006 50.313 1.00 88.81 599 MET A C 1
ATOM 4716 O O . MET A 1 599 ? -23.936 -22.115 50.132 1.00 88.81 599 MET A O 1
ATOM 4720 N N . GLN A 1 600 ? -23.324 -20.500 51.547 1.00 84.25 600 GLN A N 1
ATOM 4721 C CA . GLN A 1 600 ? -23.670 -21.277 52.747 1.00 84.25 600 GLN A CA 1
ATOM 4722 C C . GLN A 1 600 ? -25.112 -21.811 52.743 1.00 84.25 600 GLN A C 1
ATOM 4724 O O . GLN A 1 600 ? -25.349 -22.914 53.230 1.00 84.25 600 GLN A O 1
ATOM 4729 N N . ASP A 1 601 ? -26.071 -21.059 52.201 1.00 78.81 601 ASP A N 1
ATOM 4730 C CA . ASP A 1 601 ? -27.470 -21.498 52.137 1.00 78.81 601 ASP A CA 1
ATOM 4731 C C . ASP A 1 601 ? -27.637 -22.729 51.235 1.00 78.81 601 ASP A C 1
ATOM 4733 O O . ASP A 1 601 ? -28.343 -23.665 51.607 1.00 78.81 601 ASP A O 1
ATOM 4737 N N . GLU A 1 602 ? -26.919 -22.780 50.112 1.00 84.19 602 GLU A N 1
ATOM 4738 C CA . GLU A 1 602 ? -26.935 -23.912 49.176 1.00 84.19 602 GLU A CA 1
ATOM 4739 C C . GLU A 1 602 ? -26.260 -25.144 49.788 1.00 84.19 602 GLU A C 1
ATOM 4741 O O . GLU A 1 602 ? -26.769 -26.262 49.674 1.00 84.19 602 GLU A O 1
ATOM 4746 N N . VAL A 1 603 ? -25.153 -24.941 50.512 1.00 85.88 603 VAL A N 1
ATOM 4747 C CA . VAL A 1 603 ? -24.475 -26.007 51.266 1.00 85.88 603 VAL A CA 1
ATOM 4748 C C . VAL A 1 603 ? -25.383 -26.565 52.364 1.00 85.88 603 VAL A C 1
ATOM 4750 O O . VAL A 1 603 ? -25.510 -27.783 52.503 1.00 85.88 603 VAL A O 1
ATOM 4753 N N . ASN A 1 604 ? -26.065 -25.694 53.111 1.00 82.62 604 ASN A N 1
ATOM 4754 C CA . ASN A 1 604 ? -27.000 -26.096 54.160 1.00 82.62 604 ASN A CA 1
ATOM 4755 C C . ASN A 1 604 ? -28.206 -26.847 53.586 1.00 82.62 604 ASN A C 1
ATOM 4757 O O . ASN A 1 604 ? -28.655 -27.831 54.174 1.00 82.62 604 ASN A O 1
ATOM 4761 N N . GLU A 1 605 ? -28.764 -26.389 52.466 1.00 86.56 605 GLU A N 1
ATOM 4762 C CA . GLU A 1 605 ? -29.899 -27.042 51.811 1.00 86.56 605 GLU A CA 1
ATOM 4763 C C . GLU A 1 605 ? -29.520 -28.442 51.320 1.00 86.56 605 GLU A C 1
ATOM 4765 O O . GLU A 1 605 ? -30.222 -29.407 51.629 1.00 86.56 605 GLU A O 1
ATOM 4770 N N . ALA A 1 606 ? -28.375 -28.574 50.646 1.00 88.06 606 ALA A N 1
ATOM 4771 C CA . ALA A 1 606 ? -27.859 -29.861 50.195 1.00 88.06 606 ALA A CA 1
ATOM 4772 C C . ALA A 1 606 ? -27.580 -30.818 51.362 1.00 88.06 606 ALA A C 1
ATOM 4774 O O . ALA A 1 606 ? -27.940 -31.996 51.298 1.00 88.06 606 ALA A O 1
ATOM 4775 N N . TRP A 1 607 ? -26.998 -30.307 52.449 1.00 91.38 607 TRP A N 1
ATOM 4776 C CA . TRP A 1 607 ? -26.750 -31.087 53.659 1.00 91.38 607 TRP A CA 1
ATOM 4777 C C . TRP A 1 607 ? -28.053 -31.582 54.290 1.00 91.38 607 TRP A C 1
ATOM 4779 O O . TRP A 1 607 ? -28.185 -32.775 54.562 1.00 91.38 607 TRP A O 1
ATOM 4789 N N . ASN A 1 608 ? -29.035 -30.692 54.478 1.00 81.44 608 ASN A N 1
ATOM 4790 C CA . ASN A 1 608 ? -30.334 -31.043 55.054 1.00 81.44 608 ASN A CA 1
ATOM 4791 C C . ASN A 1 608 ? -31.063 -32.071 54.182 1.00 81.44 608 ASN A C 1
ATOM 4793 O O . ASN A 1 608 ? -31.557 -33.067 54.702 1.00 81.44 608 ASN A O 1
ATOM 4797 N N . ALA A 1 609 ? -31.087 -31.867 52.862 1.00 87.25 609 ALA A N 1
ATOM 4798 C CA . ALA A 1 609 ? -31.730 -32.783 51.927 1.00 87.25 609 ALA A CA 1
ATOM 4799 C C . ALA A 1 609 ? -31.096 -34.181 51.967 1.00 87.25 609 ALA A C 1
ATOM 4801 O O . ALA A 1 609 ? -31.815 -35.182 52.010 1.00 87.25 609 ALA A O 1
ATOM 4802 N N . LEU A 1 610 ? -29.761 -34.263 52.000 1.00 87.38 610 LEU A N 1
ATOM 4803 C CA . LEU A 1 610 ? -29.048 -35.534 52.115 1.00 87.38 610 LEU A CA 1
ATOM 4804 C C . LEU A 1 610 ? -29.309 -36.206 53.469 1.00 87.38 610 LEU A C 1
ATOM 4806 O O . LEU A 1 610 ? -29.640 -37.393 53.508 1.00 87.38 610 LEU A O 1
ATOM 4810 N N . ALA A 1 611 ? -29.227 -35.455 54.569 1.00 75.31 611 ALA A N 1
ATOM 4811 C CA . ALA A 1 611 ? -29.484 -35.966 55.912 1.00 75.31 611 ALA A CA 1
ATOM 4812 C C . ALA A 1 611 ? -30.927 -36.484 56.072 1.00 75.31 611 ALA A C 1
ATOM 4814 O O . ALA A 1 611 ? -31.140 -37.572 56.617 1.00 75.31 611 ALA A O 1
ATOM 4815 N N . ASP A 1 612 ? -31.915 -35.753 55.555 1.00 77.12 612 ASP A N 1
ATOM 4816 C CA . ASP A 1 612 ? -33.323 -36.152 55.579 1.00 77.12 612 ASP A CA 1
ATOM 4817 C C . ASP A 1 612 ? -33.567 -37.399 54.727 1.00 77.12 612 ASP A C 1
ATOM 4819 O O . ASP A 1 612 ? -34.248 -38.331 55.170 1.00 77.12 612 ASP A O 1
ATOM 4823 N N . ALA A 1 613 ? -32.985 -37.468 53.529 1.00 80.88 613 ALA A N 1
ATOM 4824 C CA . ALA A 1 613 ? -33.134 -38.629 52.662 1.00 80.88 613 ALA A CA 1
ATOM 4825 C C . ALA A 1 613 ? -32.479 -39.883 53.269 1.00 80.88 613 ALA A C 1
ATOM 4827 O O . ALA A 1 613 ? -33.092 -40.952 53.271 1.00 80.88 613 ALA A O 1
ATOM 4828 N N . MET A 1 614 ? -31.298 -39.748 53.887 1.00 74.44 614 MET A N 1
ATOM 4829 C CA . MET A 1 614 ? -30.662 -40.821 54.666 1.00 74.44 614 MET A CA 1
ATOM 4830 C C . MET A 1 614 ? -31.554 -41.306 55.815 1.00 74.44 614 MET A C 1
ATOM 4832 O O . MET A 1 614 ? -31.674 -42.510 56.042 1.00 74.44 614 MET A O 1
ATOM 4836 N N . ASN A 1 615 ? -32.202 -40.387 56.535 1.00 73.31 615 ASN A N 1
ATOM 4837 C CA . ASN A 1 615 ? -33.092 -40.714 57.650 1.00 73.31 615 ASN A CA 1
ATOM 4838 C C . ASN A 1 615 ? -34.422 -41.350 57.197 1.00 73.31 615 ASN A C 1
ATOM 4840 O O . ASN A 1 615 ? -35.067 -42.077 57.958 1.00 73.31 615 ASN A O 1
ATOM 4844 N N . ASN A 1 616 ? -34.852 -41.093 55.962 1.00 77.31 616 ASN A N 1
ATOM 4845 C CA . ASN A 1 616 ? -36.081 -41.653 55.402 1.00 77.31 616 ASN A CA 1
ATOM 4846 C C . ASN A 1 616 ? -35.923 -43.077 54.861 1.00 77.31 616 ASN A C 1
ATOM 4848 O O . ASN A 1 616 ? -36.933 -43.764 54.715 1.00 77.31 616 ASN A O 1
ATOM 4852 N N . LEU A 1 617 ? -34.696 -43.565 54.663 1.00 76.38 617 LEU A N 1
ATOM 4853 C CA . LEU A 1 617 ? -34.451 -44.963 54.317 1.00 76.38 617 LEU A CA 1
ATOM 4854 C C . LEU A 1 617 ? -35.007 -45.917 55.397 1.00 76.38 617 LEU A C 1
ATOM 4856 O O . LEU A 1 617 ? -34.882 -45.686 56.607 1.00 76.38 617 LEU A O 1
ATOM 4860 N N . ARG A 1 618 ? -35.634 -47.020 54.967 1.00 76.88 618 ARG A N 1
ATOM 4861 C CA . ARG A 1 618 ? -36.231 -48.038 55.855 1.00 76.88 618 ARG A CA 1
ATOM 4862 C C . ARG A 1 618 ? -35.600 -49.412 55.643 1.00 76.88 618 ARG A C 1
ATOM 4864 O O . ARG A 1 618 ? -35.596 -49.938 54.535 1.00 76.88 618 ARG A O 1
ATOM 4871 N N . LEU A 1 619 ? -35.043 -49.989 56.709 1.00 74.62 619 LEU A N 1
ATOM 4872 C CA . LEU A 1 619 ? -34.472 -51.340 56.673 1.00 74.62 619 LEU A CA 1
ATOM 4873 C C . LEU A 1 619 ? -35.561 -52.372 56.373 1.00 74.62 619 LEU A C 1
ATOM 4875 O O . LEU A 1 619 ? -36.691 -52.214 56.835 1.00 74.62 619 LEU A O 1
ATOM 4879 N N . LYS A 1 620 ? -35.215 -53.444 55.660 1.00 77.25 620 LYS A N 1
ATOM 4880 C CA . LYS A 1 620 ? -36.111 -54.589 55.432 1.00 77.25 620 LYS A CA 1
ATOM 4881 C C . LYS A 1 620 ? -36.453 -55.300 56.750 1.00 77.25 620 LYS A C 1
ATOM 4883 O O . LYS A 1 620 ? -35.611 -55.400 57.645 1.00 77.25 620 LYS A O 1
ATOM 4888 N N . ALA A 1 621 ? -37.679 -55.810 56.865 1.00 79.94 621 ALA A N 1
ATOM 4889 C CA . ALA A 1 621 ? -38.104 -56.659 57.977 1.00 79.94 621 ALA A CA 1
ATOM 4890 C C . ALA A 1 621 ? -37.273 -57.952 58.017 1.00 79.94 621 ALA A C 1
ATOM 4892 O O . ALA A 1 621 ? -36.941 -58.520 56.973 1.00 79.94 621 ALA A O 1
ATOM 4893 N N . ASN A 1 622 ? -36.954 -58.445 59.215 1.00 81.69 622 ASN A N 1
ATOM 4894 C CA . ASN A 1 622 ? -36.272 -59.726 59.363 1.00 81.69 622 ASN A CA 1
ATOM 4895 C C . ASN A 1 622 ? -37.286 -60.862 59.179 1.00 81.69 622 ASN A C 1
ATOM 4897 O O . ASN A 1 622 ? -38.243 -60.978 59.944 1.00 81.69 622 ASN A O 1
ATOM 4901 N N . LYS A 1 623 ? -37.046 -61.725 58.190 1.00 86.25 623 LYS A N 1
ATOM 4902 C CA . LYS A 1 623 ? -37.917 -62.860 57.859 1.00 86.25 623 LYS A CA 1
ATOM 4903 C C . LYS A 1 623 ? -37.283 -64.219 58.134 1.00 86.25 623 LYS A C 1
ATOM 4905 O O . LYS A 1 623 ? -37.879 -65.233 57.785 1.00 86.25 623 LYS A O 1
ATOM 4910 N N . ASP A 1 624 ? -36.127 -64.252 58.794 1.00 88.44 624 ASP A N 1
ATOM 4911 C CA . ASP A 1 624 ? -35.355 -65.473 59.040 1.00 88.44 624 ASP A CA 1
ATOM 4912 C C . ASP A 1 624 ? -36.213 -66.521 59.768 1.00 88.44 624 ASP A C 1
ATOM 4914 O O . ASP A 1 624 ? -36.302 -67.665 59.340 1.00 88.44 624 ASP A O 1
ATOM 4918 N N . ALA A 1 625 ? -36.943 -66.116 60.814 1.00 77.38 625 ALA A N 1
ATOM 4919 C CA . ALA A 1 625 ? -37.805 -67.023 61.577 1.00 77.38 625 ALA A CA 1
ATOM 4920 C C . ALA A 1 625 ? -39.020 -67.540 60.779 1.00 77.38 625 ALA A C 1
ATOM 4922 O O . ALA A 1 625 ? -39.508 -68.641 61.039 1.00 77.38 625 ALA A O 1
ATOM 4923 N N . LEU A 1 626 ? -39.523 -66.747 59.827 1.00 87.25 626 LEU A N 1
ATOM 4924 C CA . LEU A 1 626 ? -40.618 -67.139 58.939 1.00 87.25 626 LEU A CA 1
ATOM 4925 C C . LEU A 1 626 ? -40.134 -68.119 57.874 1.00 87.25 626 LEU A C 1
ATOM 4927 O O . LEU A 1 626 ? -40.797 -69.131 57.651 1.00 87.25 626 LEU A O 1
ATOM 4931 N N . GLN A 1 627 ? -38.967 -67.847 57.285 1.00 90.06 627 GLN A N 1
ATOM 4932 C CA . GLN A 1 627 ? -38.283 -68.751 56.365 1.00 90.06 627 GLN A CA 1
ATOM 4933 C C . GLN A 1 627 ? -37.986 -70.091 57.047 1.00 90.06 627 GLN A C 1
ATOM 4935 O O . GLN A 1 627 ? -38.436 -71.123 56.562 1.00 90.06 627 GLN A O 1
ATOM 4940 N N . ASP A 1 628 ? -37.345 -70.079 58.220 1.00 84.44 628 ASP A N 1
ATOM 4941 C CA . ASP A 1 628 ? -37.022 -71.291 58.985 1.00 84.44 628 ASP A CA 1
ATOM 4942 C C . ASP A 1 628 ? -38.278 -72.125 59.297 1.00 84.44 628 ASP A C 1
ATOM 4944 O O . ASP A 1 628 ? -38.262 -73.359 59.240 1.00 84.44 628 ASP A O 1
ATOM 4948 N N . LEU A 1 629 ? -39.391 -71.463 59.641 1.00 85.25 629 LEU A N 1
ATOM 4949 C CA . LEU A 1 629 ? -40.649 -72.146 59.929 1.00 85.25 629 LEU A CA 1
ATOM 4950 C C . LEU A 1 629 ? -41.254 -72.774 58.668 1.00 85.25 629 LEU A C 1
ATOM 4952 O O . LEU A 1 629 ? -41.678 -73.930 58.738 1.00 85.25 629 LEU A O 1
ATOM 4956 N N . LEU A 1 630 ? -41.290 -72.047 57.548 1.00 87.88 630 LEU A N 1
ATOM 4957 C CA . LEU A 1 630 ? -41.770 -72.552 56.258 1.00 87.88 630 LEU A CA 1
ATOM 4958 C C . LEU A 1 630 ? -40.927 -73.743 55.781 1.00 87.88 630 LEU A C 1
ATOM 4960 O O . LEU A 1 630 ? -41.493 -74.790 55.465 1.00 87.88 630 LEU A O 1
ATOM 4964 N N . ASP A 1 631 ? -39.601 -73.642 55.868 1.00 89.62 631 ASP A N 1
ATOM 4965 C CA . ASP A 1 631 ? -38.667 -74.719 55.520 1.00 89.62 631 ASP A CA 1
ATOM 4966 C C . ASP A 1 631 ? -38.883 -75.955 56.413 1.00 89.62 631 ASP A C 1
ATOM 4968 O O . ASP A 1 631 ? -38.904 -77.091 55.942 1.00 89.62 631 ASP A O 1
ATOM 4972 N N . SER A 1 632 ? -39.125 -75.763 57.719 1.00 83.12 632 SER A N 1
ATOM 4973 C CA . SER A 1 632 ? -39.404 -76.872 58.654 1.00 83.12 632 SER A CA 1
ATOM 4974 C C . SER A 1 632 ? -40.730 -77.599 58.394 1.00 83.12 632 SER A C 1
ATOM 4976 O O . SER A 1 632 ? -40.989 -78.672 58.953 1.00 83.12 632 SER A O 1
ATOM 4978 N N . LEU A 1 633 ? -41.613 -76.966 57.628 1.00 85.69 633 LEU A N 1
ATOM 4979 C CA . LEU A 1 633 ? -42.950 -77.437 57.295 1.00 85.69 633 LEU A CA 1
ATOM 4980 C C . LEU A 1 633 ? -43.023 -78.054 55.899 1.00 85.69 633 LEU A C 1
ATOM 4982 O O . LEU A 1 633 ? -44.003 -78.734 55.580 1.00 85.69 633 LEU A O 1
ATOM 4986 N N . GLU A 1 634 ? -41.981 -77.859 55.099 1.00 80.69 634 GLU A N 1
ATOM 4987 C CA . GLU A 1 634 ? -41.842 -78.427 53.774 1.00 80.69 634 GLU A CA 1
ATOM 4988 C C . GLU A 1 634 ? -41.837 -79.967 53.860 1.00 80.69 634 GLU A C 1
ATOM 4990 O O . GLU A 1 634 ? -41.048 -80.586 54.576 1.00 80.69 634 GLU A O 1
ATOM 4995 N N . GLY A 1 635 ? -42.781 -80.613 53.167 1.00 77.19 635 GLY A N 1
ATOM 4996 C CA . GLY A 1 635 ? -42.920 -82.076 53.165 1.00 77.19 635 GLY A CA 1
ATOM 4997 C C . GLY A 1 635 ? -43.849 -82.674 54.231 1.00 77.19 635 GLY A C 1
ATOM 4998 O O . GLY A 1 635 ? -43.871 -83.896 54.390 1.00 77.19 635 GLY A O 1
ATOM 4999 N N . LEU A 1 636 ? -44.645 -81.866 54.940 1.00 83.44 636 LEU A N 1
ATOM 5000 C CA . LEU A 1 636 ? -45.715 -82.374 55.807 1.00 83.44 636 LEU A CA 1
ATOM 5001 C C . LEU A 1 636 ? -46.789 -83.131 54.989 1.00 83.44 636 LEU A C 1
ATOM 5003 O O . LEU A 1 636 ? -47.427 -82.556 54.109 1.00 83.44 636 LEU A O 1
ATOM 5007 N N . ASP A 1 637 ? -47.023 -84.417 55.289 1.00 83.31 637 ASP A N 1
ATOM 5008 C CA . ASP A 1 637 ? -48.054 -85.230 54.618 1.00 83.31 637 ASP A CA 1
ATOM 5009 C C . ASP A 1 637 ? -49.457 -84.913 55.158 1.00 83.31 637 ASP A C 1
ATOM 5011 O O . ASP A 1 637 ? -49.909 -85.438 56.181 1.00 83.31 637 ASP A O 1
ATOM 5015 N N . LEU A 1 638 ? -50.165 -84.045 54.439 1.00 85.81 638 LEU A N 1
ATOM 5016 C CA . LEU A 1 638 ? -51.493 -83.565 54.816 1.00 85.81 638 LEU A CA 1
ATOM 5017 C C . LEU A 1 638 ? -52.604 -84.623 54.657 1.00 85.81 638 LEU A C 1
ATOM 5019 O O . LEU A 1 638 ? -53.706 -84.418 55.166 1.00 85.81 638 LEU A O 1
ATOM 5023 N N . SER A 1 639 ? -52.350 -85.770 54.009 1.00 83.56 639 SER A N 1
ATOM 5024 C CA . SER A 1 639 ? -53.375 -86.810 53.786 1.00 83.56 639 SER A CA 1
ATOM 5025 C C . SER A 1 639 ? -53.887 -87.462 55.082 1.00 83.56 639 SER A C 1
ATOM 5027 O O . SER A 1 639 ? -55.022 -87.960 55.135 1.00 83.56 639 SER A O 1
ATOM 5029 N N . LEU A 1 640 ? -53.070 -87.406 56.138 1.00 83.25 640 LEU A N 1
ATOM 5030 C CA . LEU A 1 640 ? -53.329 -87.979 57.461 1.00 83.25 640 LEU A CA 1
ATOM 5031 C C . LEU A 1 640 ? -54.347 -87.178 58.292 1.00 83.25 640 LEU A C 1
ATOM 5033 O O . LEU A 1 640 ? -54.885 -87.693 59.275 1.00 83.25 640 LEU A O 1
ATOM 5037 N N . TYR A 1 641 ? -54.641 -85.942 57.894 1.00 86.25 641 TYR A N 1
ATOM 5038 C CA . TYR A 1 641 ? -55.456 -85.002 58.662 1.00 86.25 641 TYR A CA 1
ATOM 5039 C C . TYR A 1 641 ? -56.849 -84.799 58.040 1.00 86.25 641 TYR A C 1
ATOM 5041 O O . TYR A 1 641 ? -57.118 -85.184 56.896 1.00 86.25 641 TYR A O 1
ATOM 5049 N N . THR A 1 642 ? -57.787 -84.259 58.822 1.00 84.25 642 THR A N 1
ATOM 5050 C CA . THR A 1 642 ? -59.150 -83.926 58.368 1.00 84.25 642 THR A CA 1
ATOM 5051 C C . THR A 1 642 ? -59.126 -82.771 57.366 1.00 84.25 642 THR A C 1
ATOM 5053 O O . THR A 1 642 ? -58.325 -81.847 57.510 1.00 84.25 642 THR A O 1
ATOM 5056 N N . GLU A 1 643 ? -60.023 -82.801 56.371 1.00 83.56 643 GLU A N 1
ATOM 5057 C CA . GLU A 1 643 ? -60.082 -81.780 55.309 1.00 83.56 643 GLU A CA 1
ATOM 5058 C C . GLU A 1 643 ? -60.235 -80.356 55.869 1.00 83.56 643 GLU A C 1
ATOM 5060 O O . GLU A 1 643 ? -59.575 -79.438 55.390 1.00 83.56 643 GLU A O 1
ATOM 5065 N N . GLU A 1 644 ? -61.030 -80.184 56.930 1.00 82.31 644 GLU A N 1
ATOM 5066 C CA . GLU A 1 644 ? -61.259 -78.887 57.580 1.00 82.31 644 GLU A CA 1
ATOM 5067 C C . GLU A 1 644 ? -59.979 -78.321 58.222 1.00 82.31 644 GLU A C 1
ATOM 5069 O O . GLU A 1 644 ? -59.635 -77.158 58.008 1.00 82.31 644 GLU A O 1
ATOM 5074 N N . SER A 1 645 ? -59.211 -79.150 58.940 1.00 86.44 645 SER A N 1
ATOM 5075 C CA . SER A 1 645 ? -57.953 -78.710 59.563 1.00 86.44 645 SER A CA 1
ATOM 5076 C C . SER A 1 645 ? -56.836 -78.444 58.541 1.00 86.44 645 SER A C 1
ATOM 5078 O O . SER A 1 645 ? -56.055 -77.506 58.705 1.00 86.44 645 SER A O 1
ATOM 5080 N N . VAL A 1 646 ? -56.802 -79.208 57.440 1.00 88.00 646 VAL A N 1
ATOM 5081 C CA . VAL A 1 646 ? -55.866 -78.991 56.324 1.00 88.00 646 VAL A CA 1
ATOM 5082 C C . VAL A 1 646 ? -56.153 -77.668 55.624 1.00 88.00 646 VAL A C 1
ATOM 5084 O O . VAL A 1 646 ? -55.221 -76.921 55.343 1.00 88.00 646 VAL A O 1
ATOM 5087 N N . GLN A 1 647 ? -57.425 -77.332 55.393 1.00 86.62 647 GLN A N 1
ATOM 5088 C CA . GLN A 1 647 ? -57.798 -76.067 54.762 1.00 86.62 647 GLN A CA 1
ATOM 5089 C C . GLN A 1 647 ? -57.309 -74.855 55.574 1.00 86.62 647 GLN A C 1
ATOM 5091 O O . GLN A 1 647 ? -56.781 -73.902 54.994 1.00 86.62 647 GLN A O 1
ATOM 5096 N N . GLY A 1 648 ? -57.434 -74.905 56.906 1.00 85.56 648 GLY A N 1
ATOM 5097 C CA . GLY A 1 648 ? -56.910 -73.873 57.806 1.00 85.56 648 GLY A CA 1
ATOM 5098 C C . GLY A 1 648 ? -55.384 -73.737 57.736 1.00 85.56 648 GLY A C 1
ATOM 5099 O O . GLY A 1 648 ? -54.868 -72.623 57.627 1.00 85.56 648 GLY A O 1
ATOM 5100 N N . TYR A 1 649 ? -54.666 -74.864 57.718 1.00 89.94 649 TYR A N 1
ATOM 5101 C CA . TYR A 1 649 ? -53.209 -74.894 57.573 1.00 89.94 649 TYR A CA 1
ATOM 5102 C C . TYR A 1 649 ? -52.733 -74.362 56.214 1.00 89.94 649 TYR A C 1
ATOM 5104 O O . TYR A 1 649 ? -51.876 -73.482 56.178 1.00 89.94 649 TYR A O 1
ATOM 5112 N N . THR A 1 650 ? -53.317 -74.812 55.098 1.00 88.25 650 THR A N 1
ATOM 5113 C CA . THR A 1 650 ? -52.939 -74.347 53.751 1.00 88.25 650 THR A CA 1
ATOM 5114 C C . THR A 1 650 ? -53.179 -72.845 53.583 1.00 88.25 650 THR A C 1
ATOM 5116 O O . THR A 1 650 ? -52.361 -72.159 52.974 1.00 88.25 650 THR A O 1
ATOM 5119 N N . ALA A 1 651 ? -54.254 -72.301 54.163 1.00 87.81 651 ALA A N 1
ATOM 5120 C CA . ALA A 1 651 ? -54.512 -70.862 54.141 1.00 87.81 651 ALA A CA 1
ATOM 5121 C C . ALA A 1 651 ? -53.481 -70.058 54.956 1.00 87.81 651 ALA A C 1
ATOM 5123 O O . ALA A 1 651 ? -53.084 -68.971 54.535 1.00 87.81 651 ALA A O 1
ATOM 5124 N N . ALA A 1 652 ? -53.040 -70.571 56.109 1.00 88.88 652 ALA A N 1
ATOM 5125 C CA . ALA A 1 652 ? -51.992 -69.940 56.911 1.00 88.88 652 ALA A CA 1
ATOM 5126 C C . ALA A 1 652 ? -50.609 -70.041 56.243 1.00 88.88 652 ALA A C 1
ATOM 5128 O O . ALA A 1 652 ? -49.864 -69.064 56.256 1.00 88.88 652 ALA A O 1
ATOM 5129 N N . PHE A 1 653 ? -50.297 -71.176 55.609 1.00 89.50 653 PHE A N 1
ATOM 5130 C CA . PHE A 1 653 ? -49.055 -71.397 54.861 1.00 89.50 653 PHE A CA 1
ATOM 5131 C C . PHE A 1 653 ? -48.954 -70.455 53.657 1.00 89.50 653 PHE A C 1
ATOM 5133 O O . PHE A 1 653 ? -47.979 -69.722 53.546 1.00 89.50 653 PHE A O 1
ATOM 5140 N N . ALA A 1 654 ? -50.006 -70.355 52.838 1.00 90.31 654 ALA A N 1
ATOM 5141 C CA . ALA A 1 654 ? -50.029 -69.436 51.697 1.00 90.31 654 ALA A CA 1
ATOM 5142 C C . ALA A 1 654 ? -49.894 -67.958 52.118 1.00 90.31 654 ALA A C 1
ATOM 5144 O O . ALA A 1 654 ? -49.260 -67.163 51.427 1.00 90.31 654 ALA A O 1
ATOM 5145 N N . LYS A 1 655 ? -50.467 -67.569 53.269 1.00 88.94 655 LYS A N 1
ATOM 5146 C CA . LYS A 1 655 ? -50.272 -66.221 53.831 1.00 88.94 655 LYS A CA 1
ATOM 5147 C C . LYS A 1 655 ? -48.838 -65.995 54.302 1.00 88.94 655 LYS A C 1
ATOM 5149 O O . LYS A 1 655 ? -48.296 -64.923 54.064 1.00 88.94 655 LYS A O 1
ATOM 5154 N N . ALA A 1 656 ? -48.232 -66.982 54.954 1.00 88.56 656 ALA A N 1
ATOM 5155 C CA . ALA A 1 656 ? -46.837 -66.924 55.365 1.00 88.56 656 ALA A CA 1
ATOM 5156 C C . ALA A 1 656 ? -45.883 -66.835 54.162 1.00 88.56 656 ALA A C 1
ATOM 5158 O O . ALA A 1 656 ? -44.970 -66.019 54.194 1.00 88.56 656 ALA A O 1
ATOM 5159 N N . GLU A 1 657 ? -46.127 -67.579 53.080 1.00 90.81 657 GLU A N 1
ATOM 5160 C CA . GLU A 1 657 ? -45.363 -67.452 51.828 1.00 90.81 657 GLU A CA 1
ATOM 5161 C C . GLU A 1 657 ? -45.520 -66.066 51.194 1.00 90.81 657 GLU A C 1
ATOM 5163 O O . GLU A 1 657 ? -44.536 -65.475 50.753 1.00 90.81 657 GLU A O 1
ATOM 5168 N N . ALA A 1 658 ? -46.736 -65.511 51.190 1.00 91.88 658 ALA A N 1
ATOM 5169 C CA . ALA A 1 658 ? -46.973 -64.160 50.686 1.00 91.88 658 ALA A CA 1
ATOM 5170 C C . ALA A 1 658 ? -46.201 -63.104 51.498 1.00 91.88 658 ALA A C 1
ATOM 5172 O O . ALA A 1 658 ? -45.557 -62.237 50.916 1.00 91.88 658 ALA A O 1
ATOM 5173 N N . VAL A 1 659 ? -46.204 -63.213 52.832 1.00 90.19 659 VAL A N 1
ATOM 5174 C CA . VAL A 1 659 ? -45.432 -62.328 53.722 1.00 90.19 659 VAL A CA 1
ATOM 5175 C C . VAL A 1 659 ? -43.926 -62.535 53.543 1.00 90.19 659 VAL A C 1
ATOM 5177 O O . VAL A 1 659 ? -43.169 -61.566 53.565 1.00 90.19 659 VAL A O 1
ATOM 5180 N N . LEU A 1 660 ? -43.464 -63.767 53.309 1.00 89.44 660 LEU A N 1
ATOM 5181 C CA . LEU A 1 660 ? -42.059 -64.061 53.029 1.00 89.44 660 LEU A CA 1
ATOM 5182 C C . LEU A 1 660 ? -41.590 -63.393 51.724 1.00 89.44 660 LEU A C 1
ATOM 5184 O O . LEU A 1 660 ? -40.550 -62.731 51.716 1.00 89.44 660 LEU A O 1
ATOM 5188 N N . ALA A 1 661 ? -42.395 -63.491 50.664 1.00 89.94 661 ALA A N 1
ATOM 5189 C CA . ALA A 1 661 ? -42.103 -62.941 49.340 1.00 89.94 661 ALA A CA 1
ATOM 5190 C C . ALA A 1 661 ? -42.249 -61.409 49.233 1.00 89.94 661 ALA A C 1
ATOM 5192 O O . ALA A 1 661 ? -41.783 -60.824 48.259 1.00 89.94 661 ALA A O 1
ATOM 5193 N N . ASP A 1 662 ? -42.884 -60.743 50.203 1.00 89.25 662 ASP A N 1
ATOM 5194 C CA . ASP A 1 662 ? -43.135 -59.297 50.143 1.00 89.25 662 ASP A CA 1
ATOM 5195 C C . ASP A 1 662 ? -41.885 -58.451 50.455 1.00 89.25 662 ASP A C 1
ATOM 5197 O O . ASP A 1 662 ? -41.601 -58.115 51.608 1.00 89.25 662 ASP A O 1
ATOM 5201 N N . GLU A 1 663 ? -41.115 -58.080 49.436 1.00 85.44 663 GLU A N 1
ATOM 5202 C CA . GLU A 1 663 ? -39.900 -57.266 49.592 1.00 85.44 663 GLU A CA 1
ATOM 5203 C C . GLU A 1 663 ? -40.151 -55.822 50.078 1.00 85.44 663 GLU A C 1
ATOM 5205 O O . GLU A 1 663 ? -39.187 -55.122 50.397 1.00 85.44 663 GLU A O 1
ATOM 5210 N N . THR A 1 664 ? -41.412 -55.384 50.188 1.00 86.12 664 THR A N 1
ATOM 5211 C CA . THR A 1 664 ? -41.786 -54.040 50.667 1.00 86.12 664 THR A CA 1
ATOM 5212 C C . THR A 1 664 ? -41.907 -53.949 52.190 1.00 86.12 664 THR A C 1
ATOM 5214 O O . THR A 1 664 ? -42.042 -52.856 52.742 1.00 86.12 664 THR A O 1
ATOM 5217 N N . LEU A 1 665 ? -41.845 -55.084 52.895 1.00 85.00 665 LEU A N 1
ATOM 5218 C CA . LEU A 1 665 ? -41.929 -55.110 54.352 1.00 85.00 665 LEU A CA 1
ATOM 5219 C C . LEU A 1 665 ? -40.662 -54.537 54.984 1.00 85.00 665 LEU A C 1
ATOM 5221 O O . LEU A 1 665 ? -39.575 -55.115 54.901 1.00 85.00 665 LEU A O 1
ATOM 5225 N N . SER A 1 666 ? -40.832 -53.414 55.666 1.00 85.75 666 SER A N 1
ATOM 5226 C CA . SER A 1 666 ? -39.810 -52.720 56.433 1.00 85.75 666 SER A CA 1
ATOM 5227 C C . SER A 1 666 ? -39.818 -53.134 57.910 1.00 85.75 666 SER A C 1
ATOM 5229 O O . SER A 1 666 ? -40.779 -53.715 58.415 1.00 85.75 666 SER A O 1
ATOM 5231 N N . ALA A 1 667 ? -38.735 -52.842 58.629 1.00 71.75 667 ALA A N 1
ATOM 5232 C CA . ALA A 1 667 ? -38.548 -53.229 60.028 1.00 71.75 667 ALA A CA 1
ATOM 5233 C C . ALA A 1 667 ? -39.618 -52.664 60.990 1.00 71.75 667 ALA A C 1
ATOM 5235 O O . ALA A 1 667 ? -39.865 -53.251 62.040 1.00 71.75 667 ALA A O 1
ATOM 5236 N N . ASP A 1 668 ? -40.287 -51.562 60.649 1.00 77.00 668 ASP A N 1
ATOM 5237 C CA . ASP A 1 668 ? -41.438 -51.016 61.386 1.00 77.00 668 ASP A CA 1
ATOM 5238 C C . ASP A 1 668 ? -42.720 -51.854 61.231 1.00 77.00 668 ASP A C 1
ATOM 5240 O O . ASP A 1 668 ? -43.610 -51.760 62.072 1.00 77.00 668 ASP A O 1
ATOM 5244 N N . LYS A 1 669 ? -42.790 -52.726 60.218 1.00 83.38 669 LYS A N 1
ATOM 5245 C CA . LYS A 1 669 ? -43.870 -53.705 60.010 1.00 83.38 669 LYS A CA 1
ATOM 5246 C C . LYS A 1 669 ? -43.476 -55.122 60.441 1.00 83.38 669 LYS A C 1
ATOM 5248 O O . LYS A 1 669 ? -44.096 -56.096 60.017 1.00 83.38 669 LYS A O 1
ATOM 5253 N N . GLN A 1 670 ? -42.460 -55.264 61.297 1.00 80.88 670 GLN A N 1
ATOM 5254 C CA . GLN A 1 670 ? -42.001 -56.569 61.791 1.00 80.88 670 GLN A CA 1
ATOM 5255 C C . GLN A 1 670 ? -43.132 -57.386 62.442 1.00 80.88 670 GLN A C 1
ATOM 5257 O O . GLN A 1 670 ? -43.171 -58.606 62.291 1.00 80.88 670 GLN A O 1
ATOM 5262 N N . ASP A 1 671 ? -44.099 -56.721 63.079 1.00 84.44 671 ASP A N 1
ATOM 5263 C CA . ASP A 1 671 ? -45.270 -57.367 63.682 1.00 84.44 671 ASP A CA 1
ATOM 5264 C C . ASP A 1 671 ? -46.093 -58.186 62.669 1.00 84.44 671 ASP A C 1
ATOM 5266 O O . ASP A 1 671 ? -46.700 -59.190 63.043 1.00 84.44 671 ASP A O 1
ATOM 5270 N N . GLU A 1 672 ? -46.108 -57.806 61.385 1.00 86.94 672 GLU A N 1
ATOM 5271 C CA . GLU A 1 672 ? -46.801 -58.556 60.329 1.00 86.94 672 GLU A CA 1
ATOM 5272 C C . GLU A 1 672 ? -46.081 -59.874 60.008 1.00 86.94 672 GLU A C 1
ATOM 5274 O O . GLU A 1 672 ? -46.724 -60.920 59.867 1.00 86.94 672 GLU A O 1
ATOM 5279 N N . VAL A 1 673 ? -44.745 -59.844 59.969 1.00 87.56 673 VAL A N 1
ATOM 5280 C CA . VAL A 1 673 ? -43.902 -61.038 59.808 1.00 87.56 673 VAL A CA 1
ATOM 5281 C C . VAL A 1 673 ? -44.063 -61.957 61.017 1.00 87.56 673 VAL A C 1
ATOM 5283 O O . VAL A 1 673 ? -44.332 -63.150 60.861 1.00 87.56 673 VAL A O 1
ATOM 5286 N N . ASP A 1 674 ? -43.999 -61.403 62.225 1.00 86.31 674 ASP A N 1
ATOM 5287 C CA . ASP A 1 674 ? -44.130 -62.156 63.474 1.00 86.31 674 ASP A CA 1
ATOM 5288 C C . ASP A 1 674 ? -45.538 -62.762 63.629 1.00 86.31 674 ASP A C 1
ATOM 5290 O O . ASP A 1 674 ? -45.701 -63.902 64.087 1.00 86.31 674 ASP A O 1
ATOM 5294 N N . ALA A 1 675 ? -46.579 -62.040 63.203 1.00 88.38 675 ALA A N 1
ATOM 5295 C CA . ALA A 1 675 ? -47.946 -62.548 63.164 1.00 88.38 675 ALA A CA 1
ATOM 5296 C C . ALA A 1 675 ? -48.096 -63.704 62.168 1.00 88.38 675 ALA A C 1
ATOM 5298 O O . ALA A 1 675 ? -48.777 -64.683 62.488 1.00 88.38 675 ALA A O 1
ATOM 5299 N N . ALA A 1 676 ? -47.445 -63.633 61.003 1.00 88.00 676 ALA A N 1
ATOM 5300 C CA . ALA A 1 676 ? -47.429 -64.722 60.029 1.00 88.00 676 ALA A CA 1
ATOM 5301 C C . ALA A 1 676 ? -46.746 -65.977 60.594 1.00 88.00 676 ALA A C 1
ATOM 5303 O O . ALA A 1 676 ? -47.318 -67.068 60.507 1.00 88.00 676 ALA A O 1
ATOM 5304 N N . VAL A 1 677 ? -45.597 -65.821 61.268 1.00 87.31 677 VAL A N 1
ATOM 5305 C CA . VAL A 1 677 ? -44.910 -66.914 61.986 1.00 87.31 677 VAL A CA 1
ATOM 5306 C C . VAL A 1 677 ? -45.858 -67.560 62.997 1.00 87.31 677 VAL A C 1
ATOM 5308 O O . VAL A 1 677 ? -46.056 -68.778 63.001 1.00 87.31 677 VAL A O 1
ATOM 5311 N N . LYS A 1 678 ? -46.492 -66.746 63.849 1.00 88.94 678 LYS A N 1
ATOM 5312 C CA . LYS A 1 678 ? -47.376 -67.229 64.916 1.00 88.94 678 LYS A CA 1
ATOM 5313 C C . LYS A 1 678 ? -48.627 -67.917 64.371 1.00 88.94 678 LYS A C 1
ATOM 5315 O O . LYS A 1 678 ? -49.031 -68.952 64.900 1.00 88.94 678 LYS A O 1
ATOM 5320 N N . ALA A 1 679 ? -49.241 -67.356 63.331 1.00 89.69 679 ALA A N 1
ATOM 5321 C CA . ALA A 1 679 ? -50.427 -67.920 62.698 1.00 89.69 679 ALA A CA 1
ATOM 5322 C C . ALA A 1 679 ? -50.120 -69.265 62.028 1.00 89.69 679 ALA A C 1
ATOM 5324 O O . ALA A 1 679 ? -50.883 -70.215 62.201 1.00 89.69 679 ALA A O 1
ATOM 5325 N N . LEU A 1 680 ? -48.988 -69.371 61.326 1.00 90.44 680 LEU A N 1
ATOM 5326 C CA . LEU A 1 680 ? -48.552 -70.614 60.694 1.00 90.44 680 LEU A CA 1
ATOM 5327 C C . LEU A 1 680 ? -48.229 -71.701 61.729 1.00 90.44 680 LEU A C 1
ATOM 5329 O O . LEU A 1 680 ? -48.666 -72.845 61.585 1.00 90.44 680 LEU A O 1
ATOM 5333 N N . ALA A 1 681 ? -47.527 -71.342 62.807 1.00 88.06 681 ALA A N 1
ATOM 5334 C CA . ALA A 1 681 ? -47.236 -72.261 63.904 1.00 88.06 681 ALA A CA 1
ATOM 5335 C C . ALA A 1 681 ? -48.522 -72.773 64.579 1.00 88.06 681 ALA A C 1
ATOM 5337 O O . ALA A 1 681 ? -48.681 -73.978 64.765 1.00 88.06 681 ALA A O 1
ATOM 5338 N N . ALA A 1 682 ? -49.475 -71.884 64.878 1.00 87.31 682 ALA A N 1
ATOM 5339 C CA . ALA A 1 682 ? -50.754 -72.265 65.478 1.00 87.31 682 ALA A CA 1
ATOM 5340 C C . ALA A 1 682 ? -51.601 -73.142 64.542 1.00 87.31 682 ALA A C 1
ATOM 5342 O O . ALA A 1 682 ? -52.199 -74.122 64.985 1.00 87.31 682 ALA A O 1
ATOM 5343 N N . ALA A 1 683 ? -51.631 -72.833 63.242 1.00 88.12 683 ALA A N 1
ATOM 5344 C CA . ALA A 1 683 ? -52.361 -73.633 62.263 1.00 88.12 683 ALA A CA 1
ATOM 5345 C C . ALA A 1 683 ? -51.781 -75.053 62.128 1.00 88.12 683 ALA A C 1
ATOM 5347 O O . ALA A 1 683 ? -52.539 -76.007 61.966 1.00 88.12 683 ALA A O 1
ATOM 5348 N N . LYS A 1 684 ? -50.455 -75.215 62.266 1.00 87.88 684 LYS A N 1
ATOM 5349 C CA . LYS A 1 684 ? -49.802 -76.534 62.344 1.00 87.88 684 LYS A CA 1
ATOM 5350 C C . LYS A 1 684 ? -50.290 -77.338 63.554 1.00 87.88 684 LYS A C 1
ATOM 5352 O O . LYS A 1 684 ? -50.571 -78.524 63.419 1.00 87.88 684 LYS A O 1
ATOM 5357 N N . GLU A 1 685 ? -50.387 -76.715 64.728 1.00 87.25 685 GLU A N 1
ATOM 5358 C CA . GLU A 1 685 ? -50.841 -77.380 65.963 1.00 87.25 685 GLU A CA 1
ATOM 5359 C C . GLU A 1 685 ? -52.324 -77.777 65.923 1.00 87.25 685 GLU A C 1
ATOM 5361 O O . GLU A 1 685 ? -52.722 -78.743 66.571 1.00 87.25 685 GLU A O 1
ATOM 5366 N N . GLN A 1 686 ? -53.139 -77.055 65.150 1.00 87.25 686 GLN A N 1
ATOM 5367 C CA . GLN A 1 686 ? -54.575 -77.308 64.992 1.00 87.25 686 GLN A CA 1
ATOM 5368 C C . GLN A 1 686 ? -54.911 -78.398 63.964 1.00 87.25 686 GLN A C 1
ATOM 5370 O O . GLN A 1 686 ? -56.088 -78.678 63.737 1.00 87.25 686 GLN A O 1
ATOM 5375 N N . LEU A 1 687 ? -53.915 -79.031 63.341 1.00 87.00 687 LEU A N 1
ATOM 5376 C CA . LEU A 1 687 ? -54.138 -80.170 62.455 1.00 87.00 687 LEU A CA 1
ATOM 5377 C C . LEU A 1 687 ? -54.723 -81.363 63.235 1.00 87.00 687 LEU A C 1
ATOM 5379 O O . LEU A 1 687 ? -54.107 -81.879 64.167 1.00 87.00 687 LEU A O 1
ATOM 5383 N N . VAL A 1 688 ? -55.914 -81.827 62.835 1.00 83.62 688 VAL A N 1
ATOM 5384 C CA . VAL A 1 688 ? -56.661 -82.897 63.524 1.00 83.62 688 VAL A CA 1
ATOM 5385 C C . VAL A 1 688 ? -56.606 -84.187 62.713 1.00 83.62 688 VAL A C 1
ATOM 5387 O O . VAL A 1 688 ? -56.979 -84.203 61.538 1.00 83.62 688 VAL A O 1
ATOM 5390 N N . LEU A 1 689 ? -56.167 -85.280 63.341 1.00 80.19 689 LEU A N 1
ATOM 5391 C CA . LEU A 1 689 ? -56.203 -86.626 62.760 1.00 80.19 689 LEU A CA 1
ATOM 5392 C C . LEU A 1 689 ? -57.656 -87.115 62.619 1.00 80.19 689 LEU A C 1
ATOM 5394 O O . LEU A 1 689 ? -58.507 -86.820 63.453 1.00 80.19 689 LEU A O 1
ATOM 5398 N N . LYS A 1 690 ? -57.962 -87.884 61.574 1.00 80.50 690 LYS A N 1
ATOM 5399 C CA . LYS A 1 690 ? -59.297 -88.487 61.384 1.00 80.50 690 LYS A CA 1
ATOM 5400 C C . LYS A 1 690 ? -59.537 -89.593 62.444 1.00 80.50 690 LYS A C 1
ATOM 5402 O O . LYS A 1 690 ? -58.797 -90.571 62.427 1.00 80.50 690 LYS A O 1
ATOM 5407 N N . GLU A 1 691 ? -60.554 -89.485 63.320 1.00 62.12 691 GLU A N 1
ATOM 5408 C CA . GLU A 1 691 ? -60.915 -90.526 64.325 1.00 62.12 691 GLU A CA 1
ATOM 5409 C C . GLU A 1 691 ? -62.341 -91.127 64.176 1.00 62.12 691 GLU A C 1
ATOM 5411 O O . GLU A 1 691 ? -63.262 -90.488 63.666 1.00 62.12 691 GLU A O 1
ATOM 5416 N N . GLU A 1 692 ? -62.487 -92.393 64.612 1.00 48.06 692 GLU A N 1
ATOM 5417 C CA . GLU A 1 692 ? -63.643 -93.311 64.493 1.00 48.06 692 GLU A CA 1
ATOM 5418 C C . GLU A 1 692 ? -64.786 -93.080 65.532 1.00 48.06 692 GLU A C 1
ATOM 5420 O O . GLU A 1 692 ? -64.603 -92.493 66.589 1.00 48.06 692 GLU A O 1
ATOM 5425 N N . ASN A 1 693 ? -65.996 -93.566 65.208 1.00 35.88 693 ASN A N 1
ATOM 5426 C CA . ASN A 1 693 ? -67.338 -93.163 65.695 1.00 35.88 693 ASN A CA 1
ATOM 5427 C C . ASN A 1 693 ? -67.818 -93.650 67.101 1.00 35.88 693 ASN A C 1
ATOM 5429 O O . ASN A 1 693 ? -67.456 -94.750 67.513 1.00 35.88 693 ASN A O 1
ATOM 5433 N N . GLN A 1 694 ? -68.815 -92.918 67.668 1.00 36.53 694 GLN A N 1
ATOM 5434 C CA . GLN A 1 694 ? -69.883 -93.228 68.687 1.00 36.53 694 GLN A CA 1
ATOM 5435 C C . GLN A 1 694 ? -69.836 -92.332 69.953 1.00 36.53 694 GLN A C 1
ATOM 5437 O O . GLN A 1 694 ? -68.785 -92.203 70.557 1.00 36.53 694 GLN A O 1
ATOM 5442 N N . GLY A 1 695 ? -70.891 -91.723 70.522 1.00 33.72 695 GLY A N 1
ATOM 5443 C CA . GLY A 1 695 ? -72.350 -91.640 70.331 1.00 33.72 695 GLY A CA 1
ATOM 5444 C C . GLY A 1 695 ? -72.958 -90.971 71.598 1.00 33.72 695 GLY A C 1
ATOM 5445 O O . GLY A 1 695 ? -72.410 -91.144 72.684 1.00 33.72 695 GLY A O 1
ATOM 5446 N N . GLY A 1 696 ? -74.054 -90.200 71.506 1.00 37.38 696 GLY A N 1
ATOM 5447 C CA . GLY A 1 696 ? -74.662 -89.498 72.661 1.00 37.38 696 GLY A CA 1
ATOM 5448 C C . GLY A 1 696 ? -76.189 -89.320 72.577 1.00 37.38 696 GLY A C 1
ATOM 5449 O O . GLY A 1 696 ? -76.763 -89.335 71.488 1.00 37.38 696 GLY A O 1
ATOM 5450 N N . SER A 1 697 ? -76.863 -89.173 73.728 1.00 32.72 697 SER A N 1
ATOM 5451 C CA . SER A 1 697 ? -78.296 -88.829 73.868 1.00 32.72 697 SER A CA 1
ATOM 5452 C C . SER A 1 697 ? -78.627 -88.195 75.231 1.00 32.72 697 SER A C 1
ATOM 5454 O O . SER A 1 697 ? -78.074 -88.626 76.241 1.00 32.72 697 SER A O 1
ATOM 5456 N N . GLY A 1 698 ? -79.602 -87.267 75.231 1.00 30.39 698 GLY A N 1
ATOM 5457 C CA . GLY A 1 698 ? -80.420 -86.809 76.379 1.00 30.39 698 GLY A CA 1
ATOM 5458 C C . GLY A 1 698 ? -80.293 -85.309 76.702 1.00 30.39 698 GLY A C 1
ATOM 5459 O O . GLY A 1 698 ? -79.260 -84.912 77.222 1.00 30.39 698 GLY A O 1
ATOM 5460 N N . ASP A 1 699 ? -81.222 -84.453 76.233 1.00 29.59 699 ASP A N 1
ATOM 5461 C CA . ASP A 1 699 ? -82.388 -83.857 76.966 1.00 29.59 699 ASP A CA 1
ATOM 5462 C C . ASP A 1 699 ? -81.984 -82.798 78.025 1.00 29.59 699 ASP A C 1
ATOM 5464 O O . ASP A 1 699 ? -81.072 -83.035 78.799 1.00 29.59 699 ASP A O 1
ATOM 5468 N N . GLY A 1 700 ? -82.582 -81.615 78.216 1.00 30.64 700 GLY A N 1
ATOM 5469 C CA . GLY A 1 700 ? -83.789 -80.941 77.732 1.00 30.64 700 GLY A CA 1
ATOM 5470 C C . GLY A 1 700 ? -84.192 -79.848 78.762 1.00 30.64 700 GLY A C 1
ATOM 5471 O O . GLY A 1 700 ? -83.951 -80.020 79.953 1.00 30.64 700 GLY A O 1
ATOM 5472 N N . GLN A 1 701 ? -84.837 -78.768 78.288 1.00 30.23 701 GLN A N 1
ATOM 5473 C CA . GLN A 1 701 ? -85.631 -77.725 78.993 1.00 30.23 701 GLN A CA 1
ATOM 5474 C C . GLN A 1 701 ? -85.053 -76.336 79.404 1.00 30.23 701 GLN A C 1
ATOM 5476 O O . GLN A 1 701 ? -84.065 -76.190 80.110 1.00 30.23 701 GLN A O 1
ATOM 5481 N N . ASN A 1 702 ? -85.821 -75.329 78.948 1.00 31.00 702 ASN A N 1
ATOM 5482 C CA . ASN A 1 702 ? -85.832 -73.852 79.084 1.00 31.00 702 ASN A CA 1
ATOM 5483 C C . ASN A 1 702 ? -86.721 -73.433 80.311 1.00 31.00 702 ASN A C 1
ATOM 5485 O O . ASN A 1 702 ? -87.293 -74.360 80.896 1.00 31.00 702 ASN A O 1
ATOM 5489 N N . PRO A 1 703 ? -87.034 -72.147 80.656 1.00 56.50 703 PRO A N 1
ATOM 5490 C CA . PRO A 1 703 ? -86.645 -70.840 80.084 1.00 56.50 703 PRO A CA 1
ATOM 5491 C C . PRO A 1 703 ? -86.395 -69.674 81.099 1.00 56.50 703 PRO A C 1
ATOM 5493 O O . PRO A 1 703 ? -86.441 -69.850 82.312 1.00 56.50 703 PRO A O 1
ATOM 5496 N N . ASP A 1 704 ? -86.237 -68.473 80.518 1.00 28.80 704 ASP A N 1
ATOM 5497 C CA . ASP A 1 704 ? -86.501 -67.102 81.012 1.00 28.80 704 ASP A CA 1
ATOM 5498 C C . ASP A 1 704 ? -85.356 -66.237 81.574 1.00 28.80 704 ASP A C 1
ATOM 5500 O O . ASP A 1 704 ? -84.735 -66.546 82.587 1.00 28.80 704 ASP A O 1
ATOM 5504 N N . GLY A 1 705 ? -85.210 -65.044 80.964 1.00 26.88 705 GLY A N 1
ATOM 5505 C CA . GLY A 1 705 ? -84.760 -63.833 81.664 1.00 26.88 705 GLY A CA 1
ATOM 5506 C C . GLY A 1 705 ? -83.621 -63.002 81.055 1.00 26.88 705 GLY A C 1
ATOM 5507 O O . GLY A 1 705 ? -82.596 -62.865 81.698 1.00 26.88 705 GLY A O 1
ATOM 5508 N N . ASN A 1 706 ? -83.838 -62.427 79.863 1.00 30.72 706 ASN A N 1
ATOM 5509 C CA . ASN A 1 706 ? -83.369 -61.117 79.353 1.00 30.72 706 ASN A CA 1
ATOM 5510 C C . ASN A 1 706 ? -82.038 -60.499 79.865 1.00 30.72 706 ASN A C 1
ATOM 5512 O O . ASN A 1 706 ? -81.983 -60.110 81.023 1.00 30.72 706 ASN A O 1
ATOM 5516 N N . THR A 1 707 ? -81.095 -60.200 78.952 1.00 27.34 707 THR A N 1
ATOM 5517 C CA . THR A 1 707 ? -80.452 -58.865 78.809 1.00 27.34 707 THR A CA 1
ATOM 5518 C C . THR A 1 707 ? -79.523 -58.789 77.588 1.00 27.34 707 THR A C 1
ATOM 5520 O O . THR A 1 707 ? -78.663 -59.638 77.404 1.00 27.34 707 THR A O 1
ATOM 5523 N N . GLU A 1 708 ? -79.712 -57.702 76.837 1.00 28.38 708 GLU A N 1
ATOM 5524 C CA . GLU A 1 708 ? -78.730 -56.841 76.156 1.00 28.38 708 GLU A CA 1
ATOM 5525 C C . GLU A 1 708 ? -77.753 -57.325 75.062 1.00 28.38 708 GLU A C 1
ATOM 5527 O O . GLU A 1 708 ? -76.873 -58.155 75.249 1.00 28.38 708 GLU A O 1
ATOM 5532 N N . THR A 1 709 ? -77.806 -56.524 73.987 1.00 30.50 709 THR A N 1
ATOM 5533 C CA . THR A 1 709 ? -76.746 -56.107 73.052 1.00 30.50 709 THR A CA 1
ATOM 5534 C C . THR A 1 709 ? -76.127 -57.132 72.103 1.00 30.50 709 THR A C 1
ATOM 5536 O O . THR A 1 709 ? -75.373 -58.014 72.488 1.00 30.50 709 THR A O 1
ATOM 5539 N N . SER A 1 710 ? -76.338 -56.883 70.808 1.00 30.50 710 SER A N 1
ATOM 5540 C CA . SER A 1 710 ? -75.303 -56.528 69.819 1.00 30.50 710 SER A CA 1
ATOM 5541 C C . SER A 1 710 ? -75.673 -57.067 68.434 1.00 30.50 710 SER A C 1
ATOM 5543 O O . SER A 1 710 ? -76.421 -58.033 68.305 1.00 30.50 710 SER A O 1
ATOM 5545 N N . GLY A 1 711 ? -75.114 -56.439 67.405 1.00 25.52 711 GLY A N 1
ATOM 5546 C CA . GLY A 1 711 ? -75.241 -56.829 66.006 1.00 25.52 711 GLY A CA 1
ATOM 5547 C C . GLY A 1 711 ? -76.151 -55.856 65.259 1.00 25.52 711 GLY A C 1
ATOM 5548 O O . GLY A 1 711 ? -77.331 -55.743 65.558 1.00 25.52 711 GLY A O 1
ATOM 5549 N N . GLY A 1 712 ? -75.664 -55.060 64.322 1.00 26.64 712 GLY A N 1
ATOM 5550 C CA . GLY A 1 712 ? -74.558 -55.347 63.428 1.00 26.64 712 GLY A CA 1
ATOM 5551 C C . GLY A 1 712 ? -75.102 -55.294 62.012 1.00 26.64 712 GLY A C 1
ATOM 5552 O O . GLY A 1 712 ? -76.151 -55.857 61.717 1.00 26.64 712 GLY A O 1
ATOM 5553 N N . ASP A 1 713 ? -74.331 -54.617 61.181 1.00 25.72 713 ASP A N 1
ATOM 5554 C CA . ASP A 1 713 ? -74.183 -54.899 59.768 1.00 25.72 713 ASP A CA 1
ATOM 5555 C C . ASP A 1 713 ? -75.277 -54.480 58.773 1.00 25.72 713 ASP A C 1
ATOM 5557 O O . ASP A 1 713 ? -76.262 -55.155 58.502 1.00 25.72 713 ASP A O 1
ATOM 5561 N N . ASN A 1 714 ? -74.906 -53.393 58.093 1.00 28.08 714 ASN A N 1
ATOM 5562 C CA . ASN A 1 714 ? -74.350 -53.459 56.738 1.00 28.08 714 ASN A CA 1
ATOM 5563 C C . ASN A 1 714 ? -75.320 -53.250 55.567 1.00 28.08 714 ASN A C 1
ATOM 5565 O O . ASN A 1 714 ? -76.461 -53.696 55.530 1.00 28.08 714 ASN A O 1
ATOM 5569 N N . SER A 1 715 ? -74.723 -52.631 54.551 1.00 27.97 715 SER A N 1
ATOM 5570 C CA . SER A 1 715 ? -75.173 -52.496 53.173 1.00 27.97 715 SER A CA 1
ATOM 5571 C C . SER A 1 715 ? -76.239 -51.435 52.892 1.00 27.97 715 SER A C 1
ATOM 5573 O O . SER A 1 715 ? -77.441 -51.671 52.905 1.00 27.97 715 SER A O 1
ATOM 5575 N N . GLY A 1 716 ? -75.726 -50.250 52.555 1.00 25.77 716 GLY A N 1
ATOM 5576 C CA . GLY A 1 716 ? -75.821 -49.731 51.191 1.00 25.77 716 GLY A CA 1
ATOM 5577 C C . GLY A 1 716 ? -77.211 -49.429 50.638 1.00 25.77 716 GLY A C 1
ATOM 5578 O O . GLY A 1 716 ? -77.932 -50.334 50.239 1.00 25.77 716 GLY A O 1
ATOM 5579 N N . ASN A 1 717 ? -77.490 -48.142 50.406 1.00 27.66 717 ASN A N 1
ATOM 5580 C CA . ASN A 1 717 ? -77.860 -47.709 49.060 1.00 27.66 717 ASN A CA 1
ATOM 5581 C C . ASN A 1 717 ? -77.739 -46.192 48.850 1.00 27.66 717 ASN A C 1
ATOM 5583 O O . ASN A 1 717 ? -77.909 -45.393 49.767 1.00 27.66 717 ASN A O 1
ATOM 5587 N N . ASN A 1 718 ? -77.495 -45.870 47.582 1.00 30.02 718 ASN A N 1
ATOM 5588 C CA . ASN A 1 718 ? -77.718 -44.628 46.849 1.00 30.02 718 ASN A CA 1
ATOM 5589 C C . ASN A 1 718 ? -78.762 -43.645 47.398 1.00 30.02 718 ASN A C 1
ATOM 5591 O O . ASN A 1 718 ? -79.862 -44.038 47.778 1.00 30.02 718 ASN A O 1
ATOM 5595 N N . GLY A 1 719 ? -78.502 -42.362 47.126 1.00 25.50 719 GLY A N 1
ATOM 5596 C CA . GLY A 1 719 ? -79.563 -41.463 46.672 1.00 25.50 719 GLY A CA 1
ATOM 5597 C C . GLY A 1 719 ? -79.530 -40.050 47.241 1.00 25.50 719 GLY A C 1
ATOM 5598 O O . GLY A 1 719 ? -80.196 -39.770 48.220 1.00 25.50 719 GLY A O 1
ATOM 5599 N N . GLN A 1 720 ? -78.824 -39.171 46.528 1.00 27.66 720 GLN A N 1
ATOM 5600 C CA . GLN A 1 720 ? -79.350 -37.906 46.004 1.00 27.66 720 GLN A CA 1
ATOM 5601 C C . GLN A 1 720 ? -79.990 -36.854 46.943 1.00 27.66 720 GLN A C 1
ATOM 5603 O O . GLN A 1 720 ? -81.012 -37.059 47.581 1.00 27.66 720 GLN A O 1
ATOM 5608 N N . ALA A 1 721 ? -79.490 -35.635 46.717 1.00 26.69 721 ALA A N 1
AT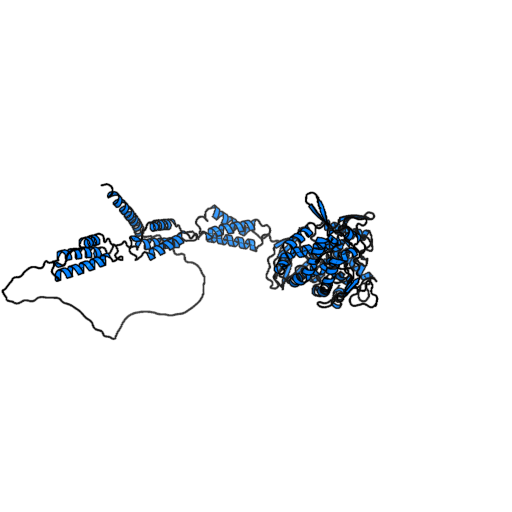OM 5609 C CA . ALA A 1 721 ? -80.227 -34.373 46.631 1.00 26.69 721 ALA A CA 1
ATOM 5610 C C . ALA A 1 721 ? -80.478 -33.548 47.909 1.00 26.69 721 ALA A C 1
ATOM 5612 O O . ALA A 1 721 ? -81.376 -33.792 48.701 1.00 26.69 721 ALA A O 1
ATOM 5613 N N . GLN A 1 722 ? -79.749 -32.427 47.903 1.00 26.97 722 GLN A N 1
ATOM 5614 C CA . GLN A 1 722 ? -80.241 -31.051 48.022 1.00 26.97 722 GLN A CA 1
ATOM 5615 C C . GLN A 1 722 ? -80.775 -30.531 49.360 1.00 26.97 722 GLN A C 1
ATOM 5617 O O . GLN A 1 722 ? -81.892 -30.814 49.771 1.00 26.97 722 GLN A O 1
ATOM 5622 N N . GLY A 1 723 ? -80.045 -29.505 49.811 1.00 26.12 723 GLY A N 1
ATOM 5623 C CA . GLY A 1 723 ? -80.602 -28.250 50.317 1.00 26.12 723 GLY A CA 1
ATOM 5624 C C . GLY A 1 723 ? -80.936 -28.275 51.805 1.00 26.12 723 GLY A C 1
ATOM 5625 O O . GLY A 1 723 ? -81.390 -29.267 52.341 1.00 26.12 723 GLY A O 1
ATOM 5626 N N . SER A 1 724 ? -80.772 -27.204 52.562 1.00 26.03 724 SER A N 1
ATOM 5627 C CA . SER A 1 724 ? -80.315 -25.846 52.286 1.00 26.03 724 SER A CA 1
ATOM 5628 C C . SER A 1 724 ? -80.234 -25.135 53.638 1.00 26.03 724 SER A C 1
ATOM 5630 O O . SER A 1 724 ? -81.009 -25.474 54.531 1.00 26.03 724 SER A O 1
ATOM 5632 N N . GLY A 1 725 ? -79.442 -24.068 53.714 1.00 25.94 725 GLY A N 1
ATOM 5633 C CA . GLY A 1 725 ? -79.659 -22.964 54.654 1.00 25.94 725 GLY A CA 1
ATOM 5634 C C . GLY A 1 725 ? -78.623 -22.915 55.775 1.00 25.94 725 GLY A C 1
ATOM 5635 O O . GLY A 1 725 ? -78.605 -23.797 56.622 1.00 25.94 725 GLY A O 1
ATOM 5636 N N . ASN A 1 726 ? -77.649 -22.002 55.672 1.00 30.22 726 ASN A N 1
ATOM 5637 C CA . ASN A 1 726 ? -77.655 -20.636 56.255 1.00 30.22 726 ASN A CA 1
ATOM 5638 C C . ASN A 1 726 ? -77.340 -20.682 57.766 1.00 30.22 726 ASN A C 1
ATOM 5640 O O . ASN A 1 726 ? -77.921 -21.493 58.470 1.00 30.22 726 ASN A O 1
ATOM 5644 N N . THR A 1 727 ? -76.489 -19.861 58.384 1.00 32.03 727 THR A N 1
ATOM 5645 C CA . THR A 1 727 ? -75.845 -18.571 58.054 1.00 32.03 727 THR A CA 1
ATOM 5646 C C . THR A 1 727 ? -74.800 -18.321 59.163 1.00 32.03 727 THR A C 1
ATOM 5648 O O . THR A 1 727 ? -74.988 -18.820 60.271 1.00 32.03 727 THR A O 1
ATOM 5651 N N . ASP A 1 728 ? -73.627 -17.746 58.889 1.00 30.52 728 ASP A N 1
ATOM 5652 C CA . ASP A 1 728 ? -73.145 -16.389 59.269 1.00 30.52 728 ASP A CA 1
ATOM 5653 C C . ASP A 1 728 ? -71.634 -16.588 59.594 1.00 30.52 728 ASP A C 1
ATOM 5655 O O . ASP A 1 728 ? -71.271 -17.664 60.058 1.00 30.52 728 ASP A O 1
ATOM 5659 N N . ASN A 1 729 ? -70.650 -15.704 59.402 1.00 31.44 729 ASN A N 1
ATOM 5660 C CA . ASN A 1 729 ? -70.603 -14.254 59.279 1.00 31.44 729 ASN A CA 1
ATOM 5661 C C . ASN A 1 729 ? -69.215 -13.822 58.729 1.00 31.44 729 ASN A C 1
ATOM 5663 O O . ASN A 1 729 ? -68.234 -14.499 59.018 1.00 31.44 729 ASN A O 1
ATOM 5667 N N . ALA A 1 730 ? -69.182 -12.657 58.060 1.00 31.00 730 ALA A N 1
ATOM 5668 C CA . ALA A 1 730 ? -68.095 -11.665 57.882 1.00 31.00 730 ALA A CA 1
ATOM 5669 C C . ALA A 1 730 ? -66.671 -12.114 57.459 1.00 31.00 730 ALA A C 1
ATOM 5671 O O . ALA A 1 730 ? -66.052 -12.953 58.092 1.00 31.00 730 ALA A O 1
ATOM 5672 N N . GLY A 1 731 ? -65.988 -11.504 56.486 1.00 27.84 731 GLY A N 1
ATOM 5673 C CA . GLY A 1 731 ? -66.212 -10.317 55.650 1.00 27.84 731 GLY A CA 1
ATOM 5674 C C . GLY A 1 731 ? -64.871 -9.989 54.960 1.00 27.84 731 GLY A C 1
ATOM 5675 O O . GLY A 1 731 ? -63.840 -10.014 55.619 1.00 27.84 731 GLY A O 1
ATOM 5676 N N . GLY A 1 732 ? -64.836 -9.889 53.629 1.00 28.11 732 GLY A N 1
ATOM 5677 C CA . GLY A 1 732 ? -64.541 -8.646 52.889 1.00 28.11 732 GLY A CA 1
ATOM 5678 C C . GLY A 1 732 ? -63.289 -8.825 52.005 1.00 28.11 732 GLY A C 1
ATOM 5679 O O . GLY A 1 732 ? -62.216 -9.047 52.547 1.00 28.11 732 GLY A O 1
ATOM 5680 N N . ASP A 1 733 ? -63.433 -9.058 50.692 1.00 29.80 733 ASP A N 1
ATOM 5681 C CA . ASP A 1 733 ? -63.449 -8.070 49.576 1.00 29.80 733 ASP A CA 1
ATOM 5682 C C . ASP A 1 733 ? -62.041 -7.505 49.265 1.00 29.80 733 ASP A C 1
ATOM 5684 O O . ASP A 1 733 ? -61.334 -7.124 50.187 1.00 29.80 733 ASP A O 1
ATOM 5688 N N . ASN A 1 734 ? -61.543 -7.330 48.035 1.00 31.25 734 ASN A N 1
ATOM 5689 C CA . ASN A 1 734 ? -61.802 -7.849 46.683 1.00 31.25 734 ASN A CA 1
ATOM 5690 C C . ASN A 1 734 ? -60.641 -7.355 45.787 1.00 31.25 734 ASN A C 1
ATOM 5692 O O . ASN A 1 734 ? -60.051 -6.318 46.075 1.00 31.25 734 ASN A O 1
ATOM 5696 N N . GLY A 1 735 ? -60.456 -7.983 44.623 1.00 27.66 735 GLY A N 1
ATOM 5697 C CA . GLY A 1 735 ? -60.285 -7.232 43.368 1.00 27.66 735 GLY A CA 1
ATOM 5698 C C . GLY A 1 735 ? -58.910 -6.700 42.918 1.00 27.66 735 GLY A C 1
ATOM 5699 O O . GLY A 1 735 ? -58.610 -5.529 43.095 1.00 27.66 735 GLY A O 1
ATOM 5700 N N . ASN A 1 736 ? -58.257 -7.518 42.082 1.00 28.12 736 ASN A N 1
ATOM 5701 C CA . ASN A 1 736 ? -57.973 -7.256 40.653 1.00 28.12 736 ASN A CA 1
ATOM 5702 C C . ASN A 1 736 ? -56.756 -6.403 40.170 1.00 28.12 736 ASN A C 1
ATOM 5704 O O . ASN A 1 736 ? -56.628 -5.224 40.467 1.00 28.12 736 ASN A O 1
ATOM 5708 N N . SER A 1 737 ? -56.052 -7.011 39.195 1.00 26.56 737 SER A N 1
ATOM 5709 C CA . SER A 1 737 ? -55.434 -6.452 37.965 1.00 26.56 737 SER A CA 1
ATOM 5710 C C . SER A 1 737 ? -54.002 -5.870 37.937 1.00 26.56 737 SER A C 1
ATOM 5712 O O . SER A 1 737 ? -53.766 -4.721 38.282 1.00 26.56 737 SER A O 1
ATOM 5714 N N . SER A 1 738 ? -53.130 -6.649 37.274 1.00 25.69 738 SER A N 1
ATOM 5715 C CA . SER A 1 738 ? -52.215 -6.313 36.152 1.00 25.69 738 SER A CA 1
ATOM 5716 C C . SER A 1 738 ? -50.996 -5.367 36.283 1.00 25.69 738 SER A C 1
ATOM 5718 O O . SER A 1 738 ? -51.132 -4.161 36.451 1.00 25.69 738 SER A O 1
ATOM 5720 N N . THR A 1 739 ? -49.855 -5.953 35.872 1.00 25.64 739 THR A N 1
ATOM 5721 C CA . THR A 1 739 ? -48.735 -5.457 35.023 1.00 25.64 739 THR A CA 1
ATOM 5722 C C . THR A 1 739 ? -47.628 -4.523 35.549 1.00 25.64 739 THR A C 1
ATOM 5724 O O . THR A 1 739 ? -47.884 -3.413 35.988 1.00 25.64 739 THR A O 1
ATOM 5727 N N . ALA A 1 740 ? -46.401 -4.971 35.217 1.00 25.16 740 ALA A N 1
ATOM 5728 C CA . ALA A 1 740 ? -45.171 -4.257 34.830 1.00 25.16 740 ALA A CA 1
ATOM 5729 C C . ALA A 1 740 ? -44.145 -3.803 35.899 1.00 25.16 740 ALA A C 1
ATOM 5731 O O . ALA A 1 740 ? -44.448 -3.027 36.792 1.00 25.16 740 ALA A O 1
ATOM 5732 N N . ALA A 1 741 ? -42.912 -4.296 35.677 1.00 27.00 741 ALA A N 1
ATOM 5733 C CA . ALA A 1 741 ? -41.560 -3.761 35.915 1.00 27.00 741 ALA A CA 1
ATOM 5734 C C . ALA A 1 741 ? -41.281 -2.816 37.104 1.00 27.00 741 ALA A C 1
ATOM 5736 O O . ALA A 1 741 ? -41.864 -1.743 37.219 1.00 27.00 741 ALA A O 1
ATOM 5737 N N . GLY A 1 742 ? -40.234 -3.125 37.880 1.00 23.09 742 GLY A N 1
ATOM 5738 C CA . GLY A 1 742 ? -39.641 -2.162 38.812 1.00 23.09 742 GLY A CA 1
ATOM 5739 C C . GLY A 1 742 ? -38.580 -2.751 39.737 1.00 23.09 742 GLY A C 1
ATOM 5740 O O . GLY A 1 742 ? -38.892 -3.459 40.683 1.00 23.09 742 GLY A O 1
ATOM 5741 N N . ASN A 1 743 ? -37.329 -2.416 39.441 1.00 26.12 743 ASN A N 1
ATOM 5742 C CA . ASN A 1 743 ? -36.121 -2.629 40.230 1.00 26.12 743 ASN A CA 1
ATOM 5743 C C . ASN A 1 743 ? -36.166 -1.818 41.551 1.00 26.12 743 ASN A C 1
ATOM 5745 O O . ASN A 1 743 ? -36.484 -0.635 41.473 1.00 26.12 743 ASN A O 1
ATOM 5749 N N . SER A 1 744 ? -35.820 -2.403 42.712 1.00 25.38 744 SER A N 1
ATOM 5750 C CA . SER A 1 744 ? -34.931 -1.815 43.750 1.00 25.38 744 SER A CA 1
ATOM 5751 C C . SER A 1 744 ? -35.037 -2.490 45.136 1.00 25.38 744 SER A C 1
ATOM 5753 O O . SER A 1 744 ? -36.075 -2.420 45.787 1.00 25.38 744 SER A O 1
ATOM 5755 N N . VAL A 1 745 ? -33.897 -3.019 45.595 1.00 26.22 745 VAL A N 1
ATOM 5756 C CA . VAL A 1 745 ? -33.206 -2.720 46.871 1.00 26.22 745 VAL A CA 1
ATOM 5757 C C . VAL A 1 745 ? -33.914 -2.971 48.225 1.00 26.22 745 VAL A C 1
ATOM 5759 O O . VAL A 1 745 ? -34.831 -2.265 48.628 1.00 26.22 745 VAL A O 1
ATOM 5762 N N . ASN A 1 746 ? -33.273 -3.883 48.972 1.00 28.25 746 ASN A N 1
ATOM 5763 C CA . ASN A 1 746 ? -33.115 -4.037 50.428 1.00 28.25 746 ASN A CA 1
ATOM 5764 C C . ASN A 1 746 ? -34.341 -4.237 51.333 1.00 28.25 746 ASN A C 1
ATOM 5766 O O . ASN A 1 746 ? -35.076 -3.310 51.656 1.00 28.25 746 ASN A O 1
ATOM 5770 N N . ASN A 1 747 ? -34.365 -5.409 51.975 1.00 24.83 747 ASN A N 1
ATOM 5771 C CA . ASN A 1 747 ? -34.276 -5.462 53.434 1.00 24.83 747 ASN A CA 1
ATOM 5772 C C . ASN A 1 747 ? -33.623 -6.774 53.881 1.00 24.83 747 ASN A C 1
ATOM 5774 O O . ASN A 1 747 ? -34.220 -7.844 53.792 1.00 24.83 747 ASN A O 1
ATOM 5778 N N . ALA A 1 748 ? -32.398 -6.653 54.392 1.00 28.58 748 ALA A N 1
ATOM 5779 C CA . ALA A 1 748 ? -31.753 -7.672 55.198 1.00 28.58 748 ALA A CA 1
ATOM 5780 C C . ALA A 1 748 ? -32.635 -7.987 56.416 1.00 28.58 748 ALA A C 1
ATOM 5782 O O . ALA A 1 748 ? -32.953 -7.099 57.216 1.00 28.58 748 ALA A O 1
ATOM 5783 N N . VAL A 1 749 ? -33.027 -9.252 56.558 1.00 24.12 749 VAL A N 1
ATOM 5784 C CA . VAL A 1 749 ? -33.606 -9.776 57.794 1.00 24.12 749 VAL A CA 1
ATOM 5785 C C . VAL A 1 749 ? -32.487 -10.434 58.589 1.00 24.12 749 VAL A C 1
ATOM 5787 O O . VAL A 1 749 ? -31.679 -11.193 58.069 1.00 24.12 749 VAL A O 1
ATOM 5790 N N . LYS A 1 750 ? -32.439 -10.050 59.862 1.00 24.61 750 LYS A N 1
ATOM 5791 C CA . LYS A 1 750 ? -31.472 -10.445 60.879 1.00 24.61 750 LYS A CA 1
ATOM 5792 C C . LYS A 1 750 ? -31.260 -11.955 60.973 1.00 24.61 750 LYS A C 1
ATOM 5794 O O . LYS A 1 750 ? -32.215 -12.724 61.040 1.00 24.61 750 LYS A O 1
ATOM 5799 N N . THR A 1 751 ? -29.984 -12.282 61.137 1.00 41.59 751 THR A N 1
ATOM 5800 C CA . THR A 1 751 ? -29.430 -13.501 61.717 1.00 41.59 751 THR A CA 1
ATOM 5801 C C . THR A 1 751 ? -30.138 -13.903 63.012 1.00 41.59 751 THR A C 1
ATOM 5803 O O . THR A 1 751 ? -30.471 -13.067 63.859 1.00 41.59 751 THR A O 1
ATOM 5806 N N . GLY A 1 752 ? -30.353 -15.205 63.169 1.00 24.75 752 GLY A N 1
ATOM 5807 C CA . GLY A 1 752 ? -30.924 -15.789 64.370 1.00 24.75 752 GLY A CA 1
ATOM 5808 C C . GLY A 1 752 ? -30.591 -17.267 64.444 1.00 24.75 752 GLY A C 1
ATOM 5809 O O . GLY A 1 752 ? -31.313 -18.085 63.882 1.00 24.75 752 GLY A O 1
ATOM 5810 N N . ASP A 1 753 ? -29.503 -17.568 65.153 1.00 33.44 753 ASP A N 1
ATOM 5811 C CA . ASP A 1 753 ? -29.228 -18.861 65.772 1.00 33.44 753 ASP A CA 1
ATOM 5812 C C . ASP A 1 753 ? -30.526 -19.517 66.248 1.00 33.44 753 ASP A C 1
ATOM 5814 O O . ASP A 1 753 ? -31.254 -18.910 67.034 1.00 33.44 753 ASP A O 1
ATOM 5818 N N . ASN A 1 754 ? -30.808 -20.733 65.775 1.00 33.72 754 ASN A N 1
ATOM 5819 C CA . ASN A 1 754 ? -31.518 -21.788 66.508 1.00 33.72 754 ASN A CA 1
ATOM 5820 C C . ASN A 1 754 ? -31.645 -23.035 65.618 1.00 33.72 754 ASN A C 1
ATOM 5822 O O . ASN A 1 754 ? -32.721 -23.332 65.099 1.00 33.72 754 ASN A O 1
ATOM 5826 N N . MET A 1 755 ? -30.564 -23.808 65.475 1.00 33.53 755 MET A N 1
ATOM 5827 C CA . MET A 1 755 ? -30.711 -25.216 65.095 1.00 33.53 755 MET A CA 1
ATOM 5828 C C . MET A 1 755 ? -30.990 -26.071 66.335 1.00 33.53 755 MET A C 1
ATOM 5830 O O . MET A 1 755 ? -30.346 -25.949 67.377 1.00 33.53 755 MET A O 1
ATOM 5834 N N . ASN A 1 756 ? -32.008 -26.923 66.210 1.00 31.44 756 ASN A N 1
ATOM 5835 C CA . ASN A 1 756 ? -32.545 -27.786 67.253 1.00 31.44 756 ASN A CA 1
ATOM 5836 C C . ASN A 1 756 ? -31.532 -28.897 67.627 1.00 31.44 756 ASN A C 1
ATOM 5838 O O . ASN A 1 756 ? -31.179 -29.701 66.762 1.00 31.44 756 ASN A O 1
ATOM 5842 N N . PRO A 1 757 ? -31.119 -29.028 68.906 1.00 31.94 757 PRO A N 1
ATOM 5843 C CA . PRO A 1 757 ? -30.216 -30.087 69.381 1.00 31.94 757 PRO A CA 1
ATOM 5844 C C . PRO A 1 757 ? -30.675 -31.523 69.070 1.00 31.94 757 PRO A C 1
ATOM 5846 O O . PRO A 1 757 ? -29.877 -32.456 69.146 1.00 31.94 757 PRO A O 1
ATOM 5849 N N . ALA A 1 758 ? -31.952 -31.718 68.720 1.00 31.55 758 ALA A N 1
ATOM 5850 C CA . ALA A 1 758 ? -32.496 -33.006 68.296 1.00 31.55 758 ALA A CA 1
ATOM 5851 C C . ALA A 1 758 ? -31.873 -33.541 66.991 1.00 31.55 758 ALA A C 1
ATOM 5853 O O . ALA A 1 758 ? -31.786 -34.756 66.829 1.00 31.55 758 ALA A O 1
ATOM 5854 N N . VAL A 1 759 ? -31.398 -32.665 66.097 1.00 35.91 759 VAL A N 1
ATOM 5855 C CA . VAL A 1 759 ? -30.799 -33.064 64.808 1.00 35.91 759 VAL A CA 1
ATOM 5856 C C . VAL A 1 759 ? -29.391 -33.643 65.016 1.00 35.91 759 VAL A C 1
ATOM 5858 O O . VAL A 1 759 ? -29.077 -34.716 64.505 1.00 35.91 759 VAL A O 1
ATOM 5861 N N . TRP A 1 760 ? -28.588 -33.032 65.898 1.00 34.25 760 TRP A N 1
ATOM 5862 C CA . TRP A 1 760 ? -27.287 -33.574 66.327 1.00 34.25 760 TRP A CA 1
ATOM 5863 C C . TRP A 1 760 ? -27.402 -34.937 67.033 1.00 34.25 760 TRP A C 1
ATOM 5865 O O . TRP A 1 760 ? -26.517 -35.787 66.914 1.00 34.25 760 TRP A O 1
ATOM 5875 N N . ALA A 1 761 ? -28.501 -35.180 67.756 1.00 33.62 761 ALA A N 1
ATOM 5876 C CA . ALA A 1 761 ? -28.734 -36.449 68.445 1.00 33.62 761 ALA A CA 1
ATOM 5877 C C . ALA A 1 761 ? -29.069 -37.611 67.485 1.00 33.62 761 ALA A C 1
ATOM 5879 O O . ALA A 1 761 ? -28.765 -38.762 67.806 1.00 33.62 761 ALA A O 1
ATOM 5880 N N . ALA A 1 762 ? -29.648 -37.328 66.312 1.00 37.53 762 ALA A N 1
ATOM 5881 C CA . ALA A 1 762 ? -29.983 -38.342 65.311 1.00 37.53 762 ALA A CA 1
ATOM 5882 C C . ALA A 1 762 ? -28.730 -38.896 64.600 1.00 37.53 762 ALA A C 1
ATOM 5884 O O . ALA A 1 762 ? -28.594 -40.113 64.461 1.00 37.53 762 ALA A O 1
ATOM 5885 N N . LEU A 1 763 ? -27.759 -38.036 64.263 1.00 33.00 763 LEU A N 1
ATOM 5886 C CA . LEU A 1 763 ? -26.489 -38.427 63.623 1.00 33.00 763 LEU A CA 1
ATOM 5887 C C . LEU A 1 763 ? -25.584 -39.280 64.534 1.00 33.00 763 LEU A C 1
ATOM 5889 O O . LEU A 1 763 ? -25.007 -40.274 64.089 1.00 33.00 763 LEU A O 1
ATOM 5893 N N . LEU A 1 764 ? -25.532 -38.982 65.839 1.00 35.44 764 LEU A N 1
ATOM 5894 C CA . LEU A 1 764 ? -24.841 -39.835 66.822 1.00 35.44 764 LEU A CA 1
ATOM 5895 C C . LEU A 1 764 ? -25.511 -41.215 66.984 1.00 35.44 764 LEU A C 1
ATOM 5897 O O . LEU A 1 764 ? -24.839 -42.195 67.317 1.00 35.44 764 LEU A O 1
ATOM 5901 N N . GLY A 1 765 ? -26.818 -41.312 66.720 1.00 34.28 765 GLY A N 1
ATOM 5902 C CA . GLY A 1 765 ? -27.571 -42.567 66.744 1.00 34.28 765 GLY A CA 1
ATOM 5903 C C . GLY A 1 765 ? -27.204 -43.517 65.600 1.00 34.28 765 GLY A C 1
ATOM 5904 O O . GLY A 1 765 ? -27.041 -44.715 65.833 1.00 34.28 765 GLY A O 1
ATOM 5905 N N . VAL A 1 766 ? -26.992 -42.994 64.387 1.00 35.28 766 VAL A N 1
ATOM 5906 C CA . VAL A 1 766 ? -26.643 -43.799 63.199 1.00 35.28 766 VAL A CA 1
ATOM 5907 C C . VAL A 1 766 ? -25.225 -44.379 63.311 1.00 35.28 766 VAL A C 1
ATOM 5909 O O . VAL A 1 766 ? -25.024 -45.573 63.073 1.00 35.28 766 VAL A O 1
ATOM 5912 N N . ALA A 1 767 ? -24.256 -43.601 63.808 1.00 32.16 767 ALA A N 1
ATOM 5913 C CA . ALA A 1 767 ? -22.894 -44.088 64.062 1.00 32.16 767 ALA A CA 1
ATOM 5914 C C . ALA A 1 767 ? -22.842 -45.208 65.129 1.00 32.16 767 ALA A C 1
ATOM 5916 O O . ALA A 1 767 ? -22.048 -46.149 65.023 1.00 32.16 767 ALA A O 1
ATOM 5917 N N . ALA A 1 768 ? -23.721 -45.159 66.139 1.00 31.95 768 ALA A N 1
ATOM 5918 C CA . ALA A 1 768 ? -23.809 -46.189 67.177 1.00 31.95 768 ALA A CA 1
ATOM 5919 C C . ALA A 1 768 ? -24.400 -47.519 66.663 1.00 31.95 768 ALA A C 1
ATOM 5921 O O . ALA A 1 768 ? -23.994 -48.591 67.124 1.00 31.95 768 ALA A O 1
ATOM 5922 N N . VAL A 1 769 ? -25.307 -47.476 65.679 1.00 38.84 769 VAL A N 1
ATOM 5923 C CA . VAL A 1 769 ? -25.901 -48.676 65.061 1.00 38.84 769 VAL A CA 1
ATOM 5924 C C . VAL A 1 769 ? -24.897 -49.377 64.133 1.00 38.84 769 VAL A C 1
ATOM 5926 O O . VAL A 1 769 ? -24.779 -50.606 64.177 1.00 38.84 769 VAL A O 1
ATOM 5929 N N . ILE A 1 770 ? -24.076 -48.620 63.395 1.00 36.38 770 ILE A N 1
ATOM 5930 C CA . ILE A 1 770 ? -23.028 -49.174 62.516 1.00 36.38 770 ILE A CA 1
ATOM 5931 C C . ILE A 1 770 ? -21.886 -49.812 63.337 1.00 36.38 770 ILE A C 1
ATOM 5933 O O . ILE A 1 770 ? -21.449 -50.930 63.041 1.00 36.38 770 ILE A O 1
ATOM 5937 N N . ALA A 1 771 ? -21.463 -49.195 64.448 1.00 30.44 771 ALA A N 1
ATOM 5938 C CA . ALA A 1 771 ? -20.467 -49.787 65.355 1.00 30.44 771 ALA A CA 1
ATOM 5939 C C . ALA A 1 771 ? -20.988 -51.039 66.107 1.00 30.44 771 ALA A C 1
ATOM 5941 O O . ALA A 1 771 ? -20.218 -51.959 66.431 1.00 30.44 771 ALA A O 1
ATOM 5942 N N . GLY A 1 772 ? -22.303 -51.111 66.354 1.00 31.95 772 GLY A N 1
ATOM 5943 C CA . GLY A 1 772 ? -22.974 -52.255 66.978 1.00 31.95 772 GLY A CA 1
ATOM 5944 C C . GLY A 1 772 ? -23.002 -53.507 66.093 1.00 31.95 772 GLY A C 1
ATOM 5945 O O . GLY A 1 772 ? -22.715 -54.608 66.575 1.00 31.95 772 GLY A O 1
ATOM 5946 N N . ALA A 1 773 ? -23.252 -53.351 64.789 1.00 33.19 773 ALA A N 1
ATOM 5947 C CA . ALA A 1 773 ? -23.330 -54.467 63.841 1.00 33.19 773 ALA A CA 1
ATOM 5948 C C . ALA A 1 773 ? -21.967 -55.154 63.596 1.00 33.19 773 ALA A C 1
ATOM 5950 O O . ALA A 1 773 ? -21.887 -56.385 63.497 1.00 33.19 773 ALA A O 1
ATOM 5951 N N . VAL A 1 774 ? -20.864 -54.394 63.597 1.00 32.19 774 VAL A N 1
ATOM 5952 C CA . VAL A 1 774 ? -19.500 -54.933 63.396 1.00 32.19 774 VAL A CA 1
ATOM 5953 C C . VAL A 1 774 ? -18.991 -55.702 64.629 1.00 32.19 774 VAL A C 1
ATOM 5955 O O . VAL A 1 774 ? -18.258 -56.690 64.504 1.00 32.19 774 VAL A O 1
ATOM 5958 N N . SER A 1 775 ? -19.431 -55.329 65.834 1.00 30.31 775 SER A N 1
ATOM 5959 C CA . SER A 1 775 ? -18.997 -55.967 67.087 1.00 30.31 775 SER A CA 1
ATOM 5960 C C . SER A 1 775 ? -19.665 -57.328 67.347 1.00 30.31 775 SER A C 1
ATOM 5962 O O . SER A 1 775 ? -19.060 -58.209 67.969 1.00 30.31 775 SER A O 1
ATOM 5964 N N . VAL A 1 776 ? -20.882 -57.551 66.833 1.00 33.66 776 VAL A N 1
ATOM 5965 C CA . VAL A 1 776 ? -21.619 -58.819 67.005 1.00 33.66 776 VAL A CA 1
ATOM 5966 C C . VAL A 1 776 ? -21.114 -59.912 66.050 1.00 33.66 776 VAL A C 1
ATOM 5968 O O . VAL A 1 776 ? -21.054 -61.081 66.442 1.00 33.66 776 VAL A O 1
ATOM 5971 N N . LYS A 1 777 ? -20.618 -59.559 64.854 1.00 33.09 777 LYS A N 1
ATOM 5972 C CA . LYS A 1 777 ? -20.035 -60.533 63.906 1.00 33.09 777 LYS A CA 1
ATOM 5973 C C . LYS A 1 777 ? -18.673 -61.097 64.353 1.00 33.09 777 LYS A C 1
ATOM 5975 O O . LYS A 1 777 ? -18.382 -62.254 64.064 1.00 33.09 777 LYS A O 1
ATOM 5980 N N . LYS A 1 778 ? -17.866 -60.363 65.136 1.00 30.88 778 LYS A N 1
ATOM 5981 C CA . LYS A 1 778 ? -16.551 -60.854 65.622 1.00 30.88 778 LYS A CA 1
ATOM 5982 C C . LYS A 1 778 ? -16.600 -61.778 66.849 1.00 30.88 778 LYS A C 1
ATOM 5984 O O . LYS A 1 778 ? -15.620 -62.473 67.104 1.00 30.88 778 LYS A O 1
ATOM 5989 N N . ARG A 1 779 ? -17.714 -61.860 67.594 1.00 31.03 779 ARG A N 1
ATOM 5990 C CA . ARG A 1 779 ? -17.840 -62.781 68.752 1.00 31.03 779 ARG A CA 1
ATOM 5991 C C . ARG A 1 779 ? -18.339 -64.192 68.409 1.00 31.03 779 ARG A C 1
ATOM 5993 O O . ARG A 1 779 ? -18.246 -65.062 69.268 1.00 31.03 779 ARG A O 1
ATOM 6000 N N . LYS A 1 780 ? -18.798 -64.451 67.177 1.00 35.28 780 LYS A N 1
ATOM 6001 C CA . LYS A 1 780 ? -19.253 -65.785 66.722 1.00 35.28 780 LYS A CA 1
ATOM 6002 C C . LYS A 1 780 ? -18.207 -66.605 65.937 1.00 35.28 780 LYS A C 1
ATOM 6004 O O . LYS A 1 780 ? -18.534 -67.695 65.494 1.00 35.28 780 LYS A O 1
ATOM 6009 N N . GLN A 1 781 ? -16.958 -66.137 65.804 1.00 34.34 781 GLN A N 1
ATOM 6010 C CA . GLN A 1 781 ? -15.868 -66.879 65.129 1.00 34.34 781 GLN A CA 1
ATOM 6011 C C . GLN A 1 781 ? -14.673 -67.270 66.024 1.00 34.34 781 GLN A C 1
ATOM 6013 O O . GLN A 1 781 ? -13.652 -67.730 65.522 1.00 34.34 781 GLN A O 1
ATOM 6018 N N . VAL A 1 782 ? -14.796 -67.177 67.354 1.00 39.47 782 VAL A N 1
ATOM 6019 C CA . VAL A 1 782 ? -13.904 -67.897 68.285 1.00 39.47 782 VAL A CA 1
ATOM 6020 C C . VAL A 1 782 ? -14.746 -68.580 69.364 1.00 39.47 782 VAL A C 1
ATOM 6022 O O . VAL A 1 782 ? -14.817 -68.123 70.506 1.00 39.47 782 VAL A O 1
ATOM 6025 N N . LYS A 1 783 ? -15.422 -69.659 68.968 1.00 31.80 783 LYS A N 1
ATOM 6026 C CA . LYS A 1 783 ? -15.586 -70.897 69.739 1.00 31.80 783 LYS A CA 1
ATOM 6027 C C . LYS A 1 783 ? -16.113 -72.006 68.846 1.00 31.80 783 LYS A C 1
ATOM 6029 O O . LYS A 1 783 ? -17.114 -71.742 68.149 1.00 31.80 783 LYS A O 1
#

Secondary structure (DSSP, 8-state):
-HHHHHHHHHH--TTSPPP-TTTT----SS-GGGG-EETTTTTTGGGTTTTTTT-GGGGHHHHHHHHHTHHHHHHHHHH-HHHHHHHHHHT-GGGTT--TT-----SEE-STT-EEE---TT-S-HHHHHHHHHHHHHHHH--HHHIIIIIHHHHHHHHHHHHHHSEEEEEETTEEEEE-EE-SSTT--EES-HHHHHHHHHHHHHHHHTHHHHHHH-TT--HHHHHHHHHHHHHBPPPPEEEEEETTEEEEEE-SSSSSS-S--TTS--GGGTTTTTT----TTS-HHHHHHHHHHHHHHHHH-TTGGG-TTTTTHHHHHHHHTT--HHHHHHHHHHHHHHHB-TTS-B--SS--GGGGGGHHHHHHHHEEEETTEEEESTT--SS-EEEEEEEETTTEEEEEEEETTEEEEEEEEESS-PPEEEE-TTTT--EEEEETTS-B---EEEE-TTT--EEEEE---TTEEEEEEE--S------THHHHHHHHHHHHHHHTTTTTTB-HHHHHHHHHHHHHHHHHHH-TT--HHHHHHHHHHHHHHHHTTT-BPP--HHHHHHHHHHHT--GGGB-STTHHHHHHHHHHHHHHHH-TT--HHHHHHHHHHHHHHHHH--BBPP-HHHHHHHHHHTT--GGGB-HHHHHHHHHHHHHHHHHHH-TT-BGGGHHHHHHHHHHHHHHHHT--B----------------------------------------------------------PPP------HHHHHHHHHHHHHHHHHHHHHHTSS--

Foldseek 3Di:
DVVLVVQLVVQFAAPAAHFAFAGPDDPDPDAPLNSFCQQLARNCLSCQQCLLQVNLNRLNNVLVQVVLQFVVQQVCQQPPPCLLPVVVQVVDPLCPRGFHLAGADARGHHPPNRGSDPHNLNARCSLLNSLLSLLSSCQQAVPLVSVQPRNCSSLVNNLSSQLRQWDWADPDPPATATKHWGALDRNRIAIRQLLSLLSNLLSLVSCQVCLVSNVVVDPVRDPVSNVSSCVNNVRYDHQAWDWDDDPPDTDIARARHNDDDGRHPLAAEPSSQVSVPPSVPFAPLDALVVLVNLLSHLVSSCSSHVCHLLHPNHQPPPLQSCVRSVHQLVVSVVSPCVNQVVQQDPSRFGCPVHTHSSNSSNVNSVSSCAWADDPQEIEGNSRHPLDWDWDWQRTYGQNKGWTWTHDNSATFKIKIWHQPFDKYKYQDSVFPFDKFKAKPVRDTFDWDWDARPRPRGIITIGTGDHGIMMMIGGDPDDPPQLDLVLLVVLLVVLVVCVVVCLLPQAFPVLVVLSVVLNVLSVVLVPDSPRDNVSSVVSSVSSVVSVVSSVRGAADLPLLVVLLVVLVPDDCVQFFPPLVVQLVVLSVLSVVLVPGSRHHNVSSVVSSVSNLVSVVPTFGAADLPLLVVLLVVCPPPDLPQFDPVLVVQLVVLSVLSVVVVPPSRHTNVNNVSSVVSSVSNVVSVVSTHGDDDDDDDDDDDDDDDDDDDDDDDDDDDDDDDDDYDDDDDDDDDDDDDDDDDDDDDDDDDDDDDDDDDVVSVVVVVVVVVVVVVVVVVVVVVPPD

pLDDT: mean 83.88, std 20.97, range [23.09, 98.88]

Radius of gyration: 51.16 Å; chains: 1; bounding box: 121×123×123 Å

Sequence (783 aa):
MSRTLYYIGCAAREGEMAPGLYGIWITTDNPSWCGDFHMNYNFMAPFYGMYSSNRYEAVTSLTDQMLEHMEQGEWNAKNNLSVVKSDYVAGREDLQDGIDNGILYPCGLGPWGSVAIEKYMNQTLDAPFASTMFISYYNYSGDTEFLVNEAYPFLDKIANFYEQWCEKEDLGDGNYRYVLYDGPHEEWWGKNAGVTIGLVQNVYETLINNYDILKAERDDVTEEKLAMWKDMYDHMSDIPVRTYTNGDFSKEVFALTEEGTSVLRPESASVELEFVHPGERLSFGSDPELLEIGRNTVEAKEVANGNIWGQINNTPKIFTQAIRLGYDPQYIMDQFRSSNLSKMEKNFTINDNTHGIEKAGGIEFINNMLLQSSNGIIKVFPNWTGADASYNTLREKGAFLVSSEMKEGAVQYVELTSEKGNEVKLVNPWGDANVIVTDSNGNKVAYTKGSTVNSGENTVEFETEENVTYMITKSDGEDEEVSKTTLEYFLNSAKEHVANGDTEGLVESVQKLFEEAIAEGEAVMADENATKEEVTNATIKLMKAIQALDFKAGDKTDLEMALDLAEMIDLTNYVEEGQAEYLAAKEAAERVMADGDAMQDEVNEAWNALADAMNNLRLKANKDALQDLLDSLEGLDLSLYTEESVQGYTAAFAKAEAVLADETLSADKQDEVDAAVKALAAAKEQLVLKEENQGGSGDGQNPDGNTETSGGDNSGNNGQAQGSGNTDNAGGDNGNSSTAAGNSVNNAVKTGDNMNPAVWAALLGVAAVIAGAVSVKKRKQVK

Organism: NCBI:txid2838686